Protein AF-A0A9P8NJJ8-F1 (afdb_monomer)

Radius of gyration: 39.21 Å; Cα contacts (8 Å, |Δi|>4): 1243; chains: 1; bounding box: 104×106×119 Å

InterPro domains:
  IPR002110 Ankyrin repeat [PF12796] (823-903)
  IPR002110 Ankyrin repeat [PS50088] (815-836)
  IPR002110 Ankyrin repeat [PS50088] (849-873)
  IPR002110 Ankyrin repeat [SM00248] (781-811)
  IPR002110 Ankyrin repeat [SM00248] (815-845)
  IPR002110 Ankyrin repeat [SM00248] (849-879)
  IPR002110 Ankyrin repeat [SM00248] (883-909)
  IPR035994 Nucleoside phosphorylase superfamily [G3DSA:3.40.50.1580] (1-244)
  IPR035994 Nucleoside phosphorylase superfamily [SSF53167] (1-235)
  IPR036770 Ankyrin repeat-containing domain superfamily [G3DSA:1.25.40.20] (690-927)
  IPR036770 Ankyrin repeat-containing domain superfamily [SSF48403] (754-916)
  IPR053137 Nucleotide-binding leucine-rich repeat (NLR)-like [PTHR46082] (3-135)
  IPR056884 Nephrocystin 3-like, N-terminal [PF24883] (325-418)

Solvent-accessible surface area (backbone atoms only — not comparable to full-atom values): 54502 Å² total; per-residue (Å²): 132,59,70,57,57,55,37,44,60,71,62,42,77,44,78,46,83,83,76,85,85,60,89,95,60,88,71,60,73,50,41,28,32,40,64,83,36,85,46,79,46,72,66,74,62,98,58,83,40,29,71,41,38,30,51,49,52,54,53,47,50,74,72,45,78,82,68,86,78,50,76,47,70,37,58,24,17,28,38,58,48,99,90,45,85,56,52,74,49,20,34,43,38,43,33,63,58,88,95,40,19,5,32,34,31,45,42,74,52,79,92,43,86,84,56,82,44,84,76,50,44,30,38,62,47,59,68,69,58,50,53,21,51,53,51,44,59,65,49,45,80,68,53,70,69,88,60,94,90,60,88,52,47,78,45,73,37,55,26,36,38,38,60,72,88,32,75,34,57,66,58,46,51,48,51,42,66,75,72,48,70,39,51,35,34,45,52,39,70,75,27,34,47,79,80,51,54,35,44,45,30,27,4,14,26,25,46,40,29,66,62,75,44,78,82,35,39,66,56,4,23,37,49,16,37,50,51,55,48,55,50,40,59,60,50,69,81,78,77,79,74,86,78,84,85,85,72,94,82,83,84,88,82,88,78,92,82,86,84,90,80,85,85,88,82,85,81,88,83,85,83,92,89,84,90,86,89,88,88,87,88,81,85,87,80,87,88,83,77,72,87,73,76,76,46,74,67,52,48,45,51,55,50,54,64,42,53,59,91,64,73,56,43,50,64,66,71,46,63,79,68,60,101,66,78,57,59,68,54,83,74,32,64,75,50,53,50,70,69,36,75,89,43,40,85,78,50,71,83,62,81,88,84,88,78,65,91,88,70,48,61,68,36,47,52,54,50,49,54,60,47,49,62,66,71,47,68,95,53,94,82,71,67,81,57,78,26,94,86,54,58,76,47,43,64,33,72,65,34,47,52,30,44,40,50,41,50,44,57,77,72,46,66,71,83,83,54,71,80,70,65,85,44,75,67,33,54,52,43,50,52,57,47,57,64,44,30,64,84,40,63,71,49,45,57,54,50,46,52,55,49,41,57,41,42,80,65,70,41,61,89,50,46,58,58,52,59,65,71,50,59,65,47,63,71,56,36,52,51,48,66,66,62,76,59,64,92,56,46,66,54,29,49,45,43,51,42,49,72,72,68,48,98,58,77,39,35,63,62,26,47,47,50,48,38,37,28,68,76,43,61,90,74,67,68,72,62,50,63,85,76,62,25,73,68,52,50,52,51,47,53,33,55,39,42,71,60,49,42,43,70,47,97,53,102,72,50,27,44,40,63,74,42,68,66,57,59,45,47,45,65,50,89,48,39,45,33,77,75,40,58,94,46,59,84,44,55,66,11,56,40,23,44,52,53,22,49,17,18,54,51,49,64,68,49,90,52,62,94,82,48,67,75,88,54,86,76,62,59,33,79,37,70,66,34,47,52,51,41,54,50,49,47,64,35,37,52,34,41,67,54,23,62,74,37,29,67,55,23,45,25,45,6,36,65,52,73,38,87,49,60,65,53,74,72,70,53,65,55,70,62,49,50,50,55,46,43,54,72,40,61,48,60,94,70,48,73,62,92,76,53,44,70,67,34,54,32,15,46,69,37,32,31,46,47,46,68,61,38,94,64,46,87,40,30,82,74,43,74,43,60,74,40,36,21,20,48,48,26,5,48,25,62,66,14,62,53,21,46,49,38,48,47,48,54,52,40,69,77,45,64,91,87,49,64,44,53,59,40,48,51,52,58,64,68,56,66,79,71,66,61,80,45,47,78,83,54,62,66,53,94,50,54,41,75,60,31,54,39,26,51,57,49,44,54,59,62,44,52,45,50,46,73,66,70,80,49,67,76,52,52,59,24,75,64,32,42,27,19,55,30,34,7,23,45,64,50,23,58,68,48,41,53,55,46,73,71,35,97,76,50,68,69,48,52,52,22,74,62,35,45,26,21,52,29,35,5,29,39,60,65,24,60,72,42,43,52,55,50,53,71,66,74,72,41,66,76,71,52,49,22,76,90,64,44,26,19,61,52,36,22,64,77,59,40,91,81,67,88,80,90,70,88,87,75,86,82,82,74,73,88,81,65,92,58,78,63,61,62,58,52,52,57,57,53,59,68,73,67,67,75,86,78,88,129

Sequence (935 aa):
MGFEMSAVRYMLDDEHPHLPTKQGNSNLYILGELSGHNVVIAWLPGTQGKGAAAIVANNMQRTFASIKWRLLVGIGGGVPSRTHDIRLGDIVVSMPEGPFGGVVQYDLGKDVEDGFTLKGFLLPPPPILRSAVEKFCKNSLALQITNSHQQTRMFSSNQITLMYLIRSAMKRSKTGREIGDILCFEMEAAGIMTEFPCIAIHGISDYADSHKSDIWQNYAAAAAAGCAKELLSYLNPEDRQVQPKLTLQQPLPGGFNLSRGLPGSANISTPRKGSPAQRSTILGQHLSSGIPSLSEEQKRMLLDSLKFDQIDARQMTIKKAHTKTCKWLLYKPEYLDWLDNTKLSEHHGFLWMKGKPGTGKSTIMKFALINARKTMKDKIIISFFFNARGGGLETSTVGMYRALLSEILERVPELHELKIGNSNLAMQIRGELEEKASGVFMWVVLVMGILNKAYDGGRVRALRQLLRSIPGDLHELFRDILTRDSHNRHELLLCIQWLLFAKQPLKSEELYFAILSGIEPGALTEWDTDVDTINVIRRFILSSSKGLAEITQSKAPAVQFIHESVRDFLLKENGLCRIWPDLGGNLQGQSHDQLKQCCLTYMNVDVSKHVDLSEPLAKASSTEAANLRESIAKMFPFLEYAVRNVLYHTNAAEGSGIAQGDFIQDFQFPYWVQLDNLFEKHEVRRHTQNVRLLYILAEGNLSNLIRVHPSVLSCLDMEGERYKFPFFASLATGSGKAVRTFMQAYAANMPPESRLRALCDKYCQNGSRNPSLRRDFRFSDRRTILSCIAELGDEVIFEFLLETGKFTPDSKDKDGRTPLSWAAAKGNETIVKLLLATNQVDPDSKDKDGRTPLSWAAGQGNETIVKLLLATGQVDPDSKDKDGWTPLSWAVVHGDKVVFKLSPPTCHVDPGSKDKDAAKRSEAIIKLLKPPTVL

pLDDT: mean 74.74, std 19.73, range [21.3, 98.5]

Structure (mmCIF, N/CA/C/O backbone):
data_AF-A0A9P8NJJ8-F1
#
_entry.id   AF-A0A9P8NJJ8-F1
#
loop_
_atom_site.group_PDB
_atom_site.id
_atom_site.type_symbol
_atom_site.label_atom_id
_atom_site.label_alt_id
_atom_site.label_comp_id
_atom_site.label_asym_id
_atom_site.label_entity_id
_atom_site.label_seq_id
_atom_site.pdbx_PDB_ins_code
_atom_site.Cartn_x
_atom_site.Cartn_y
_atom_site.Cartn_z
_atom_site.occupancy
_atom_site.B_iso_or_equiv
_atom_site.auth_seq_id
_atom_site.auth_comp_id
_atom_site.auth_asym_id
_atom_site.auth_atom_id
_atom_site.pdbx_PDB_model_num
ATOM 1 N N . MET A 1 1 ? -18.380 -3.096 -12.576 1.00 44.75 1 MET A N 1
ATOM 2 C CA . MET A 1 1 ? -18.477 -3.877 -13.831 1.00 44.75 1 MET A CA 1
ATOM 3 C C . MET A 1 1 ? -17.085 -3.959 -14.432 1.00 44.75 1 MET A C 1
ATOM 5 O O . MET A 1 1 ? -16.342 -3.001 -14.254 1.00 44.75 1 MET A O 1
ATOM 9 N N . GLY A 1 2 ? -16.725 -5.077 -15.071 1.00 59.62 2 GLY A N 1
ATOM 10 C CA . GLY A 1 2 ? -15.473 -5.182 -15.835 1.00 59.62 2 GLY A CA 1
ATOM 11 C C . GLY A 1 2 ? -15.497 -4.309 -17.093 1.00 59.62 2 GLY A C 1
ATOM 12 O O . GLY A 1 2 ? -16.575 -3.921 -17.554 1.00 59.62 2 GLY A O 1
ATOM 13 N N . PHE A 1 3 ? -14.322 -3.988 -17.639 1.00 65.00 3 PHE A N 1
ATOM 14 C CA . PHE A 1 3 ? -14.204 -3.104 -18.803 1.00 65.00 3 PHE A CA 1
ATOM 15 C C . PHE A 1 3 ? -14.828 -3.705 -20.068 1.00 65.00 3 PHE A C 1
ATOM 17 O O . PHE A 1 3 ? -15.460 -2.967 -20.823 1.00 65.00 3 PHE A O 1
ATOM 24 N N . GLU A 1 4 ? -14.757 -5.028 -20.266 1.00 67.19 4 GLU A N 1
ATOM 25 C CA . GLU A 1 4 ? -15.379 -5.681 -21.426 1.00 67.19 4 GLU A CA 1
ATOM 26 C C . GLU A 1 4 ? -16.904 -5.520 -21.387 1.00 67.19 4 GLU A C 1
ATOM 28 O O . GLU A 1 4 ? -17.532 -5.224 -22.401 1.00 67.19 4 GLU A O 1
ATOM 33 N N . MET A 1 5 ? -17.505 -5.622 -20.194 1.00 70.12 5 MET A N 1
ATOM 34 C CA . MET A 1 5 ? -18.942 -5.402 -20.013 1.00 70.12 5 MET A CA 1
ATOM 35 C C . MET A 1 5 ? -19.339 -3.947 -20.303 1.00 70.12 5 MET A C 1
ATOM 37 O O . MET A 1 5 ? -20.374 -3.714 -20.920 1.00 70.12 5 MET A O 1
ATOM 41 N N . SER A 1 6 ? -18.519 -2.964 -19.917 1.00 71.06 6 SER A N 1
ATOM 42 C CA . SER A 1 6 ? -18.759 -1.558 -20.275 1.00 71.06 6 SER A CA 1
ATOM 43 C C . SER A 1 6 ? -18.680 -1.330 -21.789 1.00 71.06 6 SER A C 1
ATOM 45 O O . SER A 1 6 ? -19.526 -0.627 -22.336 1.00 71.06 6 SER A O 1
ATOM 47 N N . ALA A 1 7 ? -17.706 -1.947 -22.468 1.00 69.25 7 ALA A N 1
ATOM 48 C CA . ALA A 1 7 ? -17.543 -1.842 -23.916 1.00 69.25 7 ALA A CA 1
ATOM 49 C C . ALA A 1 7 ? -18.728 -2.460 -24.678 1.00 69.25 7 ALA A C 1
ATOM 51 O O . ALA A 1 7 ? -19.294 -1.807 -25.549 1.00 69.25 7 ALA A O 1
ATOM 52 N N . VAL A 1 8 ? -19.156 -3.676 -24.317 1.00 71.25 8 VAL A N 1
ATOM 53 C CA . VAL A 1 8 ? -20.308 -4.338 -24.957 1.00 71.25 8 VAL A CA 1
ATOM 54 C C . VAL A 1 8 ? -21.620 -3.614 -24.633 1.00 71.25 8 VAL A C 1
ATOM 56 O O . VAL A 1 8 ? -22.444 -3.437 -25.526 1.00 71.25 8 VAL A O 1
ATOM 59 N N . ARG A 1 9 ? -21.814 -3.118 -23.401 1.00 79.69 9 ARG A N 1
ATOM 60 C CA . ARG A 1 9 ? -23.004 -2.326 -23.039 1.00 79.69 9 ARG A CA 1
ATOM 61 C C . ARG A 1 9 ? -23.112 -1.035 -23.856 1.00 79.69 9 ARG A C 1
ATOM 63 O O . ARG A 1 9 ? -24.214 -0.666 -24.234 1.00 79.69 9 ARG A O 1
ATOM 70 N N . TYR A 1 10 ? -21.991 -0.381 -24.167 1.00 79.00 10 TYR A N 1
ATOM 71 C CA . TYR A 1 10 ? -21.963 0.817 -25.018 1.00 79.00 10 TYR A CA 1
ATOM 72 C C . TYR A 1 10 ? -22.278 0.525 -26.500 1.00 79.00 10 TYR A C 1
ATOM 74 O O . TYR A 1 10 ? -22.536 1.449 -27.264 1.00 79.00 10 TYR A O 1
ATOM 82 N N . MET A 1 11 ? -22.264 -0.748 -26.916 1.00 78.12 11 MET A N 1
ATOM 83 C CA . MET A 1 11 ? -22.640 -1.176 -28.269 1.00 78.12 11 MET A CA 1
ATOM 84 C C . MET A 1 11 ? -24.129 -1.530 -28.403 1.00 78.12 11 MET A C 1
ATOM 86 O O . MET A 1 11 ? -24.581 -1.750 -29.528 1.00 78.12 11 MET A O 1
ATOM 90 N N . LEU A 1 12 ? -24.896 -1.584 -27.307 1.00 83.19 12 LEU A N 1
ATOM 91 C CA . LEU A 1 12 ? -26.354 -1.723 -27.372 1.00 83.19 12 LEU A CA 1
ATOM 92 C C . LEU A 1 12 ? -26.968 -0.516 -28.095 1.00 83.19 12 LEU A C 1
ATOM 94 O O . LEU A 1 12 ? -26.517 0.613 -27.912 1.00 83.19 12 LEU A O 1
ATOM 98 N N . ASP A 1 13 ? -27.988 -0.768 -28.909 1.00 86.31 13 ASP A N 1
ATOM 99 C CA . ASP A 1 13 ? -28.820 0.283 -29.499 1.00 86.31 13 ASP A CA 1
ATOM 100 C C . ASP A 1 13 ? -29.842 0.793 -28.470 1.00 86.31 13 ASP A C 1
ATOM 102 O O . ASP A 1 13 ? -29.987 2.000 -28.303 1.00 86.31 13 ASP A O 1
ATOM 106 N N . ASP A 1 14 ? -30.442 -0.125 -27.703 1.00 86.56 14 ASP A N 1
ATOM 107 C CA . ASP A 1 14 ? -31.311 0.158 -26.554 1.00 86.56 14 ASP A CA 1
ATOM 108 C C . ASP A 1 14 ? -31.053 -0.843 -25.407 1.00 86.56 14 ASP A C 1
ATOM 110 O O . ASP A 1 14 ? -30.726 -2.011 -25.638 1.00 86.56 14 ASP A O 1
ATOM 114 N N . GLU A 1 15 ? -31.212 -0.411 -24.148 1.00 87.69 15 GLU A N 1
ATOM 115 C CA . GLU A 1 15 ? -31.096 -1.274 -22.957 1.00 87.69 15 GLU A CA 1
ATOM 116 C C . GLU A 1 15 ? -32.485 -1.609 -22.389 1.00 87.69 15 GLU A C 1
ATOM 118 O O . GLU A 1 15 ? -33.299 -0.728 -22.111 1.00 87.69 15 GLU A O 1
ATOM 123 N N . HIS A 1 16 ? -32.765 -2.898 -22.197 1.00 88.12 16 HIS A N 1
ATOM 124 C CA . HIS A 1 16 ? -34.064 -3.390 -21.739 1.00 88.12 16 HIS A CA 1
ATOM 125 C C . HIS A 1 16 ? -34.138 -3.497 -20.202 1.00 88.12 16 HIS A C 1
ATOM 127 O O . HIS A 1 16 ? -33.125 -3.762 -19.548 1.00 88.12 16 HIS A O 1
ATOM 133 N N . PRO A 1 17 ? -35.340 -3.375 -19.598 1.00 83.12 17 PRO A N 1
ATOM 134 C CA . PRO A 1 17 ? -35.522 -3.521 -18.155 1.00 83.12 17 PRO A CA 1
ATOM 135 C C . PRO A 1 17 ? -35.015 -4.863 -17.606 1.00 83.12 17 PRO A C 1
ATOM 137 O O . PRO A 1 17 ? -35.193 -5.916 -18.220 1.00 83.12 17 PRO A O 1
ATOM 140 N N . HIS A 1 18 ? -34.428 -4.838 -16.406 1.00 75.62 18 HIS A N 1
ATOM 141 C CA . HIS A 1 18 ? -33.941 -6.045 -15.739 1.00 75.62 18 HIS A CA 1
ATOM 142 C C . HIS A 1 18 ? -35.074 -7.038 -15.425 1.00 75.62 18 HIS A C 1
ATOM 144 O O . HIS A 1 18 ? -36.124 -6.667 -14.901 1.00 75.62 18 HIS A O 1
ATOM 150 N N . LEU A 1 19 ? -34.822 -8.327 -15.673 1.00 69.62 19 LEU A N 1
ATOM 151 C CA . LEU A 1 19 ? -35.700 -9.413 -15.234 1.00 69.62 19 LEU A CA 1
ATOM 152 C C . LEU A 1 19 ? -35.437 -9.783 -13.762 1.00 69.62 19 LEU A C 1
ATOM 154 O O . LEU A 1 19 ? -34.284 -9.749 -13.326 1.00 69.62 19 LEU A O 1
ATOM 158 N N . PRO A 1 20 ? -36.467 -10.203 -13.001 1.00 63.03 20 PRO A N 1
ATOM 159 C CA . PRO A 1 20 ? -36.293 -10.671 -11.629 1.00 63.03 20 PRO A CA 1
ATOM 160 C C . PRO A 1 20 ? -35.432 -11.942 -11.571 1.00 63.03 20 PRO A C 1
ATOM 162 O O . PRO A 1 20 ? -35.625 -12.894 -12.334 1.00 63.03 20 PRO A O 1
ATOM 165 N N . THR A 1 21 ? -34.481 -11.967 -10.639 1.00 57.47 21 THR A N 1
ATOM 166 C CA . THR A 1 21 ? -33.492 -13.041 -10.495 1.00 57.47 21 THR A CA 1
ATOM 167 C C . THR A 1 21 ? -34.148 -14.350 -10.046 1.00 57.47 21 THR A C 1
ATOM 169 O O . THR A 1 21 ? -34.742 -14.424 -8.970 1.00 57.47 21 THR A O 1
ATOM 172 N N . LYS A 1 22 ? -34.017 -15.418 -10.843 1.00 61.25 22 LYS A N 1
ATOM 173 C CA . LYS A 1 22 ? -34.454 -16.770 -10.446 1.00 61.25 22 LYS A CA 1
ATOM 174 C C . LYS A 1 22 ? -33.545 -17.319 -9.335 1.00 61.25 22 LYS A C 1
ATOM 176 O O . LYS A 1 22 ? -32.324 -17.190 -9.427 1.00 61.25 22 LYS A O 1
ATOM 181 N N . GLN A 1 23 ? -34.126 -17.971 -8.322 1.00 53.56 23 GLN A N 1
ATOM 182 C CA . GLN A 1 23 ? -33.358 -18.660 -7.274 1.00 53.56 23 GLN A CA 1
ATOM 183 C C . GLN A 1 23 ? -32.357 -19.659 -7.884 1.00 53.56 23 GLN A C 1
ATOM 185 O O . GLN A 1 23 ? -32.687 -20.386 -8.820 1.00 53.56 23 GLN A O 1
ATOM 190 N N . GLY A 1 24 ? -31.132 -19.684 -7.349 1.00 63.56 24 GLY A N 1
ATOM 191 C CA . GLY A 1 24 ? -30.054 -20.574 -7.801 1.00 63.56 24 GLY A CA 1
ATOM 192 C C . GLY A 1 24 ? -29.227 -20.074 -8.995 1.00 63.56 24 GLY A C 1
ATOM 193 O O . GLY A 1 24 ? -28.327 -20.785 -9.431 1.00 63.56 24 GLY A O 1
ATOM 194 N N . ASN A 1 25 ? -29.488 -18.872 -9.520 1.00 71.94 25 ASN A N 1
ATOM 195 C CA . ASN A 1 25 ? -28.736 -18.283 -10.632 1.00 71.94 25 ASN A CA 1
ATOM 196 C C . ASN A 1 25 ? -27.812 -17.159 -10.140 1.00 71.94 25 ASN A C 1
ATOM 198 O O . ASN A 1 25 ? -28.291 -16.140 -9.646 1.00 71.94 25 ASN A O 1
ATOM 202 N N . SER A 1 26 ? -26.498 -17.339 -10.279 1.00 72.00 26 SER A N 1
ATOM 203 C CA . SER A 1 26 ? -25.476 -16.370 -9.851 1.00 72.00 26 SER A CA 1
ATOM 204 C C . SER A 1 26 ? -25.035 -15.394 -10.949 1.00 72.00 26 SER A C 1
ATOM 206 O O . SER A 1 26 ? -24.232 -14.500 -10.683 1.00 72.00 26 SER A O 1
ATOM 208 N N . ASN A 1 27 ? -25.532 -15.547 -12.179 1.00 80.88 27 ASN A N 1
ATOM 209 C CA . ASN A 1 27 ? -25.149 -14.687 -13.294 1.00 80.88 27 ASN A CA 1
ATOM 210 C C . ASN A 1 27 ? -25.814 -13.305 -13.201 1.00 80.88 27 ASN A C 1
ATOM 212 O O . ASN A 1 27 ? -27.022 -13.196 -12.983 1.00 80.88 27 ASN A O 1
ATOM 216 N N . LEU A 1 28 ? -25.043 -12.260 -13.504 1.00 79.81 28 LEU A N 1
ATOM 217 C CA . LEU A 1 28 ? -25.568 -10.932 -13.814 1.00 79.81 28 LEU A CA 1
ATOM 218 C C . LEU A 1 28 ? -25.838 -10.833 -15.323 1.00 79.81 28 LEU A C 1
ATOM 220 O O . LEU A 1 28 ? -24.920 -11.051 -16.116 1.00 79.81 28 LEU A O 1
ATOM 224 N N . TYR A 1 29 ? -27.068 -10.481 -15.705 1.00 86.06 29 TYR A N 1
ATOM 225 C CA . TYR A 1 29 ? -27.466 -10.291 -17.104 1.00 86.06 29 TYR A CA 1
ATOM 226 C C . TYR A 1 29 ? -27.758 -8.821 -17.413 1.00 86.06 29 TYR A C 1
ATOM 228 O O . TYR A 1 29 ? -28.457 -8.152 -16.649 1.00 86.06 29 TYR A O 1
ATOM 236 N N . ILE A 1 30 ? -27.286 -8.357 -18.568 1.00 86.00 30 ILE A N 1
ATOM 237 C CA . ILE A 1 30 ? -27.775 -7.147 -19.235 1.00 86.00 30 ILE A CA 1
ATOM 238 C C . ILE A 1 30 ? -28.621 -7.591 -20.429 1.00 86.00 30 ILE A C 1
ATOM 240 O O . ILE A 1 30 ? -28.276 -8.550 -21.124 1.00 86.00 30 ILE A O 1
ATOM 244 N N . LEU A 1 31 ? -29.751 -6.921 -20.627 1.00 88.44 31 LEU A N 1
ATOM 245 C CA . LEU A 1 31 ? -30.710 -7.184 -21.694 1.00 88.44 31 LEU A CA 1
ATOM 246 C C . LEU A 1 31 ? -30.782 -5.941 -22.579 1.00 88.44 31 LEU A C 1
ATOM 248 O O . LEU A 1 31 ? -30.686 -4.829 -22.066 1.00 88.44 31 LEU A O 1
ATOM 252 N N . GLY A 1 32 ? -30.965 -6.112 -23.882 1.00 89.81 32 GLY A N 1
ATOM 253 C CA . GLY A 1 32 ? -31.063 -4.978 -24.797 1.00 89.81 32 GLY A CA 1
ATOM 254 C C . GLY A 1 32 ? -31.304 -5.392 -26.238 1.00 89.81 32 GLY A C 1
ATOM 255 O O . GLY A 1 32 ? -31.538 -6.570 -26.531 1.00 89.81 32 GLY A O 1
ATOM 256 N N . GLU A 1 33 ? -31.203 -4.417 -27.127 1.00 87.81 33 GLU A N 1
ATOM 257 C CA . GLU A 1 33 ? -31.222 -4.587 -28.574 1.00 87.81 33 GLU A CA 1
ATOM 258 C C . GLU A 1 33 ? -29.858 -4.229 -29.169 1.00 87.81 33 GLU A C 1
ATOM 260 O O . GLU A 1 33 ? -29.168 -3.331 -28.683 1.00 87.81 33 GLU A O 1
ATOM 265 N N . LEU A 1 34 ? -29.441 -4.968 -30.198 1.00 84.31 34 LEU A N 1
ATOM 266 C CA . LEU A 1 34 ? -28.193 -4.727 -30.910 1.00 84.31 34 LEU A CA 1
ATOM 267 C C . LEU A 1 34 ? -28.315 -5.208 -32.369 1.00 84.31 34 LEU A C 1
ATOM 269 O O . LEU A 1 34 ? -28.543 -6.390 -32.635 1.00 84.31 34 LEU A O 1
ATOM 273 N N . SER A 1 35 ? -28.196 -4.271 -33.311 1.00 81.25 35 SER A N 1
ATOM 274 C CA . SER A 1 35 ? -28.397 -4.434 -34.760 1.00 81.25 35 SER A CA 1
ATOM 275 C C . SER A 1 35 ? -29.739 -5.086 -35.135 1.00 81.25 35 SER A C 1
ATOM 277 O O . SER A 1 35 ? -29.790 -5.963 -35.995 1.00 81.25 35 SER A O 1
ATOM 279 N N . GLY A 1 36 ? -30.836 -4.682 -34.481 1.00 81.00 36 GLY A N 1
ATOM 280 C CA . GLY A 1 36 ? -32.182 -5.228 -34.723 1.00 81.00 36 GLY A CA 1
ATOM 281 C C . GLY A 1 36 ? -32.472 -6.565 -34.025 1.00 81.00 36 GLY A C 1
ATOM 282 O O . GLY A 1 36 ? -33.538 -7.155 -34.225 1.00 81.00 36 GLY A O 1
ATOM 283 N N . HIS A 1 37 ? -31.534 -7.075 -33.218 1.00 84.94 37 HIS A N 1
ATOM 284 C CA . HIS A 1 37 ? -31.658 -8.354 -32.516 1.00 84.94 37 HIS A CA 1
ATOM 285 C C . HIS A 1 37 ? -31.743 -8.160 -31.004 1.00 84.94 37 HIS A C 1
ATOM 287 O O . HIS A 1 37 ? -30.955 -7.434 -30.405 1.00 84.94 37 HIS A O 1
ATOM 293 N N . ASN A 1 38 ? -32.665 -8.879 -30.361 1.00 89.06 38 ASN A N 1
ATOM 294 C CA . ASN A 1 38 ? -32.748 -8.929 -28.901 1.00 89.06 38 ASN A CA 1
ATOM 295 C C . ASN A 1 38 ? -31.568 -9.743 -28.345 1.00 89.06 38 ASN A C 1
ATOM 297 O O . ASN A 1 38 ? -31.434 -10.929 -28.663 1.00 89.06 38 ASN A O 1
ATOM 301 N N . VAL A 1 39 ? -30.746 -9.133 -27.490 1.00 89.25 39 VAL A N 1
ATOM 302 C CA . VAL A 1 39 ? -29.529 -9.735 -26.930 1.00 89.25 39 VAL A CA 1
ATOM 303 C C . VAL A 1 39 ? -29.594 -9.913 -25.412 1.00 89.25 39 VAL A C 1
ATOM 305 O O . VAL A 1 39 ? -30.215 -9.142 -24.679 1.00 89.25 39 VAL A O 1
ATOM 308 N N . VAL A 1 40 ? -28.910 -10.959 -24.944 1.00 89.31 40 VAL A N 1
ATOM 309 C CA . VAL A 1 40 ? -28.669 -11.258 -23.528 1.00 89.31 40 VAL A CA 1
ATOM 310 C C . VAL A 1 40 ? -27.160 -11.328 -23.332 1.00 89.31 40 VAL A C 1
ATOM 312 O O . VAL A 1 40 ? -26.504 -12.195 -23.908 1.00 89.31 40 VAL A O 1
ATOM 315 N N . ILE A 1 41 ? -26.610 -10.440 -22.511 1.00 88.44 41 ILE A N 1
ATOM 316 C CA . ILE A 1 41 ? -25.174 -10.366 -22.224 1.00 88.44 41 ILE A CA 1
ATOM 317 C C . ILE A 1 41 ? -24.960 -10.812 -20.776 1.00 88.44 41 ILE A C 1
ATOM 319 O O . ILE A 1 41 ? -25.637 -10.322 -19.874 1.00 88.44 41 ILE A O 1
ATOM 323 N N . ALA A 1 42 ? -24.011 -11.717 -20.533 1.00 86.38 42 ALA A N 1
ATOM 324 C CA . ALA A 1 42 ? -23.570 -12.084 -19.187 1.00 86.38 42 ALA A CA 1
ATOM 325 C C . ALA A 1 42 ? -22.062 -11.857 -19.043 1.00 86.38 42 ALA A C 1
ATOM 327 O O . ALA A 1 42 ? -21.309 -12.048 -19.996 1.00 86.38 42 ALA A O 1
ATOM 328 N N . TRP A 1 43 ? -21.627 -11.458 -17.849 1.00 80.00 43 TRP A N 1
ATOM 329 C CA . TRP A 1 43 ? -20.209 -11.271 -17.530 1.00 80.00 43 TRP A CA 1
ATOM 330 C C . TRP A 1 43 ? -19.626 -12.514 -16.852 1.00 80.00 43 TRP A C 1
ATOM 332 O O . TRP A 1 43 ? -20.315 -13.172 -16.069 1.00 80.00 43 TRP A O 1
ATOM 342 N N . LEU A 1 44 ? -18.344 -12.794 -17.096 1.00 72.00 44 LEU A N 1
ATOM 343 C CA . LEU A 1 44 ? -17.591 -13.781 -16.324 1.00 72.00 44 LEU A CA 1
ATOM 344 C C . LEU A 1 44 ? -17.135 -13.137 -15.001 1.00 72.00 44 LEU A C 1
ATOM 346 O O . LEU A 1 44 ? -16.420 -12.137 -15.049 1.00 72.00 44 LEU A O 1
ATOM 350 N N . PRO A 1 45 ? -17.534 -13.654 -13.822 1.00 58.56 45 PRO A N 1
ATOM 351 C CA . PRO A 1 45 ? -17.089 -13.101 -12.543 1.00 58.56 45 PRO A CA 1
ATOM 352 C C . PRO A 1 45 ? -15.568 -13.235 -12.374 1.00 58.56 45 PRO A C 1
ATOM 354 O O . PRO A 1 45 ? -14.950 -14.101 -12.984 1.00 58.56 45 PRO A O 1
ATOM 357 N N . GLY A 1 46 ? -14.981 -12.389 -11.516 1.00 53.31 46 GLY A N 1
ATOM 358 C CA . GLY A 1 46 ? -13.544 -12.049 -11.451 1.00 53.31 46 GLY A CA 1
ATOM 359 C C . GLY A 1 46 ? -12.503 -13.151 -11.176 1.00 53.31 46 GLY A C 1
ATOM 360 O O . GLY A 1 46 ? -11.365 -12.827 -10.850 1.00 53.31 46 GLY A O 1
ATOM 361 N N . THR A 1 47 ? -12.850 -14.427 -11.314 1.00 51.28 47 THR A N 1
ATOM 362 C CA . THR A 1 47 ? -11.909 -15.536 -11.508 1.00 51.28 47 THR A CA 1
ATOM 363 C C . THR A 1 47 ? -11.986 -15.985 -12.970 1.00 51.28 47 THR A C 1
ATOM 365 O O . THR A 1 47 ? -12.804 -16.840 -13.312 1.00 51.28 47 THR A O 1
ATOM 368 N N . GLN A 1 48 ? -11.154 -15.390 -13.831 1.00 60.16 48 GLN A N 1
ATOM 369 C CA . GLN A 1 48 ? -11.011 -15.784 -15.242 1.00 60.16 48 GLN A CA 1
ATOM 370 C C . GLN A 1 48 ? -10.618 -17.269 -15.385 1.00 60.16 48 GLN A C 1
ATOM 372 O O . GLN A 1 48 ? -10.023 -17.861 -14.479 1.00 60.16 48 GLN A O 1
ATOM 377 N N . GLY A 1 49 ? -10.940 -17.870 -16.533 1.00 63.03 49 GLY A N 1
ATOM 378 C CA . GLY A 1 49 ? -10.632 -19.259 -16.866 1.00 63.03 49 GLY A CA 1
ATOM 379 C C . GLY A 1 49 ? -11.834 -20.199 -17.040 1.00 63.03 49 GLY A C 1
ATOM 380 O O . GLY A 1 49 ? -12.986 -19.906 -16.705 1.00 63.03 49 GLY A O 1
ATOM 381 N N . LYS A 1 50 ? -11.517 -21.392 -17.560 1.00 69.50 50 LYS A N 1
ATOM 382 C CA . LYS A 1 50 ? -12.447 -22.420 -18.073 1.00 69.50 50 LYS A CA 1
ATOM 383 C C . LYS A 1 50 ? -13.681 -22.682 -17.194 1.00 69.50 50 LYS A C 1
ATOM 385 O O . LYS A 1 50 ? -14.798 -22.715 -17.700 1.00 69.50 50 LYS A O 1
ATOM 390 N N . GLY A 1 51 ? -13.500 -22.855 -15.883 1.00 72.56 51 GLY A N 1
ATOM 391 C CA . GLY A 1 51 ? -14.602 -23.190 -14.970 1.00 72.56 51 GLY A CA 1
ATOM 392 C C . GLY A 1 51 ? -15.665 -22.090 -14.855 1.00 72.56 51 GLY A C 1
ATOM 393 O O . GLY A 1 51 ? -16.857 -22.389 -14.833 1.00 72.56 51 GLY A O 1
ATOM 394 N N . ALA A 1 52 ? -15.259 -20.816 -14.844 1.00 75.81 52 ALA A N 1
ATOM 395 C CA . ALA A 1 52 ? -16.194 -19.694 -14.762 1.00 75.81 52 ALA A CA 1
ATOM 396 C C . ALA A 1 52 ? -17.004 -19.538 -16.059 1.00 75.81 52 ALA A C 1
ATOM 398 O O . ALA A 1 52 ? -18.221 -19.354 -16.004 1.00 75.81 52 ALA A O 1
ATOM 399 N N . ALA A 1 53 ? -16.351 -19.693 -17.218 1.00 77.88 53 ALA A N 1
ATOM 400 C CA . ALA A 1 53 ? -17.012 -19.678 -18.523 1.00 77.88 53 ALA A CA 1
ATOM 401 C C . ALA A 1 53 ? -18.080 -20.781 -18.647 1.00 77.88 53 ALA A C 1
ATOM 403 O O . ALA A 1 53 ? -19.216 -20.497 -19.035 1.00 77.88 53 ALA A O 1
ATOM 404 N N . ALA A 1 54 ? -17.751 -22.010 -18.229 1.00 79.75 54 ALA A N 1
ATOM 405 C CA . ALA A 1 54 ? -18.675 -23.146 -18.209 1.00 79.75 54 ALA A CA 1
ATOM 406 C C . ALA A 1 54 ? -19.942 -22.862 -17.380 1.00 79.75 54 ALA A C 1
ATOM 408 O O . ALA A 1 54 ? -21.061 -23.095 -17.844 1.00 79.75 54 ALA A O 1
ATOM 409 N N . ILE A 1 55 ? -19.771 -22.325 -16.164 1.00 81.50 55 ILE A N 1
ATOM 410 C CA . ILE A 1 55 ? -20.870 -22.003 -15.240 1.00 81.50 55 ILE A CA 1
ATOM 411 C C . ILE A 1 55 ? -21.774 -20.914 -15.826 1.00 81.50 55 ILE A C 1
ATOM 413 O O . ILE A 1 55 ? -22.998 -21.068 -15.834 1.00 81.50 55 ILE A O 1
ATOM 417 N N . VAL A 1 56 ? -21.191 -19.829 -16.349 1.00 83.62 56 VAL A N 1
ATOM 418 C CA . VAL A 1 56 ? -21.963 -18.704 -16.895 1.00 83.62 56 VAL A CA 1
ATOM 419 C C . VAL A 1 56 ? -22.776 -19.132 -18.118 1.00 83.62 56 VAL A C 1
ATOM 421 O O . VAL A 1 56 ? -23.968 -18.821 -18.182 1.00 83.62 56 VAL A O 1
ATOM 424 N N . ALA A 1 57 ? -22.189 -19.898 -19.042 1.00 81.62 57 ALA A N 1
ATOM 425 C CA . ALA A 1 57 ? -22.888 -20.408 -20.222 1.00 81.62 57 ALA A CA 1
ATOM 426 C C . ALA A 1 57 ? -24.048 -21.353 -19.853 1.00 81.62 57 ALA A C 1
ATOM 428 O O . ALA A 1 57 ? -25.180 -21.156 -20.309 1.00 81.62 57 ALA A O 1
ATOM 429 N N . ASN A 1 58 ? -23.808 -22.321 -18.959 1.00 83.25 58 ASN A N 1
ATOM 430 C CA . ASN A 1 58 ? -24.836 -23.259 -18.497 1.00 83.25 58 ASN A CA 1
ATOM 431 C C . ASN A 1 58 ? -26.004 -22.543 -17.793 1.00 83.25 58 ASN A C 1
ATOM 433 O O . ASN A 1 58 ? -27.176 -22.821 -18.071 1.00 83.25 58 ASN A O 1
ATOM 437 N N . ASN A 1 59 ? -25.713 -21.568 -16.928 1.00 85.31 59 ASN A N 1
ATOM 438 C CA . ASN A 1 59 ? -26.736 -20.742 -16.284 1.00 85.31 59 ASN A CA 1
ATOM 439 C C . ASN A 1 59 ? -27.537 -19.914 -17.304 1.00 85.31 59 ASN A C 1
ATOM 441 O O . ASN A 1 59 ? -28.765 -19.835 -17.198 1.00 85.31 59 ASN A O 1
ATOM 445 N N . MET A 1 60 ? -26.883 -19.346 -18.325 1.00 84.81 60 MET A N 1
ATOM 446 C CA . MET A 1 60 ? -27.556 -18.583 -19.382 1.00 84.81 60 MET A CA 1
ATOM 447 C C . MET A 1 60 ? -28.541 -19.463 -20.166 1.00 84.81 60 MET A C 1
ATOM 449 O O . MET A 1 60 ? -29.704 -19.087 -20.314 1.00 84.81 60 MET A O 1
ATOM 453 N N . GLN A 1 61 ? -28.124 -20.659 -20.594 1.00 82.19 61 GLN A N 1
ATOM 454 C CA . GLN A 1 61 ? -28.980 -21.599 -21.331 1.00 82.19 61 GLN A CA 1
ATOM 455 C C . GLN A 1 61 ? -30.182 -22.083 -20.510 1.00 82.19 61 GLN A C 1
ATOM 457 O O . GLN A 1 61 ? -31.289 -22.157 -21.042 1.00 82.19 61 GLN A O 1
ATOM 462 N N . ARG A 1 62 ? -30.002 -22.351 -19.209 1.00 82.62 62 ARG A N 1
ATOM 463 C CA . ARG A 1 62 ? -31.109 -22.688 -18.290 1.00 82.62 62 ARG A CA 1
ATOM 464 C C . ARG A 1 62 ? -32.096 -21.534 -18.099 1.00 82.62 62 ARG A C 1
ATOM 466 O O . ARG A 1 62 ? -33.277 -21.762 -17.846 1.00 82.62 62 ARG A O 1
ATOM 473 N N . THR A 1 63 ? -31.619 -20.294 -18.186 1.00 84.31 63 THR A N 1
ATOM 474 C CA . THR A 1 63 ? -32.435 -19.098 -17.933 1.00 84.31 63 THR A CA 1
ATOM 475 C C . THR A 1 63 ? -33.225 -18.675 -19.165 1.00 84.31 63 THR A C 1
ATOM 477 O O . THR A 1 63 ? -34.408 -18.349 -19.041 1.00 84.31 63 THR A O 1
ATOM 480 N N . PHE A 1 64 ? -32.585 -18.726 -20.336 1.00 85.31 64 PHE A N 1
ATOM 481 C CA . PHE A 1 64 ? -33.080 -18.212 -21.610 1.00 85.31 64 PHE A CA 1
ATOM 482 C C . PHE A 1 64 ? -33.089 -19.314 -22.682 1.00 85.31 64 PHE A C 1
ATOM 484 O O . PHE A 1 64 ? -32.275 -19.327 -23.607 1.00 85.31 64 PHE A O 1
ATOM 491 N N . ALA A 1 65 ? -34.055 -20.231 -22.583 1.00 80.81 65 ALA A N 1
ATOM 492 C CA . ALA A 1 65 ? -34.221 -21.335 -23.536 1.00 80.81 65 ALA A CA 1
ATOM 493 C C . ALA A 1 65 ? -34.407 -20.876 -25.003 1.00 80.81 65 ALA A C 1
ATOM 495 O O . ALA A 1 65 ? -34.123 -21.633 -25.926 1.00 80.81 65 ALA A O 1
ATOM 496 N N . SER A 1 66 ? -34.841 -19.630 -25.223 1.00 81.50 66 SER A N 1
ATOM 497 C CA . SER A 1 66 ? -35.085 -19.041 -26.548 1.00 81.50 66 SER A CA 1
ATOM 498 C C . SER A 1 66 ? -33.829 -18.528 -27.281 1.00 81.50 66 SER A C 1
ATOM 500 O O . SER A 1 66 ? -33.959 -18.018 -28.394 1.00 81.50 66 SER A O 1
ATOM 502 N N . ILE A 1 67 ? -32.624 -18.618 -26.696 1.00 83.81 67 ILE A N 1
ATOM 503 C CA . ILE A 1 67 ? -31.384 -18.128 -27.334 1.00 83.81 67 ILE A CA 1
ATOM 504 C C . ILE A 1 67 ? -31.012 -18.991 -28.552 1.00 83.81 67 ILE A C 1
ATOM 506 O O . ILE A 1 67 ? -30.589 -20.146 -28.422 1.00 83.81 67 ILE A O 1
ATOM 510 N N . LYS A 1 68 ? -31.109 -18.384 -29.742 1.00 76.69 68 LYS A N 1
ATOM 511 C CA . LYS A 1 68 ? -30.801 -19.006 -31.043 1.00 76.69 68 LYS A CA 1
ATOM 512 C C . LYS A 1 68 ? -29.310 -19.001 -31.389 1.00 76.69 68 LYS A C 1
ATOM 514 O O . LYS A 1 68 ? -28.791 -19.997 -31.887 1.00 76.69 68 LYS A O 1
ATOM 519 N N . TRP A 1 69 ? -28.626 -17.891 -31.122 1.00 83.81 69 TRP A N 1
ATOM 520 C CA . TRP A 1 69 ? -27.239 -17.639 -31.523 1.00 83.81 69 TRP A CA 1
ATOM 521 C C . TRP A 1 69 ? -26.394 -17.245 -30.317 1.00 83.81 69 TRP A C 1
ATOM 523 O O . TRP A 1 69 ? -26.918 -16.720 -29.338 1.00 83.81 69 TRP A O 1
ATOM 533 N N . ARG A 1 70 ? -25.095 -17.543 -30.371 1.00 84.69 70 ARG A N 1
ATOM 534 C CA . ARG A 1 70 ? -24.151 -17.364 -29.262 1.00 84.69 70 ARG A CA 1
ATOM 535 C C . ARG A 1 70 ? -22.834 -16.834 -29.818 1.00 84.69 70 ARG A C 1
ATOM 537 O O . ARG A 1 70 ? -22.286 -17.425 -30.749 1.00 84.69 70 ARG A O 1
ATOM 544 N N . LEU A 1 71 ? -22.334 -15.758 -29.225 1.00 85.50 71 LEU A N 1
ATOM 545 C CA . LEU A 1 71 ? -21.014 -15.195 -29.491 1.00 85.50 71 LEU A CA 1
ATOM 546 C C . LEU A 1 71 ? -20.218 -15.222 -28.183 1.00 85.50 71 LEU A C 1
ATOM 548 O O . LEU A 1 71 ? -20.765 -14.895 -27.130 1.00 85.50 71 LEU A O 1
ATOM 552 N N . LEU A 1 72 ? -18.946 -15.597 -28.254 1.00 84.69 72 LEU A N 1
ATOM 553 C CA . LEU A 1 72 ? -17.971 -15.362 -27.198 1.00 84.69 72 LEU A CA 1
ATOM 554 C C . LEU A 1 72 ? -17.097 -14.192 -27.649 1.00 84.69 72 LEU A C 1
ATOM 556 O O . LEU A 1 72 ? -16.420 -14.285 -28.669 1.00 84.69 72 LEU A O 1
ATOM 560 N N . VAL A 1 73 ? -17.148 -13.088 -26.909 1.00 85.19 73 VAL A N 1
ATOM 561 C CA . VAL A 1 73 ? -16.444 -11.846 -27.245 1.00 85.19 73 VAL A CA 1
ATOM 562 C C . VAL A 1 73 ? -15.461 -11.540 -26.127 1.00 85.19 73 VAL A C 1
ATOM 564 O O . VAL A 1 73 ? -15.854 -11.513 -24.960 1.00 85.19 73 VAL A O 1
ATOM 567 N N . GLY A 1 74 ? -14.195 -11.319 -26.471 1.00 83.19 74 GLY A N 1
ATOM 568 C CA . GLY A 1 74 ? -13.142 -11.111 -25.482 1.00 83.19 74 GLY A CA 1
ATOM 569 C C . GLY A 1 74 ? -11.836 -10.596 -26.074 1.00 83.19 74 GLY A C 1
ATOM 570 O O . GLY A 1 74 ? -11.799 -10.002 -27.154 1.00 83.19 74 GLY A O 1
ATOM 571 N N . ILE A 1 75 ? -10.753 -10.838 -25.342 1.00 83.25 75 ILE A N 1
ATOM 572 C CA . ILE A 1 75 ? -9.384 -10.468 -25.708 1.00 83.25 75 ILE A CA 1
ATOM 573 C C . ILE A 1 75 ? -8.485 -11.707 -25.730 1.00 83.25 75 ILE A C 1
ATOM 575 O O . ILE A 1 75 ? -8.776 -12.690 -25.050 1.00 83.25 75 ILE A O 1
ATOM 579 N N . GLY A 1 76 ? -7.403 -11.675 -26.504 1.00 80.94 76 GLY A N 1
ATOM 580 C CA . GLY A 1 76 ? -6.457 -12.787 -26.568 1.00 80.94 76 GLY A CA 1
ATOM 581 C C . GLY A 1 76 ? -5.059 -12.382 -27.030 1.00 80.94 76 GLY A C 1
ATOM 582 O O . GLY A 1 76 ? -4.849 -11.291 -27.564 1.00 80.94 76 GLY A O 1
ATOM 583 N N . GLY A 1 77 ? -4.108 -13.292 -26.821 1.00 82.44 77 GLY A N 1
ATOM 584 C CA . GLY A 1 77 ? -2.700 -13.097 -27.152 1.00 82.44 77 GLY A CA 1
ATOM 585 C C . GLY A 1 77 ? -2.403 -13.467 -28.604 1.00 82.44 77 GLY A C 1
ATOM 586 O O . GLY A 1 77 ? -2.565 -14.623 -28.998 1.00 82.44 77 GLY A O 1
ATOM 587 N N . GLY A 1 78 ? -1.931 -12.511 -29.401 1.00 81.94 78 GLY A N 1
ATOM 588 C CA . GLY A 1 78 ? -1.641 -12.694 -30.825 1.00 81.94 78 GLY A CA 1
ATOM 589 C C . GLY A 1 78 ? -0.409 -13.562 -31.103 1.00 81.94 78 GLY A C 1
ATOM 590 O O . GLY A 1 78 ? 0.547 -13.599 -30.317 1.00 81.94 78 GLY A O 1
ATOM 591 N N . VAL A 1 79 ? -0.413 -14.233 -32.260 1.00 79.44 79 VAL A N 1
ATOM 592 C CA . VAL A 1 79 ? 0.664 -15.125 -32.726 1.00 79.44 79 VAL A CA 1
ATOM 593 C C . VAL A 1 79 ? 1.177 -14.684 -34.105 1.00 79.44 79 VAL A C 1
ATOM 595 O O . VAL A 1 79 ? 0.719 -15.184 -35.131 1.00 79.44 79 VAL A O 1
ATOM 598 N N . PRO A 1 80 ? 2.148 -13.753 -34.165 1.00 75.38 80 PRO A N 1
ATOM 599 C CA . PRO A 1 80 ? 2.739 -13.331 -35.430 1.00 75.38 80 PRO A CA 1
ATOM 600 C C . PRO A 1 80 ? 3.464 -14.491 -36.122 1.00 75.38 80 PRO A C 1
ATOM 602 O O . PRO A 1 80 ? 4.220 -15.239 -35.495 1.00 75.38 80 PRO A O 1
ATOM 605 N N . SER A 1 81 ? 3.275 -14.611 -37.433 1.00 70.25 81 SER A N 1
ATOM 606 C CA . SER A 1 81 ? 3.918 -15.615 -38.282 1.00 70.25 81 SER A CA 1
ATOM 607 C C . SER A 1 81 ? 4.343 -15.011 -39.626 1.00 70.25 81 SER A C 1
ATOM 609 O O . SER A 1 81 ? 4.032 -13.864 -39.935 1.00 70.25 81 SER A O 1
ATOM 611 N N . ARG A 1 82 ? 5.065 -15.781 -40.454 1.00 63.19 82 ARG A N 1
ATOM 612 C CA . ARG A 1 82 ? 5.466 -15.328 -41.802 1.00 63.19 82 ARG A CA 1
ATOM 613 C C . ARG A 1 82 ? 4.287 -15.194 -42.777 1.00 63.19 82 ARG A C 1
ATOM 615 O O . ARG A 1 82 ? 4.436 -14.515 -43.785 1.00 63.19 82 ARG A O 1
ATOM 622 N N . THR A 1 83 ? 3.160 -15.849 -42.495 1.00 62.97 83 THR A N 1
ATOM 623 C CA . THR A 1 83 ? 1.924 -15.790 -43.293 1.00 62.97 83 THR A CA 1
ATOM 624 C C . THR A 1 83 ? 0.906 -14.804 -42.716 1.00 62.97 83 THR A C 1
ATOM 626 O O . THR A 1 83 ? 0.177 -14.177 -43.478 1.00 62.97 83 THR A O 1
ATOM 629 N N . HIS A 1 84 ? 0.899 -14.608 -41.393 1.00 66.94 84 HIS A N 1
ATOM 630 C CA . HIS A 1 84 ? -0.043 -13.742 -40.683 1.00 66.94 84 HIS A CA 1
ATOM 631 C C . HIS A 1 84 ? 0.698 -12.756 -39.758 1.00 66.94 84 HIS A C 1
ATOM 633 O O . HIS A 1 84 ? 1.122 -13.104 -38.654 1.00 66.94 84 HIS A O 1
ATOM 639 N N . ASP A 1 85 ? 0.840 -11.508 -40.211 1.00 68.44 85 ASP A N 1
ATOM 640 C CA . ASP A 1 85 ? 1.400 -10.378 -39.451 1.00 68.44 85 ASP A CA 1
ATOM 641 C C . ASP A 1 85 ? 0.342 -9.801 -38.494 1.00 68.44 85 ASP A C 1
ATOM 643 O O . ASP A 1 85 ? -0.287 -8.786 -38.781 1.00 68.44 85 ASP A O 1
ATOM 647 N N . ILE A 1 86 ? 0.106 -10.486 -37.378 1.00 73.50 86 ILE A N 1
ATOM 648 C CA . ILE A 1 86 ? -0.880 -10.101 -36.356 1.00 73.50 86 ILE A CA 1
ATOM 649 C C . ILE A 1 86 ? -0.270 -9.074 -35.402 1.00 73.50 86 ILE A C 1
ATOM 651 O O . ILE A 1 86 ? 0.847 -9.263 -34.920 1.00 73.50 86 ILE A O 1
ATOM 655 N N . ARG A 1 87 ? -1.010 -8.007 -35.097 1.00 73.88 87 ARG A N 1
ATOM 656 C CA . ARG A 1 87 ? -0.584 -6.890 -34.244 1.00 73.88 87 ARG A CA 1
ATOM 657 C C . ARG A 1 87 ? -1.612 -6.598 -33.150 1.00 73.88 87 ARG A C 1
ATOM 659 O O . ARG A 1 87 ? -2.753 -7.048 -33.202 1.00 73.88 87 ARG A O 1
ATOM 666 N N . LEU A 1 88 ? -1.200 -5.808 -32.160 1.00 72.62 88 LEU A N 1
ATOM 667 C CA . LEU A 1 88 ? -2.099 -5.297 -31.121 1.00 72.62 88 LEU A CA 1
ATOM 668 C C . LEU A 1 88 ? -3.220 -4.460 -31.758 1.00 72.62 88 LEU A C 1
ATOM 670 O O . LEU A 1 88 ? -2.951 -3.628 -32.626 1.00 72.62 88 LEU A O 1
ATOM 674 N N . GLY A 1 89 ? -4.461 -4.695 -31.333 1.00 68.62 89 GLY A N 1
ATOM 675 C CA . GLY A 1 89 ? -5.655 -4.068 -31.905 1.00 68.62 89 GLY A CA 1
ATOM 676 C C . GLY A 1 89 ? -6.191 -4.708 -33.194 1.00 68.62 89 GLY A C 1
ATOM 677 O O . GLY A 1 89 ? -7.240 -4.269 -33.664 1.00 68.62 89 GLY A O 1
ATOM 678 N N . ASP A 1 90 ? -5.542 -5.737 -33.756 1.00 76.06 90 ASP A N 1
ATOM 679 C CA . ASP A 1 90 ? -6.166 -6.594 -34.778 1.00 76.06 90 ASP A CA 1
ATOM 680 C C . ASP A 1 90 ? -7.266 -7.476 -34.145 1.00 76.06 90 ASP A C 1
ATOM 682 O O . ASP A 1 90 ? -7.323 -7.650 -32.922 1.00 76.06 90 ASP A O 1
ATOM 686 N N . ILE A 1 91 ? -8.156 -8.038 -34.971 1.00 79.38 91 ILE A N 1
ATOM 687 C CA . ILE A 1 91 ? -9.268 -8.894 -34.522 1.00 79.38 91 ILE A CA 1
ATOM 688 C C . ILE A 1 91 ? -9.149 -10.278 -35.156 1.00 79.38 91 ILE A C 1
ATOM 690 O O . ILE A 1 91 ? -8.973 -10.408 -36.367 1.00 79.38 91 ILE A O 1
ATOM 694 N N . VAL A 1 92 ? -9.304 -11.318 -34.341 1.00 80.81 92 VAL A N 1
ATOM 695 C CA . VAL A 1 92 ? -9.344 -12.717 -34.773 1.00 80.81 92 VAL A CA 1
ATOM 696 C C . VAL A 1 92 ? -10.752 -13.272 -34.573 1.00 80.81 92 VAL A C 1
ATOM 698 O O . VAL A 1 92 ? -11.282 -13.260 -33.460 1.00 80.81 92 VAL A O 1
ATOM 701 N N . VAL A 1 93 ? -11.349 -13.776 -35.655 1.00 80.44 93 VAL A N 1
ATOM 702 C CA . VAL A 1 93 ? -12.668 -14.426 -35.658 1.00 80.44 93 VAL A CA 1
ATOM 703 C C . VAL A 1 93 ? -12.493 -15.914 -35.961 1.00 80.44 93 VAL A C 1
ATOM 705 O O . VAL A 1 93 ? -11.834 -16.280 -36.936 1.00 80.44 93 VAL A O 1
ATOM 708 N N . SER A 1 94 ? -13.081 -16.785 -35.138 1.00 76.81 94 SER A N 1
ATOM 709 C CA . SER A 1 94 ? -13.039 -18.237 -35.352 1.00 76.81 94 SER A CA 1
ATOM 710 C C . SER A 1 94 ? -13.798 -18.631 -36.621 1.00 76.81 94 SER A C 1
ATOM 712 O O . SER A 1 94 ? -15.007 -18.382 -36.699 1.00 76.81 94 SER A O 1
ATOM 714 N N . MET A 1 95 ? -13.137 -19.306 -37.566 1.00 72.12 95 MET A N 1
ATOM 715 C CA . MET A 1 95 ? -13.792 -19.870 -38.751 1.00 72.12 95 MET A CA 1
ATOM 716 C C . MET A 1 95 ? -13.810 -21.405 -38.713 1.00 72.12 95 MET A C 1
ATOM 718 O O . MET A 1 95 ? -12.775 -22.016 -38.465 1.00 72.12 95 MET A O 1
ATOM 722 N N . PRO A 1 96 ? -14.971 -22.049 -38.929 1.00 64.38 96 PRO A N 1
ATOM 723 C CA . PRO A 1 96 ? -15.082 -23.503 -38.939 1.00 64.38 96 PRO A CA 1
ATOM 724 C C . PRO A 1 96 ? -14.859 -24.082 -40.345 1.00 64.38 96 PRO A C 1
ATOM 726 O O . PRO A 1 96 ? -15.789 -24.115 -41.157 1.00 64.38 96 PRO A O 1
ATOM 729 N N . GLU A 1 97 ? -13.660 -24.599 -40.617 1.00 56.94 97 GLU A N 1
ATOM 730 C CA . GLU A 1 97 ? -13.369 -25.395 -41.818 1.00 56.94 97 GLU A CA 1
ATOM 731 C C . GLU A 1 97 ? -13.030 -26.856 -41.469 1.00 56.94 97 GLU A C 1
ATOM 733 O O . GLU A 1 97 ? -12.428 -27.173 -40.438 1.00 56.94 97 GLU A O 1
ATOM 738 N N . GLY A 1 98 ? -13.416 -27.778 -42.356 1.00 59.81 98 GLY A N 1
ATOM 739 C CA . GLY A 1 98 ? -13.200 -29.211 -42.155 1.00 59.81 98 GLY A CA 1
ATOM 740 C C . GLY A 1 98 ? -13.971 -29.761 -40.939 1.00 59.81 98 GLY A C 1
ATOM 741 O O . GLY A 1 98 ? -15.148 -29.438 -40.773 1.00 59.81 98 GLY A O 1
ATOM 742 N N . PRO A 1 99 ? -13.358 -30.624 -40.103 1.00 53.62 99 PRO A N 1
ATOM 743 C CA . PRO A 1 99 ? -14.023 -31.222 -38.943 1.00 53.62 99 PRO A CA 1
ATOM 744 C C . PRO A 1 99 ? -14.058 -30.313 -37.699 1.00 53.62 99 PRO A C 1
ATOM 746 O O . PRO A 1 99 ? -14.676 -30.692 -36.706 1.00 53.62 99 PRO A O 1
ATOM 749 N N . PHE A 1 100 ? -13.400 -29.148 -37.713 1.00 64.06 100 PHE A N 1
ATOM 750 C CA . PHE A 1 100 ? -13.208 -28.308 -36.526 1.00 64.06 100 PHE A CA 1
ATOM 751 C C . PHE A 1 100 ? -14.192 -27.129 -36.486 1.00 64.06 100 PHE A C 1
ATOM 753 O O . PHE A 1 100 ? -14.374 -26.419 -37.470 1.00 64.06 100 PHE A O 1
ATOM 760 N N . GLY A 1 101 ? -14.792 -26.850 -35.323 1.00 59.94 101 GLY A N 1
ATOM 761 C CA . GLY A 1 101 ? -15.706 -25.711 -35.135 1.00 59.94 101 GLY A CA 1
ATOM 762 C C . GLY A 1 101 ? -15.032 -24.340 -34.968 1.00 59.94 101 GLY A C 1
ATOM 763 O O . GLY A 1 101 ? -15.628 -23.457 -34.361 1.00 59.94 101 GLY A O 1
ATOM 764 N N . GLY A 1 102 ? -13.803 -24.159 -35.462 1.00 66.38 102 GLY A N 1
ATOM 765 C CA . GLY A 1 102 ? -13.063 -22.884 -35.481 1.00 66.38 102 GLY A CA 1
ATOM 766 C C . GLY A 1 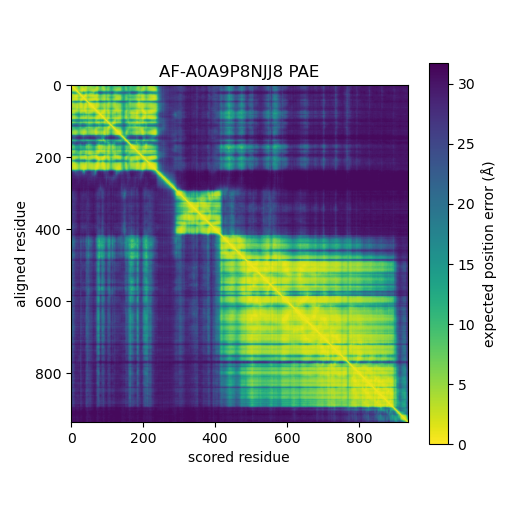102 ? -12.278 -22.504 -34.217 1.00 66.38 102 GLY A C 1
ATOM 767 O O . GLY A 1 102 ? -11.532 -21.527 -34.236 1.00 66.38 102 GLY A O 1
ATOM 768 N N . VAL A 1 103 ? -12.395 -23.276 -33.133 1.00 73.81 103 VAL A N 1
ATOM 769 C CA . VAL A 1 103 ? -11.525 -23.179 -31.946 1.00 73.81 103 VAL A CA 1
ATOM 770 C C . VAL A 1 103 ? -11.103 -24.587 -31.538 1.00 73.81 103 VAL A C 1
ATOM 772 O O . VAL A 1 103 ? -11.942 -25.493 -31.474 1.00 73.81 103 VAL A O 1
ATOM 775 N N . VAL A 1 104 ? -9.811 -24.771 -31.265 1.00 72.44 104 VAL A N 1
ATOM 776 C CA . VAL A 1 104 ? -9.166 -26.075 -31.070 1.00 72.44 104 VAL A CA 1
ATOM 777 C C . VAL A 1 104 ? -8.393 -26.090 -29.749 1.00 72.44 104 VAL A C 1
ATOM 779 O O . VAL A 1 104 ? -7.654 -25.163 -29.417 1.00 72.44 104 VAL A O 1
ATOM 782 N N . GLN A 1 105 ? -8.560 -27.156 -28.967 1.00 72.94 105 GLN A N 1
ATOM 783 C CA . GLN A 1 105 ? -7.852 -27.349 -27.706 1.00 72.94 105 GLN A CA 1
ATOM 784 C C . GLN A 1 105 ? -6.741 -28.374 -27.855 1.00 72.94 105 GLN A C 1
ATOM 786 O O . GLN A 1 105 ? -7.001 -29.553 -28.092 1.00 72.94 105 GLN A O 1
ATOM 791 N N . TYR A 1 106 ? -5.517 -27.922 -27.612 1.00 71.12 106 TYR A N 1
ATOM 792 C CA . TYR A 1 106 ? -4.354 -28.776 -27.446 1.00 71.12 106 TYR A CA 1
ATOM 793 C C . TYR A 1 106 ? -3.972 -28.859 -25.963 1.00 71.12 106 TYR A C 1
ATOM 795 O O . TYR A 1 106 ? -4.244 -27.950 -25.179 1.00 71.12 106 TYR A O 1
ATOM 803 N N . ASP A 1 107 ? -3.344 -29.963 -25.584 1.00 62.09 107 ASP A N 1
ATOM 804 C CA . ASP A 1 107 ? -2.570 -30.096 -24.354 1.00 62.09 107 ASP A CA 1
ATOM 805 C C . ASP A 1 107 ? -1.085 -29.888 -24.655 1.00 62.09 107 ASP A C 1
ATOM 807 O O . ASP A 1 107 ? -0.598 -30.270 -25.723 1.00 62.09 107 ASP A O 1
ATOM 811 N N . LEU A 1 108 ? -0.400 -29.258 -23.705 1.00 59.56 108 LEU A N 1
ATOM 812 C CA . LEU A 1 108 ? 0.993 -28.846 -23.773 1.00 59.56 108 LEU A CA 1
ATOM 813 C C . LEU A 1 108 ? 1.674 -29.192 -22.443 1.00 59.56 108 LEU A C 1
ATOM 815 O O . LEU A 1 108 ? 1.754 -28.355 -21.542 1.00 59.56 108 LEU A O 1
ATOM 819 N N . GLY A 1 109 ? 2.190 -30.415 -22.328 1.00 52.44 109 GLY A N 1
ATOM 820 C CA . GLY A 1 109 ? 3.029 -30.798 -21.192 1.00 52.44 109 GLY A CA 1
ATOM 821 C C . GLY A 1 109 ? 2.291 -31.179 -19.907 1.00 52.44 109 GLY A C 1
ATOM 822 O O . GLY A 1 109 ? 2.960 -31.317 -18.885 1.00 52.44 109 GLY A O 1
ATOM 823 N N . LYS A 1 110 ? 0.952 -31.311 -19.898 1.00 47.25 110 LYS A N 1
ATOM 824 C CA . LYS A 1 110 ? 0.225 -31.703 -18.677 1.00 47.25 110 LYS A CA 1
ATOM 825 C C . LYS A 1 110 ? 0.067 -33.217 -18.536 1.00 47.25 110 LYS A C 1
ATOM 827 O O . LYS A 1 110 ? 0.362 -33.736 -17.464 1.00 47.25 110 LYS A O 1
ATOM 832 N N . ASP A 1 111 ? -0.352 -33.901 -19.602 1.00 44.56 111 ASP A N 1
ATOM 833 C CA . ASP A 1 111 ? -0.510 -35.365 -19.599 1.00 44.56 111 ASP A CA 1
ATOM 834 C C . ASP A 1 111 ? 0.572 -36.097 -20.433 1.00 44.56 111 ASP A C 1
ATOM 836 O O . ASP A 1 111 ? 0.643 -37.324 -20.398 1.00 44.56 111 ASP A O 1
ATOM 840 N N . VAL A 1 112 ? 1.413 -35.371 -21.188 1.00 46.97 112 VAL A N 1
ATOM 841 C CA . VAL A 1 112 ? 2.509 -35.914 -22.025 1.00 46.97 112 VAL A CA 1
ATOM 842 C C . VAL A 1 112 ? 3.693 -34.941 -22.008 1.00 46.97 112 VAL A C 1
ATOM 844 O O . VAL A 1 112 ? 3.499 -33.774 -22.337 1.00 46.97 112 VAL A O 1
ATOM 847 N N . GLU A 1 113 ? 4.901 -35.394 -21.647 1.00 42.12 113 GLU A N 1
ATOM 848 C CA . GLU A 1 113 ? 6.062 -34.508 -21.407 1.00 42.12 113 GLU A CA 1
ATOM 849 C C . GLU A 1 113 ? 6.565 -33.761 -22.659 1.00 42.12 113 GLU A C 1
ATOM 851 O O . GLU A 1 113 ? 6.938 -32.595 -22.550 1.00 42.12 113 GLU A O 1
ATOM 856 N N . ASP A 1 114 ? 6.502 -34.379 -23.845 1.00 47.81 114 ASP A N 1
ATOM 857 C CA . ASP A 1 114 ? 6.894 -33.770 -25.126 1.00 47.81 114 ASP A CA 1
ATOM 858 C C . ASP A 1 114 ? 5.882 -34.108 -26.241 1.00 47.81 114 ASP A C 1
ATOM 860 O O . ASP A 1 114 ? 5.971 -35.141 -26.907 1.00 47.81 114 ASP A O 1
ATOM 864 N N . GLY A 1 115 ? 4.903 -33.227 -26.473 1.00 52.81 115 GLY A N 1
ATOM 865 C CA . GLY A 1 115 ? 4.001 -33.328 -27.626 1.00 52.81 115 GLY A CA 1
ATOM 866 C C . GLY A 1 115 ? 2.745 -32.457 -27.544 1.00 52.81 115 GLY A C 1
ATOM 867 O O . GLY A 1 115 ? 2.292 -32.093 -26.462 1.00 52.81 115 GLY A O 1
ATOM 868 N N . PHE A 1 116 ? 2.157 -32.154 -28.706 1.00 63.38 116 PHE A N 1
ATOM 869 C CA . PHE A 1 116 ? 0.843 -31.512 -28.812 1.00 63.38 116 PHE A CA 1
ATOM 870 C C . PHE A 1 116 ? -0.236 -32.582 -28.961 1.00 63.38 116 PHE A C 1
ATOM 872 O O . PHE A 1 116 ? -0.275 -33.284 -29.971 1.00 63.38 116 PHE A O 1
ATOM 879 N N . THR A 1 117 ? -1.136 -32.697 -27.984 1.00 65.31 117 THR A N 1
ATOM 880 C CA . THR A 1 117 ? -2.263 -33.644 -28.066 1.00 65.31 117 THR A CA 1
ATOM 881 C C . THR A 1 117 ? -3.574 -32.887 -28.212 1.00 65.31 117 THR A C 1
ATOM 883 O O . THR A 1 117 ? -3.927 -32.101 -27.336 1.00 65.31 117 THR A O 1
ATOM 886 N N . LEU A 1 118 ? -4.319 -33.132 -29.293 1.00 70.19 118 LEU A N 1
ATOM 887 C CA . LEU A 1 118 ? -5.676 -32.610 -29.468 1.00 70.19 118 LEU A CA 1
ATOM 888 C C . LEU A 1 118 ? -6.593 -33.165 -28.361 1.00 70.19 118 LEU A C 1
ATOM 890 O O . LEU A 1 118 ? -6.821 -34.371 -28.293 1.00 70.19 118 LEU A O 1
ATOM 894 N N . LYS A 1 119 ? -7.130 -32.290 -27.505 1.00 69.62 119 LYS A N 1
ATOM 895 C CA . LYS A 1 119 ? -8.101 -32.636 -26.448 1.00 69.62 119 LYS A CA 1
ATOM 896 C C . LYS A 1 119 ? -9.552 -32.417 -26.882 1.00 69.62 119 LYS A C 1
ATOM 898 O O . LYS A 1 119 ? -10.440 -33.078 -26.357 1.00 69.62 119 LYS A O 1
ATOM 903 N N . GLY A 1 120 ? -9.805 -31.512 -27.830 1.00 69.81 120 GLY A N 1
ATOM 904 C CA . GLY A 1 120 ? -11.149 -31.244 -28.346 1.00 69.81 120 GLY A CA 1
ATOM 905 C C . GLY A 1 120 ? -11.223 -30.017 -29.254 1.00 69.81 120 GLY A C 1
ATOM 906 O O . GLY A 1 120 ? -10.221 -29.357 -29.514 1.00 69.81 120 GLY A O 1
ATOM 907 N N . PHE A 1 121 ? -12.426 -29.696 -29.724 1.00 69.56 121 PHE A N 1
ATOM 908 C CA . PHE A 1 121 ? -12.736 -28.512 -30.536 1.00 69.56 121 PHE A CA 1
ATOM 909 C C . PHE A 1 121 ? -14.157 -28.011 -30.214 1.00 69.56 121 PHE A C 1
ATOM 911 O O . PHE A 1 121 ? -14.963 -28.756 -29.651 1.00 69.56 121 PHE A O 1
ATOM 918 N N . LEU A 1 122 ? -14.468 -26.742 -30.509 1.00 68.06 122 LEU A N 1
ATOM 919 C CA . LEU A 1 122 ? -15.844 -26.233 -30.377 1.00 68.06 122 LEU A CA 1
ATOM 920 C C . LEU A 1 122 ? -16.791 -26.954 -31.346 1.00 68.06 122 LEU A C 1
ATOM 922 O O . LEU A 1 122 ? -16.388 -27.364 -32.433 1.00 68.06 122 LEU A O 1
ATOM 926 N N . LEU A 1 123 ? -18.071 -27.066 -30.978 1.00 66.50 123 LEU A N 1
ATOM 927 C CA . LEU A 1 123 ? -19.098 -27.515 -31.921 1.00 66.50 123 LEU A CA 1
ATOM 928 C C . LEU A 1 123 ? -19.291 -26.460 -33.024 1.00 66.50 123 LEU A C 1
ATOM 930 O O . LEU A 1 123 ? -19.350 -25.268 -32.707 1.00 66.50 123 LEU A O 1
ATOM 934 N N . PRO A 1 124 ? -19.431 -26.862 -34.301 1.00 68.38 124 PRO A N 1
ATOM 935 C CA . PRO A 1 124 ? -19.570 -25.916 -35.400 1.00 68.38 124 PRO A CA 1
ATOM 936 C C . PRO A 1 124 ? -20.843 -25.065 -35.238 1.00 68.38 124 PRO A C 1
ATOM 938 O O . PRO A 1 124 ? -21.921 -25.614 -34.984 1.00 68.38 124 PRO A O 1
ATOM 941 N N . PRO A 1 125 ? -20.763 -23.733 -35.413 1.00 74.00 125 PRO A N 1
ATOM 942 C CA . PRO A 1 125 ? -21.921 -22.863 -35.261 1.00 74.00 125 PRO A CA 1
ATOM 943 C C . PRO A 1 125 ? -22.999 -23.124 -36.339 1.00 74.00 125 PRO A C 1
ATOM 945 O O . PRO A 1 125 ? -22.699 -23.640 -37.428 1.00 74.00 125 PRO A O 1
ATOM 948 N N . PRO A 1 126 ? -24.268 -22.750 -36.064 1.00 75.44 126 PRO A N 1
ATOM 949 C CA . PRO A 1 126 ? -25.380 -22.854 -37.007 1.00 75.44 126 PRO A CA 1
ATOM 950 C C . PRO A 1 126 ? -25.041 -22.361 -38.429 1.00 75.44 126 PRO A C 1
ATOM 952 O O . PRO A 1 126 ? -24.350 -21.350 -38.561 1.00 75.44 126 PRO A O 1
ATOM 955 N N . PRO A 1 127 ? -25.553 -23.003 -39.502 1.00 77.75 127 PRO A N 1
ATOM 956 C CA . PRO A 1 127 ? -25.226 -22.635 -40.887 1.00 77.75 127 PRO A CA 1
ATOM 957 C C . PRO A 1 127 ? -25.461 -21.156 -41.222 1.00 77.75 127 PRO A C 1
ATOM 959 O O . PRO A 1 127 ? -24.679 -20.565 -41.959 1.00 77.75 127 PRO A O 1
ATOM 962 N N . ILE A 1 128 ? -26.496 -20.546 -40.636 1.00 79.38 128 ILE A N 1
ATOM 963 C CA . ILE A 1 128 ? -26.806 -19.121 -40.804 1.00 79.38 128 ILE A CA 1
ATOM 964 C C . ILE A 1 128 ? -25.700 -18.210 -40.247 1.00 79.38 128 ILE A C 1
ATOM 966 O O . ILE A 1 128 ? -25.297 -17.265 -40.917 1.00 79.38 128 ILE A O 1
ATOM 970 N N . LEU A 1 129 ? -25.135 -18.548 -39.081 1.00 77.25 129 LEU A N 1
ATOM 971 C CA . LEU A 1 129 ? -23.998 -17.830 -38.507 1.00 77.25 129 LEU A CA 1
ATOM 972 C C . LEU A 1 129 ? -22.733 -18.035 -39.346 1.00 77.25 129 LEU A C 1
ATOM 974 O O . LEU A 1 129 ? -22.002 -17.081 -39.573 1.00 77.25 129 LEU A O 1
ATOM 978 N N . ARG A 1 130 ? -22.497 -19.247 -39.868 1.00 75.56 130 ARG A N 1
ATOM 979 C CA . ARG A 1 130 ? -21.367 -19.506 -40.779 1.00 75.56 130 ARG A CA 1
ATOM 980 C C . ARG A 1 130 ? -21.472 -18.687 -42.065 1.00 75.56 130 ARG A C 1
ATOM 982 O O . ARG A 1 130 ? -20.509 -18.031 -42.437 1.00 75.56 130 ARG A O 1
ATOM 989 N N . SER A 1 131 ? -22.653 -18.634 -42.682 1.00 79.88 131 SER A N 1
ATOM 990 C CA . SER A 1 131 ? -22.893 -17.792 -43.860 1.00 79.88 131 SER A CA 1
ATOM 991 C C . SER A 1 131 ? -22.743 -16.297 -43.551 1.00 79.88 131 SER A C 1
ATOM 993 O O . SER A 1 131 ? -22.204 -15.563 -44.378 1.00 79.88 131 SER A O 1
ATOM 995 N N . ALA A 1 132 ? -23.163 -15.842 -42.366 1.00 80.00 132 ALA A N 1
ATOM 996 C CA . ALA A 1 132 ? -22.947 -14.466 -41.924 1.00 80.00 132 ALA A CA 1
ATOM 997 C C . ALA A 1 132 ? -21.455 -14.147 -41.750 1.00 80.00 132 ALA A C 1
ATOM 999 O O . ALA A 1 132 ? -21.006 -13.154 -42.312 1.00 80.00 132 ALA A O 1
ATOM 1000 N N . VAL A 1 133 ? -20.669 -15.005 -41.081 1.00 75.88 133 VAL A N 1
ATOM 1001 C CA . VAL A 1 133 ? -19.212 -14.799 -40.959 1.00 75.88 133 VAL A CA 1
ATOM 1002 C C . VAL A 1 133 ? -18.524 -14.889 -42.320 1.00 75.88 133 VAL A C 1
ATOM 1004 O O . VAL A 1 133 ? -17.673 -14.062 -42.605 1.00 75.88 133 VAL A O 1
ATOM 1007 N N . GLU A 1 134 ? -18.912 -15.798 -43.218 1.00 74.25 134 GLU A N 1
ATOM 1008 C CA . GLU A 1 134 ? -18.355 -15.831 -44.578 1.00 74.25 134 GLU A CA 1
ATOM 1009 C C . GLU A 1 134 ? -18.625 -14.542 -45.365 1.00 74.25 134 GLU A C 1
ATOM 1011 O O . GLU A 1 134 ? -17.724 -14.036 -46.035 1.00 74.25 134 GLU A O 1
ATOM 1016 N N . LYS A 1 135 ? -19.857 -14.016 -45.312 1.00 76.62 135 LYS A N 1
ATOM 1017 C CA . LYS A 1 135 ? -20.221 -12.742 -45.952 1.00 76.62 135 LYS A CA 1
ATOM 1018 C C . LYS A 1 135 ? -19.461 -11.584 -45.319 1.00 76.62 135 LYS A C 1
ATOM 1020 O O . LYS A 1 135 ? -18.913 -10.765 -46.046 1.00 76.62 135 LYS A O 1
ATOM 1025 N N . PHE A 1 136 ? -19.390 -11.559 -43.992 1.00 73.50 136 PHE A N 1
ATOM 1026 C CA . PHE A 1 136 ? -18.646 -10.577 -43.219 1.00 73.50 136 PHE A CA 1
ATOM 1027 C C . PHE A 1 136 ? -17.155 -10.616 -43.574 1.00 73.50 136 PHE A C 1
ATOM 1029 O O . PHE A 1 136 ? -16.636 -9.617 -44.035 1.00 73.50 136 PHE A O 1
ATOM 1036 N N . CYS A 1 137 ? -16.474 -11.763 -43.518 1.00 64.56 137 CYS A N 1
ATOM 1037 C CA . CYS A 1 137 ? -15.076 -11.922 -43.938 1.00 64.56 137 CYS A CA 1
ATOM 1038 C C . CYS A 1 137 ? -14.828 -11.503 -45.399 1.00 64.56 137 CYS A C 1
ATOM 1040 O O . CYS A 1 137 ? -13.842 -10.819 -45.671 1.00 64.56 137 CYS A O 1
ATOM 1042 N N . LYS A 1 138 ? -15.723 -11.855 -46.335 1.00 66.56 138 LYS A N 1
ATOM 1043 C CA . LYS A 1 138 ? -15.612 -11.459 -47.754 1.00 66.56 138 LYS A CA 1
ATOM 1044 C C . LYS A 1 138 ? -15.818 -9.951 -47.951 1.00 66.56 138 LYS A C 1
ATOM 1046 O O . LYS A 1 138 ? -15.060 -9.336 -48.695 1.00 66.56 138 LYS A O 1
ATOM 1051 N N . ASN A 1 139 ? -16.774 -9.342 -47.250 1.00 58.66 139 ASN A N 1
ATOM 1052 C CA . ASN A 1 139 ? -16.995 -7.893 -47.263 1.00 58.66 139 ASN A CA 1
ATOM 1053 C C . ASN A 1 139 ? -15.973 -7.123 -46.412 1.00 58.66 139 ASN A C 1
ATOM 1055 O O . ASN A 1 139 ? -15.766 -5.939 -46.649 1.00 58.66 139 ASN A O 1
ATOM 1059 N N . SER A 1 140 ? -15.281 -7.763 -45.470 1.00 47.78 140 SER A N 1
ATOM 1060 C CA . SER A 1 140 ? -14.264 -7.137 -44.613 1.00 47.78 140 SER A CA 1
ATOM 1061 C C . SER A 1 140 ? -12.884 -7.021 -45.256 1.00 47.78 140 SER A C 1
ATOM 1063 O O . SER A 1 140 ? -12.036 -6.292 -44.754 1.00 47.78 140 SER A O 1
ATOM 1065 N N . LEU A 1 141 ? -12.699 -7.595 -46.449 1.00 40.72 141 LEU A N 1
ATOM 1066 C CA . LEU A 1 141 ? -11.705 -7.101 -47.410 1.00 40.72 141 LEU A CA 1
ATOM 1067 C C . LEU A 1 141 ? -12.026 -5.671 -47.909 1.00 40.72 141 LEU A C 1
ATOM 1069 O O . LEU A 1 141 ? -11.129 -5.000 -48.416 1.00 40.72 141 LEU A O 1
ATOM 1073 N N . ALA A 1 142 ? -13.265 -5.191 -47.733 1.00 34.16 142 ALA A N 1
ATOM 1074 C CA . ALA A 1 142 ? -13.694 -3.812 -47.988 1.00 34.16 142 ALA A CA 1
ATOM 1075 C C . ALA A 1 142 ? -14.031 -3.006 -46.708 1.00 34.16 142 ALA A C 1
ATOM 1077 O O . ALA A 1 142 ? -13.865 -1.787 -46.724 1.00 34.16 142 ALA A O 1
ATOM 1078 N N . LEU A 1 143 ? -14.419 -3.634 -45.585 1.00 36.72 143 LEU A N 1
ATOM 1079 C CA . LEU A 1 143 ? -14.523 -2.973 -44.267 1.00 36.72 143 LEU A CA 1
ATOM 1080 C C . LEU A 1 143 ? -13.140 -2.737 -43.637 1.00 36.72 143 LEU A C 1
ATOM 1082 O O . LEU A 1 143 ? -12.793 -3.267 -42.581 1.00 36.72 143 LEU A O 1
ATOM 1086 N N . GLN A 1 144 ? -12.380 -1.832 -44.251 1.00 39.34 144 GLN A N 1
ATOM 1087 C CA . GLN A 1 144 ? -11.421 -1.017 -43.513 1.00 39.34 144 GLN A CA 1
ATOM 1088 C C . GLN A 1 144 ? -12.220 -0.134 -42.544 1.00 39.34 144 GLN A C 1
ATOM 1090 O O . GLN A 1 144 ? -12.682 0.941 -42.928 1.00 39.34 144 GLN A O 1
ATOM 1095 N N . ILE A 1 145 ? -12.437 -0.601 -41.307 1.00 34.19 145 ILE A N 1
ATOM 1096 C CA . ILE A 1 145 ? -13.214 0.145 -40.307 1.00 34.19 145 ILE A CA 1
ATOM 1097 C C . ILE A 1 145 ? -12.589 1.532 -40.125 1.00 34.19 145 ILE A C 1
ATOM 1099 O O . ILE A 1 145 ? -11.414 1.690 -39.788 1.00 34.19 145 ILE A O 1
ATOM 1103 N N . THR A 1 146 ? -13.389 2.557 -40.403 1.00 32.41 146 THR A N 1
ATOM 1104 C CA . THR A 1 146 ? -12.921 3.930 -40.545 1.00 32.41 146 THR A CA 1
ATOM 1105 C C . THR A 1 146 ? -12.652 4.583 -39.195 1.00 32.41 146 THR A C 1
ATOM 1107 O O . THR A 1 146 ? -13.560 5.142 -38.583 1.00 32.41 146 THR A O 1
ATOM 1110 N N . ASN A 1 147 ? -11.384 4.613 -38.782 1.00 26.69 147 ASN A N 1
ATOM 1111 C CA . ASN A 1 147 ? -10.762 5.829 -38.249 1.00 26.69 147 ASN A CA 1
ATOM 1112 C C . ASN A 1 147 ? -9.231 5.768 -38.382 1.00 26.69 147 ASN A C 1
ATOM 1114 O O . ASN A 1 147 ? -8.605 4.722 -38.240 1.00 26.69 147 ASN A O 1
ATOM 1118 N N . SER A 1 148 ? -8.616 6.901 -38.722 1.00 35.97 148 SER A N 1
ATOM 1119 C CA . SER A 1 148 ? -7.204 6.954 -39.117 1.00 35.97 148 SER A CA 1
ATOM 1120 C C . SER A 1 148 ? -6.234 6.670 -37.962 1.00 35.97 148 SER A C 1
ATOM 1122 O O . SER A 1 148 ? -6.331 7.314 -36.920 1.00 35.97 148 SER A O 1
ATOM 1124 N N . HIS A 1 149 ? -5.224 5.837 -38.245 1.00 36.00 149 HIS A N 1
ATOM 1125 C CA . HIS A 1 149 ? -4.037 5.520 -37.425 1.00 36.00 149 HIS A CA 1
ATOM 1126 C C . HIS A 1 149 ? -4.097 4.332 -36.451 1.00 36.00 149 HIS A C 1
ATOM 1128 O O . HIS A 1 149 ? -3.265 4.236 -35.556 1.00 36.00 149 HIS A O 1
ATOM 1134 N N . GLN A 1 150 ? -4.926 3.335 -36.753 1.00 36.38 150 GLN A N 1
ATOM 1135 C CA . GLN A 1 150 ? -4.496 1.931 -36.739 1.00 36.38 150 GLN A CA 1
ATOM 1136 C C . GLN A 1 150 ? -5.431 1.145 -37.660 1.00 36.38 150 GLN A C 1
ATOM 1138 O O . GLN A 1 150 ? -6.643 1.176 -37.480 1.00 36.38 150 GLN A O 1
ATOM 1143 N N . GLN A 1 151 ? -4.890 0.468 -38.676 1.00 40.03 151 GLN A N 1
ATOM 1144 C CA . GLN A 1 151 ? -5.692 -0.479 -39.451 1.00 40.03 151 GLN A CA 1
ATOM 1145 C C . GLN A 1 151 ? -5.846 -1.747 -38.615 1.00 40.03 151 GLN A C 1
ATOM 1147 O O . GLN A 1 151 ? -5.003 -2.637 -38.701 1.00 40.03 151 GLN A O 1
ATOM 1152 N N . THR A 1 152 ? -6.907 -1.806 -37.810 1.00 42.50 152 THR A N 1
ATOM 1153 C CA . THR A 1 152 ? -7.408 -3.056 -37.234 1.00 42.50 152 THR A CA 1
ATOM 1154 C C . THR A 1 152 ? -7.749 -3.988 -38.388 1.00 42.50 152 THR A C 1
ATOM 1156 O O . THR A 1 152 ? -8.735 -3.787 -39.099 1.00 42.50 152 THR A O 1
ATOM 1159 N N . ARG A 1 153 ? -6.894 -4.982 -38.619 1.00 53.97 153 ARG A N 1
ATOM 1160 C CA . ARG A 1 153 ? -7.104 -6.010 -39.635 1.00 53.97 153 ARG A CA 1
ATOM 1161 C C . ARG A 1 153 ? -7.839 -7.168 -38.995 1.00 53.97 153 ARG A C 1
ATOM 1163 O O . ARG A 1 153 ? -7.575 -7.547 -37.853 1.00 53.97 153 ARG A O 1
ATOM 1170 N N . MET A 1 154 ? -8.773 -7.722 -39.752 1.00 51.56 154 MET A N 1
ATOM 1171 C CA . MET A 1 154 ? -9.501 -8.903 -39.338 1.00 51.56 154 MET A CA 1
ATOM 1172 C C . MET A 1 154 ? -8.858 -10.135 -39.960 1.00 51.56 154 MET A C 1
ATOM 1174 O O . MET A 1 154 ? -8.707 -10.211 -41.179 1.00 51.56 154 MET A O 1
ATOM 1178 N N . PHE A 1 155 ? -8.506 -11.101 -39.121 1.00 54.59 155 PHE A N 1
ATOM 1179 C CA . PHE A 1 155 ? -7.999 -12.395 -39.548 1.00 54.59 155 PHE A CA 1
ATOM 1180 C C . PHE A 1 155 ? -8.995 -13.498 -39.181 1.00 54.59 155 PHE A C 1
ATOM 1182 O O . PHE A 1 155 ? -9.589 -13.500 -38.101 1.00 54.59 155 PHE A O 1
ATOM 1189 N N . SER A 1 156 ? -9.148 -14.458 -40.085 1.00 50.44 156 SER A N 1
ATOM 1190 C CA . SER A 1 156 ? -9.970 -15.651 -39.903 1.00 50.44 156 SER A CA 1
ATOM 1191 C C . SER A 1 156 ? -9.112 -16.893 -40.116 1.00 50.44 156 SER A C 1
ATOM 1193 O O . SER A 1 156 ? -8.438 -16.988 -41.138 1.00 50.44 156 SER A O 1
ATOM 1195 N N . SER A 1 157 ? -9.135 -17.830 -39.169 1.00 50.81 157 SER A N 1
ATOM 1196 C CA . SER A 1 157 ? -8.421 -19.111 -39.263 1.00 50.81 157 SER A CA 1
ATOM 1197 C C . SER A 1 157 ? -9.147 -20.207 -38.483 1.00 50.81 157 SER A C 1
ATOM 1199 O O . SER A 1 157 ? -9.982 -19.939 -37.615 1.00 50.81 157 SER A O 1
ATOM 1201 N N . ASN A 1 158 ? -8.760 -21.440 -38.790 1.00 49.56 158 ASN A N 1
ATOM 1202 C CA . ASN A 1 158 ? -9.245 -22.693 -38.226 1.00 49.56 158 ASN A CA 1
ATOM 1203 C C . ASN A 1 158 ? -8.710 -22.994 -36.819 1.00 49.56 158 ASN A C 1
ATOM 1205 O O . ASN A 1 158 ? -9.215 -23.903 -36.162 1.00 49.56 158 ASN A O 1
ATOM 1209 N N . GLN A 1 159 ? -7.670 -22.281 -36.365 1.00 52.06 159 GLN A N 1
ATOM 1210 C CA . GLN A 1 159 ? -6.935 -22.614 -35.140 1.00 52.06 159 GLN A CA 1
ATOM 1211 C C . GLN A 1 159 ? -6.745 -21.414 -34.197 1.00 52.06 159 GLN A C 1
ATOM 1213 O O . GLN A 1 159 ? -5.630 -20.946 -33.962 1.00 52.06 159 GLN A O 1
ATOM 1218 N N . ILE A 1 160 ? -7.826 -20.958 -33.554 1.00 50.81 160 ILE A N 1
ATOM 1219 C CA . ILE A 1 160 ? -7.672 -20.361 -32.216 1.00 50.81 160 ILE A CA 1
ATOM 1220 C C . ILE A 1 160 ? -7.272 -21.506 -31.279 1.00 50.81 160 ILE A C 1
ATOM 1222 O O . ILE A 1 160 ? -8.011 -22.486 -31.163 1.00 50.81 160 ILE A O 1
ATOM 1226 N N . THR A 1 161 ? -6.084 -21.414 -30.677 1.00 51.38 161 THR A N 1
ATOM 1227 C CA . THR A 1 161 ? -5.470 -22.515 -29.919 1.00 51.38 161 THR A CA 1
ATOM 1228 C C . THR A 1 161 ? -5.457 -22.218 -28.427 1.00 51.38 161 THR A C 1
ATOM 1230 O O . THR A 1 161 ? -5.031 -21.156 -27.982 1.00 51.38 161 THR A O 1
ATOM 1233 N N . LEU A 1 162 ? -5.914 -23.182 -27.633 1.00 52.16 162 LEU A N 1
ATOM 1234 C CA . LEU A 1 162 ? -6.179 -22.976 -26.212 1.00 52.16 162 LEU A CA 1
ATOM 1235 C C . LEU A 1 162 ? -4.995 -23.319 -25.291 1.00 52.16 162 LEU A C 1
ATOM 1237 O O . LEU A 1 162 ? -4.605 -24.475 -25.167 1.00 52.16 162 LEU A O 1
ATOM 1241 N N . MET A 1 163 ? -4.574 -22.303 -24.531 1.00 49.56 163 MET A N 1
ATOM 1242 C CA . MET A 1 163 ? -3.920 -22.345 -23.210 1.00 49.56 163 MET A CA 1
ATOM 1243 C C . MET A 1 163 ? -2.545 -23.030 -23.024 1.00 49.56 163 MET A C 1
ATOM 1245 O O . MET A 1 163 ? -2.450 -24.211 -22.712 1.00 49.56 163 MET A O 1
ATOM 1249 N N . TYR A 1 164 ? -1.503 -22.202 -22.914 1.00 48.81 164 TYR A N 1
ATOM 1250 C CA . TYR A 1 164 ? -0.811 -21.891 -21.642 1.00 48.81 164 TYR A CA 1
ATOM 1251 C C . TYR A 1 164 ? -0.126 -20.521 -21.813 1.00 48.81 164 TYR A C 1
ATOM 1253 O O . TYR A 1 164 ? 0.086 -20.098 -22.947 1.00 48.81 164 TYR A O 1
ATOM 1261 N N . LEU A 1 165 ? 0.235 -19.814 -20.730 1.00 50.38 165 LEU A N 1
ATOM 1262 C CA . LEU A 1 165 ? 1.068 -18.607 -20.862 1.00 50.38 165 LEU A CA 1
ATOM 1263 C C . LEU A 1 165 ? 2.438 -19.023 -21.407 1.00 50.38 165 LEU A C 1
ATOM 1265 O O . LEU A 1 165 ? 3.270 -19.560 -20.667 1.00 50.38 165 LEU A O 1
ATOM 1269 N N . ILE A 1 166 ? 2.681 -18.779 -22.692 1.00 59.53 166 ILE A N 1
ATOM 1270 C CA . ILE A 1 166 ? 4.014 -18.938 -23.255 1.00 59.53 166 ILE A CA 1
ATOM 1271 C C . ILE A 1 166 ? 4.872 -17.823 -22.639 1.00 59.53 166 ILE A C 1
ATOM 1273 O O . ILE A 1 166 ? 4.411 -16.706 -22.458 1.00 59.53 166 ILE A O 1
ATOM 1277 N N . ARG A 1 167 ? 6.108 -18.118 -22.225 1.00 55.47 167 ARG A N 1
ATOM 1278 C CA . ARG A 1 167 ? 6.969 -17.132 -21.530 1.00 55.47 167 ARG A CA 1
ATOM 1279 C C . ARG A 1 167 ? 8.077 -16.544 -22.400 1.00 55.47 167 ARG A C 1
ATOM 1281 O O . ARG A 1 167 ? 8.869 -15.748 -21.923 1.00 55.47 167 ARG A O 1
ATOM 1288 N N . SER A 1 168 ? 8.138 -16.949 -23.667 1.00 62.56 168 SER A N 1
ATOM 1289 C CA . SER A 1 168 ? 9.201 -16.576 -24.597 1.00 62.56 168 SER A CA 1
ATOM 1290 C C . SER A 1 168 ? 8.670 -16.485 -26.025 1.00 62.56 168 SER A C 1
ATOM 1292 O O . SER A 1 168 ? 8.012 -17.415 -26.507 1.00 62.56 168 SER A O 1
ATOM 1294 N N . ALA A 1 169 ? 9.024 -15.409 -26.729 1.00 67.38 169 ALA A N 1
ATOM 1295 C CA . ALA A 1 169 ? 8.719 -15.223 -28.147 1.00 67.38 169 ALA A CA 1
ATOM 1296 C C . ALA A 1 169 ? 9.320 -16.338 -29.031 1.00 67.38 169 ALA A C 1
ATOM 1298 O O . ALA A 1 169 ? 8.740 -16.699 -30.061 1.00 67.38 169 ALA A O 1
ATOM 1299 N N . MET A 1 170 ? 10.439 -16.949 -28.612 1.00 66.88 170 MET A N 1
ATOM 1300 C CA . MET A 1 170 ? 11.027 -18.126 -29.267 1.00 66.88 170 MET A CA 1
ATOM 1301 C C . MET A 1 170 ? 10.107 -19.345 -29.161 1.00 66.88 170 MET A C 1
ATOM 1303 O O . MET A 1 170 ? 9.823 -19.986 -30.174 1.00 66.88 170 MET A O 1
ATOM 1307 N N . LYS A 1 171 ? 9.587 -19.638 -27.959 1.00 68.38 171 LYS A N 1
ATOM 1308 C CA . LYS A 1 171 ? 8.648 -20.752 -27.743 1.00 68.38 171 LYS A CA 1
ATOM 1309 C C . LYS A 1 171 ? 7.321 -20.501 -28.472 1.00 68.38 171 LYS A C 1
ATOM 1311 O O . LYS A 1 171 ? 6.843 -21.404 -29.146 1.00 68.38 171 LYS A O 1
ATOM 1316 N N . ARG A 1 172 ? 6.809 -19.261 -28.460 1.00 76.62 172 ARG A N 1
ATOM 1317 C CA . ARG A 1 172 ? 5.613 -18.822 -29.215 1.00 76.62 172 ARG A CA 1
ATOM 1318 C C . ARG A 1 172 ? 5.773 -19.111 -30.709 1.00 76.62 172 ARG A C 1
ATOM 1320 O O . ARG A 1 172 ? 4.935 -19.769 -31.318 1.00 76.62 172 ARG A O 1
ATOM 1327 N N . SER A 1 173 ? 6.898 -18.679 -31.277 1.00 69.06 173 SER A N 1
ATOM 1328 C CA . SER A 1 173 ? 7.212 -18.854 -32.699 1.00 69.06 173 SER A CA 1
ATOM 1329 C C . SER A 1 173 ? 7.528 -20.307 -33.074 1.00 69.06 173 SER A C 1
ATOM 1331 O O . SER A 1 173 ? 7.302 -20.698 -34.216 1.00 69.06 173 SER A O 1
ATOM 1333 N N . LYS A 1 174 ? 8.047 -21.119 -32.142 1.00 71.31 174 LYS A N 1
ATOM 1334 C CA . LYS A 1 174 ? 8.224 -22.568 -32.323 1.00 71.31 174 LYS A CA 1
ATOM 1335 C C . LYS A 1 174 ? 6.859 -23.266 -32.376 1.00 71.31 174 LYS A C 1
ATOM 1337 O O . LYS A 1 174 ? 6.552 -23.881 -33.390 1.00 71.31 174 LYS A O 1
ATOM 1342 N N . THR A 1 175 ? 6.010 -23.062 -31.368 1.00 69.69 175 THR A N 1
ATOM 1343 C CA . THR A 1 175 ? 4.653 -23.628 -31.292 1.00 69.69 175 THR A CA 1
ATOM 1344 C C . THR A 1 175 ? 3.788 -23.252 -32.500 1.00 69.69 175 THR A C 1
ATOM 1346 O O . THR A 1 175 ? 3.158 -24.127 -33.089 1.00 69.69 175 THR A O 1
ATOM 1349 N N . GLY A 1 176 ? 3.815 -21.988 -32.942 1.00 69.31 176 GLY A N 1
ATOM 1350 C CA . GLY A 1 176 ? 3.087 -21.560 -34.145 1.00 69.31 176 GLY A CA 1
ATOM 1351 C C . GLY A 1 176 ? 3.550 -22.249 -35.439 1.00 69.31 176 GLY A C 1
ATOM 1352 O O . GLY A 1 176 ? 2.738 -22.465 -36.334 1.00 69.31 176 GLY A O 1
ATOM 1353 N N . ARG A 1 177 ? 4.831 -22.643 -35.537 1.00 69.94 177 ARG A N 1
ATOM 1354 C CA . ARG A 1 177 ? 5.363 -23.420 -36.674 1.00 69.94 177 ARG A CA 1
ATOM 1355 C C . ARG A 1 177 ? 5.045 -24.912 -36.595 1.00 69.94 177 ARG A C 1
ATOM 1357 O O . ARG A 1 177 ? 4.931 -25.540 -37.638 1.00 69.94 177 ARG A O 1
ATOM 1364 N N . GLU A 1 178 ? 4.956 -25.471 -35.391 1.00 69.44 178 GLU A N 1
ATOM 1365 C CA . GLU A 1 178 ? 4.727 -26.907 -35.182 1.00 69.44 178 GLU A CA 1
ATOM 1366 C C . GLU A 1 178 ? 3.250 -27.297 -35.320 1.00 69.44 178 GLU A C 1
ATOM 1368 O O . GLU A 1 178 ? 2.963 -28.380 -35.820 1.00 69.44 178 GLU A O 1
ATOM 1373 N N . ILE A 1 179 ? 2.322 -26.415 -34.928 1.00 67.50 179 ILE A N 1
ATOM 1374 C CA . ILE A 1 179 ? 0.872 -26.650 -35.055 1.00 67.50 179 ILE A CA 1
ATOM 1375 C C . ILE A 1 179 ? 0.312 -26.128 -36.397 1.00 67.50 179 ILE A C 1
ATOM 1377 O O . ILE A 1 179 ? -0.578 -26.751 -36.977 1.00 67.50 179 ILE A O 1
ATOM 1381 N N . GLY A 1 180 ? 0.842 -25.008 -36.907 1.00 63.53 180 GLY A N 1
ATOM 1382 C CA . GLY A 1 180 ? 0.370 -24.352 -38.134 1.00 63.53 180 GLY A CA 1
ATOM 1383 C C . GLY A 1 180 ? -0.892 -23.494 -37.945 1.00 63.53 180 GLY A C 1
ATOM 1384 O O . GLY A 1 180 ? -1.767 -23.816 -37.149 1.00 63.53 180 GLY A O 1
ATOM 1385 N N . ASP A 1 181 ? -0.968 -22.370 -38.668 1.00 64.88 181 ASP A N 1
ATOM 1386 C CA . ASP A 1 181 ? -2.111 -21.433 -38.751 1.00 64.88 181 ASP A CA 1
ATOM 1387 C C . ASP A 1 181 ? -2.761 -20.948 -37.436 1.00 64.88 181 ASP A C 1
ATOM 1389 O O . ASP A 1 181 ? -3.873 -20.409 -37.443 1.00 64.88 181 ASP A O 1
ATOM 1393 N N . ILE A 1 182 ? -2.047 -21.032 -36.308 1.00 73.81 182 ILE A N 1
ATOM 1394 C CA . ILE A 1 182 ? -2.471 -20.376 -35.066 1.00 73.81 182 ILE A CA 1
ATOM 1395 C C . ILE A 1 182 ? -2.383 -18.861 -35.222 1.00 73.81 182 ILE A C 1
ATOM 1397 O O . ILE A 1 182 ? -1.315 -18.325 -35.515 1.00 73.81 182 ILE A O 1
ATOM 1401 N N . LEU A 1 183 ? -3.492 -18.177 -34.931 1.00 75.56 183 LEU A N 1
ATOM 1402 C CA . LEU A 1 183 ? -3.557 -16.713 -34.903 1.00 75.56 183 LEU A CA 1
ATOM 1403 C C . LEU A 1 183 ? -3.569 -16.125 -33.483 1.00 75.56 183 LEU A C 1
ATOM 1405 O O . LEU A 1 183 ? -3.045 -15.035 -33.254 1.00 75.56 183 LEU A O 1
ATOM 1409 N N . CYS A 1 184 ? -4.191 -16.817 -32.526 1.00 79.94 184 CYS A N 1
ATOM 1410 C CA . CYS A 1 184 ? -4.453 -16.280 -31.191 1.00 79.94 184 CYS A CA 1
ATOM 1411 C C . CYS A 1 184 ? -4.522 -17.390 -30.130 1.00 79.94 184 CYS A C 1
ATOM 1413 O O . CYS A 1 184 ? -4.976 -18.502 -30.422 1.00 79.94 184 CYS A O 1
ATOM 1415 N N . PHE A 1 185 ? -4.104 -17.055 -28.906 1.00 77.94 185 PHE A N 1
ATOM 1416 C CA . PHE A 1 185 ? -4.316 -17.837 -27.690 1.00 77.94 185 PHE A CA 1
ATOM 1417 C C . PHE A 1 185 ? -5.302 -17.137 -26.745 1.00 77.94 185 PHE A C 1
ATOM 1419 O O . PHE A 1 185 ? -5.146 -15.961 -26.420 1.00 77.94 185 PHE A O 1
ATOM 1426 N N . GLU A 1 186 ? -6.265 -17.900 -26.235 1.00 75.44 186 GLU A N 1
ATOM 1427 C CA . GLU A 1 186 ? -7.253 -17.492 -25.225 1.00 75.44 186 GLU A CA 1
ATOM 1428 C C . GLU A 1 186 ? -7.506 -18.644 -24.228 1.00 75.44 186 GLU A C 1
ATOM 1430 O O . GLU A 1 186 ? -6.942 -19.739 -24.382 1.00 75.44 186 GLU A O 1
ATOM 1435 N N . MET A 1 187 ? -8.249 -18.390 -23.143 1.00 70.06 187 MET A N 1
ATOM 1436 C CA . MET A 1 187 ? -8.410 -19.335 -22.025 1.00 70.06 187 MET A CA 1
ATOM 1437 C C . MET A 1 187 ? -9.864 -19.706 -21.695 1.00 70.06 187 MET A C 1
ATOM 1439 O O . MET A 1 187 ? -10.089 -20.691 -20.980 1.00 70.06 187 MET A O 1
ATOM 1443 N N . GLU A 1 188 ? -10.843 -18.960 -22.196 1.00 74.38 188 GLU A N 1
ATOM 1444 C CA . GLU A 1 188 ? -12.234 -18.965 -21.746 1.00 74.38 188 GLU A CA 1
ATOM 1445 C C . GLU A 1 188 ? -13.118 -19.876 -22.606 1.00 74.38 188 GLU A C 1
ATOM 1447 O O . GLU A 1 188 ? -13.913 -20.636 -22.043 1.00 74.38 188 GLU A O 1
ATOM 1452 N N . ALA A 1 189 ? -12.960 -19.893 -23.939 1.00 70.50 189 ALA A N 1
ATOM 1453 C CA . ALA A 1 189 ? -13.787 -20.744 -24.810 1.00 70.50 189 ALA A CA 1
ATOM 1454 C C . ALA A 1 189 ? -13.556 -22.234 -24.533 1.00 70.50 189 ALA A C 1
ATOM 1456 O O . ALA A 1 189 ? -14.455 -23.061 -24.686 1.00 70.50 189 ALA A O 1
ATOM 1457 N N . ALA A 1 190 ? -12.365 -22.568 -24.028 1.00 67.19 190 ALA A N 1
ATOM 1458 C CA . ALA A 1 190 ? -12.024 -23.890 -23.525 1.00 67.19 190 ALA A CA 1
ATOM 1459 C C . ALA A 1 190 ? -12.972 -24.425 -22.436 1.00 67.19 190 ALA A C 1
ATOM 1461 O O . ALA A 1 190 ? -13.020 -25.636 -22.231 1.00 67.19 190 ALA A O 1
ATOM 1462 N N . GLY A 1 191 ? -13.671 -23.550 -21.707 1.00 67.44 191 GLY A N 1
ATOM 1463 C CA . GLY A 1 191 ? -14.631 -23.932 -20.672 1.00 67.44 191 GLY A CA 1
ATOM 1464 C C . GLY A 1 191 ? -15.997 -24.362 -21.201 1.00 67.44 191 GLY A C 1
ATOM 1465 O O . GLY A 1 191 ? -16.691 -25.122 -20.538 1.00 67.44 191 GLY A O 1
ATOM 1466 N N . ILE A 1 192 ? -16.379 -23.897 -22.391 1.00 70.38 192 ILE A N 1
ATOM 1467 C CA . ILE A 1 192 ? -17.717 -24.094 -22.979 1.00 70.38 192 ILE A CA 1
ATOM 1468 C C . ILE A 1 192 ? -17.717 -25.114 -24.130 1.00 70.38 192 ILE A C 1
ATOM 1470 O O . ILE A 1 192 ? -18.699 -25.257 -24.862 1.00 70.38 192 ILE A O 1
ATOM 1474 N N . MET A 1 193 ? -16.603 -25.832 -24.296 1.00 64.00 193 MET A N 1
ATOM 1475 C CA . MET A 1 193 ? -16.433 -26.843 -25.337 1.00 64.00 193 MET A CA 1
ATOM 1476 C C . MET A 1 193 ? -17.430 -27.991 -25.181 1.00 64.00 193 MET A C 1
ATOM 1478 O O . MET A 1 193 ? -17.803 -28.368 -24.075 1.00 64.00 193 MET A O 1
ATOM 1482 N N . THR A 1 194 ? -17.840 -28.569 -26.310 1.00 59.75 194 THR A N 1
ATOM 1483 C CA . THR A 1 194 ? -18.821 -29.668 -26.440 1.00 59.75 194 THR A CA 1
ATOM 1484 C C . THR A 1 194 ? -20.276 -29.372 -26.039 1.00 59.75 194 THR A C 1
ATOM 1486 O O . THR A 1 194 ? -21.162 -30.036 -26.567 1.00 59.75 194 THR A O 1
ATOM 1489 N N . GLU A 1 195 ? -20.562 -28.352 -25.220 1.00 63.94 195 GLU A N 1
ATOM 1490 C CA . GLU A 1 195 ? -21.937 -28.022 -24.785 1.00 63.94 195 GLU A CA 1
ATOM 1491 C C . GLU A 1 195 ? -22.529 -26.769 -25.463 1.00 63.94 195 GLU A C 1
ATOM 1493 O O . GLU A 1 195 ? -23.751 -26.634 -25.558 1.00 63.94 195 GLU A O 1
ATOM 1498 N N . PHE A 1 196 ? -21.692 -25.852 -25.967 1.00 69.81 196 PHE A N 1
ATOM 1499 C CA . PHE A 1 196 ? -22.120 -24.534 -26.456 1.00 69.81 196 PHE A CA 1
ATOM 1500 C C . PHE A 1 196 ? -21.584 -24.235 -27.876 1.00 69.81 196 PHE A C 1
ATOM 1502 O O . PHE A 1 196 ? -20.409 -23.904 -28.032 1.00 69.81 196 PHE A O 1
ATOM 1509 N N . PRO A 1 197 ? -22.410 -24.312 -28.941 1.00 73.31 197 PRO A N 1
ATOM 1510 C CA . PRO A 1 197 ? -22.000 -23.875 -30.277 1.00 73.31 197 PRO A CA 1
ATOM 1511 C C . PRO A 1 197 ? -22.025 -22.341 -30.364 1.00 73.31 197 PRO A C 1
ATOM 1513 O O . PRO A 1 197 ? -23.093 -21.726 -30.283 1.00 73.31 197 PRO A O 1
ATOM 1516 N N . CYS A 1 198 ? -20.859 -21.719 -30.540 1.00 78.75 198 CYS A N 1
ATOM 1517 C CA . CYS A 1 198 ? -20.686 -20.265 -30.620 1.00 78.75 198 CYS A CA 1
ATOM 1518 C C . CYS A 1 198 ? -19.574 -19.864 -31.601 1.00 78.75 198 CYS A C 1
ATOM 1520 O O . CYS A 1 198 ? -18.721 -20.678 -31.942 1.00 78.75 198 CYS A O 1
ATOM 1522 N N . ILE A 1 199 ? -19.563 -18.594 -32.015 1.00 82.44 199 ILE A N 1
ATOM 1523 C CA . ILE A 1 199 ? -18.410 -17.966 -32.684 1.00 82.44 199 ILE A CA 1
ATOM 1524 C C . ILE A 1 199 ? -17.582 -17.232 -31.632 1.00 82.44 199 ILE A C 1
ATOM 1526 O O . ILE A 1 199 ? -18.149 -16.522 -30.802 1.00 82.44 199 ILE A O 1
ATOM 1530 N N . ALA A 1 200 ? -16.262 -17.381 -31.683 1.00 82.50 200 ALA A N 1
ATOM 1531 C CA . ALA A 1 200 ? -15.318 -16.641 -30.860 1.00 82.50 200 ALA A CA 1
ATOM 1532 C C . ALA A 1 200 ? -14.760 -15.427 -31.625 1.00 82.50 200 ALA A C 1
ATOM 1534 O O . ALA A 1 200 ? -14.306 -15.557 -32.764 1.00 82.50 200 ALA A O 1
ATOM 1535 N N . ILE A 1 201 ? -14.787 -14.254 -30.989 1.00 85.12 201 ILE A N 1
ATOM 1536 C CA . ILE A 1 201 ? -14.301 -12.973 -31.518 1.00 85.12 201 ILE A CA 1
ATOM 1537 C C . ILE A 1 201 ? -13.349 -12.376 -30.482 1.00 85.12 201 ILE A C 1
ATOM 1539 O O . ILE A 1 201 ? -13.773 -11.986 -29.392 1.00 85.12 201 ILE A O 1
ATOM 1543 N N . HIS A 1 202 ? -12.065 -12.301 -30.824 1.00 85.88 202 HIS A N 1
ATOM 1544 C CA . HIS A 1 202 ? -11.015 -11.841 -29.920 1.00 85.88 202 HIS A CA 1
ATOM 1545 C C . HIS A 1 202 ? -10.277 -10.636 -30.496 1.00 85.88 202 HIS A C 1
ATOM 1547 O O . HIS A 1 202 ? -9.725 -10.704 -31.594 1.00 85.88 202 HIS A O 1
ATOM 1553 N N . GLY A 1 203 ? -10.233 -9.543 -29.737 1.00 86.06 203 GLY A N 1
ATOM 1554 C CA . GLY A 1 203 ? -9.309 -8.442 -29.997 1.00 86.06 203 GLY A CA 1
ATOM 1555 C C . GLY A 1 203 ? -7.928 -8.780 -29.441 1.00 86.06 203 GLY A C 1
ATOM 1556 O O . GLY A 1 203 ? -7.817 -9.314 -28.337 1.00 86.06 203 GLY A O 1
ATOM 1557 N N . ILE A 1 204 ? -6.868 -8.466 -30.181 1.00 84.38 204 ILE A N 1
ATOM 1558 C CA . ILE A 1 204 ? -5.501 -8.758 -29.743 1.00 84.38 204 ILE A CA 1
ATOM 1559 C C . ILE A 1 204 ? -5.024 -7.692 -28.747 1.00 84.38 204 ILE A C 1
ATOM 1561 O O . ILE A 1 204 ? -4.752 -6.550 -29.126 1.00 84.38 204 ILE A O 1
ATOM 1565 N N . SER A 1 205 ? -4.936 -8.066 -27.467 1.00 80.25 205 SER A N 1
ATOM 1566 C CA . SER A 1 205 ? -4.493 -7.204 -26.356 1.00 80.25 205 SER A CA 1
ATOM 1567 C C . SER A 1 205 ? -2.986 -7.230 -26.125 1.00 80.25 205 SER A C 1
ATOM 1569 O O . SER A 1 205 ? -2.388 -6.250 -25.695 1.00 80.25 205 SER A O 1
ATOM 1571 N N . ASP A 1 206 ? -2.372 -8.370 -26.386 1.00 76.88 206 ASP A N 1
ATOM 1572 C CA . ASP A 1 206 ? -0.989 -8.702 -26.078 1.00 76.88 206 ASP A CA 1
ATOM 1573 C C . ASP A 1 206 ? -0.474 -9.697 -27.127 1.00 76.88 206 ASP A C 1
ATOM 1575 O O . ASP A 1 206 ? -1.227 -10.191 -27.968 1.00 76.88 206 ASP A O 1
ATOM 1579 N N . TYR A 1 207 ? 0.823 -9.995 -27.110 1.00 77.12 207 TYR A N 1
ATOM 1580 C CA . TYR A 1 207 ? 1.320 -11.195 -27.778 1.00 77.12 207 TYR A CA 1
ATOM 1581 C C . TYR A 1 207 ? 1.246 -12.367 -26.806 1.00 77.12 207 TYR A C 1
ATOM 1583 O O . TYR A 1 207 ? 1.347 -12.182 -25.599 1.00 77.12 207 TYR A O 1
ATOM 1591 N N . ALA A 1 208 ? 1.111 -13.588 -27.321 1.00 73.38 208 ALA A N 1
ATOM 1592 C CA . ALA A 1 208 ? 0.920 -14.779 -26.488 1.00 73.38 208 ALA A CA 1
ATOM 1593 C C . ALA A 1 208 ? 2.121 -15.186 -25.599 1.00 73.38 208 ALA A C 1
ATOM 1595 O O . ALA A 1 208 ? 2.083 -16.253 -24.987 1.00 73.38 208 ALA A O 1
ATOM 1596 N N . ASP A 1 209 ? 3.192 -14.388 -25.560 1.00 68.75 209 ASP A N 1
ATOM 1597 C CA . ASP A 1 209 ? 4.339 -14.579 -24.671 1.00 68.75 209 ASP A CA 1
ATOM 1598 C C . ASP A 1 209 ? 4.161 -13.838 -23.320 1.00 68.75 209 ASP A C 1
ATOM 1600 O O . ASP A 1 209 ? 3.056 -13.457 -22.940 1.00 68.75 209 ASP A O 1
ATOM 1604 N N . SER A 1 210 ? 5.231 -13.663 -22.533 1.00 57.56 210 SER A N 1
ATOM 1605 C CA . SER A 1 210 ? 5.139 -13.059 -21.192 1.00 57.56 210 SER A CA 1
ATOM 1606 C C . SER A 1 210 ? 4.857 -11.549 -21.185 1.00 57.56 210 SER A C 1
ATOM 1608 O O . SER A 1 210 ? 4.798 -10.955 -20.109 1.00 57.56 210 SER A O 1
ATOM 1610 N N . HIS A 1 211 ? 4.710 -10.897 -22.341 1.00 57.00 211 HIS A N 1
ATOM 1611 C CA . HIS A 1 211 ? 4.531 -9.446 -22.442 1.00 57.00 211 HIS A CA 1
ATOM 1612 C C . HIS A 1 211 ? 3.055 -9.034 -22.406 1.00 57.00 211 HIS A C 1
ATOM 1614 O O . HIS A 1 211 ? 2.557 -8.358 -23.306 1.00 57.00 211 HIS A O 1
ATOM 1620 N N . LYS A 1 212 ? 2.371 -9.403 -21.316 1.00 57.19 212 LYS A N 1
ATOM 1621 C CA . LYS A 1 212 ? 1.034 -8.884 -21.013 1.00 57.19 212 LYS A CA 1
ATOM 1622 C C . LYS A 1 212 ? 1.087 -7.370 -20.813 1.00 57.19 212 LYS A C 1
ATOM 1624 O O . LYS A 1 212 ? 1.930 -6.872 -20.068 1.00 57.19 212 LYS A O 1
ATOM 1629 N N . SER A 1 213 ? 0.181 -6.647 -21.468 1.00 57.75 213 SER A N 1
ATOM 1630 C CA . SER A 1 213 ? 0.027 -5.200 -21.316 1.00 57.75 213 SER A CA 1
ATOM 1631 C C . SER A 1 213 ? -1.448 -4.837 -21.189 1.00 57.75 213 SER A C 1
ATOM 1633 O O . SER A 1 213 ? -2.216 -4.948 -22.145 1.00 57.75 213 SER A O 1
ATOM 1635 N N . ASP A 1 214 ? -1.846 -4.357 -20.013 1.00 63.88 214 ASP A N 1
ATOM 1636 C CA . ASP A 1 214 ? -3.243 -3.996 -19.742 1.00 63.88 214 ASP A CA 1
ATOM 1637 C C . ASP A 1 214 ? -3.694 -2.742 -20.523 1.00 63.88 214 ASP A C 1
ATOM 1639 O O . ASP A 1 214 ? -4.886 -2.501 -20.705 1.00 63.88 214 ASP A O 1
ATOM 1643 N N . ILE A 1 215 ? -2.739 -1.970 -21.062 1.00 63.84 215 ILE A N 1
ATOM 1644 C CA . ILE A 1 215 ? -2.966 -0.732 -21.828 1.00 63.84 215 ILE A CA 1
ATOM 1645 C C . ILE A 1 215 ? -3.863 -0.982 -23.052 1.00 63.84 215 ILE A C 1
ATOM 1647 O O . ILE A 1 215 ? -4.739 -0.172 -23.362 1.00 63.84 215 ILE A O 1
ATOM 1651 N N . TRP A 1 216 ? -3.667 -2.112 -23.736 1.00 68.06 216 TRP A N 1
ATOM 1652 C CA . TRP A 1 216 ? -4.387 -2.458 -24.964 1.00 68.06 216 TRP A CA 1
ATOM 1653 C C . TRP A 1 216 ? -5.697 -3.211 -24.728 1.00 68.06 216 TRP A C 1
ATOM 1655 O O . TRP A 1 216 ? -6.514 -3.273 -25.643 1.00 68.06 216 TRP A O 1
ATOM 1665 N N . GLN A 1 217 ? -5.955 -3.726 -23.519 1.00 78.62 217 GLN A N 1
ATOM 1666 C CA . GLN A 1 217 ? -7.156 -4.522 -23.226 1.00 78.62 217 GLN A CA 1
ATOM 1667 C C . GLN A 1 217 ? -8.450 -3.751 -23.500 1.00 78.62 217 GLN A C 1
ATOM 1669 O O . GLN A 1 217 ? -9.372 -4.297 -24.099 1.00 78.62 217 GLN A O 1
ATOM 1674 N N . ASN A 1 218 ? -8.499 -2.464 -23.142 1.00 72.50 218 ASN A N 1
ATOM 1675 C CA . ASN A 1 218 ? -9.665 -1.611 -23.391 1.00 72.50 218 ASN A CA 1
ATOM 1676 C C . ASN A 1 218 ? -9.954 -1.443 -24.892 1.00 72.50 218 ASN A C 1
ATOM 1678 O O . ASN A 1 218 ? -11.104 -1.546 -25.317 1.00 72.50 218 ASN A O 1
ATOM 1682 N N . TYR A 1 219 ? -8.912 -1.219 -25.699 1.00 74.69 219 TYR A N 1
ATOM 1683 C CA . TYR A 1 219 ? -9.033 -1.072 -27.151 1.00 74.69 219 TYR A CA 1
ATOM 1684 C C . TYR A 1 219 ? -9.393 -2.401 -27.820 1.00 74.69 219 TYR A C 1
ATOM 1686 O O . TYR A 1 219 ? -10.304 -2.445 -28.642 1.00 74.69 219 TYR A O 1
ATOM 1694 N N . ALA A 1 220 ? -8.736 -3.492 -27.422 1.00 80.06 220 ALA A N 1
ATOM 1695 C CA . ALA A 1 220 ? -8.995 -4.838 -27.917 1.00 80.06 220 ALA A CA 1
ATOM 1696 C C . ALA A 1 220 ? -10.429 -5.305 -27.603 1.00 80.06 220 ALA A C 1
ATOM 1698 O O . ALA A 1 220 ? -11.123 -5.789 -28.496 1.00 80.06 220 ALA A O 1
ATOM 1699 N N . ALA A 1 221 ? -10.912 -5.094 -26.375 1.00 80.50 221 ALA A N 1
ATOM 1700 C CA . ALA A 1 221 ? -12.279 -5.431 -25.980 1.00 80.50 221 ALA A CA 1
ATOM 1701 C C . ALA A 1 221 ? -13.325 -4.591 -26.735 1.00 80.50 221 ALA A C 1
ATOM 1703 O O . ALA A 1 221 ? -14.331 -5.131 -27.195 1.00 80.50 221 ALA A O 1
ATOM 1704 N N . ALA A 1 222 ? -13.082 -3.287 -26.921 1.00 76.38 222 ALA A N 1
ATOM 1705 C CA . ALA A 1 222 ? -13.961 -2.420 -27.707 1.00 76.38 222 ALA A CA 1
ATOM 1706 C C . ALA A 1 222 ? -13.989 -2.806 -29.197 1.00 76.38 222 ALA A C 1
ATOM 1708 O O . ALA A 1 222 ? -15.061 -2.836 -29.802 1.00 76.38 222 ALA A O 1
ATOM 1709 N N . ALA A 1 223 ? -12.837 -3.157 -29.776 1.00 78.62 223 ALA A N 1
ATOM 1710 C CA . ALA A 1 223 ? -12.724 -3.631 -31.153 1.00 78.62 223 ALA A CA 1
ATOM 1711 C C . ALA A 1 223 ? -13.473 -4.962 -31.357 1.00 78.62 223 ALA A C 1
ATOM 1713 O O . ALA A 1 223 ? -14.268 -5.088 -32.289 1.00 78.62 223 ALA A O 1
ATOM 1714 N N . ALA A 1 224 ? -13.302 -5.922 -30.442 1.00 83.25 224 ALA A N 1
ATOM 1715 C CA . ALA A 1 224 ? -14.028 -7.192 -30.452 1.00 83.25 224 ALA A CA 1
ATOM 1716 C C . ALA A 1 224 ? -15.550 -6.995 -30.324 1.00 83.25 224 ALA A C 1
ATOM 1718 O O . ALA A 1 224 ? -16.314 -7.606 -31.072 1.00 83.25 224 ALA A O 1
ATOM 1719 N N . ALA A 1 225 ? -15.997 -6.105 -29.430 1.00 82.44 225 ALA A N 1
ATOM 1720 C CA . ALA A 1 225 ? -17.410 -5.764 -29.257 1.00 82.44 225 ALA A CA 1
ATOM 1721 C C . ALA A 1 225 ? -18.015 -5.090 -30.502 1.00 82.44 225 ALA A C 1
ATOM 1723 O O . ALA A 1 225 ? -19.118 -5.446 -30.917 1.00 82.44 225 ALA A O 1
ATOM 1724 N N . GLY A 1 226 ? -17.285 -4.167 -31.139 1.00 81.06 226 GLY A N 1
ATOM 1725 C CA . GLY A 1 226 ? -17.702 -3.539 -32.396 1.00 81.06 226 GLY A CA 1
ATOM 1726 C C . GLY A 1 226 ? -17.806 -4.541 -33.551 1.00 81.06 226 GLY A C 1
ATOM 1727 O O . GLY A 1 226 ? -18.790 -4.535 -34.286 1.00 81.06 226 GLY A O 1
ATOM 1728 N N . CYS A 1 227 ? -16.847 -5.464 -33.666 1.00 80.31 227 CYS A N 1
ATOM 1729 C CA . CYS A 1 227 ? -16.888 -6.559 -34.640 1.00 80.31 227 CYS A CA 1
ATOM 1730 C C . CYS A 1 227 ? -18.068 -7.515 -34.397 1.00 80.31 227 CYS A C 1
ATOM 1732 O O . CYS A 1 227 ? -18.748 -7.904 -35.344 1.00 80.31 227 CYS A O 1
ATOM 1734 N N . ALA A 1 228 ? -18.380 -7.833 -33.136 1.00 84.44 228 ALA A N 1
ATOM 1735 C CA . ALA A 1 228 ? -19.565 -8.613 -32.791 1.00 84.44 228 ALA A CA 1
ATOM 1736 C C . ALA A 1 228 ? -20.873 -7.912 -33.206 1.00 84.44 228 ALA A C 1
ATOM 1738 O O . ALA A 1 228 ? -21.791 -8.579 -33.683 1.00 84.44 228 ALA A O 1
ATOM 1739 N N . LYS A 1 229 ? -20.949 -6.578 -33.080 1.00 83.50 229 LYS A N 1
ATOM 1740 C CA . LYS A 1 229 ? -22.093 -5.782 -33.556 1.00 83.50 229 LYS A CA 1
ATOM 1741 C C . LYS A 1 229 ? -22.220 -5.771 -35.073 1.00 83.50 229 LYS A C 1
ATOM 1743 O O . LYS A 1 229 ? -23.311 -6.017 -35.587 1.00 83.50 229 LYS A O 1
ATOM 1748 N N . GLU A 1 230 ? -21.117 -5.539 -35.777 1.00 82.44 230 GLU A N 1
ATOM 1749 C CA . GLU A 1 230 ? -21.113 -5.551 -37.239 1.00 82.44 230 GLU A CA 1
ATOM 1750 C C . GLU A 1 230 ? -21.482 -6.937 -37.782 1.00 82.44 230 GLU A C 1
ATOM 1752 O O . GLU A 1 230 ? -22.344 -7.032 -38.644 1.00 82.44 230 GLU A O 1
ATOM 1757 N N . LEU A 1 231 ? -20.958 -8.030 -37.217 1.00 82.25 231 LEU A N 1
ATOM 1758 C CA . LEU A 1 231 ? -21.329 -9.392 -37.623 1.00 82.25 231 LEU A CA 1
ATOM 1759 C C . LEU A 1 231 ? -22.843 -9.664 -37.514 1.00 82.25 231 LEU A C 1
ATOM 1761 O O . LEU A 1 231 ? -23.401 -10.387 -38.342 1.00 82.25 231 LEU A O 1
ATOM 1765 N N . LEU A 1 232 ? -23.519 -9.099 -36.510 1.00 83.12 232 LEU A N 1
ATOM 1766 C CA . LEU A 1 232 ? -24.963 -9.274 -36.324 1.00 83.12 232 LEU A CA 1
ATOM 1767 C C . LEU A 1 232 ? -25.799 -8.488 -37.353 1.00 83.12 232 LEU A C 1
ATOM 1769 O O . LEU A 1 232 ? -26.933 -8.888 -37.614 1.00 83.12 232 LEU A O 1
ATOM 1773 N N . SER A 1 233 ? -25.244 -7.460 -38.012 1.00 81.94 233 SER A N 1
ATOM 1774 C CA . SER A 1 233 ? -25.913 -6.758 -39.125 1.00 81.94 233 SER A CA 1
ATOM 1775 C C . SER A 1 233 ? -26.079 -7.642 -40.375 1.00 81.94 233 SER A C 1
ATOM 1777 O O . SER A 1 233 ? -26.998 -7.440 -41.167 1.00 81.94 233 SER A O 1
ATOM 1779 N N . TYR A 1 234 ? -25.250 -8.686 -40.517 1.00 80.25 234 TYR A N 1
ATOM 1780 C CA . TYR A 1 234 ? -25.319 -9.674 -41.604 1.00 80.25 234 TYR A CA 1
ATOM 1781 C C . TYR A 1 234 ? -26.391 -10.762 -41.386 1.00 80.25 234 TYR A C 1
ATOM 1783 O O . TYR A 1 234 ? -26.532 -11.661 -42.224 1.00 80.25 234 TYR A O 1
ATOM 1791 N N . LEU A 1 235 ? -27.142 -10.702 -40.279 1.00 79.44 235 LEU A N 1
ATOM 1792 C CA . LEU A 1 235 ? -28.259 -11.595 -39.964 1.00 79.44 235 LEU A CA 1
ATOM 1793 C C . LEU A 1 235 ? -29.589 -10.856 -40.134 1.00 79.44 235 LEU A C 1
ATOM 1795 O O . LEU A 1 235 ? -29.851 -9.880 -39.433 1.00 79.44 235 LEU A O 1
ATOM 1799 N N . ASN A 1 236 ? -30.464 -11.359 -41.007 1.00 71.75 236 ASN A N 1
ATOM 1800 C CA . ASN A 1 236 ? -31.785 -10.767 -41.212 1.00 71.75 236 ASN A CA 1
ATOM 1801 C C . ASN A 1 236 ? -32.669 -10.942 -39.956 1.00 71.75 236 ASN A C 1
ATOM 1803 O O . ASN A 1 236 ? -32.887 -12.077 -39.520 1.00 71.75 236 ASN A O 1
ATOM 1807 N N . PRO A 1 237 ? -33.277 -9.867 -39.416 1.00 57.34 237 PRO A N 1
ATOM 1808 C CA . PRO A 1 237 ? -34.269 -9.973 -38.337 1.00 57.34 237 PRO A CA 1
ATOM 1809 C C . PRO A 1 237 ? -35.530 -10.768 -38.733 1.00 57.34 237 PRO A C 1
ATOM 1811 O O . PRO A 1 237 ? -36.244 -11.294 -37.872 1.00 57.34 237 PRO A O 1
ATOM 1814 N N . GLU A 1 238 ? -35.801 -10.875 -40.040 1.00 51.72 238 GLU A N 1
ATOM 1815 C CA . GLU A 1 238 ? -36.982 -11.533 -40.610 1.00 51.72 238 GLU A CA 1
ATOM 1816 C C . GLU A 1 238 ? -36.815 -13.030 -40.930 1.00 51.72 238 GLU A C 1
ATOM 1818 O O . GLU A 1 238 ? -37.768 -13.641 -41.412 1.00 51.72 238 GLU A O 1
ATOM 1823 N N . ASP A 1 239 ? -35.693 -13.676 -40.573 1.00 51.78 239 ASP A N 1
ATOM 1824 C CA . ASP A 1 239 ? -35.522 -15.145 -40.660 1.00 51.78 239 ASP A CA 1
ATOM 1825 C C . ASP A 1 239 ? -36.346 -15.889 -39.568 1.00 51.78 239 ASP A C 1
ATOM 1827 O O . ASP A 1 239 ? -35.875 -16.721 -38.783 1.00 51.78 239 ASP A O 1
ATOM 1831 N N . ARG A 1 240 ? -37.640 -15.553 -39.492 1.00 41.72 240 ARG A N 1
ATOM 1832 C CA . ARG A 1 240 ? -38.672 -16.063 -38.583 1.00 41.72 240 ARG A CA 1
ATOM 1833 C C . ARG A 1 240 ? -39.472 -17.213 -39.206 1.00 41.72 240 ARG A C 1
ATOM 1835 O O . ARG A 1 240 ? -40.701 -17.219 -39.109 1.00 41.72 240 ARG A O 1
ATOM 1842 N N . GLN A 1 241 ? -38.822 -18.219 -39.796 1.00 35.91 241 GLN A N 1
ATOM 1843 C CA . GLN A 1 241 ? -39.507 -19.492 -40.059 1.00 35.91 241 GLN A CA 1
ATOM 1844 C C . GLN A 1 241 ? -38.583 -20.703 -40.253 1.00 35.91 241 GLN A C 1
ATOM 1846 O O . GLN A 1 241 ? -37.427 -20.581 -40.634 1.00 35.91 241 GLN A O 1
ATOM 1851 N N . VAL A 1 242 ? -39.165 -21.880 -39.994 1.00 30.56 242 VAL A N 1
ATOM 1852 C CA . VAL A 1 242 ? -38.604 -23.239 -40.129 1.00 30.56 242 VAL A CA 1
ATOM 1853 C C . VAL A 1 242 ? -37.582 -23.678 -39.060 1.00 30.56 242 VAL A C 1
ATOM 1855 O O . VAL A 1 242 ? -36.378 -23.755 -39.279 1.00 30.56 242 VAL A O 1
ATOM 1858 N N . GLN A 1 243 ? -38.114 -24.165 -37.935 1.00 26.55 243 GLN A N 1
ATOM 1859 C CA . GLN A 1 243 ? -37.695 -25.475 -37.419 1.00 26.55 243 GLN A CA 1
ATOM 1860 C C . GLN A 1 243 ? -38.854 -26.466 -37.620 1.00 26.55 243 GLN A C 1
ATOM 1862 O O . GLN A 1 243 ? -39.995 -26.113 -37.303 1.00 26.55 243 GLN A O 1
ATOM 1867 N N . PRO A 1 244 ? -38.612 -27.700 -38.099 1.00 31.03 244 PRO A N 1
ATOM 1868 C CA . PRO A 1 244 ? -39.591 -28.776 -38.000 1.00 31.03 244 PRO A CA 1
ATOM 1869 C C . PRO A 1 244 ? -39.823 -29.143 -36.528 1.00 31.03 244 PRO A C 1
ATOM 1871 O O . PRO A 1 244 ? -38.874 -29.227 -35.748 1.00 31.03 244 PRO A O 1
ATOM 1874 N N . LYS A 1 245 ? -41.078 -29.401 -36.143 1.00 27.77 245 LYS A N 1
ATOM 1875 C CA . LYS A 1 245 ? -41.416 -29.895 -34.800 1.00 27.77 245 LYS A CA 1
ATOM 1876 C C . LYS A 1 245 ? -40.812 -31.286 -34.575 1.00 27.77 245 LYS A C 1
ATOM 1878 O O . LYS A 1 245 ? -41.318 -32.267 -35.118 1.00 27.77 245 LYS A O 1
ATOM 1883 N N . LEU A 1 246 ? -39.806 -31.389 -33.709 1.00 27.03 246 LEU A N 1
ATOM 1884 C CA . LEU A 1 246 ? -39.434 -32.665 -33.098 1.00 27.03 246 LEU A CA 1
ATOM 1885 C C . LEU A 1 246 ? -40.475 -33.009 -32.029 1.00 27.03 246 LEU A C 1
ATOM 1887 O O . LEU A 1 246 ? -40.550 -32.374 -30.979 1.00 27.03 246 LEU A O 1
ATOM 1891 N N . THR A 1 247 ? -41.325 -33.983 -32.348 1.00 25.33 247 THR A N 1
ATOM 1892 C CA . THR A 1 247 ? -42.402 -34.451 -31.469 1.00 25.33 247 THR A CA 1
ATOM 1893 C C . THR A 1 247 ? -41.881 -35.619 -30.631 1.00 25.33 247 THR A C 1
ATOM 1895 O O . THR A 1 247 ? -41.280 -36.543 -31.172 1.00 25.33 247 THR A O 1
ATOM 1898 N N . LEU A 1 248 ? -42.089 -35.579 -29.314 1.00 32.59 248 LEU A N 1
ATOM 1899 C CA . LEU A 1 248 ? -41.702 -36.652 -28.393 1.00 32.59 248 LEU A CA 1
ATOM 1900 C C . LEU A 1 248 ? -42.699 -37.819 -28.450 1.00 32.59 248 LEU A C 1
ATOM 1902 O O . LEU A 1 248 ? -43.865 -37.601 -28.138 1.00 32.59 248 LEU A O 1
ATOM 1906 N N . GLN A 1 249 ? -42.207 -39.016 -28.803 1.00 27.08 249 GLN A N 1
ATOM 1907 C CA . GLN A 1 249 ? -42.686 -40.404 -28.561 1.00 27.08 249 GLN A CA 1
ATOM 1908 C C . GLN A 1 249 ? -41.925 -41.303 -29.577 1.00 27.08 249 GLN A C 1
ATOM 1910 O O . GLN A 1 249 ? -41.779 -40.890 -30.720 1.00 27.08 249 GLN A O 1
ATOM 1915 N N . GLN A 1 250 ? -41.375 -42.495 -29.298 1.00 25.50 250 GLN A N 1
ATOM 1916 C CA . GLN A 1 250 ? -41.438 -43.423 -28.149 1.00 25.50 250 GLN A CA 1
ATOM 1917 C C . GLN A 1 250 ? -40.085 -44.230 -28.024 1.00 25.50 250 GLN A C 1
ATOM 1919 O O . GLN A 1 250 ? -39.107 -43.772 -28.615 1.00 25.50 250 GLN A O 1
ATOM 1924 N N . PRO A 1 251 ? -39.914 -45.301 -27.201 1.00 29.00 251 PRO A N 1
ATOM 1925 C CA . PRO A 1 251 ? -38.660 -45.533 -26.450 1.00 29.00 251 PRO A CA 1
ATOM 1926 C C . PRO A 1 251 ? -37.565 -46.430 -27.082 1.00 29.00 251 PRO A C 1
ATOM 1928 O O . PRO A 1 251 ? -37.769 -47.133 -28.066 1.00 29.00 251 PRO A O 1
ATOM 1931 N N . LEU A 1 252 ? -36.403 -46.418 -26.407 1.00 35.28 252 LEU A N 1
ATOM 1932 C CA . LEU A 1 252 ? -35.214 -47.280 -26.563 1.00 35.28 252 LEU A CA 1
ATOM 1933 C C . LEU A 1 252 ? -35.507 -48.795 -26.550 1.00 35.28 252 LEU A C 1
ATOM 1935 O O . LEU A 1 252 ? -36.448 -49.234 -25.885 1.00 35.28 252 LEU A O 1
ATOM 1939 N N . PRO A 1 253 ? -34.574 -49.602 -27.094 1.00 25.89 253 PRO A N 1
ATOM 1940 C CA . PRO A 1 253 ? -34.051 -50.711 -26.282 1.00 25.89 253 PRO A CA 1
ATOM 1941 C C . PRO A 1 253 ? -32.525 -50.949 -26.387 1.00 25.89 253 PRO A C 1
ATOM 1943 O O . PRO A 1 253 ? -31.994 -51.160 -27.472 1.00 25.89 253 PRO A O 1
ATOM 1946 N N . GLY A 1 254 ? -31.858 -51.047 -25.224 1.00 25.05 254 GLY A N 1
ATOM 1947 C CA . GLY A 1 254 ? -30.485 -51.570 -25.051 1.00 25.05 254 GLY A CA 1
ATOM 1948 C C . GLY A 1 254 ? -29.344 -50.635 -25.497 1.00 25.05 254 GLY A C 1
ATOM 1949 O O . GLY A 1 254 ? -29.491 -49.851 -26.421 1.00 25.05 254 GLY A O 1
ATOM 1950 N N . GLY A 1 255 ? -28.155 -50.647 -24.889 1.00 22.58 255 GLY A N 1
ATOM 1951 C CA . GLY A 1 255 ? -27.647 -51.420 -23.750 1.00 22.58 255 GLY A CA 1
ATOM 1952 C C . GLY A 1 255 ? -26.115 -51.273 -23.681 1.00 22.58 255 GLY A C 1
ATOM 1953 O O . GLY A 1 255 ? -25.462 -51.221 -24.718 1.00 22.58 255 GLY A O 1
ATOM 1954 N N . PHE A 1 256 ? -25.531 -51.162 -22.484 1.00 23.12 256 PHE A N 1
ATOM 1955 C CA . PHE A 1 256 ? -24.074 -51.021 -22.297 1.00 23.12 256 PHE A CA 1
ATOM 1956 C C . PHE A 1 256 ? -23.290 -52.226 -22.859 1.00 23.12 256 PHE A C 1
ATOM 1958 O O . PHE A 1 256 ? -23.687 -53.358 -22.582 1.00 23.12 256 PHE A O 1
ATOM 1965 N N . ASN A 1 257 ? -22.108 -52.013 -23.468 1.00 21.47 257 ASN A N 1
ATOM 1966 C CA . ASN A 1 257 ? -20.826 -52.326 -22.796 1.00 21.47 257 ASN A CA 1
ATOM 1967 C C . ASN A 1 257 ? -19.536 -52.044 -23.597 1.00 21.47 257 ASN A C 1
ATOM 1969 O O . ASN A 1 257 ? -19.548 -51.757 -24.789 1.00 21.47 257 ASN A O 1
ATOM 1973 N N . LEU A 1 258 ? -18.412 -52.116 -22.871 1.00 26.95 258 LEU A N 1
ATOM 1974 C CA . LEU A 1 258 ? -17.040 -51.914 -23.338 1.00 26.95 258 LEU A CA 1
ATOM 1975 C C . LEU A 1 258 ? -16.471 -53.082 -24.180 1.00 26.95 258 LEU A C 1
ATOM 1977 O O . LEU A 1 258 ? -16.798 -54.246 -23.960 1.00 26.95 258 LEU A O 1
ATOM 1981 N N . SER A 1 259 ? -15.401 -52.740 -24.912 1.00 21.30 259 SER A N 1
ATOM 1982 C CA . SER A 1 259 ? -14.146 -53.508 -25.093 1.00 21.30 259 SER A CA 1
ATOM 1983 C C . SER A 1 259 ? -13.922 -54.381 -26.346 1.00 21.30 259 SER A C 1
ATOM 1985 O O . SER A 1 259 ? -14.777 -55.145 -26.768 1.00 21.30 259 SER A O 1
ATOM 1987 N N . ARG A 1 260 ? -12.657 -54.304 -26.813 1.00 23.30 260 ARG A N 1
ATOM 1988 C CA . ARG A 1 260 ? -11.880 -55.219 -27.688 1.00 23.30 260 ARG A CA 1
ATOM 1989 C C . ARG A 1 260 ? -12.346 -55.472 -29.134 1.00 23.30 260 ARG A C 1
ATOM 1991 O O . ARG A 1 260 ? -13.441 -55.953 -29.371 1.00 23.30 260 ARG A O 1
ATOM 1998 N N . GLY A 1 261 ? -11.393 -55.354 -30.074 1.00 21.55 261 GLY A N 1
ATOM 1999 C CA . GLY A 1 261 ? -11.415 -56.142 -31.319 1.00 21.55 261 GLY A CA 1
ATOM 2000 C C . GLY A 1 261 ? -10.863 -55.483 -32.592 1.00 21.55 261 GLY A C 1
ATOM 2001 O O . GLY A 1 261 ? -11.633 -55.111 -33.465 1.00 21.55 261 GLY A O 1
ATOM 2002 N N . LEU A 1 262 ? -9.535 -55.443 -32.757 1.00 23.94 262 LEU A N 1
ATOM 2003 C CA . LEU A 1 262 ? -8.921 -55.731 -34.073 1.00 23.94 262 LEU A CA 1
ATOM 2004 C C . LEU A 1 262 ? -9.096 -57.251 -34.346 1.00 23.94 262 LEU A C 1
ATOM 2006 O O . LEU A 1 262 ? -9.221 -57.972 -33.349 1.00 23.94 262 LEU A O 1
ATOM 2010 N N . PRO A 1 263 ? -9.055 -57.786 -35.594 1.00 31.75 263 PRO A N 1
ATOM 2011 C CA . PRO A 1 263 ? -8.228 -57.305 -36.715 1.00 31.75 263 PRO A CA 1
ATOM 2012 C C . PRO A 1 263 ? -8.838 -57.471 -38.137 1.00 31.75 263 PRO A C 1
ATOM 2014 O O . PRO A 1 263 ? -9.986 -57.866 -38.302 1.00 31.75 263 PRO A O 1
ATOM 2017 N N . GLY A 1 264 ? -7.998 -57.269 -39.164 1.00 22.88 264 GLY A N 1
ATOM 2018 C CA . GLY A 1 264 ? -8.195 -57.781 -40.530 1.00 22.88 264 GLY A CA 1
ATOM 2019 C C . GLY A 1 264 ? -8.586 -56.701 -41.548 1.00 22.88 264 GLY A C 1
ATOM 2020 O O . GLY A 1 264 ? -9.652 -56.126 -41.410 1.00 22.88 264 GLY A O 1
ATOM 2021 N N . SER A 1 265 ? -7.874 -56.338 -42.617 1.00 22.14 265 SER A N 1
ATOM 2022 C CA . SER A 1 265 ? -6.608 -56.697 -43.288 1.00 22.14 265 SER A CA 1
ATOM 2023 C C . SER A 1 265 ? -6.869 -56.610 -44.807 1.00 22.14 265 SER A C 1
ATOM 2025 O O . SER A 1 265 ? -7.985 -56.810 -45.269 1.00 22.14 265 SER A O 1
ATOM 2027 N N . ALA A 1 266 ? -5.805 -56.378 -45.578 1.00 22.27 266 ALA A N 1
ATOM 2028 C CA . ALA A 1 266 ? -5.700 -56.684 -47.010 1.00 22.27 266 ALA A CA 1
ATOM 2029 C C . ALA A 1 266 ? -6.404 -55.776 -48.062 1.00 22.27 266 ALA A C 1
ATOM 2031 O O . ALA A 1 266 ? -7.444 -56.093 -48.621 1.00 22.27 266 ALA A O 1
ATOM 2032 N N . ASN A 1 267 ? -5.628 -54.774 -48.491 1.00 22.19 267 ASN A N 1
ATOM 2033 C CA . ASN A 1 267 ? -4.956 -54.768 -49.806 1.00 22.19 267 ASN A CA 1
ATOM 2034 C C . ASN A 1 267 ? -5.644 -54.290 -51.112 1.00 22.19 267 ASN A C 1
ATOM 2036 O O . ASN A 1 267 ? -6.475 -54.962 -51.703 1.00 22.19 267 ASN A O 1
ATOM 2040 N N . ILE A 1 268 ? -5.005 -53.247 -51.671 1.00 23.06 268 ILE A N 1
ATOM 2041 C CA . ILE A 1 268 ? -4.410 -53.182 -53.029 1.00 23.06 268 ILE A CA 1
ATOM 2042 C C . ILE A 1 268 ? -5.352 -53.318 -54.245 1.00 23.06 268 ILE A C 1
ATOM 2044 O O . ILE A 1 268 ? -5.710 -54.415 -54.657 1.00 23.06 268 ILE A O 1
ATOM 2048 N N . SER A 1 269 ? -5.509 -52.213 -54.988 1.00 21.81 269 SER A N 1
ATOM 2049 C CA . SER A 1 269 ? -5.113 -52.168 -56.416 1.00 21.81 269 SER A CA 1
ATOM 2050 C C . SER A 1 269 ? -5.070 -50.742 -57.002 1.00 21.81 269 SER A C 1
ATOM 2052 O O . SER A 1 269 ? -6.075 -50.067 -57.185 1.00 21.81 269 SER A O 1
ATOM 2054 N N . THR A 1 270 ? -3.861 -50.303 -57.357 1.00 24.08 270 THR A N 1
ATOM 2055 C CA . THR A 1 270 ? -3.583 -49.428 -58.522 1.00 24.08 270 THR A CA 1
ATOM 2056 C C . THR A 1 270 ? -3.572 -50.330 -59.799 1.00 24.08 270 THR A C 1
ATOM 2058 O O . THR A 1 270 ? -3.748 -51.536 -59.596 1.00 24.08 270 THR A O 1
ATOM 2061 N N . PRO A 1 271 ? -3.331 -49.904 -61.082 1.00 30.31 271 PRO A N 1
ATOM 2062 C CA . PRO A 1 271 ? -2.590 -48.698 -61.533 1.00 30.31 271 PRO A CA 1
ATOM 2063 C C . PRO A 1 271 ? -2.882 -48.115 -62.968 1.00 30.31 271 PRO A C 1
ATOM 2065 O O . PRO A 1 271 ? -3.753 -48.596 -63.680 1.00 30.31 271 PRO A O 1
ATOM 2068 N N . ARG A 1 272 ? -2.005 -47.185 -63.441 1.00 23.41 272 ARG A N 1
ATOM 2069 C CA . ARG A 1 272 ? -1.734 -46.753 -64.863 1.00 23.41 272 ARG A CA 1
ATOM 2070 C C . ARG A 1 272 ? -2.852 -45.919 -65.554 1.00 23.41 272 ARG A C 1
ATOM 2072 O O . ARG A 1 272 ? -4.001 -46.060 -65.185 1.00 23.41 272 ARG A O 1
ATOM 2079 N N . LYS A 1 273 ? -2.663 -45.051 -66.575 1.00 23.62 273 LYS A N 1
ATOM 2080 C CA . LYS A 1 273 ? -1.558 -44.344 -67.313 1.00 23.62 273 LYS A CA 1
ATOM 2081 C C . LYS A 1 273 ? -2.235 -43.216 -68.166 1.00 23.62 273 LYS A C 1
ATOM 2083 O O . LYS A 1 273 ? -3.403 -43.379 -68.481 1.00 23.62 273 LYS A O 1
ATOM 2088 N N . GLY A 1 274 ? -1.626 -42.120 -68.657 1.00 22.48 274 GLY A N 1
ATOM 2089 C CA . GLY A 1 274 ? -0.328 -41.467 -68.391 1.00 22.48 274 GLY A CA 1
ATOM 2090 C C . GLY A 1 274 ? 0.405 -40.914 -69.648 1.00 22.48 274 GLY A C 1
ATOM 2091 O O . GLY A 1 274 ? 0.635 -41.697 -70.564 1.00 22.48 274 GLY A O 1
ATOM 2092 N N . SER A 1 275 ? 0.905 -39.653 -69.606 1.00 21.72 275 SER A N 1
ATOM 2093 C CA . SER A 1 275 ? 1.985 -39.022 -70.448 1.00 21.72 275 SER A CA 1
ATOM 2094 C C . SER A 1 275 ? 1.685 -38.574 -71.916 1.00 21.72 275 SER A C 1
ATOM 2096 O O . SER A 1 275 ? 0.762 -39.128 -72.503 1.00 21.72 275 SER A O 1
ATOM 2098 N N . PRO A 1 276 ? 2.523 -37.727 -72.592 1.00 36.38 276 PRO A N 1
ATOM 2099 C CA . PRO A 1 276 ? 3.195 -36.465 -72.166 1.00 36.38 276 PRO A CA 1
ATOM 2100 C C . PRO A 1 276 ? 3.363 -35.367 -73.287 1.00 36.38 276 PRO A C 1
ATOM 2102 O O . PRO A 1 276 ? 2.867 -35.524 -74.396 1.00 36.38 276 PRO A O 1
ATOM 2105 N N . ALA A 1 277 ? 4.212 -34.347 -73.011 1.00 23.72 277 ALA A N 1
ATOM 2106 C CA . ALA A 1 277 ? 4.850 -33.334 -73.902 1.00 23.72 277 ALA A CA 1
ATOM 2107 C C . ALA A 1 277 ? 4.115 -31.971 -74.048 1.00 23.72 277 ALA A C 1
ATOM 2109 O O . ALA A 1 277 ? 2.896 -31.929 -73.982 1.00 23.72 277 ALA A O 1
ATOM 2110 N N . GLN A 1 278 ? 4.781 -30.809 -74.199 1.00 26.02 278 GLN A N 1
ATOM 2111 C CA . GLN A 1 278 ? 6.179 -30.507 -74.593 1.00 26.02 278 GLN A CA 1
ATOM 2112 C C . GLN A 1 278 ? 6.950 -29.570 -73.619 1.00 26.02 278 GLN A C 1
ATOM 2114 O O . GLN A 1 278 ? 6.409 -29.079 -72.634 1.00 26.02 278 GLN A O 1
ATOM 2119 N N . ARG A 1 279 ? 8.253 -29.366 -73.890 1.00 23.08 279 ARG A N 1
ATOM 2120 C CA . ARG A 1 279 ? 9.233 -28.595 -73.092 1.00 23.08 279 ARG A CA 1
ATOM 2121 C C . ARG A 1 279 ? 9.452 -27.171 -73.626 1.00 23.08 279 ARG A C 1
ATOM 2123 O O . ARG A 1 279 ? 9.541 -27.000 -74.836 1.00 23.08 279 ARG A O 1
ATOM 2130 N N . SER A 1 280 ? 9.830 -26.250 -72.738 1.00 22.97 280 SER A N 1
ATOM 2131 C CA . SER A 1 280 ? 10.876 -25.251 -73.024 1.00 22.97 280 SER A CA 1
ATOM 2132 C C . SER A 1 280 ? 11.638 -24.891 -71.743 1.00 22.97 280 SER A C 1
ATOM 2134 O O . SER A 1 280 ? 11.031 -24.473 -70.761 1.00 22.97 280 SER A O 1
ATOM 2136 N N . THR A 1 281 ? 12.961 -25.051 -71.754 1.00 23.36 281 THR A N 1
ATOM 2137 C CA . THR A 1 281 ? 13.863 -24.730 -70.634 1.00 23.36 281 THR A CA 1
ATOM 2138 C C . THR A 1 281 ? 14.639 -23.455 -70.957 1.00 23.36 281 THR A C 1
ATOM 2140 O O . THR A 1 281 ? 15.119 -23.354 -72.080 1.00 23.36 281 THR A O 1
ATOM 2143 N N . ILE A 1 282 ? 14.858 -22.557 -69.987 1.00 24.20 282 ILE A N 1
ATOM 2144 C CA . ILE A 1 282 ? 16.076 -21.725 -69.870 1.00 24.20 282 ILE A CA 1
ATOM 2145 C C . ILE A 1 282 ? 16.236 -21.221 -68.420 1.00 24.20 282 ILE A C 1
ATOM 2147 O O . ILE A 1 282 ? 15.292 -21.235 -67.636 1.00 24.20 282 ILE A O 1
ATOM 2151 N N . LEU A 1 283 ? 17.485 -20.903 -68.074 1.00 24.02 283 LEU A N 1
ATOM 2152 C CA . LEU A 1 283 ? 18.067 -20.773 -66.738 1.00 24.02 283 LEU A CA 1
ATOM 2153 C C . LEU A 1 283 ? 17.398 -19.766 -65.787 1.00 24.02 283 LEU A C 1
ATOM 2155 O O . LEU A 1 283 ? 16.951 -18.692 -66.181 1.00 24.02 283 LEU A O 1
ATOM 2159 N N . GLY A 1 284 ? 17.456 -20.111 -64.498 1.00 25.17 284 GLY A N 1
ATOM 2160 C CA . GLY A 1 284 ? 17.006 -19.276 -63.393 1.00 25.17 284 GLY A CA 1
ATOM 2161 C C . GLY A 1 284 ? 17.908 -18.102 -62.996 1.00 25.17 284 GLY A C 1
ATOM 2162 O O . GLY A 1 284 ? 19.049 -17.955 -63.432 1.00 25.17 284 GLY A O 1
ATOM 2163 N N . GLN A 1 285 ? 17.369 -17.324 -62.059 1.00 24.47 285 GLN A N 1
ATOM 2164 C CA . GLN A 1 285 ? 18.075 -16.415 -61.158 1.00 24.47 285 GLN A CA 1
ATOM 2165 C C . GLN A 1 285 ? 17.380 -16.425 -59.784 1.00 24.47 285 GLN A C 1
ATOM 2167 O O . GLN A 1 285 ? 16.253 -16.900 -59.645 1.00 24.47 285 GLN A O 1
ATOM 2172 N N . HIS A 1 286 ? 18.095 -15.963 -58.758 1.00 26.25 286 HIS A N 1
ATOM 2173 C CA . HIS A 1 286 ? 17.713 -16.076 -57.348 1.00 26.25 286 HIS A CA 1
ATOM 2174 C C . HIS A 1 286 ? 16.391 -15.373 -56.994 1.00 26.25 286 HIS A C 1
ATOM 2176 O O . HIS A 1 286 ? 16.237 -14.179 -57.232 1.00 26.25 286 HIS A O 1
ATOM 2182 N N . LEU A 1 287 ? 15.516 -16.078 -56.267 1.00 24.83 287 LEU A N 1
ATOM 2183 C CA . LEU A 1 287 ? 14.446 -15.480 -55.462 1.00 24.83 287 LEU A CA 1
ATOM 2184 C C . LEU A 1 287 ? 14.834 -15.508 -53.979 1.00 24.83 287 LEU A C 1
ATOM 2186 O O . LEU A 1 287 ? 14.422 -16.371 -53.207 1.00 24.83 287 LEU A O 1
ATOM 2190 N N . SER A 1 288 ? 15.657 -14.537 -53.589 1.00 29.28 288 SER A N 1
ATOM 2191 C CA . SER A 1 288 ? 15.870 -14.157 -52.193 1.00 29.28 288 SER A CA 1
ATOM 2192 C C . SER A 1 288 ? 15.103 -12.866 -51.911 1.00 29.28 288 SER A C 1
ATOM 2194 O O . SER A 1 288 ? 15.615 -11.775 -52.158 1.00 29.28 288 SER A O 1
ATOM 2196 N N . SER A 1 289 ? 13.883 -12.981 -51.393 1.00 27.53 289 SER A N 1
ATOM 2197 C CA . SER A 1 289 ? 13.086 -11.837 -50.938 1.00 27.53 289 SER A CA 1
ATOM 2198 C C . SER A 1 289 ? 12.658 -12.047 -49.489 1.00 27.53 289 SER A C 1
ATOM 2200 O O . SER A 1 289 ? 11.623 -12.652 -49.208 1.00 27.53 289 SER A O 1
ATOM 2202 N N . GLY A 1 290 ? 13.476 -11.539 -48.564 1.00 28.34 290 GLY A N 1
ATOM 2203 C CA . GLY A 1 290 ? 12.976 -11.182 -47.239 1.00 28.34 290 GLY A CA 1
ATOM 2204 C C . GLY A 1 290 ? 11.944 -10.056 -47.356 1.00 28.34 290 GLY A C 1
ATOM 2205 O O . GLY A 1 290 ? 11.875 -9.374 -48.382 1.00 28.34 290 GLY A O 1
ATOM 2206 N N . ILE A 1 291 ? 11.147 -9.859 -46.307 1.00 29.70 291 ILE A N 1
ATOM 2207 C CA . ILE A 1 291 ? 10.253 -8.700 -46.216 1.00 29.70 291 ILE A CA 1
ATOM 2208 C C . ILE A 1 291 ? 11.139 -7.442 -46.291 1.00 29.70 291 ILE A C 1
ATOM 2210 O O . ILE A 1 291 ? 12.088 -7.352 -45.509 1.00 29.70 291 ILE A O 1
ATOM 2214 N N . PRO A 1 292 ? 10.909 -6.502 -47.228 1.00 33.41 292 PRO A N 1
ATOM 2215 C CA . PRO A 1 292 ? 11.772 -5.337 -47.344 1.00 33.41 292 PRO A CA 1
ATOM 2216 C C . PRO A 1 292 ? 11.637 -4.447 -46.110 1.00 33.41 292 PRO A C 1
ATOM 2218 O O . PRO A 1 292 ? 10.522 -4.108 -45.707 1.00 33.41 292 PRO A O 1
ATOM 2221 N N . SER A 1 293 ? 12.768 -3.982 -45.576 1.00 41.34 293 SER A N 1
ATOM 2222 C CA . SER A 1 293 ? 12.789 -2.740 -44.804 1.00 41.34 293 SER A CA 1
ATOM 2223 C C . SER A 1 293 ? 12.100 -1.654 -45.631 1.00 41.34 293 SER A C 1
ATOM 2225 O O . SER A 1 293 ? 12.444 -1.515 -46.809 1.00 41.34 293 SER A O 1
ATOM 2227 N N . LEU A 1 294 ? 11.169 -0.899 -45.033 1.00 40.81 294 LEU A N 1
ATOM 2228 C CA . LEU A 1 294 ? 10.429 0.169 -45.718 1.00 40.81 294 LEU A CA 1
ATOM 2229 C C . LEU A 1 294 ? 11.394 1.023 -46.549 1.00 40.81 294 LEU A C 1
ATOM 2231 O O . LEU A 1 294 ? 12.283 1.675 -45.990 1.00 40.81 294 LEU A O 1
ATOM 2235 N N . SER A 1 295 ? 11.234 0.994 -47.875 1.00 49.97 295 SER A N 1
ATOM 2236 C CA . SER A 1 295 ? 12.059 1.802 -48.771 1.00 49.97 295 SER A CA 1
ATOM 2237 C C . SER A 1 295 ? 11.876 3.285 -48.448 1.00 49.97 295 SER A C 1
ATOM 2239 O O . SER A 1 295 ? 10.872 3.675 -47.850 1.00 49.97 295 SER A O 1
ATOM 2241 N N . GLU A 1 296 ? 12.806 4.145 -48.863 1.00 46.75 296 GLU A N 1
ATOM 2242 C CA . GLU A 1 296 ? 12.604 5.594 -48.706 1.00 46.75 296 GLU A CA 1
ATOM 2243 C C . GLU A 1 296 ? 11.324 6.071 -49.422 1.00 46.75 296 GLU A C 1
ATOM 2245 O O . GLU A 1 296 ? 10.665 6.985 -48.936 1.00 46.75 296 GLU A O 1
ATOM 2250 N N . GLU A 1 297 ? 10.896 5.380 -50.488 1.00 46.16 297 GLU A N 1
ATOM 2251 C CA . GLU A 1 297 ? 9.567 5.521 -51.101 1.00 46.16 297 GLU A CA 1
ATOM 2252 C C . GLU A 1 297 ? 8.437 5.209 -50.100 1.00 46.16 297 GLU A C 1
ATOM 2254 O O . GLU A 1 297 ? 7.533 6.015 -49.913 1.00 46.16 297 GLU A O 1
ATOM 2259 N N . GLN A 1 298 ? 8.489 4.063 -49.412 1.00 49.44 298 GLN A N 1
ATOM 2260 C CA . GLN A 1 298 ? 7.440 3.612 -48.488 1.00 49.44 298 GLN A CA 1
ATOM 2261 C C . GLN A 1 298 ? 7.421 4.399 -47.169 1.00 49.44 298 GLN A C 1
ATOM 2263 O O . GLN A 1 298 ? 6.346 4.679 -46.639 1.00 49.44 298 GLN A O 1
ATOM 2268 N N . LYS A 1 299 ? 8.584 4.810 -46.645 1.00 53.28 299 LYS A N 1
ATOM 2269 C CA . LYS A 1 299 ? 8.664 5.763 -45.525 1.00 53.28 299 LYS A CA 1
ATOM 2270 C C . LYS A 1 299 ? 8.053 7.104 -45.919 1.00 53.28 299 LYS A C 1
ATOM 2272 O O . LYS A 1 299 ? 7.272 7.663 -45.154 1.00 53.28 299 LYS A O 1
ATOM 2277 N N . ARG A 1 300 ? 8.367 7.595 -47.124 1.00 55.47 300 ARG A N 1
ATOM 2278 C CA . ARG A 1 300 ? 7.792 8.826 -47.674 1.00 55.47 300 ARG A CA 1
ATOM 2279 C C . ARG A 1 300 ? 6.284 8.688 -47.875 1.00 55.47 300 ARG A C 1
ATOM 2281 O O . ARG A 1 300 ? 5.573 9.561 -47.412 1.00 55.47 300 ARG A O 1
ATOM 2288 N N . MET A 1 301 ? 5.777 7.559 -48.378 1.00 56.84 301 MET A N 1
ATOM 2289 C CA . MET A 1 301 ? 4.335 7.263 -48.432 1.00 56.84 301 MET A CA 1
ATOM 2290 C C . MET A 1 301 ? 3.663 7.271 -47.049 1.00 56.84 301 MET A C 1
ATOM 2292 O O . MET A 1 301 ? 2.548 7.766 -46.919 1.00 56.84 301 MET A O 1
ATOM 2296 N N . LEU A 1 302 ? 4.310 6.740 -46.004 1.00 56.56 302 LEU A N 1
ATOM 2297 C CA . LEU A 1 302 ? 3.765 6.760 -44.639 1.00 56.56 302 LEU A CA 1
ATOM 2298 C C . LEU A 1 302 ? 3.764 8.175 -44.040 1.00 56.56 302 LEU A C 1
ATOM 2300 O O . LEU A 1 302 ? 2.765 8.576 -43.443 1.00 56.56 302 LEU A O 1
ATOM 2304 N N . LEU A 1 303 ? 4.827 8.955 -44.245 1.00 59.19 303 LEU A N 1
ATOM 2305 C CA . LEU A 1 303 ? 4.876 10.376 -43.880 1.00 59.19 303 LEU A CA 1
ATOM 2306 C C . LEU A 1 303 ? 3.840 11.197 -44.666 1.00 59.19 303 LEU A C 1
ATOM 2308 O O . LEU A 1 303 ? 3.115 12.004 -44.089 1.00 59.19 303 LEU A O 1
ATOM 2312 N N . ASP A 1 304 ? 3.692 10.940 -45.962 1.00 63.50 304 ASP A N 1
ATOM 2313 C CA . ASP A 1 304 ? 2.701 11.588 -46.820 1.00 63.50 304 ASP A CA 1
ATOM 2314 C C . ASP A 1 304 ? 1.267 11.140 -46.481 1.00 63.50 304 ASP A C 1
ATOM 2316 O O . ASP A 1 304 ? 0.330 11.903 -46.690 1.00 63.50 304 ASP A O 1
ATOM 2320 N N . SER A 1 305 ? 1.075 9.978 -45.840 1.00 66.00 305 SER A N 1
ATOM 2321 C CA . SER A 1 305 ? -0.220 9.581 -45.263 1.00 66.00 305 SER A CA 1
ATOM 2322 C C . SER A 1 305 ? -0.606 10.386 -44.014 1.00 66.00 305 SER A C 1
ATOM 2324 O O . SER A 1 305 ? -1.792 10.499 -43.695 1.00 66.00 305 SER A O 1
ATOM 2326 N N . LEU A 1 306 ? 0.361 10.985 -43.303 1.00 61.94 306 LEU A N 1
ATOM 2327 C CA . LEU A 1 306 ? 0.068 11.955 -42.240 1.00 61.94 306 LEU A CA 1
ATOM 2328 C C . LEU A 1 306 ? -0.393 13.288 -42.838 1.00 61.94 306 LEU A C 1
ATOM 2330 O O . LEU A 1 306 ? -1.266 13.939 -42.258 1.00 61.94 306 LEU A O 1
ATOM 2334 N N . LYS A 1 307 ? 0.122 13.652 -44.018 1.00 66.25 307 LYS A N 1
ATOM 2335 C CA . LYS A 1 307 ? -0.320 14.824 -44.780 1.00 66.25 307 LYS A CA 1
ATOM 2336 C C . LYS A 1 307 ? -1.754 14.640 -45.286 1.00 66.25 307 LYS A C 1
ATOM 2338 O O . LYS A 1 307 ? -2.316 13.545 -45.304 1.00 66.25 307 LYS A O 1
ATOM 2343 N N . PHE A 1 308 ? -2.377 15.758 -45.630 1.00 67.69 308 PHE A N 1
ATOM 2344 C CA . PHE A 1 308 ? -3.725 15.820 -46.183 1.00 67.69 308 PHE A CA 1
ATOM 2345 C C . PHE A 1 308 ? -3.855 17.049 -47.084 1.00 67.69 308 PHE A C 1
ATOM 2347 O O . PHE A 1 308 ? -3.060 17.990 -46.985 1.00 67.69 308 PHE A O 1
ATOM 2354 N N . ASP A 1 309 ? -4.855 17.046 -47.965 1.00 58.22 309 ASP A N 1
ATOM 2355 C CA . ASP A 1 309 ? -5.100 18.168 -48.867 1.00 58.22 309 ASP A CA 1
ATOM 2356 C C . ASP A 1 309 ? -5.236 19.479 -48.090 1.00 58.22 309 ASP A C 1
ATOM 2358 O O . ASP A 1 309 ? -5.928 19.557 -47.077 1.00 58.22 309 ASP A O 1
ATOM 2362 N N . GLN A 1 310 ? -4.571 20.524 -48.583 1.00 62.84 310 GLN A N 1
ATOM 2363 C CA . GLN A 1 310 ? -4.585 21.862 -47.986 1.00 62.84 310 GLN A CA 1
ATOM 2364 C C . GLN A 1 310 ? -3.961 21.974 -46.567 1.00 62.84 310 GLN A C 1
ATOM 2366 O O . GLN A 1 310 ? -4.107 23.021 -45.938 1.00 62.84 310 GLN A O 1
ATOM 2371 N N . ILE A 1 311 ? -3.175 20.993 -46.090 1.00 65.50 311 ILE A N 1
ATOM 2372 C CA . ILE A 1 311 ? -2.484 21.017 -44.773 1.00 65.50 311 ILE A CA 1
ATOM 2373 C C . ILE A 1 311 ? -1.733 22.332 -44.460 1.00 65.50 311 ILE A C 1
ATOM 2375 O O . ILE A 1 311 ? -1.837 22.869 -43.358 1.00 65.50 311 ILE A O 1
ATOM 2379 N N . ASP A 1 312 ? -1.047 22.903 -45.454 1.00 63.66 312 ASP A N 1
ATOM 2380 C CA . ASP A 1 312 ? -0.339 24.190 -45.370 1.00 63.66 312 ASP A CA 1
ATOM 2381 C C . ASP A 1 312 ? -1.148 25.383 -45.915 1.00 63.66 312 ASP A C 1
ATOM 2383 O O . ASP A 1 312 ? -0.701 26.533 -45.858 1.00 63.66 312 ASP A O 1
ATOM 2387 N N . ALA A 1 313 ? -2.334 25.163 -46.483 1.00 64.06 313 ALA A N 1
ATOM 2388 C CA . ALA A 1 313 ? -3.041 26.163 -47.284 1.00 64.06 313 ALA A CA 1
ATOM 2389 C C . ALA A 1 313 ? -3.409 27.407 -46.489 1.00 64.06 313 ALA A C 1
ATOM 2391 O O . ALA A 1 313 ? -3.293 28.531 -46.989 1.00 64.06 313 ALA A O 1
ATOM 2392 N N . ARG A 1 314 ? -3.795 27.247 -45.220 1.00 67.56 314 ARG A N 1
ATOM 2393 C CA . ARG A 1 314 ? -4.041 28.397 -44.352 1.00 67.56 314 ARG A CA 1
ATOM 2394 C C . ARG A 1 314 ? -2.765 29.196 -44.123 1.00 67.56 314 ARG A C 1
ATOM 2396 O O . ARG A 1 314 ? -2.802 30.419 -44.237 1.00 67.56 314 ARG A O 1
ATOM 2403 N N . GLN A 1 315 ? -1.637 28.532 -43.877 1.00 69.81 315 GLN A N 1
ATOM 2404 C CA . GLN A 1 315 ? -0.340 29.192 -43.751 1.00 69.81 315 GLN A CA 1
ATOM 2405 C C . GLN A 1 315 ? 0.049 29.901 -45.055 1.00 69.81 315 GLN A C 1
ATOM 2407 O O . GLN A 1 315 ? 0.477 31.056 -45.008 1.00 69.81 315 GLN A O 1
ATOM 2412 N N . MET A 1 316 ? -0.133 29.272 -46.218 1.00 68.06 316 MET A N 1
ATOM 2413 C CA . MET A 1 316 ? 0.205 29.841 -47.527 1.00 68.06 316 MET A CA 1
ATOM 2414 C C . MET A 1 316 ? -0.678 31.042 -47.906 1.00 68.06 316 MET A C 1
ATOM 2416 O O . MET A 1 316 ? -0.143 32.095 -48.258 1.00 68.06 316 MET A O 1
ATOM 2420 N N . THR A 1 317 ? -2.002 30.940 -47.745 1.00 67.06 317 THR A N 1
ATOM 2421 C CA . THR A 1 317 ? -2.982 31.985 -48.121 1.00 67.06 317 THR A CA 1
ATOM 2422 C C . THR A 1 317 ? -2.930 33.250 -47.256 1.00 67.06 317 THR A C 1
ATOM 2424 O O . THR A 1 317 ? -3.392 34.313 -47.679 1.00 67.06 317 THR A O 1
ATOM 2427 N N . ILE A 1 318 ? -2.346 33.196 -46.053 1.00 72.00 318 ILE A N 1
ATOM 2428 C CA . ILE A 1 318 ? -2.096 34.398 -45.242 1.00 72.00 318 ILE A CA 1
ATOM 2429 C C . ILE A 1 318 ? -1.023 35.258 -45.929 1.00 72.00 318 ILE A C 1
ATOM 2431 O O . ILE A 1 318 ? 0.167 34.920 -45.929 1.00 72.00 318 ILE A O 1
ATOM 2435 N N . LYS A 1 319 ? -1.434 36.410 -46.476 1.00 67.81 319 LYS A N 1
ATOM 2436 C CA . LYS A 1 319 ? -0.527 37.423 -47.044 1.00 67.81 319 LYS A CA 1
ATOM 2437 C C . LYS A 1 319 ? 0.565 37.802 -46.030 1.00 67.81 319 LYS A C 1
ATOM 2439 O O . LYS A 1 319 ? 0.290 37.933 -44.837 1.00 67.81 319 LYS A O 1
ATOM 2444 N N . LYS A 1 320 ? 1.808 37.988 -46.500 1.00 65.56 320 LYS A N 1
ATOM 2445 C CA . LYS A 1 320 ? 2.913 38.480 -45.653 1.00 65.56 320 LYS A CA 1
ATOM 2446 C C . LYS A 1 320 ? 2.517 39.827 -45.033 1.00 65.56 320 LYS A C 1
ATOM 2448 O O . LYS A 1 320 ? 1.932 40.668 -45.712 1.00 65.56 320 LYS A O 1
ATOM 2453 N N . ALA A 1 321 ? 2.838 40.025 -43.754 1.00 69.81 321 ALA A N 1
ATOM 2454 C CA . ALA A 1 321 ? 2.622 41.304 -43.084 1.00 69.81 321 ALA A CA 1
ATOM 2455 C C . ALA A 1 321 ? 3.382 42.424 -43.816 1.00 69.81 321 ALA A C 1
ATOM 2457 O O . ALA A 1 321 ? 4.537 42.233 -44.203 1.00 69.81 321 ALA A O 1
ATOM 2458 N N . HIS A 1 322 ? 2.764 43.599 -43.963 1.00 72.00 322 HIS A N 1
ATOM 2459 C CA . HIS A 1 322 ? 3.476 44.781 -44.447 1.00 72.00 322 HIS A CA 1
ATOM 2460 C C . HIS A 1 322 ? 4.608 45.138 -43.464 1.00 72.00 322 HIS A C 1
ATOM 2462 O O . HIS A 1 322 ? 4.496 44.888 -42.261 1.00 72.00 322 HIS A O 1
ATOM 2468 N N . THR A 1 323 ? 5.698 45.733 -43.955 1.00 58.22 323 THR A N 1
ATOM 2469 C CA . THR A 1 323 ? 7.023 45.825 -43.291 1.00 58.22 323 THR A CA 1
ATOM 2470 C C . THR A 1 323 ? 7.073 46.525 -41.921 1.00 58.22 323 THR A C 1
ATOM 2472 O O . THR A 1 323 ? 8.126 46.533 -41.277 1.00 58.22 323 THR A O 1
ATOM 2475 N N . LYS A 1 324 ? 5.953 47.088 -41.449 1.00 68.88 324 LYS A N 1
ATOM 2476 C CA . LYS A 1 324 ? 5.800 47.741 -40.137 1.00 68.88 324 LYS A CA 1
ATOM 2477 C C . LYS A 1 324 ? 4.672 47.153 -39.259 1.00 68.88 324 LYS A C 1
ATOM 2479 O O . LYS A 1 324 ? 4.703 47.350 -38.052 1.00 68.88 324 LYS A O 1
ATOM 2484 N N . THR A 1 325 ? 3.714 46.398 -39.809 1.00 72.69 325 THR A N 1
ATOM 2485 C CA . THR A 1 325 ? 2.401 46.130 -39.169 1.00 72.69 325 THR A CA 1
ATOM 2486 C C . THR A 1 325 ? 2.440 45.233 -37.927 1.00 72.69 325 THR A C 1
ATOM 2488 O O . THR A 1 325 ? 1.614 45.398 -37.035 1.00 72.69 325 THR A O 1
ATOM 2491 N N . CYS A 1 326 ? 3.383 44.292 -37.846 1.00 81.06 326 CYS A N 1
ATOM 2492 C CA . CYS A 1 326 ? 3.473 43.338 -36.729 1.00 81.06 326 CYS A CA 1
ATOM 2493 C C . CYS A 1 326 ? 4.747 43.497 -35.882 1.00 81.06 326 CYS A C 1
ATOM 2495 O O . CYS A 1 326 ? 4.915 42.778 -34.903 1.00 81.06 326 CYS A O 1
ATOM 2497 N N . LYS A 1 327 ? 5.640 44.440 -36.229 1.00 81.88 327 LYS A N 1
ATOM 2498 C CA . LYS A 1 327 ? 6.942 44.613 -35.554 1.00 81.88 327 LYS A CA 1
ATOM 2499 C C . LYS A 1 327 ? 6.820 44.899 -34.056 1.00 81.88 327 LYS A C 1
ATOM 2501 O O . LYS A 1 327 ? 7.687 44.469 -33.310 1.00 81.88 327 LYS A O 1
ATOM 2506 N N . TRP A 1 328 ? 5.744 45.561 -33.630 1.00 86.62 328 TRP A N 1
ATOM 2507 C CA . TRP A 1 328 ? 5.462 45.856 -32.221 1.00 86.62 328 TRP A CA 1
ATOM 2508 C C . TRP A 1 328 ? 5.451 44.607 -31.325 1.00 86.62 328 TRP A C 1
ATOM 2510 O O . TRP A 1 328 ? 5.818 44.712 -30.161 1.00 86.62 328 TRP A O 1
ATOM 2520 N N . LEU A 1 329 ? 5.097 43.428 -31.860 1.00 85.75 329 LEU A N 1
ATOM 2521 C CA . LEU A 1 329 ? 5.092 42.175 -31.098 1.00 85.75 329 LEU A CA 1
ATOM 2522 C C . LEU A 1 329 ? 6.501 41.782 -30.629 1.00 85.75 329 LEU A C 1
ATOM 2524 O O . LEU A 1 329 ? 6.647 41.226 -29.553 1.00 85.75 329 LEU A O 1
ATOM 2528 N N . LEU A 1 330 ? 7.545 42.113 -31.396 1.00 85.69 330 LEU A N 1
ATOM 2529 C CA . LEU A 1 330 ? 8.930 41.755 -31.060 1.00 85.69 330 LEU A CA 1
ATOM 2530 C C . LEU A 1 330 ? 9.509 42.576 -29.896 1.00 85.69 330 LEU A C 1
ATOM 2532 O O . LEU A 1 330 ? 10.581 42.250 -29.406 1.00 85.69 330 LEU A O 1
ATOM 2536 N N . TYR A 1 331 ? 8.811 43.634 -29.477 1.00 86.31 331 TYR A N 1
ATOM 2537 C CA . TYR A 1 331 ? 9.196 44.520 -28.374 1.00 86.31 331 TYR A CA 1
ATOM 2538 C C . TYR A 1 331 ? 8.229 44.414 -27.185 1.00 86.31 331 TYR A C 1
ATOM 2540 O O . TYR A 1 331 ? 8.261 45.245 -26.280 1.00 86.31 331 TYR A O 1
ATOM 2548 N N . LYS A 1 332 ? 7.323 43.431 -27.208 1.00 88.06 332 LYS A N 1
ATOM 2549 C CA . LYS A 1 332 ? 6.361 43.186 -26.137 1.00 88.06 332 LYS A CA 1
ATOM 2550 C C . LYS A 1 332 ? 6.986 42.268 -25.079 1.00 88.06 332 LYS A C 1
ATOM 2552 O O . LYS A 1 332 ? 7.397 41.172 -25.466 1.00 88.06 332 LYS A O 1
ATOM 2557 N N . PRO A 1 333 ? 7.049 42.666 -23.790 1.00 84.00 333 PRO A N 1
ATOM 2558 C CA . PRO A 1 333 ? 7.558 41.808 -22.718 1.00 84.00 333 PRO A CA 1
ATOM 2559 C C . PRO A 1 333 ? 6.922 40.418 -22.739 1.00 84.00 333 PRO A C 1
ATOM 2561 O O . PRO A 1 333 ? 7.628 39.426 -22.751 1.00 84.00 333 PRO A O 1
ATOM 2564 N N . GLU A 1 334 ? 5.607 40.347 -22.948 1.00 84.50 334 GLU A N 1
ATOM 2565 C CA . GLU A 1 334 ? 4.823 39.109 -22.989 1.00 84.50 334 GLU A CA 1
ATOM 2566 C C . GLU A 1 334 ? 5.273 38.136 -24.105 1.00 84.50 334 GLU A C 1
ATOM 2568 O O . GLU A 1 334 ? 5.088 36.927 -23.994 1.00 84.50 334 GLU A O 1
ATOM 2573 N N . TYR A 1 335 ? 5.858 38.650 -25.194 1.00 85.88 335 TYR A N 1
ATOM 2574 C CA . TYR A 1 335 ? 6.426 37.844 -26.283 1.00 85.88 335 TYR A CA 1
ATOM 2575 C C . TYR A 1 335 ? 7.896 37.484 -26.034 1.00 85.88 335 TYR A C 1
ATOM 2577 O O . TYR A 1 335 ? 8.330 36.403 -26.425 1.00 85.88 335 TYR A O 1
ATOM 2585 N N . LEU A 1 336 ? 8.660 38.375 -25.396 1.00 86.81 336 LEU A N 1
ATOM 2586 C CA . LEU A 1 336 ? 10.058 38.136 -25.033 1.00 86.81 336 LEU A CA 1
ATOM 2587 C C . LEU A 1 336 ? 10.170 37.112 -23.894 1.00 86.81 336 LEU A C 1
ATOM 2589 O O . LEU A 1 336 ? 10.963 36.184 -24.002 1.00 86.81 336 LEU A O 1
ATOM 2593 N N . ASP A 1 337 ? 9.313 37.219 -22.880 1.00 85.94 337 ASP A N 1
ATOM 2594 C CA . ASP A 1 337 ? 9.214 36.279 -21.761 1.00 85.94 337 ASP A CA 1
ATOM 2595 C C . ASP A 1 337 ? 8.768 34.887 -22.226 1.00 85.94 337 ASP A C 1
ATOM 2597 O O . ASP A 1 337 ? 9.295 33.889 -21.756 1.00 85.94 337 ASP A O 1
ATOM 2601 N N . TRP A 1 338 ? 7.858 34.799 -23.205 1.00 85.38 338 TRP A N 1
ATOM 2602 C CA . TRP A 1 338 ? 7.454 33.517 -23.803 1.00 85.38 338 TRP A CA 1
ATOM 2603 C C . TRP A 1 338 ? 8.554 32.860 -24.662 1.00 85.38 338 TRP A C 1
ATOM 2605 O O . TRP A 1 338 ? 8.543 31.644 -24.855 1.00 85.38 338 TRP A O 1
ATOM 2615 N N . LEU A 1 339 ? 9.500 33.643 -25.196 1.00 80.56 339 LEU A N 1
ATOM 2616 C CA . LEU A 1 339 ? 10.692 33.109 -25.870 1.00 80.56 339 LEU A CA 1
ATOM 2617 C C . LEU A 1 339 ? 11.769 32.639 -24.874 1.00 80.56 339 LEU A C 1
ATOM 2619 O O . LEU A 1 339 ? 12.664 31.888 -25.268 1.00 80.56 339 LEU A O 1
ATOM 2623 N N . ASP A 1 340 ? 11.702 33.070 -23.613 1.00 81.38 340 ASP A N 1
ATOM 2624 C CA . ASP A 1 340 ? 12.642 32.685 -22.566 1.00 81.38 340 ASP A CA 1
ATOM 2625 C C . ASP A 1 340 ? 12.216 31.369 -21.904 1.00 81.38 340 ASP A C 1
ATOM 2627 O O . ASP A 1 340 ? 11.376 31.312 -21.008 1.00 81.38 340 ASP A O 1
ATOM 2631 N N . ASN A 1 341 ? 12.857 30.279 -22.323 1.00 69.88 341 ASN A N 1
ATOM 2632 C CA . ASN A 1 341 ? 12.566 28.941 -21.817 1.00 69.88 341 ASN A CA 1
ATOM 2633 C C . ASN A 1 341 ? 12.867 28.759 -20.310 1.00 69.88 341 ASN A C 1
ATOM 2635 O O . ASN A 1 341 ? 12.477 27.737 -19.746 1.00 69.88 341 ASN A O 1
ATOM 2639 N N . THR A 1 342 ? 13.539 29.708 -19.642 1.00 79.12 342 THR A N 1
ATOM 2640 C CA . THR A 1 342 ? 13.680 29.688 -18.173 1.00 79.12 342 THR A CA 1
ATOM 2641 C C . THR A 1 342 ? 12.372 30.035 -17.455 1.00 79.12 342 THR A C 1
ATOM 2643 O O . THR A 1 342 ? 12.145 29.552 -16.348 1.00 79.12 342 THR A O 1
ATOM 2646 N N . LYS A 1 343 ? 11.460 30.761 -18.118 1.00 76.56 343 LYS A N 1
ATOM 2647 C CA . LYS A 1 343 ? 10.147 31.181 -17.597 1.00 76.56 343 LYS A CA 1
ATOM 2648 C C . LYS A 1 343 ? 9.006 30.217 -17.930 1.00 76.56 343 LYS A C 1
ATOM 2650 O O . LYS A 1 343 ? 7.835 30.531 -17.712 1.00 76.56 343 LYS A O 1
ATOM 2655 N N . LEU A 1 344 ? 9.315 29.013 -18.424 1.00 71.88 344 LEU A N 1
ATOM 2656 C CA . LEU A 1 344 ? 8.318 28.018 -18.846 1.00 71.88 344 LEU A CA 1
ATOM 2657 C C . LEU A 1 344 ? 7.313 27.651 -17.733 1.00 71.88 344 LEU A C 1
ATOM 2659 O O . LEU A 1 344 ? 6.158 27.330 -18.020 1.00 71.88 344 LEU A O 1
ATOM 2663 N N . SER A 1 345 ? 7.737 27.724 -16.470 1.00 63.34 345 SER A N 1
ATOM 2664 C CA . SER A 1 345 ? 6.903 27.554 -15.275 1.00 63.34 345 SER A CA 1
ATOM 2665 C C . SER A 1 345 ? 5.863 28.663 -15.074 1.00 63.34 345 SER A C 1
ATOM 2667 O O . SER A 1 345 ? 4.835 28.394 -14.463 1.00 63.34 345 SER A O 1
ATOM 2669 N N . GLU A 1 346 ? 6.098 29.871 -15.590 1.00 74.81 346 GLU A N 1
ATOM 2670 C CA . GLU A 1 346 ? 5.231 31.048 -15.433 1.00 74.81 346 GLU A CA 1
ATOM 2671 C C . GLU A 1 346 ? 4.183 31.137 -16.551 1.00 74.81 346 GLU A C 1
ATOM 2673 O O . GLU A 1 346 ? 3.001 31.352 -16.292 1.00 74.81 346 GLU A O 1
ATOM 2678 N N . HIS A 1 347 ? 4.603 30.946 -17.808 1.00 76.31 347 HIS A N 1
ATOM 2679 C CA . HIS A 1 347 ? 3.719 31.063 -18.977 1.00 76.31 347 HIS A CA 1
ATOM 2680 C C . HIS A 1 347 ? 3.166 29.716 -19.480 1.00 76.31 347 HIS A C 1
ATOM 2682 O O . HIS A 1 347 ? 2.383 29.684 -20.433 1.00 76.31 347 HIS A O 1
ATOM 2688 N N . HIS A 1 348 ? 3.584 28.590 -18.889 1.00 68.38 348 HIS A N 1
ATOM 2689 C CA . HIS A 1 348 ? 3.139 27.223 -19.215 1.00 68.38 348 HIS A CA 1
ATOM 2690 C C . HIS A 1 348 ? 3.188 26.869 -20.718 1.00 68.38 348 HIS A C 1
ATOM 2692 O O . HIS A 1 348 ? 2.384 26.084 -21.215 1.00 68.38 348 HIS A O 1
ATOM 2698 N N . GLY A 1 349 ? 4.109 27.482 -21.470 1.00 70.19 349 GLY A N 1
ATOM 2699 C CA . GLY A 1 349 ? 4.232 27.332 -22.927 1.00 70.19 349 GLY A CA 1
ATOM 2700 C C . GLY A 1 349 ? 3.217 28.119 -23.778 1.00 70.19 349 GLY A C 1
ATOM 2701 O O . GLY A 1 349 ? 3.355 28.146 -25.002 1.00 70.19 349 GLY A O 1
ATOM 2702 N N . PHE A 1 350 ? 2.240 28.814 -23.187 1.00 72.06 350 PHE A N 1
ATOM 2703 C CA . PHE A 1 350 ? 1.173 29.505 -23.923 1.00 72.06 350 PHE A CA 1
ATOM 2704 C C . PHE A 1 350 ? 1.451 30.998 -24.154 1.00 72.06 350 PHE A C 1
ATOM 2706 O O . PHE A 1 350 ? 1.546 31.778 -23.212 1.00 72.06 350 PHE A O 1
ATOM 2713 N N . LEU A 1 351 ? 1.450 31.424 -25.423 1.00 77.12 351 LEU A N 1
ATOM 2714 C CA . LEU A 1 351 ? 1.368 32.838 -25.808 1.00 77.12 351 LEU A CA 1
ATOM 2715 C C . LEU A 1 351 ? -0.075 33.192 -26.193 1.00 77.12 351 LEU A C 1
ATOM 2717 O O . LEU A 1 351 ? -0.518 32.935 -27.317 1.00 77.12 351 LEU A O 1
ATOM 2721 N N . TRP A 1 352 ? -0.827 33.790 -25.270 1.00 77.00 352 TRP A N 1
ATOM 2722 C CA . TRP A 1 352 ? -2.234 34.122 -25.507 1.00 77.00 352 TRP A CA 1
ATOM 2723 C C . TRP A 1 352 ? -2.417 35.480 -26.205 1.00 77.00 352 TRP A C 1
ATOM 2725 O O . TRP A 1 352 ? -2.061 36.526 -25.669 1.00 77.00 352 TRP A O 1
ATOM 2735 N N . MET A 1 353 ? -3.042 35.489 -27.390 1.00 72.12 353 MET A N 1
ATOM 2736 C CA . MET A 1 353 ? -3.294 36.708 -28.177 1.00 72.12 353 MET A CA 1
ATOM 2737 C C . MET A 1 353 ? -4.787 36.903 -28.486 1.00 72.12 353 MET A C 1
ATOM 2739 O O . MET A 1 353 ? -5.351 36.265 -29.378 1.00 72.12 353 MET A O 1
ATOM 2743 N N . LYS A 1 354 ? -5.436 37.847 -27.791 1.00 71.31 354 LYS A N 1
ATOM 2744 C CA . LYS A 1 354 ? -6.853 38.206 -28.000 1.00 71.31 354 LYS A CA 1
ATOM 2745 C C . LYS A 1 354 ? -7.009 39.297 -29.071 1.00 71.31 354 LYS A C 1
ATOM 2747 O O . LYS A 1 354 ? -6.225 40.235 -29.139 1.00 71.31 354 LYS A O 1
ATOM 2752 N N . GLY A 1 355 ? -8.066 39.226 -29.885 1.00 68.94 355 GLY A N 1
ATOM 2753 C CA . GLY A 1 355 ? -8.418 40.289 -30.840 1.00 68.94 355 GLY A CA 1
ATOM 2754 C C . GLY A 1 355 ? -9.776 40.067 -31.512 1.00 68.94 355 GLY A C 1
ATOM 2755 O O . GLY A 1 355 ? -10.260 38.935 -31.551 1.00 68.94 355 GLY A O 1
ATOM 2756 N N . LYS A 1 356 ? -10.383 41.112 -32.089 1.00 65.44 356 LYS A N 1
ATOM 2757 C CA . LYS A 1 356 ? -11.716 41.047 -32.736 1.00 65.44 356 LYS A CA 1
ATOM 2758 C C . LYS A 1 356 ? -11.675 40.285 -34.083 1.00 65.44 356 LYS A C 1
ATOM 2760 O O . LYS A 1 356 ? -10.599 40.169 -34.676 1.00 65.44 356 LYS A O 1
ATOM 2765 N N . PRO A 1 357 ? -12.777 39.699 -34.587 1.00 57.75 357 PRO A N 1
ATOM 2766 C CA . PRO A 1 357 ? -12.806 39.093 -35.925 1.00 57.75 357 PRO A CA 1
ATOM 2767 C C . PRO A 1 357 ? -12.257 40.046 -37.004 1.00 57.75 357 PRO A C 1
ATOM 2769 O O . PRO A 1 357 ? -12.405 41.258 -36.899 1.00 57.75 357 PRO A O 1
ATOM 2772 N N . GLY A 1 358 ? -11.546 39.513 -38.002 1.00 61.56 358 GLY A N 1
ATOM 2773 C CA . GLY A 1 358 ? -10.947 40.312 -39.084 1.00 61.56 358 GLY A CA 1
ATOM 2774 C C . GLY A 1 358 ? -9.650 41.081 -38.762 1.00 61.56 358 GLY A C 1
ATOM 2775 O O . GLY A 1 358 ? -8.944 41.446 -39.695 1.00 61.56 358 GLY A O 1
ATOM 2776 N N . THR A 1 359 ? -9.246 41.264 -37.494 1.00 72.31 359 THR A N 1
ATOM 2777 C CA . THR A 1 359 ? -8.091 42.120 -37.104 1.00 72.31 359 THR A CA 1
ATOM 2778 C C . THR A 1 359 ? -6.691 41.541 -37.395 1.00 72.31 359 THR A C 1
ATOM 2780 O O . THR A 1 359 ? -5.759 41.739 -36.620 1.00 72.31 359 THR A O 1
ATOM 2783 N N . GLY A 1 360 ? -6.517 40.755 -38.459 1.00 71.75 360 GLY A N 1
ATOM 2784 C CA . GLY A 1 360 ? -5.199 40.258 -38.875 1.00 71.75 360 GLY A CA 1
ATOM 2785 C C . GLY A 1 360 ? -4.544 39.211 -37.961 1.00 71.75 360 GLY A C 1
ATOM 2786 O O . GLY A 1 360 ? -3.356 38.954 -38.123 1.00 71.75 360 GLY A O 1
ATOM 2787 N N . LYS A 1 361 ? -5.277 38.564 -37.038 1.00 76.44 361 LYS A N 1
ATOM 2788 C CA . LYS A 1 361 ? -4.731 37.531 -36.121 1.00 76.44 361 LYS A CA 1
ATOM 2789 C C . LYS A 1 361 ? -3.868 36.475 -36.817 1.00 76.44 361 LYS A C 1
ATOM 2791 O O . LYS A 1 361 ? -2.749 36.232 -36.389 1.00 76.44 361 LYS A O 1
ATOM 2796 N N . SER A 1 362 ? -4.346 35.890 -37.917 1.00 74.00 362 SER A N 1
ATOM 2797 C CA . SER A 1 362 ? -3.578 34.884 -38.667 1.00 74.00 362 SER A CA 1
ATOM 2798 C C . SER A 1 362 ? -2.282 35.463 -39.266 1.00 74.00 362 SER A C 1
ATOM 2800 O O . SER A 1 362 ? -1.262 34.782 -39.304 1.00 74.00 362 SER A O 1
ATOM 2802 N N . THR A 1 363 ? -2.287 36.739 -39.665 1.00 80.44 363 THR A N 1
ATOM 2803 C CA . THR A 1 363 ? -1.094 37.479 -40.113 1.00 80.44 363 THR A CA 1
ATOM 2804 C C . THR A 1 363 ? -0.101 37.700 -38.970 1.00 80.44 363 THR A C 1
ATOM 2806 O O . THR A 1 363 ? 1.100 37.542 -39.177 1.00 80.44 363 THR A O 1
ATOM 2809 N N . ILE A 1 364 ? -0.592 37.998 -37.760 1.00 82.25 364 ILE A N 1
ATOM 2810 C CA . ILE A 1 364 ? 0.227 38.110 -36.543 1.00 82.25 364 ILE A CA 1
ATOM 2811 C C . ILE A 1 364 ? 0.830 36.747 -36.179 1.00 82.25 364 ILE A C 1
ATOM 2813 O O . ILE A 1 364 ? 2.034 36.676 -35.979 1.00 82.25 364 ILE A O 1
ATOM 2817 N N . MET A 1 365 ? 0.053 35.658 -36.191 1.00 80.69 365 MET A N 1
ATOM 2818 C CA . MET A 1 365 ? 0.562 34.297 -35.946 1.00 80.69 365 MET A CA 1
ATOM 2819 C C . MET A 1 365 ? 1.648 33.894 -36.954 1.00 80.69 365 MET A C 1
ATOM 2821 O O . MET A 1 365 ? 2.706 33.413 -36.559 1.00 80.69 365 MET A O 1
ATOM 2825 N N . LYS A 1 366 ? 1.436 34.152 -38.254 1.00 81.62 366 LYS A N 1
ATOM 2826 C CA . LYS A 1 366 ? 2.449 33.894 -39.292 1.00 81.62 366 LYS A CA 1
ATOM 2827 C C . LYS A 1 366 ? 3.705 34.748 -39.086 1.00 81.62 366 LYS A C 1
ATOM 2829 O O . LYS A 1 366 ? 4.811 34.262 -39.298 1.00 81.62 366 LYS A O 1
ATOM 2834 N N . PHE A 1 367 ? 3.561 35.999 -38.646 1.00 84.88 367 PHE A N 1
ATOM 2835 C CA . PHE A 1 367 ? 4.697 36.857 -38.305 1.00 84.88 367 PHE A CA 1
ATOM 2836 C C . PHE A 1 367 ? 5.439 36.380 -37.045 1.00 84.88 367 PHE A C 1
ATOM 2838 O O . PHE A 1 367 ? 6.668 36.363 -37.049 1.00 84.88 367 PHE A O 1
ATOM 2845 N N . ALA A 1 368 ? 4.724 35.957 -36.001 1.00 83.62 368 ALA A N 1
ATOM 2846 C CA . ALA A 1 368 ? 5.301 35.394 -34.783 1.00 83.62 368 ALA A CA 1
ATOM 2847 C C . ALA A 1 368 ? 6.109 34.129 -35.103 1.00 83.62 368 ALA A C 1
ATOM 2849 O O . ALA A 1 368 ? 7.299 34.091 -34.819 1.00 83.62 368 ALA A O 1
ATOM 2850 N N . LEU A 1 369 ? 5.522 33.163 -35.821 1.00 83.62 369 LEU A N 1
ATOM 2851 C CA . LEU A 1 369 ? 6.203 31.933 -36.244 1.00 83.62 369 LEU A CA 1
ATOM 2852 C C . LEU A 1 369 ? 7.470 32.205 -37.074 1.00 83.62 369 LEU A C 1
ATOM 2854 O O . LEU A 1 369 ? 8.507 31.584 -36.846 1.00 83.62 369 LEU A O 1
ATOM 2858 N N . ILE A 1 370 ? 7.413 33.155 -38.017 1.00 82.81 370 ILE A N 1
ATOM 2859 C CA . ILE A 1 370 ? 8.572 33.532 -38.844 1.00 82.81 370 ILE A CA 1
ATOM 2860 C C . ILE A 1 370 ? 9.703 34.135 -38.001 1.00 82.81 370 ILE A C 1
ATOM 2862 O O . ILE A 1 370 ? 10.867 33.907 -38.322 1.00 82.81 370 ILE A O 1
ATOM 2866 N N . ASN A 1 371 ? 9.401 34.915 -36.959 1.00 83.69 371 ASN A N 1
ATOM 2867 C CA . ASN A 1 371 ? 10.440 35.493 -36.103 1.00 83.69 371 ASN A CA 1
ATOM 2868 C C . ASN A 1 371 ? 10.920 34.506 -35.034 1.00 83.69 371 ASN A C 1
ATOM 2870 O O . ASN A 1 371 ? 12.123 34.410 -34.830 1.00 83.69 371 ASN A O 1
ATOM 2874 N N . ALA A 1 372 ? 10.037 33.694 -34.452 1.00 79.69 372 ALA A N 1
ATOM 2875 C CA . ALA A 1 372 ? 10.403 32.587 -33.573 1.00 79.69 372 ALA A CA 1
ATOM 2876 C C . ALA A 1 372 ? 11.435 31.660 -34.248 1.00 79.69 372 ALA A C 1
ATOM 2878 O O . ALA A 1 372 ? 12.498 31.424 -33.680 1.00 79.69 372 ALA A O 1
ATOM 2879 N N . ARG A 1 373 ? 11.204 31.263 -35.514 1.00 80.25 373 ARG A N 1
ATOM 2880 C CA . ARG A 1 373 ? 12.159 30.486 -36.342 1.00 80.25 373 ARG A CA 1
ATOM 2881 C C . ARG A 1 373 ? 13.466 31.216 -36.686 1.00 80.25 373 ARG A C 1
ATOM 2883 O O . ARG A 1 373 ? 14.420 30.570 -37.102 1.00 80.25 373 ARG A O 1
ATOM 2890 N N . LYS A 1 374 ? 13.535 32.543 -36.541 1.00 81.69 374 LYS A N 1
ATOM 2891 C CA . LYS A 1 374 ? 14.777 33.323 -36.719 1.00 81.69 374 LYS A CA 1
ATOM 2892 C C . LYS A 1 374 ? 15.558 33.504 -35.421 1.00 81.69 374 LYS A C 1
ATOM 2894 O O . LYS A 1 374 ? 16.782 33.597 -35.486 1.00 81.69 374 LYS A O 1
ATOM 2899 N N . THR A 1 375 ? 14.856 33.597 -34.293 1.00 79.25 375 THR A N 1
ATOM 2900 C CA . THR A 1 375 ? 15.435 33.842 -32.968 1.00 79.25 375 THR A CA 1
ATOM 2901 C C . THR A 1 375 ? 15.887 32.540 -32.310 1.00 79.25 375 THR A C 1
ATOM 2903 O O . THR A 1 375 ? 17.030 32.447 -31.882 1.00 79.25 375 THR A O 1
ATOM 2906 N N . MET A 1 376 ? 15.039 31.508 -32.286 1.00 74.56 376 MET A N 1
ATOM 2907 C CA . MET A 1 376 ? 15.335 30.214 -31.659 1.00 74.56 376 MET A CA 1
ATOM 2908 C C . MET A 1 376 ? 15.890 29.223 -32.693 1.00 74.56 376 MET A C 1
ATOM 2910 O O . MET A 1 376 ? 15.244 28.234 -33.031 1.00 74.56 376 MET A O 1
ATOM 2914 N N . LYS A 1 377 ? 17.075 29.518 -33.244 1.00 69.75 377 LYS A N 1
ATOM 2915 C CA . LYS A 1 377 ? 17.690 28.708 -34.317 1.00 69.75 377 LYS A CA 1
ATOM 2916 C C . LYS A 1 377 ? 18.035 27.281 -33.886 1.00 69.75 377 LYS A C 1
ATOM 2918 O O . LYS A 1 377 ? 17.976 26.374 -34.707 1.00 69.75 377 LYS A O 1
ATOM 2923 N N . ASP A 1 378 ? 18.322 27.089 -32.602 1.00 67.38 378 ASP A N 1
ATOM 2924 C CA . ASP A 1 378 ? 18.770 25.815 -32.024 1.00 67.38 378 ASP A CA 1
ATOM 2925 C C . ASP A 1 378 ? 17.599 24.976 -31.470 1.00 67.38 378 ASP A C 1
ATOM 2927 O O . ASP A 1 378 ? 17.783 24.124 -30.596 1.00 67.38 378 ASP A O 1
ATOM 2931 N N . LYS A 1 379 ? 16.362 25.265 -31.909 1.00 69.62 379 LYS A N 1
ATOM 2932 C CA . LYS A 1 379 ? 15.120 24.632 -31.440 1.00 69.62 379 LYS A CA 1
ATOM 2933 C C . LYS A 1 379 ? 14.220 24.251 -32.615 1.00 69.62 379 LYS A C 1
ATOM 2935 O O . LYS A 1 379 ? 14.033 25.021 -33.555 1.00 69.62 379 LYS A O 1
ATOM 2940 N N . ILE A 1 380 ? 13.594 23.078 -32.532 1.00 73.06 380 ILE A N 1
ATOM 2941 C CA . ILE A 1 380 ? 12.596 22.641 -33.514 1.00 73.06 380 ILE A CA 1
ATOM 2942 C C . ILE A 1 380 ? 11.257 23.325 -33.216 1.00 73.06 380 ILE A C 1
ATOM 2944 O O . ILE A 1 380 ? 10.634 23.067 -32.191 1.00 73.06 380 ILE A O 1
ATOM 2948 N N . ILE A 1 381 ? 10.800 24.188 -34.130 1.00 74.94 381 ILE A N 1
ATOM 2949 C CA . ILE A 1 381 ? 9.522 24.911 -34.009 1.00 74.94 381 ILE A CA 1
ATOM 2950 C C . ILE A 1 381 ? 8.524 24.384 -35.035 1.00 74.94 381 ILE A C 1
ATOM 2952 O O . ILE A 1 381 ? 8.563 24.765 -36.214 1.00 74.94 381 ILE A O 1
ATOM 2956 N N . ILE A 1 382 ? 7.615 23.536 -34.569 1.00 78.00 382 ILE A N 1
ATOM 2957 C CA . ILE A 1 382 ? 6.483 23.009 -35.339 1.00 78.00 382 ILE A CA 1
ATOM 2958 C C . ILE A 1 382 ? 5.269 23.949 -35.288 1.00 78.00 382 ILE A C 1
ATOM 2960 O O . ILE A 1 382 ? 5.193 24.829 -34.428 1.00 78.00 382 ILE A O 1
ATOM 2964 N N . SER A 1 383 ? 4.334 23.802 -36.226 1.00 79.25 383 SER A N 1
ATOM 2965 C CA . SER A 1 383 ? 3.206 24.722 -36.393 1.00 79.25 383 SER A CA 1
ATOM 2966 C C . SER A 1 383 ? 1.917 24.036 -36.846 1.00 79.25 383 SER A C 1
ATOM 2968 O O . SER A 1 383 ? 1.940 22.995 -37.484 1.00 79.25 383 SER A O 1
ATOM 2970 N N . PHE A 1 384 ? 0.771 24.654 -36.551 1.00 80.56 384 PHE A N 1
ATOM 2971 C CA . PHE A 1 384 ? -0.503 24.321 -37.188 1.00 80.56 384 PHE A CA 1
ATOM 2972 C C . PHE A 1 384 ? -1.384 25.572 -37.306 1.00 80.56 384 PHE A C 1
ATOM 2974 O O . PHE A 1 384 ? -1.410 26.410 -36.401 1.00 80.56 384 PHE A O 1
ATOM 2981 N N . PHE A 1 385 ? -2.105 25.718 -38.422 1.00 75.81 385 PHE A N 1
ATOM 2982 C CA . PHE A 1 385 ? -2.966 26.872 -38.699 1.00 75.81 385 PHE A CA 1
ATOM 2983 C C . PHE A 1 385 ? -4.399 26.428 -39.002 1.00 75.81 385 PHE A C 1
ATOM 2985 O O . PHE A 1 385 ? -4.733 26.160 -40.152 1.00 75.81 385 PHE A O 1
ATOM 2992 N N . PHE A 1 386 ? -5.267 26.454 -37.987 1.00 71.62 386 PHE A N 1
ATOM 2993 C CA . PHE A 1 386 ? -6.699 26.183 -38.148 1.00 71.62 386 PHE A CA 1
ATOM 2994 C C . PHE A 1 386 ? -7.334 27.011 -39.278 1.00 71.62 386 PHE A C 1
ATOM 2996 O O . PHE A 1 386 ? -7.282 28.252 -39.276 1.00 71.62 386 PHE A O 1
ATOM 3003 N N . ASN A 1 387 ? -7.993 26.327 -40.214 1.00 73.06 387 ASN A N 1
ATOM 3004 C CA . ASN A 1 387 ? -8.754 26.946 -41.292 1.00 73.06 387 ASN A CA 1
ATOM 3005 C C . ASN A 1 387 ? -10.253 26.763 -41.053 1.00 73.06 387 ASN A C 1
ATOM 3007 O O . ASN A 1 387 ? -10.849 25.810 -41.530 1.00 73.06 387 ASN A O 1
ATOM 3011 N N . ALA A 1 388 ? -10.898 27.713 -40.375 1.00 63.84 388 ALA A N 1
ATOM 3012 C CA . ALA A 1 388 ? -12.341 27.659 -40.088 1.00 63.84 388 ALA A CA 1
ATOM 3013 C C . ALA A 1 388 ? -13.270 27.659 -41.332 1.00 63.84 388 ALA A C 1
ATOM 3015 O O . ALA A 1 388 ? -14.487 27.666 -41.179 1.00 63.84 388 ALA A O 1
ATOM 3016 N N . ARG A 1 389 ? -12.716 27.715 -42.552 1.00 63.34 389 ARG A N 1
ATOM 3017 C CA . ARG A 1 389 ? -13.427 27.566 -43.837 1.00 63.34 389 ARG A CA 1
ATOM 3018 C C . ARG A 1 389 ? -12.851 26.436 -44.709 1.00 63.34 389 ARG A C 1
ATOM 3020 O O . ARG A 1 389 ? -13.159 26.378 -45.894 1.00 63.34 389 ARG A O 1
ATOM 3027 N N . GLY A 1 390 ? -11.957 25.630 -44.146 1.00 64.25 390 GLY A N 1
ATOM 3028 C CA . GLY A 1 390 ? -11.320 24.494 -44.800 1.00 64.25 390 GLY A CA 1
ATOM 3029 C C . GLY A 1 390 ? -12.111 23.198 -44.634 1.00 64.25 390 GLY A C 1
ATOM 3030 O O . GLY A 1 390 ? -13.217 23.194 -44.090 1.00 64.25 390 GLY A O 1
ATOM 3031 N N . GLY A 1 391 ? -11.524 22.093 -45.085 1.00 69.56 391 GLY A N 1
ATOM 3032 C CA . GLY A 1 391 ? -12.086 20.752 -44.924 1.00 69.56 391 GLY A CA 1
ATOM 3033 C C . GLY A 1 391 ? -12.110 20.261 -43.468 1.00 69.56 391 GLY A C 1
ATOM 3034 O O . GLY A 1 391 ? -11.571 20.890 -42.552 1.00 69.56 391 GLY A O 1
ATOM 3035 N N . GLY A 1 392 ? -12.701 19.083 -43.246 1.00 71.31 392 GLY A N 1
ATOM 3036 C CA . GLY A 1 392 ? -12.866 18.505 -41.902 1.00 71.31 392 GLY A CA 1
ATOM 3037 C C . GLY A 1 392 ? -11.553 18.271 -41.136 1.00 71.31 392 GLY A C 1
ATOM 3038 O O . GLY A 1 392 ? -11.524 18.372 -39.910 1.00 71.31 392 GLY A O 1
ATOM 3039 N N . LEU A 1 393 ? -10.434 18.022 -41.826 1.00 75.44 393 LEU A N 1
ATOM 3040 C CA . LEU A 1 393 ? -9.121 17.905 -41.173 1.00 75.44 393 LEU A CA 1
ATOM 3041 C C . LEU A 1 393 ? -8.507 19.271 -40.816 1.00 75.44 393 LEU A C 1
ATOM 3043 O O . LEU A 1 393 ? -7.912 19.400 -39.754 1.00 75.44 393 LEU A O 1
ATOM 3047 N N . GLU A 1 394 ? -8.724 20.331 -41.601 1.00 70.56 394 GLU A N 1
ATOM 3048 C CA . GLU A 1 394 ? -8.178 21.670 -41.297 1.00 70.56 394 GLU A CA 1
ATOM 3049 C C . GLU A 1 394 ? -8.855 22.367 -40.095 1.00 70.56 394 GLU A C 1
ATOM 3051 O O . GLU A 1 394 ? -8.390 23.410 -39.619 1.00 70.56 394 GLU A O 1
ATOM 3056 N N . THR A 1 395 ? -9.972 21.810 -39.620 1.00 69.75 395 THR A N 1
ATOM 3057 C CA . THR A 1 395 ? -10.783 22.318 -38.501 1.00 69.75 395 THR A CA 1
ATOM 3058 C C . THR A 1 395 ? -10.774 21.417 -37.266 1.00 69.75 395 THR A C 1
ATOM 3060 O O . THR A 1 395 ? -11.197 21.865 -36.201 1.00 69.75 395 THR A O 1
ATOM 3063 N N . SER A 1 396 ? -10.282 20.178 -37.369 1.00 68.81 396 SER A N 1
ATOM 3064 C CA . SER A 1 396 ? -10.361 19.180 -36.296 1.00 68.81 396 SER A CA 1
ATOM 3065 C C . SER A 1 396 ? -9.045 18.972 -35.547 1.00 68.81 396 SER A C 1
ATOM 3067 O O . SER A 1 396 ? -7.944 19.154 -36.069 1.00 68.81 396 SER A O 1
ATOM 3069 N N . THR A 1 397 ? -9.166 18.497 -34.308 1.00 66.69 397 THR A N 1
ATOM 3070 C CA . THR A 1 397 ? -8.035 18.084 -33.467 1.00 66.69 397 THR A CA 1
ATOM 3071 C C . THR A 1 397 ? -7.209 16.965 -34.117 1.00 66.69 397 THR A C 1
ATOM 3073 O O . THR A 1 397 ? -5.995 16.920 -33.945 1.00 66.69 397 THR A O 1
ATOM 3076 N N . VAL A 1 398 ? -7.842 16.091 -34.911 1.00 72.38 398 VAL A N 1
ATOM 3077 C CA . VAL A 1 398 ? -7.168 14.997 -35.635 1.00 72.38 398 VAL A CA 1
ATOM 3078 C C . VAL A 1 398 ? -6.213 15.541 -36.701 1.00 72.38 398 VAL A C 1
ATOM 3080 O O . VAL A 1 398 ? -5.061 15.114 -36.758 1.00 72.38 398 VAL A O 1
ATOM 3083 N N . GLY A 1 399 ? -6.645 16.517 -37.508 1.00 72.19 399 GLY A N 1
ATOM 3084 C CA . GLY A 1 399 ? -5.764 17.153 -38.493 1.00 72.19 399 GLY A CA 1
ATOM 3085 C C . GLY A 1 399 ? -4.643 17.972 -37.848 1.00 72.19 399 GLY A C 1
ATOM 3086 O O . GLY A 1 399 ? -3.513 17.928 -38.331 1.00 72.19 399 GLY A O 1
ATOM 3087 N N . MET A 1 400 ? -4.910 18.622 -36.707 1.00 77.00 400 MET A N 1
ATOM 3088 C CA . MET A 1 400 ? -3.867 19.269 -35.899 1.00 77.00 400 MET A CA 1
ATOM 3089 C C . MET A 1 400 ? -2.788 18.266 -35.463 1.00 77.00 400 MET A C 1
ATOM 3091 O O . MET A 1 400 ? -1.606 18.512 -35.695 1.00 77.00 400 MET A O 1
ATOM 3095 N N . TYR A 1 401 ? -3.167 17.129 -34.866 1.00 70.25 401 TYR A N 1
ATOM 3096 C CA . TYR A 1 401 ? -2.193 16.120 -34.432 1.00 70.25 401 TYR A CA 1
ATOM 3097 C C . TYR A 1 401 ? -1.417 15.513 -35.602 1.00 70.25 401 TYR A C 1
ATOM 3099 O O . TYR A 1 401 ? -0.200 15.381 -35.504 1.00 70.25 401 TYR A O 1
ATOM 3107 N N . ARG A 1 402 ? -2.080 15.206 -36.725 1.00 73.75 402 ARG A N 1
ATOM 3108 C CA . ARG A 1 402 ? -1.421 14.687 -37.936 1.00 73.75 402 ARG A CA 1
ATOM 3109 C C . ARG A 1 402 ? -0.383 15.659 -38.500 1.00 73.75 402 ARG A C 1
ATOM 3111 O O . ARG A 1 402 ? 0.733 15.243 -38.799 1.00 73.75 402 ARG A O 1
ATOM 3118 N N . ALA A 1 403 ? -0.715 16.948 -38.581 1.00 73.81 403 ALA A N 1
ATOM 3119 C CA . ALA A 1 403 ? 0.204 17.974 -39.069 1.00 73.81 403 ALA A CA 1
ATOM 3120 C C . ALA A 1 403 ? 1.401 18.189 -38.131 1.00 73.81 403 ALA A C 1
ATOM 3122 O O . ALA A 1 403 ? 2.544 18.203 -38.586 1.00 73.81 403 ALA A O 1
ATOM 3123 N N . LEU A 1 404 ? 1.159 18.287 -36.819 1.00 74.44 404 LEU A N 1
ATOM 3124 C CA . LEU A 1 404 ? 2.231 18.430 -35.831 1.00 74.44 404 LEU A CA 1
ATOM 3125 C C . LEU A 1 404 ? 3.147 17.198 -35.808 1.00 74.44 404 LEU A C 1
ATOM 3127 O O . LEU A 1 404 ? 4.363 17.356 -35.766 1.00 74.44 404 LEU A O 1
ATOM 3131 N N . LEU A 1 405 ? 2.589 15.985 -35.895 1.00 72.06 405 LEU A N 1
ATOM 3132 C CA . LEU A 1 405 ? 3.365 14.745 -35.949 1.00 72.06 405 LEU A CA 1
ATOM 3133 C C . LEU A 1 405 ? 4.203 14.652 -37.234 1.00 72.06 405 LEU A C 1
ATOM 3135 O O . LEU A 1 405 ? 5.374 14.289 -37.157 1.00 72.06 405 LEU A O 1
ATOM 3139 N N . SER A 1 406 ? 3.650 15.051 -38.386 1.00 75.06 406 SER A N 1
ATOM 3140 C CA . SER A 1 406 ? 4.407 15.164 -39.640 1.00 75.06 406 SER A CA 1
ATOM 3141 C C . SER A 1 406 ? 5.572 16.154 -39.503 1.00 75.06 406 SER A C 1
ATOM 3143 O O . SER A 1 406 ? 6.705 15.798 -39.812 1.00 75.06 406 SER A O 1
ATOM 3145 N N . GLU A 1 407 ? 5.338 17.365 -38.974 1.00 70.81 407 GLU A N 1
ATOM 3146 C CA . GLU A 1 407 ? 6.405 18.362 -38.778 1.00 70.81 407 GLU A CA 1
ATOM 3147 C C . GLU A 1 407 ? 7.473 17.919 -37.750 1.00 70.81 407 GLU A C 1
ATOM 3149 O O . GLU A 1 407 ? 8.623 18.347 -37.866 1.00 70.81 407 GLU A O 1
ATOM 3154 N N . ILE A 1 408 ? 7.129 17.087 -36.755 1.00 70.50 408 ILE A N 1
ATOM 3155 C CA . ILE A 1 408 ? 8.097 16.492 -35.811 1.00 70.50 408 ILE A CA 1
ATOM 3156 C C . ILE A 1 408 ? 8.945 15.436 -36.520 1.00 70.50 408 ILE A C 1
ATOM 3158 O O . ILE A 1 408 ? 10.170 15.518 -36.481 1.00 70.50 408 ILE A O 1
ATOM 3162 N N . LEU A 1 409 ? 8.313 14.456 -37.171 1.00 64.88 409 LEU A N 1
ATOM 3163 C CA . LEU A 1 409 ? 9.012 13.325 -37.787 1.00 64.88 409 LEU A CA 1
ATOM 3164 C C . LEU A 1 409 ? 9.892 13.759 -38.971 1.00 64.88 409 LEU A C 1
ATOM 3166 O O . LEU A 1 409 ? 10.960 13.189 -39.171 1.00 64.88 409 LEU A O 1
ATOM 3170 N N . GLU A 1 410 ? 9.508 14.811 -39.699 1.00 67.25 410 GLU A N 1
ATOM 3171 C CA . GLU A 1 410 ? 10.342 15.409 -40.753 1.00 67.25 410 GLU A CA 1
ATOM 3172 C C . GLU A 1 410 ? 11.541 16.215 -40.217 1.00 67.25 410 GLU A C 1
ATOM 3174 O O . GLU A 1 410 ? 12.511 16.410 -40.949 1.00 67.25 410 GLU A O 1
ATOM 3179 N N . ARG A 1 411 ? 11.499 16.713 -38.971 1.00 64.50 411 ARG A N 1
ATOM 3180 C CA . ARG A 1 411 ? 12.547 17.599 -38.411 1.00 64.50 411 ARG A CA 1
ATOM 3181 C C . ARG A 1 411 ? 13.377 16.995 -37.287 1.00 64.50 411 ARG A C 1
ATOM 3183 O O . ARG A 1 411 ? 14.399 17.578 -36.937 1.00 64.50 411 ARG A O 1
ATOM 3190 N N . VAL A 1 412 ? 12.958 15.864 -36.727 1.00 59.69 412 VAL A N 1
ATOM 3191 C CA . VAL A 1 412 ? 13.666 15.159 -35.649 1.00 59.69 412 VAL A CA 1
ATOM 3192 C C . VAL A 1 412 ? 13.741 13.652 -35.950 1.00 59.69 412 VAL A C 1
ATOM 3194 O O . VAL A 1 412 ? 13.192 12.840 -35.200 1.00 59.69 412 VAL A O 1
ATOM 3197 N N . PRO A 1 413 ? 14.423 13.242 -37.041 1.00 50.59 413 PRO A N 1
ATOM 3198 C CA . PRO A 1 413 ? 14.544 11.827 -37.417 1.00 50.59 413 PRO A CA 1
ATOM 3199 C C . PRO A 1 413 ? 15.251 10.975 -36.344 1.00 50.59 413 PRO A C 1
ATOM 3201 O O . PRO A 1 413 ? 15.066 9.766 -36.274 1.00 50.59 413 PRO A O 1
ATOM 3204 N N . GLU A 1 414 ? 16.021 11.611 -35.460 1.00 46.09 414 GLU A N 1
ATOM 3205 C CA . GLU A 1 414 ? 16.803 10.977 -34.393 1.00 46.09 414 GLU A CA 1
ATOM 3206 C C . GLU A 1 414 ? 15.960 10.332 -33.276 1.00 46.09 414 GLU A C 1
ATOM 3208 O O . GLU A 1 414 ? 16.479 9.496 -32.538 1.00 46.09 414 GLU A O 1
ATOM 3213 N N . LEU A 1 415 ? 14.672 10.681 -33.137 1.00 45.41 415 LEU A N 1
ATOM 3214 C CA . LEU A 1 415 ? 13.837 10.251 -32.000 1.00 45.41 415 LEU A CA 1
ATOM 3215 C C . LEU A 1 415 ? 13.601 8.731 -31.909 1.00 45.41 415 LEU A C 1
ATOM 3217 O O . LEU A 1 415 ? 13.205 8.257 -30.849 1.00 45.41 415 LEU A O 1
ATOM 3221 N N . HIS A 1 416 ? 13.816 7.979 -32.994 1.00 49.31 416 HIS A N 1
ATOM 3222 C CA . HIS A 1 416 ? 13.518 6.540 -33.063 1.00 49.31 416 HIS A CA 1
ATOM 3223 C C . HIS A 1 416 ? 14.597 5.714 -33.787 1.00 49.31 416 HIS A C 1
ATOM 3225 O O . HIS A 1 416 ? 14.360 4.548 -34.102 1.00 49.31 416 HIS A O 1
ATOM 3231 N N . GLU A 1 417 ? 15.776 6.277 -34.075 1.00 57.69 417 GLU A N 1
ATOM 3232 C CA . GLU A 1 417 ? 16.775 5.606 -34.915 1.00 57.69 417 GLU A CA 1
ATOM 3233 C C . GLU A 1 417 ? 18.042 5.138 -34.183 1.00 57.69 417 GLU A C 1
ATOM 3235 O O . GLU A 1 417 ? 18.606 5.786 -33.300 1.00 57.69 417 GLU A O 1
ATOM 3240 N N . LEU A 1 418 ? 18.531 3.978 -34.623 1.00 59.22 418 LEU A N 1
ATOM 3241 C CA . LEU A 1 418 ? 19.859 3.470 -34.310 1.00 59.22 418 LEU A CA 1
ATOM 3242 C C . LEU A 1 418 ? 20.891 4.392 -34.989 1.00 59.22 418 LEU A C 1
ATOM 3244 O O . LEU A 1 418 ? 20.939 4.446 -36.217 1.00 59.22 418 LEU A O 1
ATOM 3248 N N . LYS A 1 419 ? 21.723 5.104 -34.214 1.00 64.50 419 LYS A N 1
ATOM 3249 C CA . LYS A 1 419 ? 22.557 6.252 -34.657 1.00 64.50 419 LYS A CA 1
ATOM 3250 C C . LYS A 1 419 ? 23.644 5.940 -35.704 1.00 64.50 419 LYS A C 1
ATOM 3252 O O . LYS A 1 419 ? 24.421 6.809 -36.089 1.00 64.50 419 LYS A O 1
ATOM 3257 N N . ILE A 1 420 ? 23.719 4.700 -36.171 1.00 66.50 420 ILE A N 1
ATOM 3258 C CA . ILE A 1 420 ? 24.824 4.111 -36.939 1.00 66.50 420 ILE A CA 1
ATOM 3259 C C . ILE A 1 420 ? 24.834 4.487 -38.437 1.00 66.50 420 ILE A C 1
ATOM 3261 O O . ILE A 1 420 ? 25.594 3.914 -39.225 1.00 66.50 420 ILE A O 1
ATOM 3265 N N . GLY A 1 421 ? 23.969 5.420 -38.845 1.00 66.38 421 GLY A N 1
ATOM 3266 C CA . GLY A 1 421 ? 23.800 5.868 -40.227 1.00 66.38 421 GLY A CA 1
ATOM 3267 C C . GLY A 1 421 ? 23.213 4.806 -41.168 1.00 66.38 421 GLY A C 1
ATOM 3268 O O . GLY A 1 421 ? 22.513 3.883 -40.739 1.00 66.38 421 GLY A O 1
ATOM 3269 N N . ASN A 1 422 ? 23.526 4.957 -42.462 1.00 68.12 422 ASN A N 1
ATOM 3270 C CA . ASN A 1 422 ? 22.952 4.195 -43.587 1.00 68.12 422 ASN A CA 1
ATOM 3271 C C . ASN A 1 422 ? 23.998 3.374 -44.375 1.00 68.12 422 ASN A C 1
ATOM 3273 O O . ASN A 1 422 ? 23.842 3.123 -45.566 1.00 68.12 422 ASN A O 1
ATOM 3277 N N . SER A 1 423 ? 25.102 2.970 -43.738 1.00 72.38 423 SER A N 1
ATOM 3278 C CA . SER A 1 423 ? 26.104 2.104 -44.383 1.00 72.38 423 SER A CA 1
ATOM 3279 C C . SER A 1 423 ? 25.570 0.685 -44.657 1.00 72.38 423 SER A C 1
ATOM 3281 O O . SER A 1 423 ? 24.639 0.227 -43.997 1.00 72.38 423 SER A O 1
ATOM 3283 N N . ASN A 1 424 ? 26.210 -0.075 -45.556 1.00 71.50 424 ASN A N 1
ATOM 3284 C CA . ASN A 1 424 ? 25.878 -1.498 -45.761 1.00 71.50 424 ASN A CA 1
ATOM 3285 C C . ASN A 1 424 ? 25.971 -2.320 -44.462 1.00 71.50 424 ASN A C 1
ATOM 3287 O O . ASN A 1 424 ? 25.147 -3.202 -44.226 1.00 71.50 424 ASN A O 1
ATOM 3291 N N . LEU A 1 425 ? 26.937 -2.003 -43.591 1.00 71.75 425 LEU A N 1
ATOM 3292 C CA . LEU A 1 425 ? 27.039 -2.609 -42.263 1.00 71.75 425 LEU A CA 1
ATOM 3293 C C . LEU A 1 425 ? 25.854 -2.208 -41.370 1.00 71.75 425 LEU A C 1
ATOM 3295 O O . LEU A 1 425 ? 25.333 -3.050 -40.646 1.00 71.75 425 LEU A O 1
ATOM 3299 N N . ALA A 1 426 ? 25.395 -0.957 -41.448 1.00 71.19 426 ALA A N 1
ATOM 3300 C CA . ALA A 1 426 ? 24.237 -0.488 -40.696 1.00 71.19 426 ALA A CA 1
ATOM 3301 C C . ALA A 1 426 ? 22.930 -1.158 -41.132 1.00 71.19 426 ALA A C 1
ATOM 3303 O O . ALA A 1 426 ? 22.164 -1.585 -40.273 1.00 71.19 426 ALA A O 1
ATOM 3304 N N . MET A 1 427 ? 22.696 -1.324 -42.437 1.00 71.25 427 MET A N 1
ATOM 3305 C CA . MET A 1 427 ? 21.532 -2.065 -42.942 1.00 71.25 427 MET A CA 1
ATOM 3306 C C . MET A 1 427 ? 21.557 -3.533 -42.490 1.00 71.25 427 MET A C 1
ATOM 3308 O O . MET A 1 427 ? 20.540 -4.055 -42.045 1.00 71.25 427 MET A O 1
ATOM 3312 N N . GLN A 1 428 ? 22.731 -4.178 -42.499 1.00 76.31 428 GLN A N 1
ATOM 3313 C CA . GLN A 1 428 ? 22.894 -5.543 -41.979 1.00 76.31 428 GLN A CA 1
ATOM 3314 C C . GLN A 1 428 ? 22.655 -5.638 -40.462 1.00 76.31 428 GLN A C 1
ATOM 3316 O O . GLN A 1 428 ? 22.052 -6.604 -40.006 1.00 76.31 428 GLN A O 1
ATOM 3321 N N . ILE A 1 429 ? 23.092 -4.642 -39.681 1.00 78.56 429 ILE A N 1
ATOM 3322 C CA . ILE A 1 429 ? 22.825 -4.575 -38.234 1.00 78.56 429 ILE A CA 1
ATOM 3323 C C . ILE A 1 429 ? 21.330 -4.357 -37.960 1.00 78.56 429 ILE A C 1
ATOM 3325 O O . ILE A 1 429 ? 20.800 -4.996 -37.060 1.00 78.56 429 ILE A O 1
ATOM 3329 N N . ARG A 1 430 ? 20.638 -3.505 -38.732 1.00 75.75 430 ARG A N 1
ATOM 3330 C CA . ARG A 1 430 ? 19.184 -3.296 -38.596 1.00 75.75 430 ARG A CA 1
ATOM 3331 C C . ARG A 1 430 ? 18.405 -4.583 -38.905 1.00 75.75 430 ARG A C 1
ATOM 3333 O O . ARG A 1 430 ? 17.582 -4.976 -38.090 1.00 75.75 430 ARG A O 1
ATOM 3340 N N . GLY A 1 431 ? 18.750 -5.301 -39.978 1.00 76.12 431 GLY A N 1
ATOM 3341 C CA . GLY A 1 431 ? 18.138 -6.601 -40.295 1.00 76.12 431 GLY A CA 1
ATOM 3342 C C . GLY A 1 431 ? 18.383 -7.681 -39.228 1.00 76.12 431 GLY A C 1
ATOM 3343 O O . GLY A 1 431 ? 17.442 -8.348 -38.807 1.00 76.12 431 GLY A O 1
ATOM 3344 N N . GLU A 1 432 ? 19.618 -7.820 -38.721 1.00 78.94 432 GLU A N 1
ATOM 3345 C CA . GLU A 1 432 ? 19.914 -8.746 -37.607 1.00 78.94 432 GLU A CA 1
ATOM 3346 C C . GLU A 1 432 ? 19.200 -8.341 -36.299 1.00 78.94 432 GLU A C 1
ATOM 3348 O O . GLU A 1 432 ? 18.900 -9.199 -35.470 1.00 78.94 432 GLU A O 1
ATOM 3353 N N . LEU A 1 433 ? 18.914 -7.049 -36.100 1.00 75.88 433 LEU A N 1
ATOM 3354 C CA . LEU A 1 433 ? 18.190 -6.535 -34.936 1.00 75.88 433 LEU A CA 1
ATOM 3355 C C . LEU A 1 433 ? 16.691 -6.834 -35.040 1.00 75.88 433 LEU A C 1
ATOM 3357 O O . LEU A 1 433 ? 16.108 -7.310 -34.069 1.00 75.88 433 LEU A O 1
ATOM 3361 N N . GLU A 1 434 ? 16.084 -6.607 -36.206 1.00 68.75 434 GLU A N 1
ATOM 3362 C CA . GLU A 1 434 ? 14.681 -6.938 -36.490 1.00 68.75 434 GLU A CA 1
ATOM 3363 C C . GLU A 1 434 ? 14.415 -8.446 -36.352 1.00 68.75 434 GLU A C 1
ATOM 3365 O O . GLU A 1 434 ? 13.444 -8.845 -35.707 1.00 68.75 434 GLU A O 1
ATOM 3370 N N . GLU A 1 435 ? 15.307 -9.291 -36.884 1.00 73.94 435 GLU A N 1
ATOM 3371 C CA . GLU A 1 435 ? 15.199 -10.750 -36.773 1.00 73.94 435 GLU A CA 1
ATOM 3372 C C . GLU A 1 435 ? 15.284 -11.221 -35.312 1.00 73.94 435 GLU A C 1
ATOM 3374 O O . GLU A 1 435 ? 14.434 -11.994 -34.859 1.00 73.94 435 GLU A O 1
ATOM 3379 N N . LYS A 1 436 ? 16.274 -10.737 -34.549 1.00 75.06 436 LYS A N 1
ATOM 3380 C CA . LYS A 1 436 ? 16.472 -11.153 -33.151 1.00 75.06 436 LYS A CA 1
ATOM 3381 C C . LYS A 1 436 ? 15.430 -10.587 -32.190 1.00 75.06 436 LYS A C 1
ATOM 3383 O O . LYS A 1 436 ? 15.147 -11.234 -31.187 1.00 75.06 436 LYS A O 1
ATOM 3388 N N . ALA A 1 437 ? 14.824 -9.442 -32.504 1.00 68.88 437 ALA A N 1
ATOM 3389 C CA . ALA A 1 437 ? 13.766 -8.852 -31.692 1.00 68.88 437 ALA A CA 1
ATOM 3390 C C . ALA A 1 437 ? 12.498 -9.717 -31.616 1.00 68.88 437 ALA A C 1
ATOM 3392 O O . ALA A 1 437 ? 11.780 -9.646 -30.622 1.00 68.88 437 ALA A O 1
ATOM 3393 N N . SER A 1 438 ? 12.183 -10.516 -32.647 1.00 64.50 438 SER A N 1
ATOM 3394 C CA . SER A 1 438 ? 11.033 -11.447 -32.655 1.00 64.50 438 SER A CA 1
ATOM 3395 C C . SER A 1 438 ? 9.669 -10.797 -32.298 1.00 64.50 438 SER A C 1
ATOM 3397 O O . SER A 1 438 ? 8.751 -11.436 -31.773 1.00 64.50 438 SER A O 1
ATOM 3399 N N . GLY A 1 439 ? 9.528 -9.493 -32.570 1.00 56.69 439 GLY A N 1
ATOM 3400 C CA . GLY A 1 439 ? 8.355 -8.676 -32.223 1.00 56.69 439 GLY A CA 1
ATOM 3401 C C . GLY A 1 439 ? 8.325 -8.114 -30.790 1.00 56.69 439 GLY A C 1
ATOM 3402 O O . GLY A 1 439 ? 7.367 -7.434 -30.429 1.00 56.69 439 GLY A O 1
ATOM 3403 N N . VAL A 1 440 ? 9.352 -8.350 -29.966 1.00 61.97 440 VAL A N 1
ATOM 3404 C CA . VAL A 1 440 ? 9.436 -7.855 -28.582 1.00 61.97 440 VAL A CA 1
ATOM 3405 C C . VAL A 1 440 ? 9.985 -6.423 -28.559 1.00 61.97 440 VAL A C 1
ATOM 3407 O O . VAL A 1 440 ? 11.193 -6.194 -28.557 1.00 61.97 440 VAL A O 1
ATOM 3410 N N . PHE A 1 441 ? 9.094 -5.430 -28.500 1.00 62.50 441 PHE A N 1
ATOM 3411 C CA . PHE A 1 441 ? 9.473 -4.008 -28.508 1.00 62.50 441 PHE A CA 1
ATOM 3412 C C . PHE A 1 441 ? 10.443 -3.620 -27.374 1.00 62.50 441 PHE A C 1
ATOM 3414 O O . PHE A 1 441 ? 11.406 -2.892 -27.603 1.00 62.50 441 PHE A O 1
ATOM 3421 N N . MET A 1 442 ? 10.252 -4.155 -26.163 1.00 63.66 442 MET A N 1
ATOM 3422 C CA . MET A 1 442 ? 11.133 -3.876 -25.018 1.00 63.66 442 MET A CA 1
ATOM 3423 C C . MET A 1 442 ? 12.578 -4.349 -25.247 1.00 63.66 442 MET A C 1
ATOM 3425 O O . MET A 1 442 ? 13.527 -3.686 -24.831 1.00 63.66 442 MET A O 1
ATOM 3429 N N . TRP A 1 443 ? 12.753 -5.458 -25.973 1.00 79.38 443 TRP A N 1
ATOM 3430 C CA . TRP A 1 443 ? 14.068 -5.949 -26.380 1.00 79.38 443 TRP A CA 1
ATOM 3431 C C . TRP A 1 443 ? 14.748 -4.946 -27.318 1.00 79.38 443 TRP A C 1
ATOM 3433 O O . TRP A 1 443 ? 15.898 -4.576 -27.095 1.00 79.38 443 TRP A O 1
ATOM 3443 N N . VAL A 1 444 ? 14.012 -4.426 -28.309 1.00 70.19 444 VAL A N 1
ATOM 3444 C CA . VAL A 1 444 ? 14.509 -3.400 -29.243 1.00 70.19 444 VAL A CA 1
ATOM 3445 C C . VAL A 1 444 ? 14.981 -2.153 -28.499 1.00 70.19 444 VAL A C 1
ATOM 3447 O O . VAL A 1 444 ? 16.104 -1.715 -28.733 1.00 70.19 444 VAL A O 1
ATOM 3450 N N . VAL A 1 445 ? 14.183 -1.614 -27.572 1.00 67.12 445 VAL A N 1
ATOM 3451 C CA . VAL A 1 445 ? 14.536 -0.406 -26.799 1.00 67.12 445 VAL A CA 1
ATOM 3452 C C . VAL A 1 445 ? 15.852 -0.595 -26.031 1.00 67.12 445 VAL A C 1
ATOM 3454 O O . VAL A 1 445 ? 16.767 0.226 -26.147 1.00 67.12 445 VAL A O 1
ATOM 3457 N N . LEU A 1 446 ? 15.988 -1.708 -25.305 1.00 72.19 446 LEU A N 1
ATOM 3458 C CA . LEU A 1 446 ? 17.192 -2.032 -24.533 1.00 72.19 446 LEU A CA 1
ATOM 3459 C C . LEU A 1 446 ? 18.422 -2.236 -25.427 1.00 72.19 446 LEU A C 1
ATOM 3461 O O . LEU A 1 446 ? 19.493 -1.680 -25.167 1.00 72.19 446 LEU A O 1
ATOM 3465 N N . VAL A 1 447 ? 18.276 -3.005 -26.507 1.00 80.88 447 VAL A N 1
ATOM 3466 C CA . VAL A 1 447 ? 19.375 -3.318 -27.430 1.00 80.88 447 VAL A CA 1
ATOM 3467 C C . VAL A 1 447 ? 19.801 -2.091 -28.229 1.00 80.88 447 VAL A C 1
ATOM 3469 O O . VAL A 1 447 ? 21.001 -1.870 -28.390 1.00 80.88 447 VAL A O 1
ATOM 3472 N N . MET A 1 448 ? 18.870 -1.232 -28.648 1.00 77.06 448 MET A N 1
ATOM 3473 C CA . MET A 1 448 ? 19.195 0.066 -29.246 1.00 77.06 448 MET A CA 1
ATOM 3474 C C . MET A 1 448 ? 19.984 0.949 -28.278 1.00 77.06 448 MET A C 1
ATOM 3476 O O . MET A 1 448 ? 20.967 1.557 -28.697 1.00 77.06 448 MET A O 1
ATOM 3480 N N . GLY A 1 449 ? 19.637 0.973 -26.986 1.00 69.50 449 GLY A N 1
ATOM 3481 C CA . GLY A 1 449 ? 20.425 1.660 -25.957 1.00 69.50 449 GLY A CA 1
ATOM 3482 C C . GLY A 1 449 ? 21.861 1.128 -25.852 1.00 69.50 449 GLY A C 1
ATOM 3483 O O . GLY A 1 449 ? 22.820 1.904 -25.868 1.00 69.50 449 GLY A O 1
ATOM 3484 N N . ILE A 1 450 ? 22.030 -0.199 -25.817 1.00 75.50 450 ILE A N 1
ATOM 3485 C CA . ILE A 1 450 ? 23.345 -0.863 -25.767 1.00 75.50 450 ILE A CA 1
ATOM 3486 C C . ILE A 1 450 ? 24.178 -0.555 -27.023 1.00 75.50 450 ILE A C 1
ATOM 3488 O O . ILE A 1 450 ? 25.354 -0.198 -26.909 1.00 75.50 450 ILE A O 1
ATOM 3492 N N . LEU A 1 451 ? 23.583 -0.667 -28.213 1.00 78.88 451 LEU A N 1
ATOM 3493 C CA . LEU A 1 451 ? 24.265 -0.432 -29.486 1.00 78.88 451 LEU A CA 1
ATOM 3494 C C . LEU A 1 451 ? 24.595 1.048 -29.705 1.00 78.88 451 LEU A C 1
ATOM 3496 O O . LEU A 1 451 ? 25.710 1.348 -30.124 1.00 78.88 451 LEU A O 1
ATOM 3500 N N . ASN A 1 452 ? 23.690 1.973 -29.366 1.00 73.62 452 ASN A N 1
ATOM 3501 C CA . ASN A 1 452 ? 23.961 3.411 -29.428 1.00 73.62 452 ASN A CA 1
ATOM 3502 C C . ASN A 1 452 ? 25.103 3.791 -28.469 1.00 73.62 452 ASN A C 1
ATOM 3504 O O . ASN A 1 452 ? 26.035 4.467 -28.894 1.00 73.62 452 ASN A O 1
ATOM 3508 N N . LYS A 1 453 ? 25.132 3.272 -27.230 1.00 71.44 453 LYS A N 1
ATOM 3509 C CA . LYS A 1 453 ? 26.255 3.497 -26.293 1.00 71.44 453 LYS A CA 1
ATOM 3510 C C . LYS A 1 453 ? 27.585 2.924 -26.812 1.00 71.44 453 LYS A C 1
ATOM 3512 O O . LYS A 1 453 ? 28.644 3.502 -26.574 1.00 71.44 453 LYS A O 1
ATOM 3517 N N . ALA A 1 454 ? 27.558 1.798 -27.526 1.00 72.81 454 ALA A N 1
ATOM 3518 C CA . ALA A 1 454 ? 28.752 1.227 -28.152 1.00 72.81 454 ALA A CA 1
ATOM 3519 C C . ALA A 1 454 ? 29.210 2.005 -29.404 1.00 72.81 454 ALA A C 1
ATOM 3521 O O . ALA A 1 454 ? 30.415 2.091 -29.656 1.00 72.81 454 ALA A O 1
ATOM 3522 N N . TYR A 1 455 ? 28.270 2.587 -30.155 1.00 75.44 455 TYR A N 1
ATOM 3523 C CA . TYR A 1 455 ? 28.523 3.438 -31.319 1.00 75.44 455 TYR A CA 1
ATOM 3524 C C . TYR A 1 455 ? 29.090 4.802 -30.922 1.00 75.44 455 TYR A C 1
ATOM 3526 O O . TYR A 1 455 ? 30.124 5.195 -31.455 1.00 75.44 455 TYR A O 1
ATOM 3534 N N . ASP A 1 456 ? 28.481 5.464 -29.933 1.00 69.38 456 ASP A N 1
ATOM 3535 C CA . ASP A 1 456 ? 28.954 6.733 -29.364 1.00 69.38 456 ASP A CA 1
ATOM 3536 C C . ASP A 1 456 ? 30.385 6.577 -28.787 1.00 69.38 456 ASP A C 1
ATOM 3538 O O . ASP A 1 456 ? 31.185 7.506 -28.822 1.00 69.38 456 ASP A O 1
ATOM 3542 N N . GLY A 1 457 ? 30.756 5.365 -28.346 1.00 65.69 457 GLY A N 1
ATOM 3543 C CA . GLY A 1 457 ? 32.126 4.978 -27.977 1.00 65.69 457 GLY A CA 1
ATOM 3544 C C . GLY A 1 457 ? 33.050 4.571 -29.141 1.00 65.69 457 GLY A C 1
ATOM 3545 O O . GLY A 1 457 ? 34.037 3.875 -28.908 1.00 65.69 457 GLY A O 1
ATOM 3546 N N . GLY A 1 458 ? 32.720 4.907 -30.393 1.00 67.19 458 GLY A N 1
ATOM 3547 C CA . GLY A 1 458 ? 33.559 4.712 -31.586 1.00 67.19 458 GLY A CA 1
ATOM 3548 C C . GLY A 1 458 ? 33.696 3.273 -32.110 1.00 67.19 458 GLY A C 1
ATOM 3549 O O . GLY A 1 458 ? 34.365 3.041 -33.119 1.00 67.19 458 GLY A O 1
ATOM 3550 N N . ARG A 1 459 ? 33.061 2.272 -31.484 1.00 63.88 459 ARG A N 1
ATOM 3551 C CA . ARG A 1 459 ? 33.293 0.838 -31.770 1.00 63.88 459 ARG A CA 1
ATOM 3552 C C . ARG A 1 459 ? 32.441 0.281 -32.920 1.00 63.88 459 ARG A C 1
ATOM 3554 O O . ARG A 1 459 ? 31.969 -0.852 -32.862 1.00 63.88 459 ARG A O 1
ATOM 3561 N N . VAL A 1 460 ? 32.293 1.047 -34.005 1.00 65.12 460 VAL A N 1
ATOM 3562 C CA . VAL A 1 460 ? 31.379 0.760 -35.136 1.00 65.12 460 VAL A CA 1
ATOM 3563 C C . VAL A 1 460 ? 31.556 -0.651 -35.720 1.00 65.12 460 VAL A C 1
ATOM 3565 O O . VAL A 1 460 ? 30.575 -1.349 -35.968 1.00 65.12 460 VAL A O 1
ATOM 3568 N N . ARG A 1 461 ? 32.803 -1.118 -35.887 1.00 65.44 461 ARG A N 1
ATOM 3569 C CA . ARG A 1 461 ? 33.106 -2.458 -36.435 1.00 65.44 461 ARG A CA 1
ATOM 3570 C C . ARG A 1 461 ? 32.702 -3.613 -35.507 1.00 65.44 461 ARG A C 1
ATOM 3572 O O . ARG A 1 461 ? 32.442 -4.706 -35.996 1.00 65.44 461 ARG A O 1
ATOM 3579 N N . ALA A 1 462 ? 32.619 -3.376 -34.196 1.00 72.00 462 ALA A N 1
ATOM 3580 C CA . ALA A 1 462 ? 32.251 -4.389 -33.207 1.00 72.00 462 ALA A CA 1
ATOM 3581 C C . ALA A 1 462 ? 30.731 -4.484 -32.969 1.00 72.00 462 ALA A C 1
ATOM 3583 O O . ALA A 1 462 ? 30.273 -5.456 -32.375 1.00 72.00 462 ALA A O 1
ATOM 3584 N N . LEU A 1 463 ? 29.932 -3.521 -33.448 1.00 78.75 463 LEU A N 1
ATOM 3585 C CA . LEU A 1 463 ? 28.484 -3.461 -33.193 1.00 78.75 463 LEU A CA 1
ATOM 3586 C C . LEU A 1 463 ? 27.728 -4.714 -33.636 1.00 78.75 463 LEU A C 1
ATOM 3588 O O . LEU A 1 463 ? 26.849 -5.183 -32.920 1.00 78.75 463 LEU A O 1
ATOM 3592 N N . ARG A 1 464 ? 28.089 -5.289 -34.787 1.00 80.38 464 ARG A N 1
ATOM 3593 C CA . ARG A 1 464 ? 27.469 -6.526 -35.278 1.00 80.38 464 ARG A CA 1
ATOM 3594 C C . ARG A 1 464 ? 27.831 -7.732 -34.409 1.00 80.38 464 ARG A C 1
ATOM 3596 O O . ARG A 1 464 ? 26.984 -8.576 -34.149 1.00 80.38 464 ARG A O 1
ATOM 3603 N N . GLN A 1 465 ? 29.069 -7.803 -33.920 1.00 80.88 465 GLN A N 1
ATOM 3604 C CA . GLN A 1 465 ? 29.489 -8.858 -32.994 1.00 80.88 465 GLN A CA 1
ATOM 3605 C C . GLN A 1 465 ? 28.788 -8.710 -31.635 1.00 80.88 465 GLN A C 1
ATOM 3607 O O . GLN A 1 465 ? 28.319 -9.704 -31.090 1.00 80.88 465 GLN A O 1
ATO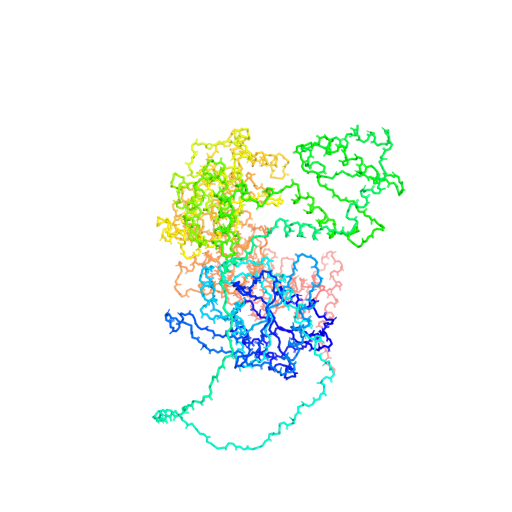M 3612 N N . LEU A 1 466 ? 28.627 -7.473 -31.151 1.00 81.94 466 LEU A N 1
ATOM 3613 C CA . LEU A 1 466 ? 27.874 -7.142 -29.940 1.00 81.94 466 LEU A CA 1
ATOM 3614 C C . LEU A 1 466 ? 26.387 -7.523 -30.063 1.00 81.94 466 LEU A C 1
ATOM 3616 O O . LEU A 1 466 ? 25.854 -8.198 -29.186 1.00 81.94 466 LEU A O 1
ATOM 3620 N N . LEU A 1 467 ? 25.732 -7.172 -31.175 1.00 83.75 467 LEU A N 1
ATOM 3621 C CA . LEU A 1 467 ? 24.357 -7.590 -31.471 1.00 83.75 467 LEU A CA 1
ATOM 3622 C C . LEU A 1 467 ? 24.222 -9.118 -31.538 1.00 83.75 467 LEU A C 1
ATOM 3624 O O . LEU A 1 467 ? 23.233 -9.680 -31.070 1.00 83.75 467 LEU A O 1
ATOM 3628 N N . ARG A 1 468 ? 25.224 -9.818 -32.079 1.00 83.81 468 ARG A N 1
ATOM 3629 C CA . ARG A 1 468 ? 25.239 -11.286 -32.120 1.00 83.81 468 ARG A CA 1
ATOM 3630 C C . ARG A 1 468 ? 25.384 -11.914 -30.736 1.00 83.81 468 ARG A C 1
ATOM 3632 O O . ARG A 1 468 ? 24.667 -12.877 -30.486 1.00 83.81 468 ARG A O 1
ATOM 3639 N N . SER A 1 469 ? 26.210 -11.353 -29.848 1.00 83.38 469 SER A N 1
ATOM 3640 C CA . SER A 1 469 ? 26.366 -11.839 -28.465 1.00 83.38 469 SER A CA 1
ATOM 3641 C C . SER A 1 469 ? 25.162 -11.578 -27.556 1.00 83.38 469 SER A C 1
ATOM 3643 O O . SER A 1 469 ? 24.995 -12.291 -26.579 1.00 83.38 469 SER A O 1
ATOM 3645 N N . ILE A 1 470 ? 24.327 -10.581 -27.858 1.00 83.75 470 ILE A N 1
ATOM 3646 C CA . ILE A 1 470 ? 23.120 -10.277 -27.072 1.00 83.75 470 ILE A CA 1
ATOM 3647 C C . ILE A 1 470 ? 22.084 -11.417 -27.215 1.00 83.75 470 ILE A C 1
ATOM 3649 O O . ILE A 1 470 ? 21.791 -11.793 -28.352 1.00 83.75 470 ILE A O 1
ATOM 3653 N N . PRO A 1 471 ? 21.481 -11.956 -26.140 1.00 83.94 471 PRO A N 1
ATOM 3654 C CA . PRO A 1 471 ? 20.447 -12.991 -26.242 1.00 83.94 471 PRO A CA 1
ATOM 3655 C C . PRO A 1 471 ? 19.208 -12.517 -27.007 1.00 83.94 471 PRO A C 1
ATOM 3657 O O . PRO A 1 471 ? 18.865 -11.342 -26.950 1.00 83.94 471 PRO A O 1
ATOM 3660 N N . GLY A 1 472 ? 18.520 -13.416 -27.719 1.00 73.25 472 GLY A N 1
ATOM 3661 C CA . GLY A 1 472 ? 17.246 -13.100 -28.394 1.00 73.25 472 GLY A CA 1
ATOM 3662 C C . GLY A 1 472 ? 16.020 -13.163 -27.472 1.00 73.25 472 GLY A C 1
ATOM 3663 O O . GLY A 1 472 ? 14.963 -12.642 -27.814 1.00 73.25 472 GLY A O 1
ATOM 3664 N N . ASP A 1 473 ? 16.147 -13.797 -26.305 1.00 78.12 473 ASP A N 1
ATOM 3665 C CA . ASP A 1 473 ? 15.101 -13.839 -25.285 1.00 78.12 473 ASP A CA 1
ATOM 3666 C C . ASP A 1 473 ? 15.237 -12.660 -24.304 1.00 78.12 473 ASP A C 1
ATOM 3668 O O . ASP A 1 473 ? 16.349 -12.278 -23.930 1.00 78.12 473 ASP A O 1
ATOM 3672 N N . LEU A 1 474 ? 14.115 -12.067 -23.875 1.00 76.44 474 LEU A N 1
ATOM 3673 C CA . LEU A 1 474 ? 14.151 -10.901 -22.986 1.00 76.44 474 LEU A CA 1
ATOM 3674 C C . LEU A 1 474 ? 14.602 -11.253 -21.558 1.00 76.44 474 LEU A C 1
ATOM 3676 O O . LEU A 1 474 ? 15.278 -10.443 -20.928 1.00 76.44 474 LEU A O 1
ATOM 3680 N N . HIS A 1 475 ? 14.284 -12.446 -21.046 1.00 78.06 475 HIS A N 1
ATOM 3681 C CA . HIS A 1 475 ? 14.706 -12.872 -19.704 1.00 78.06 475 HIS A CA 1
ATOM 3682 C C . HIS A 1 475 ? 16.204 -13.193 -19.669 1.00 78.06 475 HIS A C 1
ATOM 3684 O O . HIS A 1 475 ? 16.882 -12.905 -18.681 1.00 78.06 475 HIS A O 1
ATOM 3690 N N . GLU A 1 476 ? 16.748 -13.733 -20.762 1.00 80.94 476 GLU A N 1
ATOM 3691 C CA . GLU A 1 476 ? 18.198 -13.872 -20.942 1.00 80.94 476 GLU A CA 1
ATOM 3692 C C . GLU A 1 476 ? 18.877 -12.500 -21.078 1.00 80.94 476 GLU A C 1
ATOM 3694 O O . GLU A 1 476 ? 19.878 -12.255 -20.411 1.00 80.94 476 GLU A O 1
ATOM 3699 N N . LEU A 1 477 ? 18.298 -11.557 -21.833 1.00 83.44 477 LEU A N 1
ATOM 3700 C CA . LEU A 1 477 ? 18.809 -10.183 -21.912 1.00 83.44 477 LEU A CA 1
ATOM 3701 C C . LEU A 1 477 ? 18.805 -9.475 -20.543 1.00 83.44 477 LEU A C 1
ATOM 3703 O O . LEU A 1 477 ? 19.784 -8.814 -20.199 1.00 83.44 477 LEU A O 1
ATOM 3707 N N . PHE A 1 478 ? 17.750 -9.614 -19.733 1.00 84.69 478 PHE A N 1
ATOM 3708 C CA . PHE A 1 478 ? 17.729 -9.049 -18.378 1.00 84.69 478 PHE A CA 1
ATOM 3709 C C . PHE A 1 478 ? 18.798 -9.672 -17.476 1.00 84.69 478 PHE A C 1
ATOM 3711 O O . PHE A 1 478 ? 19.488 -8.938 -16.765 1.00 84.69 478 PHE A O 1
ATOM 3718 N N . ARG A 1 479 ? 18.980 -11.000 -17.534 1.00 84.56 479 ARG A N 1
ATOM 3719 C CA . ARG A 1 479 ? 20.072 -11.690 -16.834 1.00 84.56 479 ARG A CA 1
ATOM 3720 C C . ARG A 1 479 ? 21.419 -11.089 -17.221 1.00 84.56 479 ARG A C 1
ATOM 3722 O O . ARG A 1 479 ? 22.155 -10.672 -16.332 1.00 84.56 479 ARG A O 1
ATOM 3729 N N . ASP A 1 480 ? 21.697 -10.996 -18.518 1.00 85.25 480 ASP A N 1
ATOM 3730 C CA . ASP A 1 480 ? 22.951 -10.463 -19.045 1.00 85.25 480 ASP A CA 1
ATOM 3731 C C . ASP A 1 480 ? 23.179 -9.012 -18.621 1.00 85.25 480 ASP A C 1
ATOM 3733 O O . ASP A 1 480 ? 24.260 -8.687 -18.143 1.00 85.25 480 ASP A O 1
ATOM 3737 N N . ILE A 1 481 ? 22.179 -8.128 -18.719 1.00 83.81 481 ILE A N 1
ATOM 3738 C CA . ILE A 1 481 ? 22.298 -6.730 -18.260 1.00 83.81 481 ILE A CA 1
ATOM 3739 C C . ILE A 1 481 ? 22.727 -6.682 -16.786 1.00 83.81 481 ILE A C 1
ATOM 3741 O O . ILE A 1 481 ? 23.669 -5.964 -16.429 1.00 83.81 481 ILE A O 1
ATOM 3745 N N . LEU A 1 482 ? 22.076 -7.469 -15.928 1.00 85.12 482 LEU A N 1
ATOM 3746 C CA . LEU A 1 482 ? 22.345 -7.478 -14.493 1.00 85.12 482 LEU A CA 1
ATOM 3747 C C . LEU A 1 482 ? 23.724 -8.068 -14.157 1.00 85.12 482 LEU A C 1
ATOM 3749 O O . LEU A 1 482 ? 24.397 -7.521 -13.281 1.00 85.12 482 LEU A O 1
ATOM 3753 N N . THR A 1 483 ? 24.196 -9.089 -14.880 1.00 83.56 483 THR A N 1
ATOM 3754 C CA . THR A 1 483 ? 25.481 -9.770 -14.619 1.00 83.56 483 THR A CA 1
ATOM 3755 C C . THR A 1 483 ? 26.698 -9.174 -15.338 1.00 83.56 483 THR A C 1
ATOM 3757 O O . THR A 1 483 ? 27.809 -9.373 -14.856 1.00 83.56 483 THR A O 1
ATOM 3760 N N . ARG A 1 484 ? 26.538 -8.419 -16.441 1.00 75.44 484 ARG A N 1
ATOM 3761 C CA . ARG A 1 484 ? 27.649 -7.992 -17.335 1.00 75.44 484 ARG A CA 1
ATOM 3762 C C . ARG A 1 484 ? 28.778 -7.192 -16.678 1.00 75.44 484 ARG A C 1
ATOM 3764 O O . ARG A 1 484 ? 29.853 -7.070 -17.254 1.00 75.44 484 ARG A O 1
ATOM 3771 N N . ASP A 1 485 ? 28.500 -6.572 -15.540 1.00 67.81 485 ASP A N 1
ATOM 3772 C CA . ASP A 1 485 ? 29.449 -5.742 -14.804 1.00 67.81 485 ASP A CA 1
ATOM 3773 C C . ASP A 1 485 ? 29.188 -5.911 -13.309 1.00 67.81 485 ASP A C 1
ATOM 3775 O O . ASP A 1 485 ? 28.051 -5.726 -12.856 1.00 67.81 485 ASP A O 1
ATOM 3779 N N . SER A 1 486 ? 30.227 -6.308 -12.578 1.00 65.38 486 SER A N 1
ATOM 3780 C CA . SER A 1 486 ? 30.191 -6.622 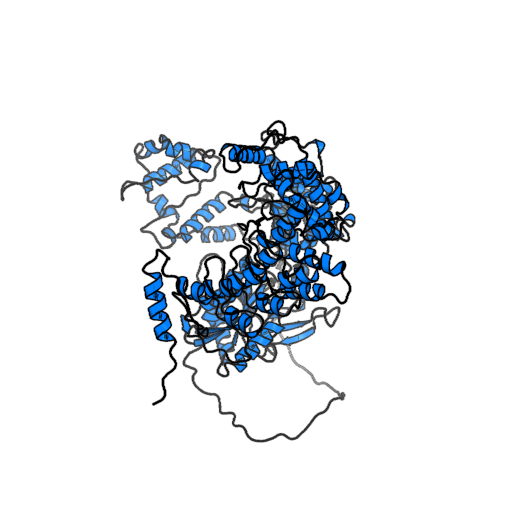-11.154 1.00 65.38 486 SER A CA 1
ATOM 3781 C C . SER A 1 486 ? 30.803 -5.540 -10.265 1.00 65.38 486 SER A C 1
ATOM 3783 O O . SER A 1 486 ? 30.665 -5.662 -9.050 1.00 65.38 486 SER A O 1
ATOM 3785 N N . HIS A 1 487 ? 31.455 -4.503 -10.815 1.00 62.41 487 HIS A N 1
ATOM 3786 C CA . HIS A 1 487 ? 32.150 -3.494 -9.995 1.00 62.41 487 HIS A CA 1
ATOM 3787 C C . HIS A 1 487 ? 31.190 -2.753 -9.050 1.00 62.41 487 HIS A C 1
ATOM 3789 O O . HIS A 1 487 ? 31.511 -2.564 -7.882 1.00 62.41 487 HIS A O 1
ATOM 3795 N N . ASN A 1 488 ? 29.968 -2.457 -9.508 1.00 73.94 488 ASN A N 1
ATOM 3796 C CA . ASN A 1 488 ? 28.952 -1.744 -8.724 1.00 73.94 488 ASN A CA 1
ATOM 3797 C C . ASN A 1 488 ? 27.766 -2.664 -8.347 1.00 73.94 488 ASN A C 1
ATOM 3799 O O . ASN A 1 488 ? 26.603 -2.258 -8.380 1.00 73.94 488 ASN A O 1
ATOM 3803 N N . ARG A 1 489 ? 28.034 -3.941 -8.010 1.00 84.69 489 ARG A N 1
ATOM 3804 C CA . ARG A 1 489 ? 26.991 -4.939 -7.668 1.00 84.69 489 ARG A CA 1
ATOM 3805 C C . ARG A 1 489 ? 26.069 -4.472 -6.533 1.00 84.69 489 ARG A C 1
ATOM 3807 O O . ARG A 1 489 ? 24.860 -4.667 -6.630 1.00 84.69 489 ARG A O 1
ATOM 3814 N N . HIS A 1 490 ? 26.627 -3.874 -5.479 1.00 87.56 490 HIS A N 1
ATOM 3815 C CA . HIS A 1 490 ? 25.866 -3.431 -4.303 1.00 87.56 490 HIS A CA 1
ATOM 3816 C C . HIS A 1 490 ? 24.956 -2.231 -4.608 1.00 87.56 490 HIS A C 1
ATOM 3818 O O . HIS A 1 490 ? 23.789 -2.246 -4.228 1.00 87.56 490 HIS A O 1
ATOM 3824 N N . GLU A 1 491 ? 25.450 -1.247 -5.363 1.00 92.31 491 GLU A N 1
ATOM 3825 C CA . GLU A 1 491 ? 24.681 -0.085 -5.833 1.00 92.31 491 GLU A CA 1
ATOM 3826 C C . GLU A 1 491 ? 23.479 -0.512 -6.697 1.00 92.31 491 GLU A C 1
ATOM 3828 O O . GLU A 1 491 ? 22.348 -0.088 -6.453 1.00 92.31 491 GLU A O 1
ATOM 3833 N N . LEU A 1 492 ? 23.701 -1.416 -7.661 1.00 91.88 492 LEU A N 1
ATOM 3834 C CA . LEU A 1 492 ? 22.639 -1.985 -8.498 1.00 91.88 492 LEU A CA 1
ATOM 3835 C C . LEU A 1 492 ? 21.599 -2.747 -7.668 1.00 91.88 492 LEU A C 1
ATOM 3837 O O . LEU A 1 492 ? 20.397 -2.596 -7.898 1.00 91.88 492 LEU A O 1
ATOM 3841 N N . LEU A 1 493 ? 22.047 -3.569 -6.714 1.00 91.31 493 LEU A N 1
ATOM 3842 C CA . LEU A 1 493 ? 21.153 -4.315 -5.833 1.00 91.31 493 LEU A CA 1
ATOM 3843 C C . LEU A 1 493 ? 20.291 -3.362 -4.995 1.00 91.31 493 LEU A C 1
ATOM 3845 O O . LEU A 1 493 ? 19.072 -3.507 -5.009 1.00 91.31 493 LEU A O 1
ATOM 3849 N N . LEU A 1 494 ? 20.885 -2.355 -4.348 1.00 94.25 494 LEU A N 1
ATOM 3850 C CA . LEU A 1 494 ? 20.153 -1.349 -3.568 1.00 94.25 494 LEU A CA 1
ATOM 3851 C C . LEU A 1 494 ? 19.155 -0.564 -4.426 1.00 94.25 494 LEU A C 1
ATOM 3853 O O . LEU A 1 494 ? 18.007 -0.386 -4.021 1.00 94.25 494 LEU A O 1
ATOM 3857 N N . CYS A 1 495 ? 19.547 -0.158 -5.637 1.00 95.62 495 CYS A N 1
ATOM 3858 C CA . CYS A 1 495 ? 18.653 0.500 -6.590 1.00 95.62 495 CYS A CA 1
ATOM 3859 C C . CYS A 1 495 ? 17.424 -0.373 -6.908 1.00 95.62 495 CYS A C 1
ATOM 3861 O O . CYS A 1 495 ? 16.285 0.090 -6.825 1.00 95.62 495 CYS A O 1
ATOM 3863 N N . ILE A 1 496 ? 17.634 -1.663 -7.189 1.00 93.12 496 ILE A N 1
ATOM 3864 C CA . ILE A 1 496 ? 16.554 -2.627 -7.442 1.00 93.12 496 ILE A CA 1
ATOM 3865 C C . ILE A 1 496 ? 15.695 -2.860 -6.192 1.00 93.12 496 ILE A C 1
ATOM 3867 O O . ILE A 1 496 ? 14.470 -2.914 -6.300 1.00 93.12 496 ILE A O 1
ATOM 3871 N N . GLN A 1 497 ? 16.301 -2.978 -5.009 1.00 94.62 497 GLN A N 1
ATOM 3872 C CA . GLN A 1 497 ? 15.581 -3.173 -3.748 1.00 94.62 497 GLN A CA 1
ATOM 3873 C C . GLN A 1 497 ? 14.656 -1.994 -3.445 1.00 94.62 497 GLN A C 1
ATOM 3875 O O . GLN A 1 497 ? 13.487 -2.216 -3.123 1.00 94.62 497 GLN A O 1
ATOM 3880 N N . TRP A 1 498 ? 15.129 -0.758 -3.626 1.00 97.69 498 TRP A N 1
ATOM 3881 C CA . TRP A 1 498 ? 14.301 0.439 -3.494 1.00 97.69 498 TRP A CA 1
ATOM 3882 C C . TRP A 1 498 ? 13.133 0.445 -4.490 1.00 97.69 498 TRP A C 1
ATOM 3884 O O . TRP A 1 498 ? 11.989 0.622 -4.078 1.00 97.69 498 TRP A O 1
ATOM 3894 N N . LEU A 1 499 ? 13.374 0.157 -5.773 1.00 93.94 499 LEU A N 1
ATOM 3895 C CA . LEU A 1 499 ? 12.316 0.109 -6.798 1.00 93.94 499 LEU A CA 1
ATOM 3896 C C . LEU A 1 499 ? 11.286 -1.022 -6.580 1.00 93.94 499 LEU A C 1
ATOM 3898 O O . LEU A 1 499 ? 10.132 -0.914 -7.005 1.00 93.94 499 LEU A O 1
ATOM 3902 N N . LEU A 1 500 ? 11.673 -2.119 -5.921 1.00 91.69 500 LEU A N 1
ATOM 3903 C CA . LEU A 1 500 ? 10.779 -3.244 -5.628 1.00 91.69 500 LEU A CA 1
ATOM 3904 C C . LEU A 1 500 ? 9.978 -3.074 -4.331 1.00 91.69 500 LEU A C 1
ATOM 3906 O O . LEU A 1 500 ? 8.782 -3.390 -4.333 1.00 91.69 500 LEU A O 1
ATOM 3910 N N . PHE A 1 501 ? 10.629 -2.618 -3.254 1.00 95.25 501 PHE A N 1
ATOM 3911 C CA . PHE A 1 501 ? 10.161 -2.760 -1.867 1.00 95.25 501 PHE A CA 1
ATOM 3912 C C . PHE A 1 501 ? 9.981 -1.439 -1.096 1.00 95.25 501 PHE A C 1
ATOM 3914 O O . PHE A 1 501 ? 9.570 -1.476 0.071 1.00 95.25 501 PHE A O 1
ATOM 3921 N N . ALA A 1 502 ? 10.232 -0.275 -1.710 1.00 96.88 502 ALA A N 1
ATOM 3922 C CA . ALA A 1 502 ? 9.814 1.003 -1.132 1.00 96.88 502 ALA A CA 1
ATOM 3923 C C . ALA A 1 502 ? 8.300 1.016 -0.845 1.00 96.88 502 ALA A C 1
ATOM 3925 O O . ALA A 1 502 ? 7.498 0.408 -1.556 1.00 96.88 502 ALA A O 1
ATOM 3926 N N . LYS A 1 503 ? 7.887 1.735 0.204 1.00 94.88 503 LYS A N 1
ATOM 3927 C CA . LYS A 1 503 ? 6.476 1.896 0.583 1.00 94.88 503 LYS A CA 1
ATOM 3928 C C . LYS A 1 503 ? 5.655 2.591 -0.505 1.00 94.88 503 LYS A C 1
ATOM 3930 O O . LYS A 1 503 ? 4.468 2.309 -0.661 1.00 94.88 503 LYS A O 1
ATOM 3935 N N . GLN A 1 504 ? 6.301 3.516 -1.202 1.00 92.62 504 GLN A N 1
ATOM 3936 C CA . GLN A 1 504 ? 5.792 4.323 -2.300 1.00 92.62 504 GLN A CA 1
ATOM 3937 C C . GLN A 1 504 ? 6.953 4.579 -3.278 1.00 92.62 504 GLN A C 1
ATOM 3939 O O . GLN A 1 504 ? 8.104 4.545 -2.836 1.00 92.62 504 GLN A O 1
ATOM 3944 N N . PRO A 1 505 ? 6.691 4.847 -4.569 1.00 91.88 505 PRO A N 1
ATOM 3945 C CA . PRO A 1 505 ? 7.730 5.257 -5.511 1.00 91.88 505 PRO A CA 1
ATOM 3946 C C . PRO A 1 505 ? 8.487 6.492 -5.006 1.00 91.88 505 PRO A C 1
ATOM 3948 O O . PRO A 1 505 ? 7.861 7.462 -4.575 1.00 91.88 505 PRO A O 1
ATOM 3951 N N . LEU A 1 506 ? 9.818 6.442 -5.058 1.00 96.19 506 LEU A N 1
ATOM 3952 C CA . LEU A 1 506 ? 10.698 7.534 -4.634 1.00 96.19 506 LEU A CA 1
ATOM 3953 C C . LEU A 1 506 ? 10.898 8.549 -5.765 1.00 96.19 506 LEU A C 1
ATOM 3955 O O . LEU A 1 506 ? 10.934 8.178 -6.942 1.00 96.19 506 LEU A O 1
ATOM 3959 N N . LYS A 1 507 ? 11.098 9.823 -5.420 1.00 95.12 507 LYS A N 1
ATOM 3960 C CA . LYS A 1 507 ? 11.645 10.831 -6.345 1.00 95.12 507 LYS A CA 1
ATOM 3961 C C . LYS A 1 507 ? 13.098 10.504 -6.719 1.00 95.12 507 LYS A C 1
ATOM 3963 O O . LYS A 1 507 ? 13.738 9.654 -6.103 1.00 95.12 507 LYS A O 1
ATOM 3968 N N . SER A 1 508 ? 13.643 11.203 -7.713 1.00 94.38 508 SER A N 1
ATOM 3969 C CA . SER A 1 508 ? 15.042 11.043 -8.141 1.00 94.38 508 SER A CA 1
ATOM 3970 C C . SER A 1 508 ? 16.046 11.279 -7.007 1.00 94.38 508 SER A C 1
ATOM 3972 O O . SER A 1 508 ? 16.898 10.445 -6.728 1.00 94.38 508 SER A O 1
ATOM 3974 N N . GLU A 1 509 ? 15.909 12.412 -6.338 1.00 94.81 509 GLU A N 1
ATOM 3975 C CA . GLU A 1 509 ? 16.721 12.873 -5.220 1.00 94.81 509 GLU A CA 1
ATOM 3976 C C . GLU A 1 509 ? 16.529 11.997 -3.973 1.00 94.81 509 GLU A C 1
ATOM 3978 O O . GLU A 1 509 ? 17.502 11.639 -3.318 1.00 94.81 509 GLU A O 1
ATOM 3983 N N . GLU A 1 510 ? 15.300 11.547 -3.705 1.00 97.25 510 GLU A N 1
ATOM 3984 C CA . GLU A 1 510 ? 15.020 10.567 -2.650 1.00 97.25 510 GLU A CA 1
ATOM 3985 C C . GLU A 1 510 ? 15.756 9.247 -2.915 1.00 97.25 510 GLU A C 1
ATOM 3987 O O . GLU A 1 510 ? 16.460 8.764 -2.035 1.00 97.25 510 GLU A O 1
ATOM 3992 N N . LEU A 1 511 ? 15.651 8.682 -4.126 1.00 97.69 511 LEU A N 1
ATOM 3993 C CA . LEU A 1 511 ? 16.325 7.430 -4.488 1.00 97.69 511 LEU A CA 1
ATOM 3994 C C . LEU A 1 511 ? 17.856 7.559 -4.470 1.00 97.69 511 LEU A C 1
ATOM 3996 O O . LEU A 1 511 ? 18.533 6.616 -4.070 1.00 97.69 511 LEU A O 1
ATOM 4000 N N . TYR A 1 512 ? 18.400 8.705 -4.888 1.00 96.12 512 TYR A N 1
ATOM 4001 C CA . TYR A 1 512 ? 19.838 8.984 -4.855 1.00 96.12 512 TYR A CA 1
ATOM 4002 C C . TYR A 1 512 ? 20.396 8.852 -3.437 1.00 96.12 512 TYR A C 1
ATOM 4004 O O . TYR A 1 512 ? 21.230 7.985 -3.171 1.00 96.12 512 TYR A O 1
ATOM 4012 N N . PHE A 1 513 ? 19.855 9.638 -2.505 1.00 96.94 513 PHE A N 1
ATOM 4013 C CA . PHE A 1 513 ? 20.286 9.620 -1.110 1.00 96.94 513 PHE A CA 1
ATOM 4014 C C . PHE A 1 513 ? 19.961 8.298 -0.398 1.00 96.94 513 PHE A C 1
ATOM 4016 O O . PHE A 1 513 ? 20.729 7.864 0.459 1.00 96.94 513 PHE A O 1
ATOM 4023 N N . ALA A 1 514 ? 18.889 7.608 -0.799 1.00 97.69 514 ALA A N 1
ATOM 4024 C CA . ALA A 1 514 ? 18.540 6.280 -0.294 1.00 97.69 514 ALA A CA 1
ATOM 4025 C C . ALA A 1 514 ? 19.513 5.169 -0.735 1.00 97.69 514 ALA A C 1
ATOM 4027 O O . ALA A 1 514 ? 19.672 4.170 -0.030 1.00 97.69 514 ALA A O 1
ATOM 4028 N N . ILE A 1 515 ? 20.151 5.306 -1.905 1.00 96.75 515 ILE A N 1
ATOM 4029 C CA . ILE A 1 515 ? 21.227 4.406 -2.346 1.00 96.75 515 ILE A CA 1
ATOM 4030 C C . ILE A 1 515 ? 22.532 4.791 -1.642 1.00 96.75 515 ILE A C 1
ATOM 4032 O O . ILE A 1 515 ? 23.177 3.910 -1.072 1.00 96.75 515 ILE A O 1
ATOM 4036 N N . LEU A 1 516 ? 22.888 6.085 -1.612 1.00 94.88 516 LEU A N 1
ATOM 4037 C CA . LEU A 1 516 ? 24.093 6.581 -0.931 1.00 94.88 516 LEU A CA 1
ATOM 4038 C C . LEU A 1 516 ? 24.151 6.150 0.539 1.00 94.88 516 LEU A C 1
ATOM 4040 O O . LEU A 1 516 ? 25.199 5.692 0.987 1.00 94.88 516 LEU A O 1
ATOM 4044 N N . SER A 1 517 ? 23.032 6.179 1.273 1.00 96.50 517 SER A N 1
ATOM 4045 C CA . SER A 1 517 ? 23.009 5.746 2.678 1.00 96.50 517 SER A CA 1
ATOM 4046 C C . SER A 1 517 ? 23.245 4.247 2.897 1.00 96.50 517 SER A C 1
ATOM 4048 O O . SER A 1 517 ? 23.472 3.826 4.032 1.00 96.50 517 SER A O 1
ATOM 4050 N N . GLY A 1 518 ? 23.217 3.438 1.831 1.00 94.38 518 GLY A N 1
ATOM 4051 C CA . GLY A 1 518 ? 23.622 2.033 1.840 1.00 94.38 518 GLY A CA 1
ATOM 4052 C C . GLY A 1 518 ? 25.033 1.754 1.305 1.00 94.38 518 GLY A C 1
ATOM 4053 O O . GLY A 1 518 ? 25.572 0.701 1.636 1.00 94.38 518 GLY A O 1
ATOM 4054 N N . ILE A 1 519 ? 25.628 2.647 0.498 1.00 93.31 519 ILE A N 1
ATOM 4055 C CA . ILE A 1 519 ? 26.956 2.429 -0.118 1.00 93.31 519 ILE A CA 1
ATOM 4056 C C . ILE A 1 519 ? 28.072 3.296 0.473 1.00 93.31 519 ILE A C 1
ATOM 4058 O O . ILE A 1 519 ? 29.170 2.793 0.691 1.00 93.31 519 ILE A O 1
ATOM 4062 N N . GLU A 1 520 ? 27.801 4.567 0.778 1.00 90.75 520 GLU A N 1
ATOM 4063 C CA . GLU A 1 520 ? 28.794 5.541 1.246 1.00 90.75 520 GLU A CA 1
ATOM 4064 C C . GLU A 1 520 ? 28.247 6.393 2.417 1.00 90.75 520 GLU A C 1
ATOM 4066 O O . GLU A 1 520 ? 28.109 7.610 2.292 1.00 90.75 520 GLU A O 1
ATOM 4071 N N . PRO A 1 521 ? 27.955 5.796 3.596 1.00 90.38 521 PRO A N 1
ATOM 4072 C CA . PRO A 1 521 ? 27.407 6.520 4.752 1.00 90.38 521 PRO A CA 1
ATOM 4073 C C . PRO A 1 521 ? 28.193 7.770 5.173 1.00 90.38 521 PRO A C 1
ATOM 4075 O O . PRO A 1 521 ? 27.602 8.751 5.609 1.00 90.38 521 PRO A O 1
ATOM 4078 N N . GLY A 1 522 ? 29.524 7.741 5.036 1.00 86.94 522 GLY A N 1
ATOM 4079 C CA . GLY A 1 522 ? 30.404 8.858 5.396 1.00 86.94 522 GLY A CA 1
ATOM 4080 C C . GLY A 1 522 ? 30.390 10.036 4.415 1.00 86.94 522 GLY A C 1
ATOM 4081 O O . GLY A 1 522 ? 30.963 11.073 4.732 1.00 86.94 522 GLY A O 1
ATOM 4082 N N . ALA A 1 523 ? 29.755 9.888 3.247 1.00 84.44 523 ALA A N 1
ATOM 4083 C CA . ALA A 1 523 ? 29.571 10.956 2.263 1.00 84.44 523 ALA A CA 1
ATOM 4084 C C . ALA A 1 523 ? 28.223 11.689 2.420 1.00 84.44 523 ALA A C 1
ATOM 4086 O O . ALA A 1 523 ? 27.945 12.628 1.680 1.00 84.44 523 ALA A O 1
ATOM 4087 N N . LEU A 1 524 ? 27.368 11.272 3.364 1.00 90.81 524 LEU A N 1
ATOM 4088 C CA . LEU A 1 524 ? 26.063 11.894 3.575 1.00 90.81 524 LEU A CA 1
ATOM 4089 C C . LEU A 1 524 ? 26.188 13.266 4.251 1.00 90.81 524 LEU A C 1
ATOM 4091 O O . LEU A 1 524 ? 26.564 13.371 5.419 1.00 90.81 524 LEU A O 1
ATOM 4095 N N . THR A 1 525 ? 25.785 14.308 3.532 1.00 87.06 525 THR A N 1
ATOM 4096 C CA . THR A 1 525 ? 25.663 15.685 4.028 1.00 87.06 525 THR A CA 1
ATOM 4097 C C . THR A 1 525 ? 24.290 16.266 3.680 1.00 87.06 525 THR A C 1
ATOM 4099 O O . THR A 1 525 ? 23.418 15.574 3.151 1.00 87.06 525 THR A O 1
ATOM 4102 N N . GLU A 1 526 ? 24.089 17.555 3.962 1.00 90.81 526 GLU A N 1
ATOM 4103 C CA . GLU A 1 526 ? 23.046 18.337 3.291 1.00 90.81 526 GLU A CA 1
ATOM 4104 C C . GLU A 1 526 ? 23.245 18.315 1.763 1.00 90.81 526 GLU A C 1
ATOM 4106 O O . GLU A 1 526 ? 24.376 18.204 1.279 1.00 90.81 526 GLU A O 1
ATOM 4111 N N . TRP A 1 527 ? 22.147 18.384 1.006 1.00 92.75 527 TRP A N 1
ATOM 4112 C CA . TRP A 1 527 ? 22.176 18.331 -0.455 1.00 92.75 527 TRP A CA 1
ATOM 4113 C C . TRP A 1 527 ? 22.710 19.637 -1.053 1.00 92.75 527 TRP A C 1
ATOM 4115 O O . TRP A 1 527 ? 21.996 20.638 -1.151 1.00 92.75 527 TRP A O 1
ATOM 4125 N N . ASP A 1 528 ? 23.957 19.594 -1.520 1.00 89.38 528 ASP A N 1
ATOM 4126 C CA . ASP A 1 528 ? 24.544 20.629 -2.366 1.00 89.38 528 ASP A CA 1
ATOM 4127 C C . ASP A 1 528 ? 23.998 20.501 -3.800 1.00 89.38 528 ASP A C 1
ATOM 4129 O O . ASP A 1 528 ? 24.333 19.574 -4.542 1.00 89.38 528 ASP A O 1
ATOM 4133 N N . THR A 1 529 ? 23.138 21.437 -4.207 1.00 87.88 529 THR A N 1
ATOM 4134 C CA . THR A 1 529 ? 22.520 21.426 -5.542 1.00 87.88 529 THR A CA 1
ATOM 4135 C C . THR A 1 529 ? 23.463 21.820 -6.680 1.00 87.88 529 THR A C 1
ATOM 4137 O O . THR A 1 529 ? 23.112 21.584 -7.841 1.00 87.88 529 THR A O 1
ATOM 4140 N N . ASP A 1 530 ? 24.621 22.413 -6.377 1.00 84.25 530 ASP A N 1
ATOM 4141 C CA . ASP A 1 530 ? 25.628 22.822 -7.362 1.00 84.25 530 ASP A CA 1
ATOM 4142 C C . ASP A 1 530 ? 26.575 21.657 -7.694 1.00 84.25 530 ASP A C 1
ATOM 4144 O O . ASP A 1 530 ? 26.976 21.495 -8.852 1.00 84.25 530 ASP A O 1
ATOM 4148 N N . VAL A 1 531 ? 26.864 20.792 -6.713 1.00 83.19 531 VAL A N 1
ATOM 4149 C CA . VAL A 1 531 ? 27.583 19.519 -6.906 1.00 83.19 531 VAL A CA 1
ATOM 4150 C C . VAL A 1 531 ? 26.632 18.430 -7.420 1.00 83.19 531 VAL A C 1
ATOM 4152 O O . VAL A 1 531 ? 26.763 17.957 -8.556 1.00 83.19 531 VAL A O 1
ATOM 4155 N N . ASP A 1 532 ? 25.615 18.075 -6.634 1.00 85.94 532 ASP A N 1
ATOM 4156 C CA . ASP A 1 532 ? 24.649 17.011 -6.928 1.00 85.94 532 ASP A CA 1
ATOM 4157 C C . ASP A 1 532 ? 23.465 17.540 -7.747 1.00 85.94 532 ASP A C 1
ATOM 4159 O O . ASP A 1 532 ? 22.290 17.421 -7.383 1.00 85.94 532 ASP A O 1
ATOM 4163 N N . THR A 1 533 ? 23.767 18.143 -8.899 1.00 88.44 533 THR A N 1
ATOM 4164 C CA . THR A 1 533 ? 22.730 18.665 -9.799 1.00 88.44 533 THR A CA 1
ATOM 4165 C C . THR A 1 533 ? 21.743 17.562 -10.217 1.00 88.44 533 THR A C 1
ATOM 4167 O O . THR A 1 533 ? 22.107 16.396 -10.394 1.00 88.44 533 THR A O 1
ATOM 4170 N N . ILE A 1 534 ? 20.495 17.932 -10.528 1.00 84.56 534 ILE A N 1
ATOM 4171 C CA . ILE A 1 534 ? 19.459 16.997 -11.024 1.00 84.56 534 ILE A CA 1
ATOM 4172 C C . ILE A 1 534 ? 19.948 16.160 -12.229 1.00 84.56 534 ILE A C 1
ATOM 4174 O O . ILE A 1 534 ? 19.535 15.015 -12.412 1.00 84.56 534 ILE A O 1
ATOM 4178 N N . ASN A 1 535 ? 20.849 16.699 -13.058 1.00 78.56 535 ASN A N 1
ATOM 4179 C CA . ASN A 1 535 ? 21.431 15.968 -14.186 1.00 78.56 535 ASN A CA 1
ATOM 4180 C C . ASN A 1 535 ? 22.495 14.939 -13.763 1.00 78.56 535 ASN A C 1
ATOM 4182 O O . ASN A 1 535 ? 22.614 13.911 -14.429 1.00 78.56 535 ASN A O 1
ATOM 4186 N N . VAL A 1 536 ? 23.243 15.187 -12.684 1.00 83.75 536 VAL A N 1
ATOM 4187 C CA . VAL A 1 536 ? 24.149 14.205 -12.063 1.00 83.75 536 VAL A CA 1
ATOM 4188 C C . VAL A 1 536 ? 23.325 13.074 -11.452 1.00 83.75 536 VAL A C 1
ATOM 4190 O O . VAL A 1 536 ? 23.506 11.926 -11.852 1.00 83.75 536 VAL A O 1
ATOM 4193 N N . ILE A 1 537 ? 22.318 13.399 -10.635 1.00 88.69 537 ILE A N 1
ATOM 4194 C CA . ILE A 1 537 ? 21.383 12.429 -10.035 1.00 88.69 537 ILE A CA 1
ATOM 4195 C C . ILE A 1 537 ? 20.718 11.541 -11.103 1.00 88.69 537 ILE A C 1
ATOM 4197 O O . ILE A 1 537 ? 20.688 10.317 -10.983 1.00 88.69 537 ILE A O 1
ATOM 4201 N N . ARG A 1 538 ? 20.237 12.126 -12.209 1.00 83.62 538 ARG A N 1
ATOM 4202 C CA . ARG A 1 538 ? 19.661 11.366 -13.337 1.00 83.62 538 ARG A CA 1
ATOM 4203 C C . ARG A 1 538 ? 20.651 10.395 -13.979 1.00 83.62 538 ARG A C 1
ATOM 4205 O O . ARG A 1 538 ? 20.262 9.284 -14.334 1.00 83.62 538 ARG A O 1
ATOM 4212 N N . ARG A 1 539 ? 21.914 10.801 -14.148 1.00 81.88 539 ARG A N 1
ATOM 4213 C CA . ARG A 1 539 ? 22.974 9.932 -14.690 1.00 81.88 539 ARG A CA 1
ATOM 4214 C C . ARG A 1 539 ? 23.337 8.821 -13.711 1.00 81.88 539 ARG A C 1
ATOM 4216 O O . ARG A 1 539 ? 23.533 7.699 -14.169 1.00 81.88 539 ARG A O 1
ATOM 4223 N N . PHE A 1 540 ? 23.379 9.122 -12.412 1.00 88.75 540 PHE A N 1
ATOM 4224 C CA . PHE A 1 540 ? 23.577 8.138 -11.351 1.00 88.75 540 PHE A CA 1
ATOM 4225 C C . PHE A 1 540 ? 22.489 7.065 -11.424 1.00 88.75 540 PHE A C 1
ATOM 4227 O O . PHE A 1 540 ? 22.805 5.937 -11.767 1.00 88.75 540 PHE A O 1
ATOM 4234 N N . ILE A 1 541 ? 21.206 7.423 -11.290 1.00 88.81 541 ILE A N 1
ATOM 4235 C CA . ILE A 1 541 ? 20.079 6.466 -11.325 1.00 88.81 541 ILE A CA 1
ATOM 4236 C C . ILE A 1 541 ? 20.084 5.609 -12.603 1.00 88.81 541 ILE A C 1
ATOM 4238 O O . ILE A 1 541 ? 19.853 4.399 -12.546 1.00 88.81 541 ILE A O 1
ATOM 4242 N N . LEU A 1 542 ? 20.371 6.208 -13.765 1.00 83.56 542 LEU A N 1
ATOM 4243 C CA . LEU A 1 542 ? 20.478 5.478 -15.032 1.00 83.56 542 LEU A CA 1
ATOM 4244 C C . LEU A 1 542 ? 21.658 4.484 -15.035 1.00 83.56 542 LEU A C 1
ATOM 4246 O O . LEU A 1 542 ? 21.552 3.408 -15.622 1.00 83.56 542 LEU A O 1
ATOM 4250 N N . SER A 1 543 ? 22.769 4.829 -14.381 1.00 84.38 543 SER A N 1
ATOM 4251 C CA . SER A 1 543 ? 23.930 3.956 -14.191 1.00 84.38 543 SER A CA 1
ATOM 4252 C C . SER A 1 543 ? 23.636 2.838 -13.185 1.00 84.38 543 SER A C 1
ATOM 4254 O O . SER A 1 543 ? 23.766 1.666 -13.542 1.00 84.38 543 SER A O 1
ATOM 4256 N N . SER A 1 544 ? 23.146 3.183 -11.990 1.00 90.00 544 SER A N 1
ATOM 4257 C CA . SER A 1 544 ? 22.815 2.260 -10.897 1.00 90.00 544 SER A CA 1
ATOM 4258 C C . SER A 1 544 ? 21.796 1.214 -11.321 1.00 90.00 544 SER A C 1
ATOM 4260 O O . SER A 1 544 ? 21.981 0.032 -11.068 1.00 90.00 544 SER A O 1
ATOM 4262 N N . SER A 1 545 ? 20.749 1.620 -12.043 1.00 89.12 545 SER A N 1
ATOM 4263 C CA . SER A 1 545 ? 19.734 0.708 -12.591 1.00 89.12 545 SER A CA 1
ATOM 4264 C C . SER A 1 545 ? 20.169 -0.021 -13.868 1.00 89.12 545 SER A C 1
ATOM 4266 O O . SER A 1 545 ? 19.394 -0.804 -14.418 1.00 89.12 545 SER A O 1
ATOM 4268 N N . LYS A 1 546 ? 21.366 0.262 -14.401 1.00 85.31 546 LYS A N 1
ATOM 4269 C CA . LYS A 1 546 ? 21.850 -0.181 -15.723 1.00 85.31 546 LYS A CA 1
ATOM 4270 C C . LYS A 1 546 ? 20.877 0.116 -16.881 1.00 85.31 546 LYS A C 1
ATOM 4272 O O . LYS A 1 546 ? 20.859 -0.602 -17.880 1.00 85.31 546 LYS A O 1
ATOM 4277 N N . GLY A 1 547 ? 20.091 1.188 -16.769 1.00 79.31 547 GLY A N 1
ATOM 4278 C CA . GLY A 1 547 ? 19.074 1.584 -17.748 1.00 79.31 547 GLY A CA 1
ATOM 4279 C C . GLY A 1 547 ? 17.733 0.857 -17.619 1.00 79.31 547 GLY A C 1
ATOM 4280 O O . GLY A 1 547 ? 16.895 0.996 -18.503 1.00 79.31 547 GLY A O 1
ATOM 4281 N N . LEU A 1 548 ? 17.516 0.089 -16.545 1.00 84.06 548 LEU A N 1
ATOM 4282 C CA . LEU A 1 548 ? 16.245 -0.591 -16.268 1.00 84.06 548 LEU A CA 1
ATOM 4283 C C . LEU A 1 548 ? 15.226 0.298 -15.537 1.00 84.06 548 LEU A C 1
ATOM 4285 O O . LEU A 1 548 ? 14.078 -0.118 -15.372 1.00 84.06 548 LEU A O 1
ATOM 4289 N N . ALA A 1 549 ? 15.619 1.505 -15.115 1.00 85.19 549 ALA A N 1
ATOM 4290 C CA . ALA A 1 549 ? 14.746 2.479 -14.470 1.00 85.19 549 ALA A CA 1
ATOM 4291 C C . ALA A 1 549 ? 14.630 3.792 -15.261 1.00 85.19 549 ALA A C 1
ATOM 4293 O O . ALA A 1 549 ? 15.568 4.223 -15.934 1.00 85.19 549 ALA A O 1
ATOM 4294 N N . GLU A 1 550 ? 13.480 4.445 -15.129 1.00 81.56 550 GLU A N 1
ATOM 4295 C CA . GLU A 1 550 ? 13.148 5.741 -15.722 1.00 81.56 550 GLU A CA 1
ATOM 4296 C C . GLU A 1 550 ? 12.476 6.670 -14.702 1.00 81.56 550 GLU A C 1
ATOM 4298 O O . GLU A 1 550 ? 12.048 6.240 -13.632 1.00 81.56 550 GLU A O 1
ATOM 4303 N N . ILE A 1 551 ? 12.355 7.952 -15.055 1.00 80.56 551 ILE A N 1
ATOM 4304 C CA . ILE A 1 551 ? 11.614 8.951 -14.278 1.00 80.56 551 ILE A CA 1
ATOM 4305 C C . ILE A 1 551 ? 10.303 9.256 -15.004 1.00 80.56 551 ILE A C 1
ATOM 4307 O O . ILE A 1 551 ? 10.312 9.681 -16.160 1.00 80.56 551 ILE A O 1
ATOM 4311 N N . THR A 1 552 ? 9.174 9.084 -14.315 1.00 74.06 552 THR A N 1
ATOM 4312 C CA . THR A 1 552 ? 7.835 9.282 -14.889 1.00 74.06 552 THR A CA 1
ATOM 4313 C C . THR A 1 552 ? 7.599 10.727 -15.334 1.00 74.06 552 THR A C 1
ATOM 4315 O O . THR A 1 552 ? 7.859 11.665 -14.576 1.00 74.06 552 THR A O 1
ATOM 4318 N N . GLN A 1 553 ? 6.972 10.915 -16.497 1.00 69.69 553 GLN A N 1
ATOM 4319 C CA . GLN A 1 553 ? 6.514 12.221 -16.994 1.00 69.69 553 GLN A CA 1
ATOM 4320 C C . GLN A 1 553 ? 5.156 12.621 -16.378 1.00 69.69 553 GLN A C 1
ATOM 4322 O O . GLN A 1 553 ? 4.175 12.855 -17.080 1.00 69.69 553 GLN A O 1
ATOM 4327 N N . SER A 1 554 ? 5.077 12.641 -15.045 1.00 69.44 554 SER A N 1
ATOM 4328 C CA . SER A 1 554 ? 3.848 12.916 -14.288 1.00 69.44 554 SER A CA 1
ATOM 4329 C C . SER A 1 554 ? 3.913 14.261 -13.542 1.00 69.44 554 SER A C 1
ATOM 4331 O O . SER A 1 554 ? 4.955 14.913 -13.499 1.00 69.44 554 SER A O 1
ATOM 4333 N N . LYS A 1 555 ? 2.801 14.678 -12.915 1.00 62.22 555 LYS A N 1
ATOM 4334 C CA . LYS A 1 555 ? 2.767 15.862 -12.028 1.00 62.22 555 LYS A CA 1
ATOM 4335 C C . LYS A 1 555 ? 3.636 15.713 -10.768 1.00 62.22 555 LYS A C 1
ATOM 4337 O O . LYS A 1 555 ? 3.957 16.719 -10.148 1.00 62.22 555 LYS A O 1
ATOM 4342 N N . ALA A 1 556 ? 3.984 14.485 -10.391 1.00 72.81 556 ALA A N 1
ATOM 4343 C CA . ALA A 1 556 ? 4.895 14.158 -9.301 1.00 72.81 556 ALA A CA 1
ATOM 4344 C C . ALA A 1 556 ? 5.897 13.109 -9.822 1.00 72.81 556 ALA A C 1
ATOM 4346 O O . ALA A 1 556 ? 5.614 11.911 -9.747 1.00 72.81 556 ALA A O 1
ATOM 4347 N N . PRO A 1 557 ? 7.013 13.537 -10.443 1.00 80.12 557 PRO A N 1
ATOM 4348 C CA . PRO A 1 557 ? 7.977 12.622 -11.041 1.00 80.12 557 PRO A CA 1
ATOM 4349 C C . PRO A 1 557 ? 8.585 11.677 -10.000 1.00 80.12 557 PRO A C 1
ATOM 4351 O O . PRO A 1 557 ? 9.232 12.121 -9.054 1.00 80.12 557 PRO A O 1
ATOM 4354 N N . ALA A 1 558 ? 8.397 10.376 -10.202 1.00 90.00 558 ALA A N 1
ATOM 4355 C CA . ALA A 1 558 ? 8.998 9.316 -9.405 1.00 90.00 558 ALA A CA 1
ATOM 4356 C C . ALA A 1 558 ? 9.794 8.360 -10.301 1.00 90.00 558 ALA A C 1
ATOM 4358 O O . ALA A 1 558 ? 9.578 8.303 -11.517 1.00 90.00 558 ALA A O 1
ATOM 4359 N N . VAL A 1 559 ? 10.723 7.623 -9.700 1.00 90.44 559 VAL A N 1
ATOM 4360 C CA . VAL A 1 559 ? 11.519 6.602 -10.381 1.00 90.44 559 VAL A CA 1
ATOM 4361 C C . VAL A 1 559 ? 10.751 5.279 -10.393 1.00 90.44 559 VAL A C 1
ATOM 4363 O O . VAL A 1 559 ? 10.236 4.839 -9.364 1.00 90.44 559 VAL A O 1
ATOM 4366 N N . GLN A 1 560 ? 10.689 4.634 -11.554 1.00 85.00 560 GLN A N 1
ATOM 4367 C CA . GLN A 1 560 ? 10.060 3.326 -11.751 1.00 85.00 560 GLN A CA 1
ATOM 4368 C C . GLN A 1 560 ? 10.894 2.454 -12.696 1.00 85.00 560 GLN A C 1
ATOM 4370 O O . GLN A 1 560 ? 11.816 2.946 -13.344 1.00 85.00 560 GLN A O 1
ATOM 4375 N N . PHE A 1 561 ? 10.565 1.166 -12.815 1.00 83.38 561 PHE A N 1
ATOM 4376 C CA . PHE A 1 561 ? 11.106 0.342 -13.899 1.00 83.38 561 PHE A CA 1
ATOM 4377 C C . PHE A 1 561 ? 10.556 0.794 -15.257 1.00 83.38 561 PHE A C 1
ATOM 4379 O O . PHE A 1 561 ? 9.378 1.125 -15.362 1.00 83.38 561 PHE A O 1
ATOM 4386 N N . ILE A 1 562 ? 11.373 0.705 -16.311 1.00 70.62 562 ILE A N 1
ATOM 4387 C CA . ILE A 1 562 ? 10.969 1.010 -17.701 1.00 70.62 562 ILE A CA 1
ATOM 4388 C C . ILE A 1 562 ? 9.806 0.142 -18.217 1.00 70.62 562 ILE A C 1
ATOM 4390 O O . ILE A 1 562 ? 9.171 0.473 -19.216 1.00 70.62 562 ILE A O 1
ATOM 4394 N N . HIS A 1 563 ? 9.557 -1.011 -17.586 1.00 68.88 563 HIS A N 1
ATOM 4395 C CA . HIS A 1 563 ? 8.453 -1.907 -17.918 1.00 68.88 563 HIS A CA 1
ATOM 4396 C C . HIS A 1 563 ? 8.163 -2.893 -16.784 1.00 68.88 563 HIS A C 1
ATOM 4398 O O . HIS A 1 563 ? 9.087 -3.364 -16.115 1.00 68.88 563 HIS A O 1
ATOM 4404 N N . GLU A 1 564 ? 6.905 -3.320 -16.656 1.00 70.75 564 GLU A N 1
ATOM 4405 C CA . GLU A 1 564 ? 6.496 -4.346 -15.685 1.00 70.75 564 GLU A CA 1
ATOM 4406 C C . GLU A 1 564 ? 7.225 -5.682 -15.906 1.00 70.75 564 GLU A C 1
ATOM 4408 O O . GLU A 1 564 ? 7.539 -6.384 -14.952 1.00 70.75 564 GLU A O 1
ATOM 4413 N N . SER A 1 565 ? 7.620 -6.001 -17.148 1.00 69.75 565 SER A N 1
ATOM 4414 C CA . SER A 1 565 ? 8.420 -7.206 -17.442 1.00 69.75 565 SER A CA 1
ATOM 4415 C C . SER A 1 565 ? 9.763 -7.259 -16.698 1.00 69.75 565 SER A C 1
ATOM 4417 O O . SER A 1 565 ? 10.270 -8.356 -16.475 1.00 69.75 565 SER A O 1
ATOM 4419 N N . VAL A 1 566 ? 10.330 -6.114 -16.291 1.00 77.75 566 VAL A N 1
ATOM 4420 C CA . VAL A 1 566 ? 11.527 -6.078 -15.433 1.00 77.75 566 VAL A CA 1
ATOM 4421 C C . VAL A 1 566 ? 11.167 -6.558 -14.025 1.00 77.75 566 VAL A C 1
ATOM 4423 O O . VAL A 1 566 ? 11.803 -7.471 -13.503 1.00 77.75 566 VAL A O 1
ATOM 4426 N N . ARG A 1 567 ? 10.109 -5.991 -13.427 1.00 80.94 567 ARG A N 1
ATOM 4427 C CA . ARG A 1 567 ? 9.592 -6.380 -12.104 1.00 80.94 567 ARG A CA 1
ATOM 4428 C C . ARG A 1 567 ? 9.215 -7.863 -12.071 1.00 80.94 567 ARG A C 1
ATOM 4430 O O . ARG A 1 567 ? 9.582 -8.572 -11.135 1.00 80.94 567 ARG A O 1
ATOM 4437 N N . ASP A 1 568 ? 8.563 -8.334 -13.128 1.00 75.25 568 ASP A N 1
ATOM 4438 C CA . ASP A 1 568 ? 8.190 -9.731 -13.318 1.00 75.25 568 ASP A CA 1
ATOM 4439 C C . ASP A 1 568 ? 9.396 -10.663 -13.389 1.00 75.25 568 ASP A C 1
ATOM 4441 O O . ASP A 1 568 ? 9.404 -11.667 -12.684 1.00 75.25 568 ASP A O 1
ATOM 4445 N N . PHE A 1 569 ? 10.428 -10.341 -14.171 1.00 81.38 569 PHE A N 1
ATOM 4446 C CA . PHE A 1 569 ? 11.651 -11.149 -14.220 1.00 81.38 569 PHE A CA 1
ATOM 4447 C C . PHE A 1 569 ? 12.367 -11.212 -12.862 1.00 81.38 569 PHE A C 1
ATOM 4449 O O . PHE A 1 569 ? 12.899 -12.254 -12.480 1.00 81.38 569 PHE A O 1
ATOM 4456 N N . LEU A 1 570 ? 12.382 -10.105 -12.116 1.00 83.19 570 LEU A N 1
ATOM 4457 C CA . LEU A 1 570 ? 13.047 -10.026 -10.815 1.00 83.19 570 LEU A CA 1
ATOM 4458 C C . LEU A 1 570 ? 12.313 -10.844 -9.734 1.00 83.19 570 LEU A C 1
ATOM 4460 O O . LEU A 1 570 ? 12.972 -11.506 -8.928 1.00 83.19 570 LEU A O 1
ATOM 4464 N N . LEU A 1 571 ? 10.972 -10.812 -9.722 1.00 79.31 571 LEU A N 1
ATOM 4465 C CA . LEU A 1 571 ? 10.132 -11.420 -8.678 1.00 79.31 571 LEU A CA 1
ATOM 4466 C C . LEU A 1 571 ? 9.589 -12.817 -9.023 1.00 79.31 571 LEU A C 1
ATOM 4468 O O . LEU A 1 571 ? 9.501 -13.673 -8.142 1.00 79.31 571 LEU A O 1
ATOM 4472 N N . LYS A 1 572 ? 9.190 -13.071 -10.274 1.00 67.81 572 LYS A N 1
ATOM 4473 C CA . LYS A 1 572 ? 8.627 -14.361 -10.702 1.00 67.81 572 LYS A CA 1
ATOM 4474 C C . LYS A 1 572 ? 9.777 -15.319 -11.051 1.00 67.81 572 LYS A C 1
ATOM 4476 O O . LYS A 1 572 ? 10.794 -14.929 -11.608 1.00 67.81 572 LYS A O 1
ATOM 4481 N N . GLU A 1 573 ? 9.626 -16.595 -10.693 1.00 58.38 573 GLU A N 1
ATOM 4482 C CA . GLU A 1 573 ? 10.636 -17.657 -10.898 1.00 58.38 573 GLU A CA 1
ATOM 4483 C C . GLU A 1 573 ? 12.005 -17.487 -10.200 1.00 58.38 573 GLU A C 1
ATOM 4485 O O . GLU A 1 573 ? 13.004 -18.051 -10.659 1.00 58.38 573 GLU A O 1
ATOM 4490 N N . ASN A 1 574 ? 12.084 -16.750 -9.088 1.00 63.44 574 ASN A N 1
ATOM 4491 C CA . ASN A 1 574 ? 13.337 -16.539 -8.349 1.00 63.44 574 ASN A CA 1
ATOM 4492 C C . ASN A 1 574 ? 14.457 -15.913 -9.216 1.00 63.44 574 ASN A C 1
ATOM 4494 O O . ASN A 1 574 ? 15.632 -16.222 -9.009 1.00 63.44 574 ASN A O 1
ATOM 4498 N N . GLY A 1 575 ? 14.125 -15.058 -10.194 1.00 69.75 575 GLY A N 1
ATOM 4499 C CA . GLY A 1 575 ? 15.102 -14.464 -11.117 1.00 69.75 575 GLY A CA 1
ATOM 4500 C C . GLY A 1 575 ? 16.250 -13.744 -10.405 1.00 69.75 575 GLY A C 1
ATOM 4501 O O . GLY A 1 575 ? 17.413 -14.016 -10.705 1.00 69.75 575 GLY A O 1
ATOM 4502 N N . LEU A 1 576 ? 15.941 -12.936 -9.383 1.00 75.69 576 LEU A N 1
ATOM 4503 C CA . LEU A 1 576 ? 16.949 -12.320 -8.512 1.00 75.69 576 LEU A CA 1
ATOM 4504 C C . LEU A 1 576 ? 17.814 -13.348 -7.770 1.00 75.69 576 LEU A C 1
ATOM 4506 O O . LEU A 1 576 ? 19.035 -13.251 -7.824 1.00 75.69 576 LEU A O 1
ATOM 4510 N N . CYS A 1 577 ? 17.221 -14.366 -7.142 1.00 70.88 577 CYS A N 1
ATOM 4511 C CA . CYS A 1 577 ? 17.979 -15.387 -6.405 1.00 70.88 577 CYS A CA 1
ATOM 4512 C C . CYS A 1 577 ? 18.855 -16.259 -7.327 1.00 70.88 577 CYS A C 1
ATOM 4514 O O . CYS A 1 577 ? 19.909 -16.730 -6.914 1.00 70.88 577 CYS A O 1
ATOM 4516 N N . ARG A 1 578 ? 18.449 -16.456 -8.592 1.00 74.75 578 ARG A N 1
ATOM 4517 C CA . ARG A 1 578 ? 19.251 -17.127 -9.635 1.00 74.75 578 ARG A CA 1
ATOM 4518 C C . ARG A 1 578 ? 20.460 -16.291 -10.084 1.00 74.75 578 ARG A C 1
ATOM 4520 O O . ARG A 1 578 ? 21.379 -16.853 -10.668 1.00 74.75 578 ARG A O 1
ATOM 4527 N N . ILE A 1 579 ? 20.435 -14.971 -9.886 1.00 77.69 579 ILE A N 1
ATOM 4528 C CA . ILE A 1 579 ? 21.534 -14.046 -10.220 1.00 77.69 579 ILE A CA 1
ATOM 4529 C C . ILE A 1 579 ? 22.424 -13.801 -8.994 1.00 77.69 579 ILE A C 1
ATOM 4531 O O . ILE A 1 579 ? 23.646 -13.750 -9.119 1.00 77.69 579 ILE A O 1
ATOM 4535 N N . TRP A 1 580 ? 21.820 -13.692 -7.811 1.00 79.56 580 TRP A N 1
ATOM 4536 C CA . TRP A 1 580 ? 22.482 -13.457 -6.531 1.00 79.56 580 TRP A CA 1
ATOM 4537 C C . TRP A 1 580 ? 22.020 -14.499 -5.497 1.00 79.56 580 TRP A C 1
ATOM 4539 O O . TRP A 1 580 ? 21.080 -14.236 -4.743 1.00 79.56 580 TRP A O 1
ATOM 4549 N N . PRO A 1 581 ? 22.681 -15.674 -5.442 1.00 75.88 581 PRO A N 1
ATOM 4550 C CA . PRO A 1 581 ? 22.336 -16.761 -4.520 1.00 75.88 581 PRO A CA 1
ATOM 4551 C C . PRO A 1 581 ? 22.430 -16.385 -3.038 1.00 75.88 581 PRO A C 1
ATOM 4553 O O . PRO A 1 581 ? 21.762 -17.000 -2.216 1.00 75.88 581 PRO A O 1
ATOM 4556 N N . ASP A 1 582 ? 23.193 -15.343 -2.701 1.00 71.69 582 ASP A N 1
ATOM 4557 C CA . ASP A 1 582 ? 23.293 -14.788 -1.342 1.00 71.69 582 ASP A CA 1
ATOM 4558 C C . ASP A 1 582 ? 21.929 -14.273 -0.822 1.00 71.69 582 ASP A C 1
ATOM 4560 O O . ASP A 1 582 ? 21.674 -14.253 0.382 1.00 71.69 582 ASP A O 1
ATOM 4564 N N . LEU A 1 583 ? 21.009 -13.931 -1.740 1.00 70.25 583 LEU A N 1
ATOM 4565 C CA . LEU A 1 583 ? 19.618 -13.561 -1.445 1.00 70.25 583 LEU A CA 1
ATOM 4566 C C . LEU A 1 583 ? 18.672 -14.781 -1.323 1.00 70.25 583 LEU A C 1
ATOM 4568 O O . LEU A 1 583 ? 17.448 -14.641 -1.229 1.00 70.25 583 LEU A O 1
ATOM 4572 N N . GLY A 1 584 ? 19.234 -15.993 -1.394 1.00 57.28 584 GLY A N 1
ATOM 4573 C CA . GLY A 1 584 ? 18.635 -17.238 -1.892 1.00 57.28 584 GLY A CA 1
ATOM 4574 C C . GLY A 1 584 ? 17.603 -17.953 -1.022 1.00 57.28 584 GLY A C 1
ATOM 4575 O O . GLY A 1 584 ? 17.541 -19.178 -1.037 1.00 57.28 584 GLY A O 1
ATOM 4576 N N . GLY A 1 585 ? 16.762 -17.214 -0.306 1.00 70.19 585 GLY A N 1
ATOM 4577 C CA . GLY A 1 585 ? 15.607 -17.784 0.396 1.00 70.19 585 GLY A CA 1
ATOM 4578 C C . GLY A 1 585 ? 14.601 -16.752 0.894 1.00 70.19 585 GLY A C 1
ATOM 4579 O O . GLY A 1 585 ? 13.422 -17.066 1.023 1.00 70.19 585 GLY A O 1
ATOM 4580 N N . ASN A 1 586 ? 15.042 -15.512 1.131 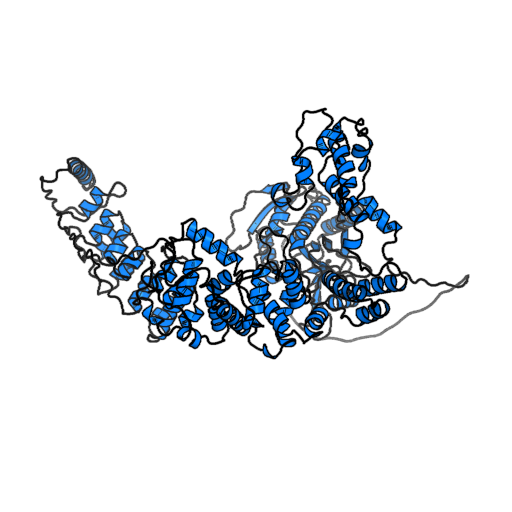1.00 86.19 586 ASN A N 1
ATOM 4581 C CA . ASN A 1 586 ? 14.210 -14.468 1.720 1.00 86.19 586 ASN A CA 1
ATOM 4582 C C . ASN A 1 586 ? 14.517 -13.080 1.141 1.00 86.19 586 ASN A C 1
ATOM 4584 O O . ASN A 1 586 ? 14.849 -12.144 1.871 1.00 86.19 586 ASN A O 1
ATOM 4588 N N . LEU A 1 587 ? 14.394 -12.949 -0.185 1.00 87.56 587 LEU A N 1
ATOM 4589 C CA . LEU A 1 587 ? 14.610 -11.684 -0.894 1.00 87.56 587 LEU A CA 1
ATOM 4590 C C . LEU A 1 587 ? 13.821 -10.532 -0.256 1.00 87.56 587 LEU A C 1
ATOM 4592 O O . LEU A 1 587 ? 14.379 -9.458 -0.052 1.00 87.56 587 LEU A O 1
ATOM 4596 N N . GLN A 1 588 ? 12.540 -10.743 0.062 1.00 90.06 588 GLN A N 1
ATOM 4597 C CA . GLN A 1 588 ? 11.691 -9.699 0.633 1.00 90.06 588 GLN A CA 1
ATOM 4598 C C . GLN A 1 588 ? 12.184 -9.268 2.022 1.00 90.06 588 GLN A C 1
ATOM 4600 O O . GLN A 1 588 ? 12.376 -8.075 2.252 1.00 90.06 588 GLN A O 1
ATOM 4605 N N . GLY A 1 589 ? 12.432 -10.219 2.927 1.00 93.56 589 GLY A N 1
ATOM 4606 C CA . GLY A 1 589 ? 12.878 -9.931 4.287 1.00 93.56 589 GLY A CA 1
ATOM 4607 C C . GLY A 1 589 ? 14.241 -9.256 4.338 1.00 93.56 589 GLY A C 1
ATOM 4608 O O . GLY A 1 589 ? 14.370 -8.211 4.968 1.00 93.56 589 GLY A O 1
ATOM 4609 N N . GLN A 1 590 ? 15.230 -9.796 3.622 1.00 92.94 590 GLN A N 1
ATOM 4610 C CA . GLN A 1 590 ? 16.573 -9.210 3.548 1.00 92.94 590 GLN A CA 1
ATOM 4611 C C . GLN A 1 590 ? 16.562 -7.828 2.889 1.00 92.94 590 GLN A C 1
ATOM 4613 O O . GLN A 1 590 ? 17.281 -6.935 3.324 1.00 92.94 590 GLN A O 1
ATOM 4618 N N . SER A 1 591 ? 15.723 -7.624 1.866 1.00 94.69 591 SER A N 1
ATOM 4619 C CA . SER A 1 591 ? 15.583 -6.305 1.247 1.00 94.69 591 SER A CA 1
ATOM 4620 C C . SER A 1 591 ? 14.973 -5.315 2.228 1.00 94.69 591 SER A C 1
ATOM 4622 O O . SER A 1 591 ? 15.557 -4.266 2.450 1.00 94.69 591 SER A O 1
ATOM 4624 N N . HIS A 1 592 ? 13.857 -5.640 2.885 1.00 97.75 592 HIS A N 1
ATOM 4625 C CA . HIS A 1 592 ? 13.288 -4.747 3.896 1.00 97.75 592 HIS A CA 1
ATOM 4626 C C . HIS A 1 592 ? 14.243 -4.485 5.074 1.00 97.75 592 HIS A C 1
ATOM 4628 O O . HIS A 1 592 ? 14.260 -3.361 5.568 1.00 97.75 592 HIS A O 1
ATOM 4634 N N . ASP A 1 593 ? 15.070 -5.451 5.481 1.00 96.81 593 ASP A N 1
ATOM 4635 C CA . ASP A 1 593 ? 16.100 -5.232 6.502 1.00 96.81 593 ASP A CA 1
ATOM 4636 C C . ASP A 1 593 ? 17.210 -4.279 6.021 1.00 96.81 593 ASP A C 1
ATOM 4638 O O . ASP A 1 593 ? 17.529 -3.311 6.709 1.00 96.81 593 ASP A O 1
ATOM 4642 N N . GLN A 1 594 ? 17.717 -4.456 4.797 1.00 96.25 594 GLN A N 1
ATOM 4643 C CA . GLN A 1 594 ? 18.689 -3.541 4.189 1.00 96.25 594 GLN A CA 1
ATOM 4644 C C . GLN A 1 594 ? 18.117 -2.123 4.019 1.00 96.25 594 GLN A C 1
ATOM 4646 O O . GLN A 1 594 ? 18.773 -1.144 4.369 1.00 96.25 594 GLN A O 1
ATOM 4651 N N . LEU A 1 595 ? 16.874 -1.998 3.539 1.00 98.31 595 LEU A N 1
ATOM 4652 C CA . LEU A 1 595 ? 16.202 -0.706 3.377 1.00 98.31 595 LEU A CA 1
ATOM 4653 C C . LEU A 1 595 ? 15.972 -0.012 4.734 1.00 98.31 595 LEU A C 1
ATOM 4655 O O . LEU A 1 595 ? 16.102 1.207 4.824 1.00 98.31 595 LEU A O 1
ATOM 4659 N N . LYS A 1 596 ? 15.702 -0.773 5.808 1.00 98.00 596 LYS A N 1
ATOM 4660 C CA . LYS A 1 596 ? 15.669 -0.261 7.190 1.00 98.00 596 LYS A CA 1
ATOM 4661 C C . LYS A 1 596 ? 17.026 0.321 7.598 1.00 98.00 596 LYS A C 1
ATOM 4663 O O . LYS A 1 596 ? 17.044 1.423 8.138 1.00 98.00 596 LYS A O 1
ATOM 4668 N N . GLN A 1 597 ? 18.140 -0.369 7.326 1.00 97.62 597 GLN A N 1
ATOM 4669 C CA . GLN A 1 597 ? 19.479 0.163 7.630 1.00 97.62 597 GLN A CA 1
ATOM 4670 C C . GLN A 1 597 ? 19.752 1.464 6.864 1.00 97.62 597 GLN A C 1
ATOM 4672 O O . GLN A 1 597 ? 20.172 2.448 7.463 1.00 97.62 597 GLN A O 1
ATOM 4677 N N . CYS A 1 598 ? 19.413 1.524 5.573 1.00 98.19 598 CYS A N 1
ATOM 4678 C CA . CYS A 1 598 ? 19.528 2.746 4.771 1.00 98.19 598 CYS A CA 1
ATOM 4679 C C . CYS A 1 598 ? 18.689 3.915 5.335 1.00 98.19 598 CYS A C 1
ATOM 4681 O O . CYS A 1 598 ? 19.143 5.062 5.296 1.00 98.19 598 CYS A O 1
ATOM 4683 N N . CYS A 1 599 ? 17.498 3.650 5.892 1.00 98.38 599 CYS A N 1
ATOM 4684 C CA . CYS A 1 599 ? 16.718 4.661 6.615 1.00 98.38 599 CYS A CA 1
ATOM 4685 C C . CYS A 1 599 ? 17.410 5.112 7.913 1.00 98.38 599 CYS A C 1
ATOM 4687 O O . CYS A 1 599 ? 17.505 6.311 8.152 1.00 98.38 599 CYS A O 1
ATOM 4689 N N . LEU A 1 600 ? 17.896 4.175 8.737 1.00 97.19 600 LEU A N 1
ATOM 4690 C CA . LEU A 1 600 ? 18.570 4.477 10.009 1.00 97.19 600 LEU A CA 1
ATOM 4691 C C . LEU A 1 600 ? 19.842 5.305 9.800 1.00 97.19 600 LEU A C 1
ATOM 4693 O O . LEU A 1 600 ? 20.037 6.305 10.484 1.00 97.19 600 LEU A O 1
ATOM 4697 N N . THR A 1 601 ? 20.669 4.941 8.818 1.00 96.81 601 THR A N 1
ATOM 4698 C CA . THR A 1 601 ? 21.868 5.706 8.457 1.00 96.81 601 THR A CA 1
ATOM 4699 C C . THR A 1 601 ? 21.514 7.141 8.062 1.00 96.81 601 THR A C 1
ATOM 4701 O O . THR A 1 601 ? 22.152 8.072 8.541 1.00 96.81 601 THR A O 1
ATOM 4704 N N . TYR A 1 602 ? 20.479 7.344 7.235 1.00 96.94 602 TYR A N 1
ATOM 4705 C CA . TYR A 1 602 ? 20.100 8.693 6.795 1.00 96.94 602 TYR A CA 1
ATOM 4706 C C . TYR A 1 602 ? 19.390 9.517 7.885 1.00 96.94 602 TYR A C 1
ATOM 4708 O O . TYR A 1 602 ? 19.515 10.736 7.910 1.00 96.94 602 TYR A O 1
ATOM 4716 N N . MET A 1 603 ? 18.684 8.871 8.820 1.00 95.19 603 MET A N 1
ATOM 4717 C CA . MET A 1 603 ? 18.125 9.535 10.006 1.00 95.19 603 MET A CA 1
ATOM 4718 C C . MET A 1 603 ? 19.199 10.120 10.932 1.00 95.19 603 MET A C 1
ATOM 4720 O O . MET A 1 603 ? 18.905 11.066 11.651 1.00 95.19 603 MET A O 1
ATOM 4724 N N . ASN A 1 604 ? 20.418 9.576 10.908 1.00 91.88 604 ASN A N 1
ATOM 4725 C CA . ASN A 1 604 ? 21.542 10.027 11.733 1.00 91.88 604 ASN A CA 1
ATOM 4726 C C . ASN A 1 604 ? 22.394 11.125 11.063 1.00 91.88 604 ASN A C 1
ATOM 4728 O O . ASN A 1 604 ? 23.451 11.479 11.587 1.00 91.88 604 ASN A O 1
ATOM 4732 N N . VAL A 1 605 ? 21.971 11.657 9.909 1.00 91.56 605 VAL A N 1
ATOM 4733 C CA . VAL A 1 605 ? 22.615 12.823 9.285 1.00 91.56 605 VAL A CA 1
ATOM 4734 C C . VAL A 1 605 ? 22.372 14.059 10.156 1.00 91.56 605 VAL A C 1
ATOM 4736 O O . VAL A 1 605 ? 21.259 14.296 10.623 1.00 91.56 605 VAL A O 1
ATOM 4739 N N . ASP A 1 606 ? 23.419 14.856 10.376 1.00 86.81 606 ASP A N 1
ATOM 4740 C CA . ASP A 1 606 ? 23.366 16.019 11.261 1.00 86.81 606 ASP A CA 1
ATOM 4741 C C . ASP A 1 606 ? 22.471 17.145 10.709 1.00 86.81 606 ASP A C 1
ATOM 4743 O O . ASP A 1 606 ? 22.877 17.940 9.859 1.00 86.81 606 ASP A O 1
ATOM 4747 N N . VAL A 1 607 ? 21.252 17.234 11.246 1.00 88.69 607 VAL A N 1
ATOM 4748 C CA . VAL A 1 607 ? 20.303 18.332 10.997 1.00 88.69 607 VAL A CA 1
ATOM 4749 C C . VAL A 1 607 ? 20.408 19.474 12.020 1.00 88.69 607 VAL A C 1
ATOM 4751 O O . VAL A 1 607 ? 19.702 20.474 11.875 1.00 88.69 607 VAL A O 1
ATOM 4754 N N . SER A 1 608 ? 21.275 19.373 13.039 1.00 84.69 608 SER A N 1
ATOM 4755 C CA . SER A 1 608 ? 21.301 20.307 14.183 1.00 84.69 608 SER A CA 1
ATOM 4756 C C . SER A 1 608 ? 21.646 21.748 13.797 1.00 84.69 608 SER A C 1
ATOM 4758 O O . SER A 1 608 ? 21.158 22.691 14.414 1.00 84.69 608 SER A O 1
ATOM 4760 N N . LYS A 1 609 ? 22.402 21.932 12.706 1.00 85.62 609 LYS A N 1
ATOM 4761 C CA . LYS A 1 609 ? 22.700 23.243 12.100 1.00 85.62 609 LYS A CA 1
ATOM 4762 C C . LYS A 1 609 ? 21.451 24.016 11.657 1.00 85.62 609 LYS A C 1
ATOM 4764 O O . LYS A 1 609 ? 21.513 25.235 11.526 1.00 85.62 609 LYS A O 1
ATOM 4769 N N . HIS A 1 610 ? 20.352 23.306 11.393 1.00 87.06 610 HIS A N 1
ATOM 4770 C CA . HIS A 1 610 ? 19.116 23.840 10.810 1.00 87.06 610 HIS A CA 1
ATOM 4771 C C . HIS A 1 610 ? 17.912 23.752 11.752 1.00 87.06 610 HIS A C 1
ATOM 4773 O O . HIS A 1 610 ? 16.960 24.516 11.595 1.00 87.06 610 HIS A O 1
ATOM 4779 N N . VAL A 1 611 ? 17.927 22.824 12.713 1.00 85.94 611 VAL A N 1
ATOM 4780 C CA . VAL A 1 611 ? 16.875 22.663 13.723 1.00 85.94 611 VAL A CA 1
ATOM 4781 C C . VAL A 1 611 ? 17.446 22.099 15.025 1.00 85.94 611 VAL A C 1
ATOM 4783 O O . VAL A 1 611 ? 17.972 20.987 15.053 1.00 85.94 611 VAL A O 1
ATOM 4786 N N . ASP A 1 612 ? 17.278 22.834 16.126 1.00 84.38 612 ASP A N 1
ATOM 4787 C CA . ASP A 1 612 ? 17.502 22.283 17.462 1.00 84.38 612 ASP A CA 1
ATOM 4788 C C . ASP A 1 612 ? 16.277 21.454 17.879 1.00 84.38 612 ASP A C 1
ATOM 4790 O O . ASP A 1 612 ? 15.218 21.980 18.219 1.00 84.38 612 ASP A O 1
ATOM 4794 N N . LEU A 1 613 ? 16.416 20.129 17.814 1.00 81.94 613 LEU A N 1
ATOM 4795 C CA . LEU A 1 613 ? 15.363 19.181 18.187 1.00 81.94 613 LEU A CA 1
ATOM 4796 C C . LEU A 1 613 ? 15.212 19.012 19.712 1.00 81.94 613 LEU A C 1
ATOM 4798 O O . LEU A 1 613 ? 14.298 18.307 20.152 1.00 81.94 613 LEU A O 1
ATOM 4802 N N . SER A 1 614 ? 16.078 19.633 20.521 1.00 77.38 614 SER A N 1
ATOM 4803 C CA . SER A 1 614 ? 15.926 19.680 21.979 1.00 77.38 614 SER A CA 1
ATOM 4804 C C . SER A 1 614 ? 14.883 20.710 22.432 1.00 77.38 614 SER A C 1
ATOM 4806 O O . SER A 1 614 ? 14.262 20.518 23.481 1.00 77.38 614 SER A O 1
ATOM 4808 N N . GLU A 1 615 ? 14.615 21.743 21.625 1.00 80.69 615 GLU A N 1
ATOM 4809 C CA . GLU A 1 615 ? 13.577 22.736 21.908 1.00 80.69 615 GLU A CA 1
ATOM 4810 C C . GLU A 1 615 ? 12.174 22.300 21.423 1.00 80.69 615 GLU A C 1
ATOM 4812 O O . GLU A 1 615 ? 12.030 21.534 20.463 1.00 80.69 615 GLU A O 1
ATOM 4817 N N . PRO A 1 616 ? 11.085 22.783 22.059 1.00 84.25 616 PRO A N 1
ATOM 4818 C CA . PRO A 1 616 ? 9.726 22.517 21.596 1.00 84.25 616 PRO A CA 1
ATOM 4819 C C . PRO A 1 616 ? 9.460 23.116 20.207 1.00 84.25 616 PRO A C 1
ATOM 4821 O O . PRO A 1 616 ? 9.426 24.333 20.034 1.00 84.25 616 PRO A O 1
ATOM 4824 N N . LEU A 1 617 ? 9.183 22.256 19.223 1.00 88.44 617 LEU A N 1
ATOM 4825 C CA . LEU A 1 617 ? 8.829 22.680 17.867 1.00 88.44 617 LEU A CA 1
ATOM 4826 C C . LEU A 1 617 ? 7.638 23.650 17.856 1.00 88.44 617 LEU A C 1
ATOM 4828 O O . LEU A 1 617 ? 6.593 23.384 18.460 1.00 88.44 617 LEU A O 1
ATOM 4832 N N . ALA A 1 618 ? 7.742 24.705 17.043 1.00 89.75 618 ALA A N 1
ATOM 4833 C CA . ALA A 1 618 ? 6.626 25.593 16.740 1.00 89.75 618 ALA A CA 1
ATOM 4834 C C . ALA A 1 618 ? 5.373 24.804 16.308 1.00 89.75 618 ALA A C 1
ATOM 4836 O O . ALA A 1 618 ? 5.458 23.739 15.675 1.00 89.75 618 ALA A O 1
ATOM 4837 N N . LYS A 1 619 ? 4.192 25.339 16.652 1.00 90.81 619 LYS A N 1
ATOM 4838 C CA . LYS A 1 619 ? 2.880 24.722 16.393 1.00 90.81 619 LYS A CA 1
ATOM 4839 C C . LYS A 1 619 ? 2.793 24.215 14.949 1.00 90.81 619 LYS A C 1
ATOM 4841 O O . LYS A 1 619 ? 2.999 24.983 14.020 1.00 90.81 619 LYS A O 1
ATOM 4846 N N . ALA A 1 620 ? 2.423 22.955 14.740 1.00 90.62 620 ALA A N 1
ATOM 4847 C CA . ALA A 1 620 ? 2.466 22.247 13.461 1.00 90.62 620 ALA A CA 1
ATOM 4848 C C . ALA A 1 620 ? 1.737 22.980 12.324 1.00 90.62 620 ALA A C 1
ATOM 4850 O O . ALA A 1 620 ? 2.122 22.848 11.162 1.00 90.62 620 ALA A O 1
ATOM 4851 N N . SER A 1 621 ? 0.696 23.749 12.663 1.00 90.62 621 SER A N 1
ATOM 4852 C CA . SER A 1 621 ? -0.107 24.554 11.740 1.00 90.62 621 SER A CA 1
ATOM 4853 C C . SER A 1 621 ? 0.412 25.983 11.511 1.00 90.62 621 SER A C 1
ATOM 4855 O O . SER A 1 621 ? -0.297 26.768 10.885 1.00 90.62 621 SER A O 1
ATOM 4857 N N . SER A 1 622 ? 1.558 26.376 12.076 1.00 94.50 622 SER A N 1
ATOM 4858 C CA . SER A 1 622 ? 2.162 27.692 11.846 1.00 94.50 622 SER A CA 1
ATOM 4859 C C . SER A 1 622 ? 2.903 27.727 10.507 1.00 94.50 622 SER A C 1
ATOM 4861 O O . SER A 1 622 ? 3.381 26.704 10.008 1.00 94.50 622 SER A O 1
ATOM 4863 N N . THR A 1 623 ? 3.020 28.924 9.929 1.00 93.94 623 THR A N 1
ATOM 4864 C CA . THR A 1 623 ? 3.822 29.156 8.719 1.00 93.94 623 THR A CA 1
ATOM 4865 C C . THR A 1 623 ? 5.297 28.836 8.963 1.00 93.94 623 THR A C 1
ATOM 4867 O O . THR A 1 623 ? 5.947 28.258 8.106 1.00 93.94 623 THR A O 1
ATOM 4870 N N . GLU A 1 624 ? 5.807 29.133 10.156 1.00 92.75 624 GLU A N 1
ATOM 4871 C CA . GLU A 1 624 ? 7.165 28.799 10.597 1.00 92.75 624 GLU A CA 1
ATOM 4872 C C . GLU A 1 624 ? 7.437 27.287 10.539 1.00 92.75 624 GLU A C 1
ATOM 4874 O O . GLU A 1 624 ? 8.369 26.858 9.863 1.00 92.75 624 GLU A O 1
ATOM 4879 N N . ALA A 1 625 ? 6.569 26.460 11.135 1.00 92.88 625 ALA A N 1
ATOM 4880 C CA . ALA A 1 625 ? 6.699 25.003 11.074 1.00 92.88 625 ALA A CA 1
ATOM 4881 C C . ALA A 1 625 ? 6.517 24.456 9.644 1.00 92.88 625 ALA A C 1
ATOM 4883 O O . ALA A 1 625 ? 7.097 23.430 9.289 1.00 92.88 625 ALA A O 1
ATOM 4884 N N . ALA A 1 626 ? 5.715 25.117 8.801 1.00 94.19 626 ALA A N 1
ATOM 4885 C CA . ALA A 1 626 ? 5.580 24.760 7.388 1.00 94.19 626 ALA A CA 1
ATOM 4886 C C . ALA A 1 626 ? 6.859 25.050 6.592 1.00 94.19 626 ALA A C 1
ATOM 4888 O O . ALA A 1 626 ? 7.356 24.145 5.924 1.00 94.19 626 ALA A O 1
ATOM 4889 N N . ASN A 1 627 ? 7.416 26.251 6.739 1.00 94.19 627 ASN A N 1
ATOM 4890 C CA . ASN A 1 627 ? 8.654 26.671 6.090 1.00 94.19 627 ASN A CA 1
ATOM 4891 C C . ASN A 1 627 ? 9.845 25.816 6.549 1.00 94.19 627 ASN A C 1
ATOM 4893 O O . ASN A 1 627 ? 10.659 25.418 5.722 1.00 94.19 627 ASN A O 1
ATOM 4897 N N . LEU A 1 628 ? 9.923 25.477 7.844 1.00 93.81 628 LEU A N 1
ATOM 4898 C CA . LEU A 1 628 ? 10.966 24.597 8.377 1.00 93.81 628 LEU A CA 1
ATOM 4899 C C . LEU A 1 628 ? 10.892 23.197 7.752 1.00 93.81 628 LEU A C 1
ATOM 4901 O O . LEU A 1 628 ? 11.903 22.697 7.266 1.00 93.81 628 LEU A O 1
ATOM 4905 N N . ARG A 1 629 ? 9.698 22.586 7.691 1.00 94.56 629 ARG A N 1
ATOM 4906 C CA . ARG A 1 629 ? 9.495 21.292 7.012 1.00 94.56 629 ARG A CA 1
ATOM 4907 C C . ARG A 1 629 ? 9.902 21.335 5.543 1.00 94.56 629 ARG A C 1
ATOM 4909 O O . ARG A 1 629 ? 10.541 20.401 5.077 1.00 94.56 629 ARG A O 1
ATOM 4916 N N . GLU A 1 630 ? 9.520 22.385 4.819 1.00 94.19 630 GLU A N 1
ATOM 4917 C CA . GLU A 1 630 ? 9.854 22.542 3.399 1.00 94.19 630 GLU A CA 1
ATOM 4918 C C . GLU A 1 630 ? 11.363 22.729 3.189 1.00 94.19 630 GLU A C 1
ATOM 4920 O O . GLU A 1 630 ? 11.941 22.090 2.312 1.00 94.19 630 GLU A O 1
ATOM 4925 N N . SER A 1 631 ? 12.016 23.524 4.042 1.00 94.19 631 SER A N 1
ATOM 4926 C CA . SER A 1 631 ? 13.468 23.714 4.032 1.00 94.19 631 SER A CA 1
ATOM 4927 C C . SER A 1 631 ? 14.212 22.400 4.299 1.00 94.19 631 SER A C 1
ATOM 4929 O O . SER A 1 631 ? 15.034 21.979 3.487 1.00 94.19 631 SER A O 1
ATOM 4931 N N . ILE A 1 632 ? 13.866 21.688 5.379 1.00 94.81 632 ILE A N 1
ATOM 4932 C CA . ILE A 1 632 ? 14.479 20.398 5.732 1.00 94.81 632 ILE A CA 1
ATOM 4933 C C . ILE A 1 632 ? 14.229 19.348 4.640 1.00 94.81 632 ILE A C 1
ATOM 4935 O O . ILE A 1 632 ? 15.165 18.665 4.240 1.00 94.81 632 ILE A O 1
ATOM 4939 N N . ALA A 1 633 ? 13.012 19.246 4.097 1.00 93.75 633 ALA A N 1
ATOM 4940 C CA . ALA A 1 633 ? 12.707 18.313 3.008 1.00 93.75 633 ALA A CA 1
ATOM 4941 C C . ALA A 1 633 ? 13.431 18.657 1.691 1.00 93.75 633 ALA A C 1
ATOM 4943 O O . ALA A 1 633 ? 13.623 17.777 0.854 1.00 93.75 633 ALA A O 1
ATOM 4944 N N . LYS A 1 634 ? 13.846 19.915 1.497 1.00 93.06 634 LYS A N 1
ATOM 4945 C CA . LYS A 1 634 ? 14.684 20.329 0.367 1.00 93.06 634 LYS A CA 1
ATOM 4946 C C . LYS A 1 634 ? 16.167 20.027 0.603 1.00 93.06 634 LYS A C 1
ATOM 4948 O O . LYS A 1 634 ? 16.831 19.606 -0.332 1.00 93.06 634 LYS A O 1
ATOM 4953 N N . MET A 1 635 ? 16.683 20.233 1.816 1.00 94.62 635 MET A N 1
ATOM 4954 C CA . MET A 1 635 ? 18.101 20.006 2.149 1.00 94.62 635 MET A CA 1
ATOM 4955 C C . MET A 1 635 ? 18.430 18.531 2.413 1.00 94.62 635 MET A C 1
ATOM 4957 O O . MET A 1 635 ? 19.553 18.106 2.167 1.00 94.62 635 MET A O 1
ATOM 4961 N N . PHE A 1 636 ? 17.452 17.738 2.860 1.00 96.38 636 PHE A N 1
ATOM 4962 C CA . PHE A 1 636 ? 17.601 16.315 3.176 1.00 96.38 636 PHE A CA 1
ATOM 4963 C C . PHE A 1 636 ? 16.480 15.492 2.509 1.00 96.38 636 PHE A C 1
ATOM 4965 O O . PHE A 1 636 ? 15.575 15.009 3.201 1.00 96.38 636 PHE A O 1
ATOM 4972 N N . PRO A 1 637 ? 16.491 15.324 1.168 1.00 95.44 637 PRO A N 1
ATOM 4973 C CA . PRO A 1 637 ? 15.339 14.825 0.407 1.00 95.44 637 PRO A CA 1
ATOM 4974 C C . PRO A 1 637 ? 14.776 13.487 0.880 1.00 95.44 637 PRO A C 1
ATOM 4976 O O . PRO A 1 637 ? 13.568 13.269 0.841 1.00 95.44 637 PRO A O 1
ATOM 4979 N N . PHE A 1 638 ? 15.643 12.588 1.348 1.00 97.38 638 PHE A N 1
ATOM 4980 C CA . PHE A 1 638 ? 15.248 11.248 1.772 1.00 97.38 638 PHE A CA 1
ATOM 4981 C C . PHE A 1 638 ? 14.782 11.171 3.244 1.00 97.38 638 PHE A C 1
ATOM 4983 O O . PHE A 1 638 ? 14.180 10.173 3.640 1.00 97.38 638 PHE A O 1
ATOM 4990 N N . LEU A 1 639 ? 14.974 12.220 4.058 1.00 97.56 639 LEU A N 1
ATOM 4991 C CA . LEU A 1 639 ? 14.751 12.166 5.512 1.00 97.56 639 LEU A CA 1
ATOM 4992 C C . LEU A 1 639 ? 13.276 11.938 5.873 1.00 97.56 639 LEU A C 1
ATOM 4994 O O . LEU A 1 639 ? 12.969 11.085 6.704 1.00 97.56 639 LEU A O 1
ATOM 4998 N N . GLU A 1 640 ? 12.354 12.636 5.202 1.00 97.50 640 GLU A N 1
ATOM 4999 C CA . GLU A 1 640 ? 10.909 12.476 5.426 1.00 97.50 640 GLU A CA 1
ATOM 5000 C C . GLU A 1 640 ? 10.437 11.048 5.087 1.00 97.50 640 GLU A C 1
ATOM 5002 O O . GLU A 1 640 ? 9.581 10.490 5.781 1.00 97.50 640 GLU A O 1
ATOM 5007 N N . TYR A 1 641 ? 11.012 10.424 4.050 1.00 98.19 641 TYR A N 1
ATOM 5008 C CA . TYR A 1 641 ? 10.742 9.020 3.747 1.00 98.19 641 TYR A CA 1
ATOM 5009 C C . TYR A 1 641 ? 11.348 8.106 4.818 1.00 98.19 641 TYR A C 1
ATOM 5011 O O . TYR A 1 641 ? 10.648 7.220 5.314 1.00 98.19 641 TYR A O 1
ATOM 5019 N N . ALA A 1 642 ? 12.622 8.307 5.169 1.00 98.31 642 ALA A N 1
ATOM 5020 C CA . ALA A 1 642 ? 13.359 7.457 6.098 1.00 98.31 642 ALA A CA 1
ATOM 5021 C C . ALA A 1 642 ? 12.655 7.369 7.459 1.00 98.31 642 ALA A C 1
ATOM 5023 O O . ALA A 1 642 ? 12.313 6.272 7.906 1.00 98.31 642 ALA A O 1
ATOM 5024 N N . VAL A 1 643 ? 12.332 8.526 8.045 1.00 97.69 643 VAL A N 1
ATOM 5025 C CA . VAL A 1 643 ? 11.629 8.654 9.329 1.00 97.69 643 VAL A CA 1
ATOM 5026 C C . VAL A 1 643 ? 10.271 7.955 9.285 1.00 97.69 643 VAL A C 1
ATOM 5028 O O . VAL A 1 643 ? 10.004 7.086 10.116 1.00 97.69 643 VAL A O 1
ATOM 5031 N N . ARG A 1 644 ? 9.424 8.247 8.288 1.00 97.44 644 ARG A N 1
ATOM 5032 C CA . ARG A 1 644 ? 8.068 7.670 8.238 1.00 97.44 644 ARG A CA 1
ATOM 5033 C C . ARG A 1 644 ? 8.023 6.184 7.882 1.00 97.44 644 ARG A C 1
ATOM 5035 O O . ARG A 1 644 ? 7.016 5.532 8.158 1.00 97.44 644 ARG A O 1
ATOM 5042 N N . ASN A 1 645 ? 9.066 5.638 7.252 1.00 98.19 645 ASN A N 1
ATOM 5043 C CA . ASN A 1 645 ? 9.044 4.271 6.723 1.00 98.19 645 ASN A CA 1
ATOM 5044 C C . ASN A 1 645 ? 10.012 3.299 7.402 1.00 98.19 645 ASN A C 1
ATOM 5046 O O . ASN A 1 645 ? 9.869 2.100 7.160 1.00 98.19 645 ASN A O 1
ATOM 5050 N N . VAL A 1 646 ? 10.930 3.734 8.276 1.00 98.31 646 VAL A N 1
ATOM 5051 C CA . VAL A 1 646 ? 11.837 2.817 8.998 1.00 98.31 646 VAL A CA 1
ATOM 5052 C C . VAL A 1 646 ? 11.058 1.695 9.694 1.00 98.31 646 VAL A C 1
ATOM 5054 O O . VAL A 1 646 ? 11.288 0.524 9.403 1.00 98.31 646 VAL A O 1
ATOM 5057 N N . LEU A 1 647 ? 10.019 2.028 10.471 1.00 98.25 647 LEU A N 1
ATOM 5058 C CA . LEU A 1 647 ? 9.166 1.046 11.155 1.00 98.25 647 LEU A CA 1
ATOM 5059 C C . LEU A 1 647 ? 8.339 0.173 10.189 1.00 98.25 647 LEU A C 1
ATOM 5061 O O . LEU A 1 647 ? 8.029 -0.974 10.514 1.00 98.25 647 LEU A O 1
ATOM 5065 N N . TYR A 1 648 ? 8.002 0.670 8.991 1.00 98.25 648 TYR A N 1
ATOM 5066 C CA . TYR A 1 648 ? 7.366 -0.142 7.945 1.00 98.25 648 TYR A CA 1
ATOM 5067 C C . TYR A 1 648 ? 8.334 -1.193 7.391 1.00 98.25 648 TYR A C 1
ATOM 5069 O O . TYR A 1 648 ? 7.953 -2.360 7.276 1.00 98.25 648 TYR A O 1
ATOM 5077 N N . HIS A 1 649 ? 9.575 -0.800 7.088 1.00 98.44 649 HIS A N 1
ATOM 5078 C CA . HIS A 1 649 ? 10.616 -1.711 6.620 1.00 98.44 649 HIS A CA 1
ATOM 5079 C C . HIS A 1 649 ? 10.957 -2.748 7.703 1.00 98.44 649 HIS A C 1
ATOM 5081 O O . HIS A 1 649 ? 10.864 -3.942 7.426 1.00 98.44 649 HIS A O 1
ATOM 5087 N N . THR A 1 650 ? 11.170 -2.339 8.959 1.00 98.38 650 THR A N 1
ATOM 5088 C CA . THR A 1 650 ? 11.331 -3.258 10.103 1.00 98.38 650 THR A CA 1
ATOM 5089 C C . THR A 1 650 ? 10.159 -4.250 10.208 1.00 98.38 650 THR A C 1
ATOM 5091 O O . THR A 1 650 ? 10.359 -5.462 10.263 1.00 98.38 650 THR A O 1
ATOM 5094 N N . ASN A 1 651 ? 8.907 -3.777 10.165 1.00 98.50 651 ASN A N 1
ATOM 5095 C CA . ASN A 1 651 ? 7.726 -4.644 10.259 1.00 98.50 651 ASN A CA 1
ATOM 5096 C C . ASN A 1 651 ? 7.586 -5.617 9.076 1.00 98.50 651 ASN A C 1
ATOM 5098 O O . ASN A 1 651 ? 7.054 -6.718 9.239 1.00 98.50 651 ASN A O 1
ATOM 5102 N N . ALA A 1 652 ? 8.021 -5.226 7.880 1.00 97.81 652 ALA A N 1
ATOM 5103 C CA . ALA A 1 652 ? 8.012 -6.092 6.709 1.00 97.81 652 ALA A CA 1
ATOM 5104 C C . ALA A 1 652 ? 9.140 -7.142 6.753 1.00 97.81 652 ALA A C 1
ATOM 5106 O O . ALA A 1 652 ? 8.901 -8.282 6.353 1.00 97.81 652 ALA A O 1
ATOM 5107 N N . ALA A 1 653 ? 10.312 -6.805 7.302 1.00 97.56 653 ALA A N 1
ATOM 5108 C CA . ALA A 1 653 ? 11.408 -7.745 7.547 1.00 97.56 653 ALA A CA 1
ATOM 5109 C C . ALA A 1 653 ? 11.003 -8.838 8.559 1.00 97.56 653 ALA A C 1
ATOM 5111 O O . ALA A 1 653 ? 11.051 -10.025 8.231 1.00 97.56 653 ALA A O 1
ATOM 5112 N N . GLU A 1 654 ? 10.463 -8.441 9.718 1.00 97.94 654 GLU A N 1
ATOM 5113 C CA . GLU A 1 654 ? 9.900 -9.343 10.744 1.00 97.94 654 GLU A CA 1
ATOM 5114 C C . GLU A 1 654 ? 8.747 -10.197 10.185 1.00 97.94 654 GLU A C 1
ATOM 5116 O O . GLU A 1 654 ? 8.661 -11.404 10.412 1.00 97.94 654 GLU A O 1
ATOM 5121 N N . GLY A 1 655 ? 7.877 -9.595 9.368 1.00 96.19 655 GLY A N 1
ATOM 5122 C CA . GLY A 1 655 ? 6.801 -10.306 8.668 1.00 96.19 655 GLY A CA 1
ATOM 5123 C C . GLY A 1 655 ? 7.274 -11.337 7.643 1.00 96.19 655 GLY A C 1
ATOM 5124 O O . GLY A 1 655 ? 6.513 -12.242 7.310 1.00 96.19 655 GLY A O 1
ATOM 5125 N N . SER A 1 656 ? 8.510 -11.202 7.163 1.00 95.06 656 SER A N 1
ATOM 5126 C CA . SER A 1 656 ? 9.138 -12.096 6.188 1.00 95.06 656 SER A CA 1
ATOM 5127 C C . SER A 1 656 ? 10.108 -13.089 6.840 1.00 95.06 656 SER A C 1
ATOM 5129 O O . SER A 1 656 ? 10.725 -13.873 6.130 1.00 95.06 656 SER A O 1
ATOM 5131 N N . GLY A 1 657 ? 10.274 -13.076 8.168 1.00 94.31 657 GLY A N 1
ATOM 5132 C CA . GLY A 1 657 ? 11.136 -14.018 8.893 1.00 94.31 657 GLY A CA 1
ATOM 5133 C C . GLY A 1 657 ? 12.587 -13.571 9.114 1.00 94.31 657 GLY A C 1
ATOM 5134 O O . GLY A 1 657 ? 13.432 -14.420 9.383 1.00 94.31 657 GLY A O 1
ATOM 5135 N N . ILE A 1 658 ? 12.895 -12.272 9.019 1.00 95.50 658 ILE A N 1
ATOM 5136 C CA . ILE A 1 658 ? 14.133 -11.701 9.579 1.00 95.50 658 ILE A CA 1
ATOM 5137 C C . ILE A 1 658 ? 13.786 -11.094 10.937 1.00 95.50 658 ILE A C 1
ATOM 5139 O O . ILE A 1 658 ? 13.069 -10.098 10.975 1.00 95.50 658 ILE A O 1
ATOM 5143 N N . ALA A 1 659 ? 14.271 -11.686 12.030 1.00 96.44 659 ALA A N 1
ATOM 5144 C CA . ALA A 1 659 ? 13.924 -11.266 13.388 1.00 96.44 659 ALA A CA 1
ATOM 5145 C C . ALA A 1 659 ? 14.311 -9.801 13.670 1.00 96.44 659 ALA A C 1
ATOM 5147 O O . ALA A 1 659 ? 15.405 -9.365 13.318 1.00 96.44 659 ALA A O 1
ATOM 5148 N N . GLN A 1 660 ? 13.417 -9.049 14.320 1.00 96.94 660 GLN A N 1
ATOM 5149 C CA . GLN A 1 660 ? 13.620 -7.633 14.678 1.00 96.94 660 GLN A CA 1
ATOM 5150 C C . GLN A 1 660 ? 13.459 -7.366 16.187 1.00 96.94 660 GLN A C 1
ATOM 5152 O O . GLN A 1 660 ? 13.208 -6.232 16.595 1.00 96.94 660 GLN A O 1
ATOM 5157 N N . GLY A 1 661 ? 13.592 -8.401 17.024 1.00 93.44 661 GLY A N 1
ATOM 5158 C CA . GLY A 1 661 ? 13.499 -8.277 18.484 1.00 93.44 661 GLY A CA 1
ATOM 5159 C C . GLY A 1 661 ? 14.548 -7.326 19.071 1.00 93.44 661 GLY A C 1
ATOM 5160 O O . GLY A 1 661 ? 14.206 -6.481 19.895 1.00 93.44 661 GLY A O 1
ATOM 5161 N N . ASP A 1 662 ? 15.788 -7.408 18.587 1.00 92.56 662 ASP A N 1
ATOM 5162 C CA . ASP A 1 662 ? 16.902 -6.563 19.043 1.00 92.56 662 ASP A CA 1
ATOM 5163 C C . ASP A 1 662 ? 16.692 -5.100 18.624 1.00 92.56 662 ASP A C 1
ATOM 5165 O O . ASP A 1 662 ? 16.828 -4.187 19.434 1.00 92.56 662 ASP A O 1
ATOM 5169 N N . PHE A 1 663 ? 16.198 -4.867 17.398 1.00 95.06 663 PHE A N 1
ATOM 5170 C CA . PHE A 1 663 ? 15.819 -3.527 16.935 1.00 95.06 663 PHE A CA 1
ATOM 5171 C C . PHE A 1 663 ? 14.803 -2.854 17.873 1.00 95.06 663 PHE A C 1
ATOM 5173 O O . PHE A 1 663 ? 14.911 -1.660 18.116 1.00 95.06 663 PHE A O 1
ATOM 5180 N N . ILE A 1 664 ? 13.827 -3.584 18.426 1.00 93.06 664 ILE A N 1
ATOM 5181 C CA . ILE A 1 664 ? 12.843 -3.003 19.361 1.00 93.06 664 ILE A CA 1
ATOM 5182 C C . ILE A 1 664 ? 13.503 -2.508 20.663 1.00 93.06 664 ILE A C 1
ATOM 5184 O O . ILE A 1 664 ? 12.963 -1.601 21.297 1.00 93.06 664 ILE A O 1
ATOM 5188 N N . GLN A 1 665 ? 14.647 -3.077 21.052 1.00 89.06 665 GLN A N 1
ATOM 5189 C CA . GLN A 1 665 ? 15.400 -2.692 22.249 1.00 89.06 665 GLN A CA 1
ATOM 5190 C C . GLN A 1 665 ? 16.368 -1.534 21.963 1.00 89.06 665 GLN A C 1
ATOM 5192 O O . GLN A 1 665 ? 16.405 -0.575 22.732 1.00 89.06 665 GLN A O 1
ATOM 5197 N N . ASP A 1 666 ? 17.084 -1.594 20.837 1.00 92.19 666 ASP A N 1
ATOM 5198 C CA . ASP A 1 666 ? 18.162 -0.654 20.495 1.00 92.19 666 ASP A CA 1
ATOM 5199 C C . ASP A 1 666 ? 17.699 0.587 19.706 1.00 92.19 666 ASP A C 1
ATOM 5201 O O . ASP A 1 666 ? 18.468 1.533 19.512 1.00 92.19 666 ASP A O 1
ATOM 5205 N N . PHE A 1 667 ? 16.456 0.613 19.209 1.00 94.81 667 PHE A N 1
ATOM 5206 C CA . PHE A 1 667 ? 15.953 1.737 18.417 1.00 94.81 667 PHE A CA 1
ATOM 5207 C C . PHE A 1 667 ? 15.954 3.039 19.228 1.00 94.81 667 PHE A C 1
ATOM 5209 O O . PHE A 1 667 ? 15.352 3.121 20.301 1.00 94.81 667 PHE A O 1
ATOM 5216 N N . GLN A 1 668 ? 16.568 4.090 18.669 1.00 93.88 668 GLN A N 1
ATOM 5217 C CA . GLN A 1 668 ? 16.638 5.443 19.242 1.00 93.88 668 GLN A CA 1
ATOM 5218 C C . GLN A 1 668 ? 15.281 6.166 19.172 1.00 93.88 668 GLN A C 1
ATOM 5220 O O . GLN A 1 668 ? 15.103 7.202 18.531 1.00 93.88 668 GLN A O 1
ATOM 5225 N N . PHE A 1 669 ? 14.291 5.586 19.841 1.00 94.56 669 PHE A N 1
ATOM 5226 C CA . PHE A 1 669 ? 12.889 5.952 19.747 1.00 94.56 669 PHE A CA 1
ATOM 5227 C C . PHE A 1 669 ? 12.587 7.414 20.138 1.00 94.56 669 PHE A C 1
ATOM 5229 O O . PHE A 1 669 ? 11.843 8.047 19.391 1.00 94.56 669 PHE A O 1
ATOM 5236 N N . PRO A 1 670 ? 13.170 8.011 21.204 1.00 93.06 670 PRO A N 1
ATOM 5237 C CA . PRO A 1 670 ? 12.934 9.425 21.523 1.00 93.06 670 PRO A CA 1
ATOM 5238 C C . PRO A 1 670 ? 13.382 10.378 20.404 1.00 93.06 670 PRO A C 1
ATOM 5240 O O . PRO A 1 670 ? 12.662 11.313 20.057 1.00 93.06 670 PRO A O 1
ATOM 5243 N N . TYR A 1 671 ? 14.531 10.097 19.778 1.00 93.00 671 TYR A N 1
ATOM 5244 C CA . TYR A 1 671 ? 15.036 10.885 18.651 1.00 93.00 671 TYR A CA 1
ATOM 5245 C C . TYR A 1 671 ? 14.156 10.716 17.403 1.00 93.00 671 TYR A C 1
ATOM 5247 O O . TYR A 1 671 ? 13.805 11.691 16.738 1.00 93.00 671 TYR A O 1
ATOM 5255 N N . TRP A 1 672 ? 13.687 9.492 17.133 1.00 95.62 672 TRP A N 1
ATOM 5256 C CA . TRP A 1 672 ? 12.704 9.254 16.073 1.00 95.62 672 TRP A CA 1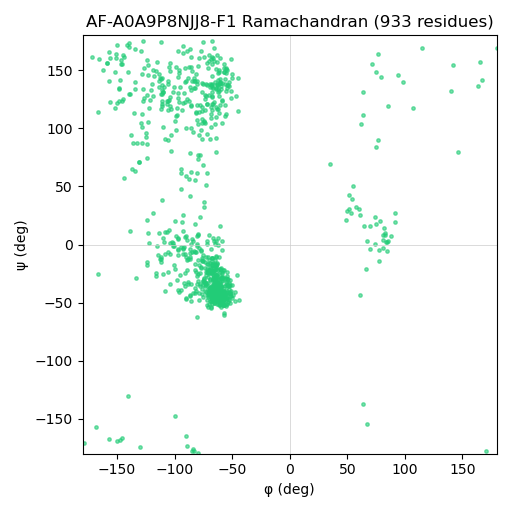
ATOM 5257 C C . TRP A 1 672 ? 11.390 10.026 16.301 1.00 95.62 672 TRP A C 1
ATOM 5259 O O . TRP A 1 672 ? 10.863 10.592 15.347 1.00 95.62 672 TRP A O 1
ATOM 5269 N N . VAL A 1 673 ? 10.888 10.126 17.541 1.00 94.88 673 VAL A N 1
ATOM 5270 C CA . VAL A 1 673 ? 9.679 10.918 17.863 1.00 94.88 673 VAL A CA 1
ATOM 5271 C C . VAL A 1 673 ? 9.888 12.411 17.578 1.00 94.88 673 VAL A C 1
ATOM 5273 O O . VAL A 1 673 ? 8.981 13.063 17.059 1.00 94.88 673 VAL A O 1
ATOM 5276 N N . GLN A 1 674 ? 11.073 12.967 17.860 1.00 93.56 674 GLN A N 1
ATOM 5277 C CA . GLN A 1 674 ? 11.410 14.351 17.490 1.00 93.56 674 GLN A CA 1
ATOM 5278 C C . GLN A 1 674 ? 11.353 14.557 15.966 1.00 93.56 674 GLN A C 1
ATOM 5280 O O . GLN A 1 674 ? 10.731 15.513 15.496 1.00 93.56 674 GLN A O 1
ATOM 5285 N N . LEU A 1 675 ? 11.938 13.634 15.195 1.00 94.50 675 LEU A N 1
ATOM 5286 C CA . LEU A 1 675 ? 11.933 13.682 13.731 1.00 94.50 675 LEU A CA 1
ATOM 5287 C C . LEU A 1 675 ? 10.538 13.454 13.117 1.00 94.50 675 LEU A C 1
ATOM 5289 O O . LEU A 1 675 ? 10.184 14.133 12.156 1.00 94.50 675 LEU A O 1
ATOM 5293 N N . ASP A 1 676 ? 9.708 12.554 13.649 1.00 95.38 676 ASP A N 1
ATOM 5294 C CA . ASP A 1 676 ? 8.348 12.338 13.123 1.00 95.38 676 ASP A CA 1
ATOM 5295 C C . ASP A 1 676 ? 7.448 13.560 13.401 1.00 95.38 676 ASP A C 1
ATOM 5297 O O . ASP A 1 676 ? 6.755 14.060 12.508 1.00 95.38 676 ASP A O 1
ATOM 5301 N N . ASN A 1 677 ? 7.567 14.150 14.598 1.00 94.75 677 ASN A N 1
ATOM 5302 C CA . ASN A 1 677 ? 6.894 15.398 14.972 1.00 94.75 677 ASN A CA 1
ATOM 5303 C C . ASN A 1 677 ? 7.304 16.607 14.115 1.00 94.75 677 ASN A C 1
ATOM 5305 O O . ASN A 1 677 ? 6.483 17.514 13.909 1.00 94.75 677 ASN A O 1
ATOM 5309 N N . LEU A 1 678 ? 8.548 16.636 13.620 1.00 94.62 678 LEU A N 1
ATOM 5310 C CA . LEU A 1 678 ? 9.013 17.643 12.666 1.00 94.62 678 LEU A CA 1
ATOM 5311 C C . LEU A 1 678 ? 8.170 17.585 11.389 1.00 94.62 678 LEU A C 1
ATOM 5313 O O . LEU A 1 678 ? 7.666 18.619 10.955 1.00 94.62 678 LEU A O 1
ATOM 5317 N N . PHE A 1 679 ? 7.946 16.391 10.831 1.00 95.19 679 PHE A N 1
ATOM 5318 C CA . PHE A 1 679 ? 7.225 16.202 9.568 1.00 95.19 679 PHE A CA 1
ATOM 5319 C C . PHE A 1 679 ? 5.692 16.090 9.692 1.00 95.19 679 PHE A C 1
ATOM 5321 O O . PHE A 1 679 ? 5.001 16.179 8.670 1.00 95.19 679 PHE A O 1
ATOM 5328 N N . GLU A 1 680 ? 5.117 15.913 10.883 1.00 94.31 680 GLU A N 1
ATOM 5329 C CA . GLU A 1 680 ? 3.658 15.953 11.077 1.00 94.31 680 GLU A CA 1
ATOM 5330 C C . GLU A 1 680 ? 3.111 17.393 10.945 1.00 94.31 680 GLU A C 1
ATOM 5332 O O . GLU A 1 680 ? 3.685 18.381 11.411 1.00 94.31 680 GLU A O 1
ATOM 5337 N N . LYS A 1 681 ? 1.980 17.518 10.247 1.00 94.00 681 LYS A N 1
ATOM 5338 C CA . LYS A 1 681 ? 1.311 18.769 9.852 1.00 94.00 681 LYS A CA 1
ATOM 5339 C C . LYS A 1 681 ? 0.127 19.111 10.764 1.00 94.00 681 LYS A C 1
ATOM 5341 O O . LYS A 1 681 ? -0.327 20.254 10.783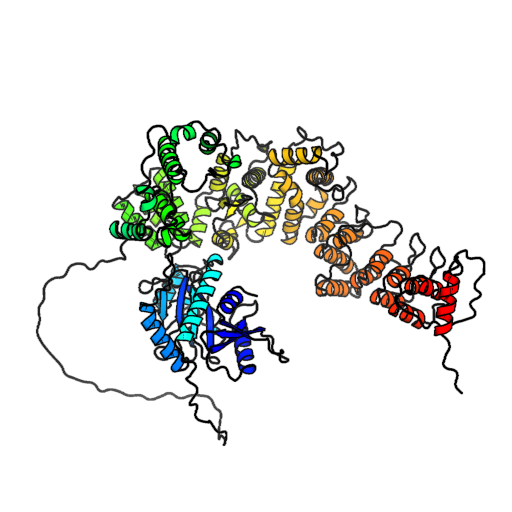 1.00 94.00 681 LYS A O 1
ATOM 5346 N N . HIS A 1 682 ? -0.379 18.141 11.523 1.00 90.38 682 HIS A N 1
ATOM 5347 C CA . HIS A 1 682 ? -1.511 18.290 12.430 1.00 90.38 682 HIS A CA 1
ATOM 5348 C C . HIS A 1 682 ? -1.074 18.161 13.893 1.00 90.38 682 HIS A C 1
ATOM 5350 O O . HIS A 1 682 ? -0.695 17.081 14.330 1.00 90.38 682 HIS A O 1
ATOM 5356 N N . GLU A 1 683 ? -1.235 19.228 14.682 1.00 90.56 683 GLU A N 1
ATOM 5357 C CA . GLU A 1 683 ? -0.835 19.251 16.103 1.00 90.56 683 GLU A CA 1
ATOM 5358 C C . GLU A 1 683 ? -1.394 18.065 16.903 1.00 90.56 683 GLU A C 1
ATOM 5360 O O . GLU A 1 683 ? -0.684 17.423 17.658 1.00 90.56 683 GLU A O 1
ATOM 5365 N N . VAL A 1 684 ? -2.661 17.711 16.666 1.00 87.38 684 VAL A N 1
ATOM 5366 C CA . VAL A 1 684 ? -3.361 16.606 17.350 1.00 87.38 684 VAL A CA 1
ATOM 5367 C C . VAL A 1 684 ? -2.839 15.202 17.008 1.00 87.38 684 VAL A C 1
ATOM 5369 O O . VAL A 1 684 ? -3.374 14.219 17.520 1.00 87.38 684 VAL A O 1
ATOM 5372 N N . ARG A 1 685 ? -1.872 15.090 16.092 1.00 88.88 685 ARG A N 1
ATOM 5373 C CA . ARG A 1 685 ? -1.211 13.835 15.711 1.00 88.88 685 ARG A CA 1
ATOM 5374 C C . ARG A 1 685 ? 0.252 13.772 16.130 1.00 88.88 685 ARG A C 1
ATOM 5376 O O . ARG A 1 685 ? 0.779 12.669 16.133 1.00 88.88 685 ARG A O 1
ATOM 5383 N N . ARG A 1 686 ? 0.864 14.903 16.504 1.00 92.12 686 ARG A N 1
ATOM 5384 C CA . ARG A 1 686 ? 2.177 14.898 17.149 1.00 92.12 686 ARG A CA 1
ATOM 5385 C C . ARG A 1 686 ? 2.088 14.123 18.461 1.00 92.12 686 ARG A C 1
ATOM 5387 O O . ARG A 1 686 ? 1.106 14.260 19.194 1.00 92.12 686 ARG A O 1
ATOM 5394 N N . HIS A 1 687 ? 3.098 13.315 18.746 1.00 92.81 687 HIS A N 1
ATOM 5395 C CA . HIS A 1 687 ? 3.197 12.541 19.982 1.00 92.81 687 HIS A CA 1
ATOM 5396 C C . HIS A 1 687 ? 4.067 13.292 20.995 1.00 92.81 687 HIS A C 1
ATOM 5398 O O . HIS A 1 687 ? 4.971 14.038 20.616 1.00 92.81 687 HIS A O 1
ATOM 5404 N N . THR A 1 688 ? 3.821 13.122 22.292 1.00 92.06 688 THR A N 1
ATOM 5405 C CA . THR A 1 688 ? 4.711 13.674 23.321 1.00 92.06 688 THR A CA 1
ATOM 5406 C C . THR A 1 688 ? 5.971 12.821 23.455 1.00 92.06 688 THR A C 1
ATOM 5408 O O . THR A 1 688 ? 6.012 11.671 23.024 1.00 92.06 688 THR A O 1
ATOM 5411 N N . GLN A 1 689 ? 6.989 13.343 24.142 1.00 87.50 689 GLN A N 1
ATOM 5412 C CA . GLN A 1 689 ? 8.199 12.576 24.473 1.00 87.50 689 GLN A CA 1
ATOM 5413 C C . GLN A 1 689 ? 7.938 11.371 25.404 1.00 87.50 689 GLN A C 1
ATOM 5415 O O . GLN A 1 689 ? 8.817 10.535 25.588 1.00 87.50 689 GLN A O 1
ATOM 5420 N N . ASN A 1 690 ? 6.733 11.257 25.983 1.00 89.25 690 ASN A N 1
ATOM 5421 C CA . ASN A 1 690 ? 6.333 10.146 26.850 1.00 89.25 690 ASN A CA 1
ATOM 5422 C C . ASN A 1 690 ? 5.622 9.004 26.102 1.00 89.25 690 ASN A C 1
ATOM 5424 O O . ASN A 1 690 ? 5.286 7.991 26.727 1.00 89.25 690 ASN A O 1
ATOM 5428 N N . VAL A 1 691 ? 5.379 9.140 24.790 1.00 94.00 691 VAL A N 1
ATOM 5429 C CA . VAL A 1 691 ? 4.789 8.070 23.975 1.00 94.00 691 VAL A CA 1
ATOM 5430 C C . VAL A 1 691 ? 5.618 6.786 24.086 1.00 94.00 691 VAL A C 1
ATOM 5432 O O . VAL A 1 691 ? 6.821 6.801 24.340 1.00 94.00 691 VAL A O 1
ATOM 5435 N N . ARG A 1 692 ? 4.972 5.633 23.908 1.00 93.50 692 ARG A N 1
ATOM 5436 C CA . ARG A 1 692 ? 5.624 4.317 23.940 1.00 93.50 692 ARG A CA 1
ATOM 5437 C C . ARG A 1 692 ? 5.605 3.692 22.553 1.00 93.50 692 ARG A C 1
ATOM 5439 O O . ARG A 1 692 ? 4.594 3.788 21.859 1.00 93.50 692 ARG A O 1
ATOM 5446 N N . LEU A 1 693 ? 6.674 2.990 22.174 1.00 95.50 693 LEU A N 1
ATOM 5447 C CA . LEU A 1 693 ? 6.790 2.352 20.857 1.00 95.50 693 LEU A CA 1
ATOM 5448 C C . LEU A 1 693 ? 5.571 1.471 20.530 1.00 95.50 693 LEU A C 1
ATOM 5450 O O . LEU A 1 693 ? 4.997 1.611 19.456 1.00 95.50 693 LEU A O 1
ATOM 5454 N N . LEU A 1 694 ? 5.085 0.659 21.478 1.00 96.12 694 LEU A N 1
ATOM 5455 C CA . LEU A 1 694 ? 3.884 -0.168 21.293 1.00 96.12 694 LEU A CA 1
ATOM 5456 C C . LEU A 1 694 ? 2.634 0.626 20.863 1.00 96.12 694 LEU A C 1
ATOM 5458 O O . LEU A 1 694 ? 1.821 0.109 20.098 1.00 96.12 694 LEU A O 1
ATOM 5462 N N . TYR A 1 695 ? 2.485 1.874 21.318 1.00 96.44 695 TYR A N 1
ATOM 5463 C CA . TYR A 1 695 ? 1.398 2.763 20.901 1.00 96.44 695 TYR A CA 1
ATOM 5464 C C . TYR A 1 695 ? 1.548 3.165 19.425 1.00 96.44 695 TYR A C 1
ATOM 5466 O O . TYR A 1 695 ? 0.589 3.051 18.664 1.00 96.44 695 TYR A O 1
ATOM 5474 N N . ILE A 1 696 ? 2.754 3.561 19.000 1.00 96.12 696 ILE A N 1
ATOM 5475 C CA . ILE A 1 696 ? 3.065 3.900 17.598 1.00 96.12 696 ILE A CA 1
ATOM 5476 C C . ILE A 1 696 ? 2.849 2.690 16.682 1.00 96.12 696 ILE A C 1
ATOM 5478 O O . ILE A 1 696 ? 2.205 2.803 15.639 1.00 96.12 696 ILE A O 1
ATOM 5482 N N . LEU A 1 697 ? 3.326 1.507 17.089 1.00 97.38 697 LEU A N 1
ATOM 5483 C CA . LEU A 1 697 ? 3.133 0.266 16.336 1.00 97.38 697 LEU A CA 1
ATOM 5484 C C . LEU A 1 697 ? 1.639 -0.060 16.154 1.00 97.38 697 LEU A C 1
ATOM 5486 O O . LEU A 1 697 ? 1.220 -0.464 15.066 1.00 97.38 697 LEU A O 1
ATOM 5490 N N . ALA A 1 698 ? 0.833 0.146 17.201 1.00 96.31 698 ALA A N 1
ATOM 5491 C CA . ALA A 1 698 ? -0.612 -0.054 17.178 1.00 96.31 698 ALA A CA 1
ATOM 5492 C C . ALA A 1 698 ? -1.346 0.961 16.289 1.00 96.31 698 ALA A C 1
ATOM 5494 O O . ALA A 1 698 ? -2.234 0.575 15.525 1.00 96.31 698 ALA A O 1
ATOM 5495 N N . GLU A 1 699 ? -0.955 2.237 16.352 1.00 93.88 699 GLU A N 1
ATOM 5496 C CA . GLU A 1 699 ? -1.485 3.310 15.504 1.00 93.88 699 GLU A CA 1
ATOM 5497 C C . GLU A 1 699 ? -1.165 3.068 14.015 1.00 93.88 699 GLU A C 1
ATOM 5499 O O . GLU A 1 699 ? -2.017 3.279 13.150 1.00 93.88 699 GLU A O 1
ATOM 5504 N N . GLY A 1 700 ? 0.042 2.571 13.720 1.00 94.44 700 GLY A N 1
ATOM 5505 C CA . GLY A 1 700 ? 0.540 2.275 12.373 1.00 94.44 700 GLY A CA 1
ATOM 5506 C C . GLY A 1 700 ? 0.148 0.907 11.795 1.00 94.44 700 GLY A C 1
ATOM 5507 O O . GLY A 1 700 ? 0.585 0.573 10.693 1.00 94.44 700 GLY A O 1
ATOM 5508 N N . ASN A 1 701 ? -0.660 0.103 12.500 1.00 95.62 701 ASN A N 1
ATOM 5509 C CA . ASN A 1 701 ? -1.070 -1.251 12.088 1.00 95.62 701 ASN A CA 1
ATOM 5510 C C . ASN A 1 701 ? 0.103 -2.246 11.891 1.00 95.62 701 ASN A C 1
ATOM 5512 O O . ASN A 1 701 ? 0.027 -3.157 11.058 1.00 95.62 701 ASN A O 1
ATOM 5516 N N . LEU A 1 702 ? 1.197 -2.079 12.642 1.00 97.81 702 LEU A N 1
ATOM 5517 C CA . LEU A 1 702 ? 2.463 -2.810 12.488 1.00 97.81 702 LEU A CA 1
ATOM 5518 C C . LEU A 1 702 ? 2.456 -4.147 13.254 1.00 97.81 702 LEU A C 1
ATOM 5520 O O . LEU A 1 702 ? 3.232 -4.381 14.180 1.00 97.81 702 LEU A O 1
ATOM 5524 N N . SER A 1 703 ? 1.543 -5.034 12.852 1.00 96.94 703 SER A N 1
ATOM 5525 C CA . SER A 1 703 ? 1.236 -6.310 13.518 1.00 96.94 703 SER A CA 1
ATOM 5526 C C . SER A 1 703 ? 2.433 -7.223 13.789 1.00 96.94 703 SER A C 1
ATOM 5528 O O . SER A 1 703 ? 2.430 -7.948 14.779 1.00 96.94 703 SER A O 1
ATOM 5530 N N . ASN A 1 704 ? 3.453 -7.220 12.931 1.00 98.00 704 ASN A N 1
ATOM 5531 C CA . ASN A 1 704 ? 4.569 -8.154 13.069 1.00 98.00 704 ASN A CA 1
ATOM 5532 C C . ASN A 1 704 ? 5.508 -7.703 14.195 1.00 98.00 704 ASN A C 1
ATOM 5534 O O . ASN A 1 704 ? 5.925 -8.534 14.993 1.00 98.00 704 ASN A O 1
ATOM 5538 N N . LEU A 1 705 ? 5.741 -6.391 14.330 1.00 97.94 705 LEU A N 1
ATOM 5539 C CA . LEU A 1 705 ? 6.498 -5.832 15.456 1.00 97.94 705 LEU A CA 1
ATOM 5540 C C . LEU A 1 705 ? 5.713 -5.903 16.765 1.00 97.94 705 LEU A C 1
ATOM 5542 O O . LEU A 1 705 ? 6.293 -6.231 17.791 1.00 97.94 705 LEU A O 1
ATOM 5546 N N . ILE A 1 706 ? 4.393 -5.677 16.739 1.00 97.81 706 ILE A N 1
ATOM 5547 C CA . ILE A 1 706 ? 3.538 -5.849 17.930 1.00 97.81 706 ILE A CA 1
ATOM 5548 C C . ILE A 1 706 ? 3.659 -7.274 18.483 1.00 97.81 706 ILE A C 1
ATOM 5550 O O . ILE A 1 706 ? 3.762 -7.447 19.693 1.00 97.81 706 ILE A O 1
ATOM 5554 N N . ARG A 1 707 ? 3.680 -8.288 17.607 1.00 96.25 707 ARG A N 1
ATOM 5555 C CA . ARG A 1 707 ? 3.782 -9.708 17.981 1.00 96.25 707 ARG A CA 1
ATOM 5556 C C . ARG A 1 707 ? 5.061 -10.037 18.759 1.00 96.25 707 ARG A C 1
ATOM 5558 O O . ARG A 1 707 ? 5.006 -10.896 19.630 1.00 96.25 707 ARG A O 1
ATOM 5565 N N . VAL A 1 708 ? 6.181 -9.385 18.438 1.00 95.62 708 VAL A N 1
ATOM 5566 C CA . VAL A 1 708 ? 7.491 -9.617 19.081 1.00 95.62 708 VAL A CA 1
ATOM 5567 C C . VAL A 1 708 ? 7.870 -8.538 20.104 1.00 95.62 708 VAL A C 1
ATOM 5569 O O . VAL A 1 708 ? 8.941 -8.600 20.700 1.00 95.62 708 VAL A O 1
ATOM 5572 N N . HIS A 1 709 ? 6.999 -7.554 20.346 1.00 96.25 709 HIS A N 1
ATOM 5573 C CA . HIS A 1 709 ? 7.249 -6.493 21.317 1.00 96.25 709 HIS A CA 1
ATOM 5574 C C . HIS A 1 709 ? 7.122 -7.033 22.760 1.00 96.25 709 HIS A C 1
ATOM 5576 O O . HIS A 1 709 ? 6.045 -7.522 23.116 1.00 96.25 709 HIS A O 1
ATOM 5582 N N . PRO A 1 710 ? 8.134 -6.873 23.642 1.00 93.88 710 PRO A N 1
ATOM 5583 C CA . PRO A 1 710 ? 8.146 -7.492 24.976 1.00 93.88 710 PRO A CA 1
ATOM 5584 C C . PRO A 1 710 ? 6.897 -7.216 25.829 1.00 93.88 710 PRO A C 1
ATOM 5586 O O . PRO A 1 710 ? 6.384 -8.098 26.508 1.00 93.88 710 PRO A O 1
ATOM 5589 N N . SER A 1 711 ? 6.361 -5.994 25.761 1.00 93.75 711 SER A N 1
ATOM 5590 C CA . SER A 1 711 ? 5.175 -5.568 26.526 1.00 93.75 711 SER A CA 1
ATOM 5591 C C . SER A 1 711 ? 3.832 -5.742 25.793 1.00 93.75 711 SER A C 1
ATOM 5593 O O . SER A 1 711 ? 2.896 -5.002 26.082 1.00 93.75 711 SER A O 1
ATOM 5595 N N . VAL A 1 712 ? 3.701 -6.660 24.823 1.00 95.12 712 VAL A N 1
ATOM 5596 C CA . VAL A 1 712 ? 2.477 -6.802 23.995 1.00 95.12 712 VAL A CA 1
ATOM 5597 C C . VAL A 1 712 ? 1.183 -6.963 24.814 1.00 95.12 712 VAL A C 1
ATOM 5599 O O . VAL A 1 712 ? 0.153 -6.392 24.454 1.00 95.12 712 VAL A O 1
ATOM 5602 N N . LEU A 1 713 ? 1.237 -7.661 25.955 1.00 94.38 713 LEU A N 1
ATOM 5603 C CA . LEU A 1 713 ? 0.090 -7.845 26.857 1.00 94.38 713 LEU A CA 1
ATOM 5604 C C . LEU A 1 713 ? -0.298 -6.572 27.631 1.00 94.38 713 LEU A C 1
ATOM 5606 O O . LEU A 1 713 ? -1.418 -6.480 28.130 1.00 94.38 713 LEU A O 1
ATOM 5610 N N . SER A 1 714 ? 0.570 -5.562 27.704 1.00 93.75 714 SER A N 1
ATOM 5611 C CA . SER A 1 714 ? 0.298 -4.285 28.381 1.00 93.75 714 SER A CA 1
ATOM 5612 C C . SER A 1 714 ? -0.531 -3.311 27.531 1.00 93.75 714 SER A C 1
ATOM 5614 O O . SER A 1 714 ? -0.724 -2.168 27.930 1.00 93.75 714 SER A O 1
ATOM 5616 N N . CYS A 1 715 ? -1.042 -3.723 26.365 1.00 93.88 715 CYS A N 1
ATOM 5617 C CA . CYS A 1 715 ? -1.744 -2.855 25.409 1.00 93.88 715 CYS A CA 1
ATOM 5618 C C . CYS A 1 715 ? -3.042 -2.192 25.917 1.00 93.88 715 CYS A C 1
ATOM 5620 O O . CYS A 1 715 ? -3.566 -1.306 25.238 1.00 93.88 715 CYS A O 1
ATOM 5622 N N . LEU A 1 716 ? -3.542 -2.617 27.080 1.00 92.06 716 LEU A N 1
ATOM 5623 C CA . LEU A 1 716 ? -4.730 -2.096 27.768 1.00 92.06 716 LEU A CA 1
ATOM 5624 C C . LEU A 1 716 ? -4.406 -1.355 29.078 1.00 92.06 716 LEU A C 1
ATOM 5626 O O . LEU A 1 716 ? -5.284 -0.692 29.616 1.00 92.06 716 LEU A O 1
ATOM 5630 N N . ASP A 1 717 ? -3.165 -1.453 29.566 1.00 88.38 717 ASP A N 1
ATOM 5631 C CA . ASP A 1 717 ? -2.734 -0.911 30.866 1.00 88.38 717 ASP A CA 1
ATOM 5632 C C . ASP A 1 717 ? -1.667 0.189 30.705 1.00 88.38 717 ASP A C 1
ATOM 5634 O O . ASP A 1 717 ? -1.540 1.084 31.537 1.00 88.38 717 ASP A O 1
ATOM 5638 N N . MET A 1 718 ? -0.892 0.132 29.617 1.00 82.81 718 MET A N 1
ATOM 5639 C CA . MET A 1 718 ? 0.135 1.107 29.264 1.00 82.81 718 MET A CA 1
ATOM 5640 C C . MET A 1 718 ? -0.520 2.388 28.746 1.00 82.81 718 MET A C 1
ATOM 5642 O O . MET A 1 718 ? -0.988 2.427 27.605 1.00 82.81 718 MET A O 1
ATOM 5646 N N . GLU A 1 719 ? -0.522 3.437 29.568 1.00 82.12 719 GLU A N 1
ATOM 5647 C CA . GLU A 1 719 ? -0.893 4.774 29.110 1.00 82.12 719 GLU A CA 1
ATOM 5648 C C . GLU A 1 719 ? 0.061 5.254 27.998 1.00 82.12 719 GLU A C 1
ATOM 5650 O O . GLU A 1 719 ? 1.271 5.011 28.017 1.00 82.12 719 GLU A O 1
ATOM 5655 N N . GLY A 1 720 ? -0.523 5.910 27.001 1.00 79.56 720 GLY A N 1
ATOM 5656 C CA . GLY A 1 720 ? 0.131 6.507 25.846 1.00 79.56 720 GLY A CA 1
ATOM 5657 C C . GLY A 1 720 ? -0.521 7.848 25.515 1.00 79.56 720 GLY A C 1
ATOM 5658 O O . GLY A 1 720 ? -0.699 8.685 26.389 1.00 79.56 720 GLY A O 1
ATOM 5659 N N . GLU A 1 721 ? -0.874 8.056 24.248 1.00 86.25 721 GLU A N 1
ATOM 5660 C CA . GLU A 1 721 ? -1.237 9.382 23.724 1.00 86.25 721 GLU A CA 1
ATOM 5661 C C . GLU A 1 721 ? -2.760 9.601 23.627 1.00 86.25 721 GLU A C 1
ATOM 5663 O O . GLU A 1 721 ? -3.530 9.079 24.425 1.00 86.25 721 GLU A O 1
ATOM 5668 N N . ARG A 1 722 ? -3.230 10.374 22.639 1.00 87.19 722 ARG A N 1
ATOM 5669 C CA . ARG A 1 722 ? -4.631 10.803 22.430 1.00 87.19 722 ARG A CA 1
ATOM 5670 C C . ARG A 1 722 ? -5.734 9.731 22.562 1.00 87.19 722 ARG A C 1
ATOM 5672 O O . ARG A 1 722 ? -6.869 10.077 22.888 1.00 87.19 722 ARG A O 1
ATOM 5679 N N . TYR A 1 723 ? -5.433 8.452 22.323 1.00 89.56 723 TYR A N 1
ATOM 5680 C CA . TYR A 1 723 ? -6.372 7.324 22.485 1.00 89.56 723 TYR A CA 1
ATOM 5681 C C . TYR A 1 723 ? -6.215 6.563 23.815 1.00 89.56 723 TYR A C 1
ATOM 5683 O O . TYR A 1 723 ? -6.844 5.526 24.018 1.00 89.56 723 TYR A O 1
ATOM 5691 N N . LYS A 1 724 ? -5.378 7.084 24.712 1.00 90.44 724 LYS A N 1
ATOM 5692 C CA . LYS A 1 724 ? -4.925 6.569 26.006 1.00 90.44 724 LYS A CA 1
ATOM 5693 C C . LYS A 1 724 ? -4.176 5.239 25.999 1.00 90.44 724 LYS A C 1
ATOM 5695 O O . LYS A 1 724 ? -3.158 5.158 26.666 1.00 90.44 724 LYS A O 1
ATOM 5700 N N . PHE A 1 725 ? -4.608 4.227 25.254 1.00 93.06 725 PHE A N 1
ATOM 5701 C CA . PHE A 1 725 ? -3.986 2.895 25.277 1.00 93.06 725 PHE A CA 1
ATOM 5702 C C . PHE A 1 725 ? -3.647 2.401 23.861 1.00 93.06 725 PHE A C 1
ATOM 5704 O O . PHE A 1 725 ? -4.420 2.679 22.939 1.00 93.06 725 PHE A O 1
ATOM 5711 N N . PRO A 1 726 ? -2.562 1.622 23.656 1.00 95.75 726 PRO A N 1
ATOM 5712 C CA . PRO A 1 726 ? -2.230 1.028 22.358 1.00 95.75 726 PRO A CA 1
ATOM 5713 C C . PRO A 1 726 ? -3.395 0.262 21.713 1.00 95.75 726 PRO A C 1
ATOM 5715 O O . PRO A 1 726 ? -3.644 0.405 20.517 1.00 95.75 726 PRO A O 1
ATOM 5718 N N . PHE A 1 727 ? -4.174 -0.492 22.495 1.00 93.56 727 PHE A N 1
ATOM 5719 C CA . PHE A 1 727 ? -5.345 -1.201 21.977 1.00 93.56 727 PHE A CA 1
ATOM 5720 C C . PHE A 1 727 ? -6.384 -0.228 21.395 1.00 93.56 727 PHE A C 1
ATOM 5722 O O . PHE A 1 727 ? -6.752 -0.346 20.226 1.00 93.56 727 PHE A O 1
ATOM 5729 N N . PHE A 1 728 ? -6.773 0.810 22.144 1.00 92.44 728 PHE A N 1
ATOM 5730 C CA . PHE A 1 728 ? -7.685 1.856 21.657 1.00 92.44 728 PHE A CA 1
ATOM 5731 C C . PHE A 1 728 ? -7.109 2.650 20.477 1.00 92.44 728 PHE A C 1
ATOM 5733 O O . PHE A 1 728 ? -7.867 3.038 19.587 1.00 92.44 728 PHE A O 1
ATOM 5740 N N . ALA A 1 729 ? -5.787 2.836 20.412 1.00 93.56 729 ALA A N 1
ATOM 5741 C CA . ALA A 1 729 ? -5.133 3.446 19.261 1.00 93.56 729 ALA A CA 1
ATOM 5742 C C . ALA A 1 729 ? -5.305 2.613 17.990 1.00 93.56 729 ALA A C 1
ATOM 5744 O O . ALA A 1 729 ? -5.622 3.167 16.933 1.00 93.56 729 ALA A O 1
ATOM 5745 N N . SER A 1 730 ? -5.183 1.286 18.094 1.00 93.19 730 SER A N 1
ATOM 5746 C CA . SER A 1 730 ? -5.442 0.400 16.959 1.00 93.19 730 SER A CA 1
ATOM 5747 C C . SER A 1 730 ? -6.913 0.409 16.521 1.00 93.19 730 SER A C 1
ATOM 5749 O O . SER A 1 730 ? -7.187 0.387 15.322 1.00 93.19 730 SER A O 1
ATOM 5751 N N . LEU A 1 731 ? -7.862 0.547 17.454 1.00 90.94 731 LEU A N 1
ATOM 5752 C CA . LEU A 1 731 ? -9.286 0.676 17.124 1.00 90.94 731 LEU A CA 1
ATOM 5753 C C . LEU A 1 731 ? -9.599 2.003 16.417 1.00 90.94 731 LEU A C 1
ATOM 5755 O O . LEU A 1 731 ? -10.121 1.995 15.305 1.00 90.94 731 LEU A O 1
ATOM 5759 N N . ALA A 1 732 ? -9.220 3.139 17.011 1.00 89.88 732 ALA A N 1
ATOM 5760 C CA . ALA A 1 732 ? -9.534 4.476 16.492 1.00 89.88 732 ALA A CA 1
ATOM 5761 C C . ALA A 1 732 ? -8.850 4.812 15.151 1.00 89.88 732 ALA A C 1
ATOM 5763 O O . ALA A 1 732 ? -9.243 5.756 14.459 1.00 89.88 732 ALA A O 1
ATOM 5764 N N . THR A 1 733 ? -7.823 4.048 14.764 1.00 89.25 733 THR A N 1
ATOM 5765 C CA . THR A 1 733 ? -7.160 4.165 13.456 1.00 89.25 733 THR A CA 1
ATOM 5766 C C . THR A 1 733 ? -7.646 3.175 12.400 1.00 89.25 733 THR A C 1
ATOM 5768 O O . THR A 1 733 ? -7.290 3.351 11.233 1.00 89.25 733 THR A O 1
ATOM 5771 N N . GLY A 1 734 ? -8.476 2.187 12.760 1.00 89.06 734 GLY A N 1
ATOM 5772 C CA . GLY A 1 734 ? -8.875 1.090 11.869 1.00 89.06 734 GLY A CA 1
ATOM 5773 C C . GLY A 1 734 ? -7.770 0.051 11.638 1.00 89.06 734 GLY A C 1
ATOM 5774 O O . GLY A 1 734 ? -7.767 -0.656 10.628 1.00 89.06 734 GLY A O 1
ATOM 5775 N N . SER A 1 735 ? -6.812 -0.050 12.559 1.00 91.94 735 SER A N 1
ATOM 5776 C CA . SER A 1 735 ? -5.639 -0.924 12.484 1.00 91.94 735 SER A CA 1
ATOM 5777 C C . SER A 1 735 ? -5.974 -2.368 12.877 1.00 91.94 735 SER A C 1
ATOM 5779 O O . SER A 1 735 ? -5.445 -2.931 13.834 1.00 91.94 735 SER A O 1
ATOM 5781 N N . GLY A 1 736 ? -6.869 -2.998 12.113 1.00 90.69 736 GLY A N 1
ATOM 5782 C CA . GLY A 1 736 ? -7.424 -4.321 12.425 1.00 90.69 736 GLY A CA 1
ATOM 5783 C C . GLY A 1 736 ? -6.417 -5.483 12.456 1.00 90.69 736 GLY A C 1
ATOM 5784 O O . GLY A 1 736 ? -6.733 -6.528 13.024 1.00 90.69 736 GLY A O 1
ATOM 5785 N N . LYS A 1 737 ? -5.202 -5.336 11.897 1.00 92.56 737 LYS A N 1
ATOM 5786 C CA . LYS A 1 737 ? -4.137 -6.339 12.094 1.00 92.56 737 LYS A CA 1
ATOM 5787 C C . LYS A 1 737 ? -3.526 -6.198 13.487 1.00 92.56 737 LYS A C 1
ATOM 5789 O O . LYS A 1 737 ? -3.352 -7.209 14.152 1.00 92.56 737 LYS A O 1
ATOM 5794 N N . ALA A 1 738 ? -3.271 -4.971 13.946 1.00 95.38 738 ALA A N 1
ATOM 5795 C CA . ALA A 1 738 ? -2.806 -4.706 15.308 1.00 95.38 738 ALA A CA 1
ATOM 5796 C C . ALA A 1 738 ? -3.813 -5.188 16.368 1.00 95.38 738 ALA A C 1
ATOM 5798 O O . ALA A 1 738 ? -3.416 -5.914 17.277 1.00 95.38 738 ALA A O 1
ATOM 5799 N N . VAL A 1 739 ? -5.112 -4.891 16.201 1.00 94.00 739 VAL A N 1
ATOM 5800 C CA . VAL A 1 739 ? -6.185 -5.398 17.087 1.00 94.00 739 VAL A CA 1
ATOM 5801 C C . VAL A 1 739 ? -6.130 -6.925 17.179 1.00 94.00 739 VAL A C 1
ATOM 5803 O O . VAL A 1 739 ? -6.048 -7.484 18.271 1.00 94.00 739 VAL A O 1
ATOM 5806 N N . ARG A 1 740 ? -6.093 -7.603 16.023 1.00 92.94 740 ARG A N 1
ATOM 5807 C CA . ARG A 1 740 ? -5.997 -9.065 15.938 1.00 92.94 740 ARG A CA 1
ATOM 5808 C C . ARG A 1 740 ? -4.746 -9.602 16.633 1.00 92.94 740 ARG A C 1
ATOM 5810 O O . ARG A 1 740 ? -4.855 -10.576 17.367 1.00 92.94 740 ARG A O 1
ATOM 5817 N N . THR A 1 741 ? -3.583 -8.980 16.439 1.00 95.94 741 THR A N 1
ATOM 5818 C CA . THR A 1 741 ? -2.336 -9.404 17.093 1.00 95.94 741 THR A CA 1
ATOM 5819 C C . THR A 1 741 ? -2.408 -9.256 18.610 1.00 95.94 741 THR A C 1
ATOM 5821 O O . THR A 1 741 ? -1.979 -10.169 19.311 1.00 95.94 741 THR A O 1
ATOM 5824 N N . PHE A 1 742 ? -2.994 -8.174 19.133 1.00 95.75 742 PHE A N 1
ATOM 5825 C CA . PHE A 1 742 ? -3.228 -8.049 20.573 1.00 95.75 742 PHE A CA 1
ATOM 5826 C C . PHE A 1 742 ? -4.150 -9.156 21.091 1.00 95.75 742 PHE A C 1
ATOM 5828 O O . PHE A 1 742 ? -3.803 -9.825 22.063 1.00 95.75 742 PHE A O 1
ATOM 5835 N N . MET A 1 743 ? -5.277 -9.414 20.420 1.00 94.19 743 MET A N 1
ATOM 5836 C CA . MET A 1 743 ? -6.196 -10.483 20.826 1.00 94.19 743 MET A CA 1
ATOM 5837 C C . MET A 1 743 ? -5.526 -11.866 20.792 1.00 94.19 743 MET A C 1
ATOM 5839 O O . MET A 1 743 ? -5.661 -12.643 21.736 1.00 94.19 743 MET A O 1
ATOM 5843 N N . GLN A 1 744 ? -4.738 -12.148 19.750 1.00 93.44 744 GLN A N 1
ATOM 5844 C CA . GLN A 1 744 ? -3.968 -13.387 19.610 1.00 93.44 744 GLN A CA 1
ATOM 5845 C C . GLN A 1 744 ? -2.894 -13.536 20.695 1.00 93.44 744 GLN A C 1
ATOM 5847 O O . GLN A 1 744 ? -2.718 -14.636 21.211 1.00 93.44 744 GLN A O 1
ATOM 5852 N N . ALA A 1 745 ? -2.212 -12.454 21.086 1.00 94.50 745 ALA A N 1
ATOM 5853 C CA . ALA A 1 745 ? -1.237 -12.483 22.175 1.00 94.50 745 ALA A CA 1
ATOM 5854 C C . ALA A 1 745 ? -1.894 -12.859 23.515 1.00 94.50 745 ALA A C 1
ATOM 5856 O O . ALA A 1 745 ? -1.362 -13.697 24.242 1.00 94.50 745 ALA A O 1
ATOM 5857 N N . TYR A 1 746 ? -3.081 -12.319 23.814 1.00 93.50 746 TYR A N 1
ATOM 5858 C CA . TYR A 1 746 ? -3.870 -12.738 24.980 1.00 93.50 746 TYR A CA 1
ATOM 5859 C C . TYR A 1 746 ? -4.320 -14.204 24.873 1.00 93.50 746 TYR A C 1
ATOM 5861 O O . TYR A 1 746 ? -4.115 -14.977 25.805 1.00 93.50 746 TYR A O 1
ATOM 5869 N N . ALA A 1 747 ? -4.860 -14.623 23.724 1.00 92.25 747 ALA A N 1
ATOM 5870 C CA . ALA A 1 747 ? -5.332 -15.994 23.495 1.00 92.25 747 ALA A CA 1
ATOM 5871 C C . ALA A 1 747 ? -4.214 -17.064 23.520 1.00 92.25 747 ALA A C 1
ATOM 5873 O O . ALA A 1 747 ? -4.494 -18.246 23.738 1.00 92.25 747 ALA A O 1
ATOM 5874 N N . ALA A 1 748 ? -2.960 -16.662 23.291 1.00 91.88 748 ALA A N 1
ATOM 5875 C CA . ALA A 1 748 ? -1.774 -17.512 23.407 1.00 91.88 748 ALA A CA 1
ATOM 5876 C C . ALA A 1 748 ? -1.274 -17.668 24.856 1.00 91.88 748 ALA A C 1
ATOM 5878 O O . ALA A 1 748 ? -0.627 -18.664 25.162 1.00 91.88 748 ALA A O 1
ATOM 5879 N N . ASN A 1 749 ? -1.590 -16.717 25.744 1.00 88.94 749 ASN A N 1
ATOM 5880 C CA . ASN A 1 749 ? -1.203 -16.732 27.162 1.00 88.94 749 ASN A CA 1
ATOM 5881 C C . ASN A 1 749 ? -2.307 -17.282 28.090 1.00 88.94 749 ASN A C 1
ATOM 5883 O O . ASN A 1 749 ? -2.155 -17.256 29.308 1.00 88.94 749 ASN A O 1
ATOM 5887 N N . MET A 1 750 ? -3.413 -17.772 27.524 1.00 86.19 750 MET A N 1
ATOM 5888 C CA . MET A 1 750 ? -4.564 -18.311 28.255 1.00 86.19 750 MET A CA 1
ATOM 5889 C C . MET A 1 750 ? -4.765 -19.813 27.977 1.00 86.19 750 MET A C 1
ATOM 5891 O O . MET A 1 750 ? -4.313 -20.304 26.933 1.00 86.19 750 MET A O 1
ATOM 5895 N N . PRO A 1 751 ? -5.445 -20.555 28.879 1.00 85.38 751 PRO A N 1
ATOM 5896 C CA . PRO A 1 751 ? -5.697 -21.987 28.714 1.00 85.38 751 PRO A CA 1
ATOM 5897 C C . PRO A 1 751 ? -6.392 -22.335 27.384 1.00 85.38 751 PRO A C 1
ATOM 5899 O O . PRO A 1 751 ? -7.164 -21.516 26.871 1.00 85.38 751 PRO A O 1
ATOM 5902 N N . PRO A 1 752 ? -6.158 -23.533 26.807 1.00 80.81 752 PRO A N 1
ATOM 5903 C CA . PRO A 1 752 ? -6.761 -23.947 25.538 1.00 80.81 752 PRO A CA 1
ATOM 5904 C C . PRO A 1 752 ? -8.289 -23.877 25.471 1.00 80.81 752 PRO A C 1
ATOM 5906 O O . PRO A 1 752 ? -8.835 -23.686 24.386 1.00 80.81 752 PRO A O 1
ATOM 5909 N N . GLU A 1 753 ? -8.952 -24.005 26.616 1.00 81.12 753 GLU A N 1
ATOM 5910 C CA . GLU A 1 753 ? -10.401 -23.971 26.809 1.00 81.12 753 GLU A CA 1
ATOM 5911 C C . GLU A 1 753 ? -10.980 -22.543 26.736 1.00 81.12 753 GLU A C 1
ATOM 5913 O O . GLU A 1 753 ? -12.196 -22.372 26.660 1.00 81.12 753 GLU A O 1
ATOM 5918 N N . SER A 1 754 ? -10.129 -21.509 26.753 1.00 84.44 754 SER A N 1
ATOM 5919 C CA . SER A 1 754 ? -10.554 -20.107 26.711 1.00 84.44 754 SER A CA 1
ATOM 5920 C C . SER A 1 754 ? -11.254 -19.749 25.396 1.00 84.44 754 SER A C 1
ATOM 5922 O O . SER A 1 754 ? -10.743 -19.981 24.293 1.00 84.44 754 SER A O 1
ATOM 5924 N N . ARG A 1 755 ? -12.396 -19.057 25.508 1.00 88.81 755 ARG A N 1
ATOM 5925 C CA . ARG A 1 755 ? -13.188 -18.587 24.360 1.00 88.81 755 ARG A CA 1
ATOM 5926 C C . ARG A 1 755 ? -12.474 -17.496 23.549 1.00 88.81 755 ARG A C 1
ATOM 5928 O O . ARG A 1 755 ? -12.872 -17.234 22.414 1.00 88.81 755 ARG A O 1
ATOM 5935 N N . LEU A 1 756 ? -11.375 -16.923 24.057 1.00 88.19 756 LEU A N 1
ATOM 5936 C CA . LEU A 1 756 ? -10.560 -15.907 23.372 1.00 88.19 756 LEU A CA 1
ATOM 5937 C C . LEU A 1 756 ? -10.117 -16.318 21.960 1.00 88.19 756 LEU A C 1
ATOM 5939 O O . LEU A 1 756 ? -10.074 -15.469 21.070 1.00 88.19 756 LEU A O 1
ATOM 5943 N N . ARG A 1 757 ? -9.822 -17.604 21.720 1.00 88.69 757 ARG A N 1
ATOM 5944 C CA . ARG A 1 757 ? -9.446 -18.098 20.380 1.00 88.69 757 ARG A CA 1
ATOM 5945 C C . ARG A 1 757 ? -10.613 -17.987 19.396 1.00 88.69 757 ARG A C 1
ATOM 5947 O O . ARG A 1 757 ? -10.465 -17.377 18.341 1.00 88.69 757 ARG A O 1
ATOM 5954 N N . ALA A 1 758 ? -11.798 -18.449 19.796 1.00 89.56 758 ALA A N 1
ATOM 5955 C CA . ALA A 1 758 ? -13.017 -18.312 18.999 1.00 89.56 758 ALA A CA 1
ATOM 5956 C C . ALA A 1 758 ? -13.409 -16.838 18.773 1.00 89.56 758 ALA A C 1
ATOM 5958 O O . ALA A 1 758 ? -13.908 -16.488 17.705 1.00 89.56 758 ALA A O 1
ATOM 5959 N N . LEU A 1 759 ? -13.139 -15.950 19.738 1.00 90.38 759 LEU A N 1
ATOM 5960 C CA . LEU A 1 759 ? -13.347 -14.504 19.586 1.00 90.38 759 LEU A CA 1
ATOM 5961 C C . LEU A 1 759 ? -12.363 -13.865 18.594 1.00 90.38 759 LEU A C 1
ATOM 5963 O O . LEU A 1 759 ? -12.769 -13.003 17.814 1.00 90.38 759 LEU A O 1
ATOM 5967 N N . CYS A 1 760 ? -11.104 -14.318 18.552 1.00 88.31 760 CYS A N 1
ATOM 5968 C CA . CYS A 1 760 ? -10.159 -13.920 17.503 1.00 88.31 760 CYS A CA 1
ATOM 5969 C C . CYS A 1 760 ? -10.684 -14.306 16.112 1.00 88.31 760 CYS A C 1
ATOM 5971 O O . CYS A 1 760 ? -10.645 -13.485 15.193 1.00 88.31 760 CYS A O 1
ATOM 5973 N N . ASP A 1 761 ? -11.222 -15.517 15.958 1.00 86.69 761 ASP A N 1
ATOM 5974 C CA . ASP A 1 761 ? -11.777 -15.990 14.685 1.00 86.69 761 ASP A CA 1
ATOM 5975 C C . ASP A 1 761 ? -13.062 -15.238 14.302 1.00 86.69 761 ASP A C 1
ATOM 5977 O O . ASP A 1 761 ? -13.189 -14.789 13.161 1.00 86.69 761 ASP A O 1
ATOM 5981 N N . LYS A 1 762 ? -13.969 -14.990 15.259 1.00 88.06 762 LYS A N 1
ATOM 5982 C CA . LYS A 1 762 ? -15.176 -14.152 15.094 1.00 88.06 762 LYS A CA 1
ATOM 5983 C C . LYS A 1 762 ? -14.808 -12.734 14.631 1.00 88.06 762 LYS A C 1
ATOM 5985 O O . LYS A 1 762 ? -15.413 -12.216 13.691 1.00 88.06 762 LYS A O 1
ATOM 5990 N N . TYR A 1 763 ? -13.759 -12.134 15.204 1.00 85.44 763 TYR A N 1
ATOM 5991 C CA . TYR A 1 763 ? -13.222 -10.839 14.762 1.00 85.44 763 TYR A CA 1
ATOM 5992 C C . TYR A 1 763 ? -12.665 -10.893 13.328 1.00 85.44 763 TYR A C 1
ATOM 5994 O O . TYR A 1 763 ? -12.857 -9.961 12.545 1.00 85.44 763 TYR A O 1
ATOM 6002 N N . CYS A 1 764 ? -12.011 -11.994 12.942 1.00 79.44 764 CYS A N 1
ATOM 6003 C CA . CYS A 1 764 ? -11.516 -12.189 11.577 1.00 79.44 764 CYS A CA 1
ATOM 6004 C C . CYS A 1 764 ? -12.648 -12.347 10.548 1.00 79.44 764 CYS A C 1
ATOM 6006 O O . CYS A 1 764 ? -12.542 -11.802 9.449 1.00 79.44 764 CYS A O 1
ATOM 6008 N N . GLN A 1 765 ? -13.709 -13.077 10.900 1.00 78.19 765 GLN A N 1
ATOM 6009 C CA . GLN A 1 765 ? -14.850 -13.376 10.028 1.00 78.19 765 GLN A CA 1
ATOM 6010 C C . GLN A 1 765 ? -15.773 -12.165 9.823 1.00 78.19 765 GLN A C 1
ATOM 6012 O O . GLN A 1 765 ? -16.285 -11.970 8.723 1.00 78.19 765 GLN A O 1
ATOM 6017 N N . ASN A 1 766 ? -15.918 -11.296 10.831 1.00 68.50 766 ASN A N 1
ATOM 6018 C CA . ASN A 1 766 ? -16.776 -10.100 10.785 1.00 68.50 766 ASN A CA 1
ATOM 6019 C C . ASN A 1 766 ? -16.287 -8.966 9.851 1.00 68.50 766 ASN A C 1
ATOM 6021 O O . ASN A 1 766 ? -16.868 -7.878 9.842 1.00 68.50 766 ASN A O 1
ATOM 6025 N N . GLY A 1 767 ? -15.248 -9.209 9.043 1.00 49.28 767 GLY A N 1
ATOM 6026 C CA . GLY A 1 767 ? -15.044 -8.530 7.760 1.00 49.28 767 GLY A CA 1
ATOM 6027 C C . GLY A 1 767 ? -15.027 -7.001 7.803 1.00 49.28 767 GLY A C 1
ATOM 6028 O O . GLY A 1 767 ? -15.732 -6.365 7.028 1.00 49.28 767 GLY A O 1
ATOM 6029 N N . SER A 1 768 ? -14.233 -6.399 8.694 1.00 47.62 768 SER A N 1
ATOM 6030 C CA . SER A 1 768 ? -14.078 -4.935 8.776 1.00 47.62 768 SER A CA 1
ATOM 6031 C C . SER A 1 768 ? -15.406 -4.166 8.924 1.00 47.62 768 SER A C 1
ATOM 6033 O O . SER A 1 768 ? -15.551 -3.044 8.436 1.00 47.62 768 SER A O 1
ATOM 6035 N N . ARG A 1 769 ? -16.355 -4.697 9.712 1.00 49.53 769 ARG A N 1
ATOM 6036 C CA . ARG A 1 769 ? -17.250 -3.824 10.491 1.00 49.53 769 ARG A CA 1
ATOM 6037 C C . ARG A 1 769 ? -16.399 -3.067 11.508 1.00 49.53 769 ARG A C 1
ATOM 6039 O O . ARG A 1 769 ? -16.257 -3.479 12.651 1.00 49.53 769 ARG A O 1
ATOM 6046 N N . ASN A 1 770 ? -15.742 -2.019 11.019 1.00 51.06 770 ASN A N 1
ATOM 6047 C CA . ASN A 1 770 ? -14.803 -1.210 11.774 1.00 51.06 770 ASN A CA 1
ATOM 6048 C C . ASN A 1 770 ? -15.551 -0.635 12.990 1.00 51.06 770 ASN A C 1
ATOM 6050 O O . ASN A 1 770 ? -16.591 0.000 12.772 1.00 51.06 770 ASN A O 1
ATOM 6054 N N . PRO A 1 771 ? -15.094 -0.869 14.236 1.00 52.19 771 PRO A N 1
ATOM 6055 C CA . PRO A 1 771 ? -15.773 -0.338 15.408 1.00 52.19 771 PRO A CA 1
ATOM 6056 C C . PRO A 1 771 ? -15.919 1.178 15.294 1.00 52.19 771 PRO A C 1
ATOM 6058 O O . PRO A 1 771 ? -15.107 1.862 14.671 1.00 52.19 771 PRO A O 1
ATOM 6061 N N . SER A 1 772 ? -16.966 1.708 15.917 1.00 57.59 772 SER A N 1
ATOM 6062 C CA . SER A 1 772 ? -17.450 3.093 15.815 1.00 57.59 772 SER A CA 1
ATOM 6063 C C . SER A 1 772 ? -16.465 4.178 16.303 1.00 57.59 772 SER A C 1
ATOM 6065 O O . SER A 1 772 ? -16.791 5.366 16.287 1.00 57.59 772 SER A O 1
ATOM 6067 N N . LEU A 1 773 ? -15.237 3.795 16.665 1.00 72.94 773 LEU A N 1
ATOM 6068 C CA . LEU A 1 773 ? -14.120 4.673 16.993 1.00 72.94 773 LEU A CA 1
ATOM 6069 C C . LEU A 1 773 ? -13.498 5.270 15.727 1.00 72.94 773 LEU A C 1
ATOM 6071 O O . LEU A 1 773 ? -12.745 4.634 14.993 1.00 72.94 773 LEU A O 1
ATOM 6075 N N . ARG A 1 774 ? -13.792 6.546 15.502 1.00 78.31 774 ARG A N 1
ATOM 6076 C CA . ARG A 1 774 ? -13.118 7.382 14.508 1.00 78.31 774 ARG A CA 1
ATOM 6077 C C . ARG A 1 774 ? -11.858 8.024 15.102 1.00 78.31 774 ARG A C 1
ATOM 6079 O O . ARG A 1 774 ? -11.650 8.031 16.314 1.00 78.31 774 ARG A O 1
ATOM 6086 N N . ARG A 1 775 ? -11.015 8.613 14.243 1.00 81.44 775 ARG A N 1
ATOM 6087 C CA . ARG A 1 775 ? -9.731 9.223 14.646 1.00 81.44 775 ARG A CA 1
ATOM 6088 C C . ARG A 1 775 ? -9.858 10.423 15.596 1.00 81.44 775 ARG A C 1
ATOM 6090 O O . ARG A 1 775 ? -8.854 10.798 16.195 1.00 81.44 775 ARG A O 1
ATOM 6097 N N . ASP A 1 776 ? -11.041 11.016 15.718 1.00 79.06 776 ASP A N 1
ATOM 6098 C CA . ASP A 1 776 ? -11.412 12.077 16.662 1.00 79.06 776 ASP A CA 1
ATOM 6099 C C . ASP A 1 776 ? -11.801 11.561 18.059 1.00 79.06 776 ASP A C 1
ATOM 6101 O O . ASP A 1 776 ? -11.981 12.375 18.967 1.00 79.06 776 ASP A O 1
ATOM 6105 N N . PHE A 1 777 ? -11.879 10.239 18.264 1.00 84.31 777 PHE A N 1
ATOM 6106 C CA . PHE A 1 777 ? -12.060 9.653 19.590 1.00 84.31 777 PHE A CA 1
ATOM 6107 C C . PHE A 1 777 ? -11.016 10.173 20.582 1.00 84.31 777 PHE A C 1
ATOM 6109 O O . PHE A 1 777 ? -9.820 10.224 20.294 1.00 84.31 777 PHE A O 1
ATOM 6116 N N . ARG A 1 778 ? -11.485 10.498 21.786 1.00 82.00 778 ARG A N 1
ATOM 6117 C CA . ARG A 1 778 ? -10.655 10.788 22.952 1.00 82.00 778 ARG A CA 1
ATOM 6118 C C . ARG A 1 778 ? -11.129 9.902 24.086 1.00 82.00 778 ARG A C 1
ATOM 6120 O O . ARG A 1 778 ? -12.315 9.916 24.422 1.00 82.00 778 ARG A O 1
ATOM 6127 N N . PHE A 1 779 ? -10.210 9.153 24.681 1.00 85.88 779 PHE A N 1
ATOM 6128 C CA . PHE A 1 779 ? -10.527 8.413 25.894 1.00 85.88 779 PHE A CA 1
ATOM 6129 C C . PHE A 1 779 ? -10.785 9.411 27.032 1.00 85.88 779 PHE A C 1
ATOM 6131 O O . PHE A 1 779 ? -10.072 10.405 27.163 1.00 85.88 779 PHE A O 1
ATOM 6138 N N . SER A 1 780 ? -11.811 9.169 27.847 1.00 86.19 780 SER A N 1
ATOM 6139 C CA . SER A 1 780 ? -12.116 10.011 29.004 1.00 86.19 780 SER A CA 1
ATOM 6140 C C . SER A 1 780 ? -11.730 9.290 30.284 1.00 86.19 780 SER A C 1
ATOM 6142 O O . SER A 1 780 ? -12.287 8.237 30.578 1.00 86.19 780 SER A O 1
ATOM 6144 N N . ASP A 1 781 ? -10.882 9.905 31.110 1.00 83.44 781 ASP A N 1
ATOM 6145 C CA . ASP A 1 781 ? -10.524 9.387 32.440 1.00 83.44 781 ASP A CA 1
ATOM 6146 C C . ASP A 1 781 ? -11.699 9.339 33.426 1.00 83.44 781 ASP A C 1
ATOM 6148 O O . ASP A 1 781 ? -11.513 8.974 34.589 1.00 83.44 781 ASP A O 1
ATOM 6152 N N . ARG A 1 782 ? -12.904 9.747 33.010 1.00 85.69 782 ARG A N 1
ATOM 6153 C CA . ARG A 1 782 ? -14.135 9.494 33.760 1.00 85.69 782 ARG A CA 1
ATOM 6154 C C . ARG A 1 782 ? -14.712 8.105 33.527 1.00 85.69 782 ARG A C 1
ATOM 6156 O O . ARG A 1 782 ? -15.451 7.658 34.391 1.00 85.69 782 ARG A O 1
ATOM 6163 N N . ARG A 1 783 ? -14.385 7.432 32.422 1.00 87.94 783 ARG A N 1
ATOM 6164 C CA . ARG A 1 783 ? -14.968 6.148 32.006 1.00 87.94 783 ARG A CA 1
ATOM 6165 C C . ARG A 1 783 ? -14.022 4.975 32.261 1.00 87.94 783 ARG A C 1
ATOM 6167 O O . ARG A 1 783 ? -12.806 5.120 32.162 1.00 87.94 783 ARG A O 1
ATOM 6174 N N . THR A 1 784 ? -14.584 3.798 32.530 1.00 91.56 784 THR A N 1
ATOM 6175 C CA . THR A 1 784 ? -13.835 2.531 32.493 1.00 91.56 784 THR A CA 1
ATOM 6176 C C . THR A 1 784 ? -13.658 2.055 31.045 1.00 91.56 784 THR A C 1
ATOM 6178 O O . THR A 1 784 ? -14.399 2.464 30.147 1.00 91.56 784 THR A O 1
ATOM 6181 N N . ILE A 1 785 ? -12.688 1.165 30.804 1.00 91.75 785 ILE A N 1
ATOM 6182 C CA . ILE A 1 785 ? -12.462 0.557 29.479 1.00 91.75 785 ILE A CA 1
ATOM 6183 C C . ILE A 1 785 ? -13.722 -0.172 28.981 1.00 91.75 785 ILE A C 1
ATOM 6185 O O . ILE A 1 785 ? -14.129 0.038 27.837 1.00 91.75 785 ILE A O 1
ATOM 6189 N N . LEU A 1 786 ? -14.382 -0.956 29.845 1.00 92.88 786 LEU A N 1
ATOM 6190 C CA . LEU A 1 786 ? -15.633 -1.635 29.498 1.00 92.88 786 LEU A CA 1
ATOM 6191 C C . LEU A 1 786 ? -16.762 -0.644 29.200 1.00 92.88 786 LEU A C 1
ATOM 6193 O O . LEU A 1 786 ? -17.437 -0.817 28.193 1.00 92.88 786 LEU A O 1
ATOM 6197 N N . SER A 1 787 ? -16.939 0.421 29.988 1.00 92.31 787 SER A N 1
ATOM 6198 C CA . SER A 1 787 ? -17.953 1.451 29.707 1.00 92.31 787 SER A CA 1
ATOM 6199 C C . SER A 1 787 ? -17.744 2.127 28.346 1.00 92.31 787 SER A C 1
ATOM 6201 O O . SER A 1 787 ? -18.712 2.385 27.633 1.00 92.31 787 SER A O 1
ATOM 6203 N N . CYS A 1 788 ? -16.490 2.354 27.935 1.00 90.12 788 CYS A N 1
ATOM 6204 C CA . CYS A 1 788 ? -16.178 2.846 26.592 1.00 90.12 788 CYS A CA 1
ATOM 6205 C C . CYS A 1 788 ? -16.589 1.852 25.491 1.00 90.12 788 CYS A C 1
ATOM 6207 O O . CYS A 1 788 ? -17.218 2.269 24.524 1.00 90.12 788 CYS A O 1
ATOM 6209 N N . ILE A 1 789 ? -16.288 0.553 25.615 1.00 90.31 789 ILE A N 1
ATOM 6210 C CA . ILE A 1 789 ? -16.677 -0.438 24.589 1.00 90.31 789 ILE A CA 1
ATOM 6211 C C . ILE A 1 789 ? -18.189 -0.727 24.601 1.00 90.31 789 ILE A C 1
ATOM 6213 O O . ILE A 1 789 ? -18.794 -0.872 23.538 1.00 90.31 789 ILE A O 1
ATOM 6217 N N . ALA A 1 790 ? -18.826 -0.712 25.774 1.00 91.56 790 ALA A N 1
ATOM 6218 C CA . ALA A 1 790 ? -20.275 -0.836 25.926 1.00 91.56 790 ALA A CA 1
ATOM 6219 C C . ALA A 1 790 ? -21.045 0.285 25.217 1.00 91.56 790 ALA A C 1
ATOM 6221 O O . ALA A 1 790 ? -22.128 0.036 24.691 1.00 91.56 790 ALA A O 1
ATOM 6222 N N . GLU A 1 791 ? -20.491 1.502 25.163 1.00 87.62 791 GLU A N 1
ATOM 6223 C CA . GLU A 1 791 ? -21.058 2.614 24.392 1.00 87.62 791 GLU A CA 1
ATOM 6224 C C . GLU A 1 791 ? -20.966 2.373 22.871 1.00 87.62 791 GLU A C 1
ATOM 6226 O O . GLU A 1 791 ? -21.888 2.716 22.132 1.00 87.62 791 GLU A O 1
ATOM 6231 N N . LEU A 1 792 ? -19.874 1.763 22.399 1.00 84.38 792 LEU A N 1
ATOM 6232 C CA . LEU A 1 792 ? -19.617 1.521 20.972 1.00 84.38 792 LEU A CA 1
ATOM 6233 C C . LEU A 1 792 ? -20.464 0.392 20.377 1.00 84.38 792 LEU A C 1
ATOM 6235 O O . LEU A 1 792 ? -20.747 0.429 19.179 1.00 84.38 792 LEU A O 1
ATOM 6239 N N . GLY A 1 793 ? -20.828 -0.600 21.194 1.00 86.50 793 GLY A N 1
ATOM 6240 C CA . GLY A 1 793 ? -21.631 -1.755 20.782 1.00 86.50 793 GLY A CA 1
ATOM 6241 C C . GLY A 1 793 ? -20.847 -2.883 20.098 1.00 86.50 793 GLY A C 1
ATOM 6242 O O . GLY A 1 793 ? -21.463 -3.759 19.493 1.00 86.50 793 GLY A O 1
ATOM 6243 N N . ASP A 1 794 ? -19.510 -2.891 20.175 1.00 87.50 794 ASP A N 1
ATOM 6244 C CA . ASP A 1 794 ? -18.698 -3.986 19.623 1.00 87.50 794 ASP A CA 1
ATOM 6245 C C . ASP A 1 794 ? -18.709 -5.201 20.563 1.00 87.50 794 ASP A C 1
ATOM 6247 O O . ASP A 1 794 ? -17.921 -5.307 21.503 1.00 87.50 794 ASP A O 1
ATOM 6251 N N . GLU A 1 795 ? -19.633 -6.120 20.286 1.00 90.25 795 GLU A N 1
ATOM 6252 C CA . GLU A 1 795 ? -19.821 -7.390 20.994 1.00 90.25 795 GLU A CA 1
ATOM 6253 C C . GLU A 1 795 ? -18.537 -8.225 21.084 1.00 90.25 795 GLU A C 1
ATOM 6255 O O . GLU A 1 795 ? -18.241 -8.776 22.141 1.00 90.25 795 GLU A O 1
ATOM 6260 N N . VAL A 1 796 ? -17.744 -8.294 20.009 1.00 90.94 796 VAL A N 1
ATOM 6261 C CA . VAL A 1 796 ? -16.566 -9.173 19.954 1.00 90.94 796 VAL A CA 1
ATOM 6262 C C . VAL A 1 796 ? -15.443 -8.622 20.823 1.00 90.94 796 VAL A C 1
ATOM 6264 O O . VAL A 1 796 ? -14.791 -9.379 21.540 1.00 90.94 796 VAL A O 1
ATOM 6267 N N . ILE A 1 797 ? -15.235 -7.304 20.792 1.00 91.75 797 ILE A N 1
ATOM 6268 C CA . ILE A 1 797 ? -14.261 -6.636 21.662 1.00 91.75 797 ILE A CA 1
ATOM 6269 C C . ILE A 1 797 ? -14.735 -6.661 23.119 1.00 91.75 797 ILE A C 1
ATOM 6271 O O . ILE A 1 797 ? -13.914 -6.827 24.019 1.00 91.75 797 ILE A O 1
ATOM 6275 N N . PHE A 1 798 ? -16.039 -6.530 23.373 1.00 92.44 798 PHE A N 1
ATOM 6276 C CA . PHE A 1 798 ? -16.575 -6.569 24.731 1.00 92.44 798 PHE A CA 1
ATOM 6277 C C . PHE A 1 798 ? -16.441 -7.960 25.368 1.00 92.44 798 PHE A C 1
ATOM 6279 O O . PHE A 1 798 ? -15.901 -8.064 26.469 1.00 92.44 798 PHE A O 1
ATOM 6286 N N . GLU A 1 799 ? -16.843 -9.027 24.662 1.00 92.31 799 GLU A N 1
ATOM 6287 C CA . GLU A 1 799 ? -16.588 -10.415 25.083 1.00 92.31 799 GLU A CA 1
ATOM 6288 C C . GLU A 1 799 ? -15.087 -10.648 25.310 1.00 92.31 799 GLU A C 1
ATOM 6290 O O . GLU A 1 799 ? -14.699 -11.187 26.344 1.00 92.31 799 GLU A O 1
ATOM 6295 N N . PHE A 1 800 ? -14.232 -10.191 24.384 1.00 92.31 800 PHE A N 1
ATOM 6296 C CA . PHE A 1 800 ? -12.778 -10.334 24.495 1.00 92.31 800 PHE A CA 1
ATOM 6297 C C . PHE A 1 800 ? -12.231 -9.717 25.785 1.00 92.31 800 PHE A C 1
ATOM 6299 O O . PHE A 1 800 ? -11.457 -10.367 26.483 1.00 92.31 800 PHE A O 1
ATOM 6306 N N . LEU A 1 801 ? -12.644 -8.492 26.124 1.00 92.69 801 LEU A N 1
ATOM 6307 C CA . LEU A 1 801 ? -12.175 -7.806 27.328 1.00 92.69 801 LEU A CA 1
ATOM 6308 C C . LEU A 1 801 ? -12.606 -8.526 28.609 1.00 92.69 801 LEU A C 1
ATOM 6310 O O . LEU A 1 801 ? -11.780 -8.662 29.512 1.00 92.69 801 LEU A O 1
ATOM 6314 N N . LEU A 1 802 ? -13.841 -9.029 28.685 1.00 91.25 802 LEU A N 1
ATOM 6315 C CA . LEU A 1 802 ? -14.299 -9.824 29.832 1.00 91.25 802 LEU A CA 1
ATOM 6316 C C . LEU A 1 802 ? -13.498 -11.127 29.979 1.00 91.25 802 LEU A C 1
ATOM 6318 O O . LEU A 1 802 ? -13.006 -11.431 31.063 1.00 91.25 802 LEU A O 1
ATOM 6322 N N . GLU A 1 803 ? -13.287 -11.852 28.879 1.00 90.25 803 GLU A N 1
ATOM 6323 C CA . GLU A 1 803 ? -12.535 -13.116 28.850 1.00 90.25 803 GLU A CA 1
ATOM 6324 C C . GLU A 1 803 ? -11.028 -12.937 29.152 1.00 90.25 803 GLU A C 1
ATOM 6326 O O . GLU A 1 803 ? -10.339 -13.917 29.428 1.00 90.25 803 GLU A O 1
ATOM 6331 N N . THR A 1 804 ? -10.492 -11.705 29.175 1.00 88.56 804 THR A N 1
ATOM 6332 C CA . THR A 1 804 ? -9.136 -11.454 29.714 1.00 88.56 804 THR A CA 1
ATOM 6333 C C . THR A 1 804 ? -9.043 -11.597 31.237 1.00 88.56 804 THR A C 1
ATOM 6335 O O . THR A 1 804 ? -7.934 -11.646 31.768 1.00 88.56 804 THR A O 1
ATOM 6338 N N . GLY A 1 805 ? -10.172 -11.582 31.956 1.00 86.44 805 GLY A N 1
ATOM 6339 C CA . GLY A 1 805 ? -10.228 -11.588 33.422 1.00 86.44 805 GLY A CA 1
ATOM 6340 C C . GLY A 1 805 ? -9.754 -10.294 34.103 1.00 86.44 805 GLY A C 1
ATOM 6341 O O . GLY A 1 805 ? -9.863 -10.180 35.320 1.00 86.44 805 GLY A O 1
ATOM 6342 N N . LYS A 1 806 ? -9.256 -9.299 33.350 1.00 87.50 806 LYS A N 1
ATOM 6343 C CA . LYS A 1 806 ? -8.740 -8.030 33.899 1.00 87.50 806 LYS A CA 1
ATOM 6344 C C . LYS A 1 806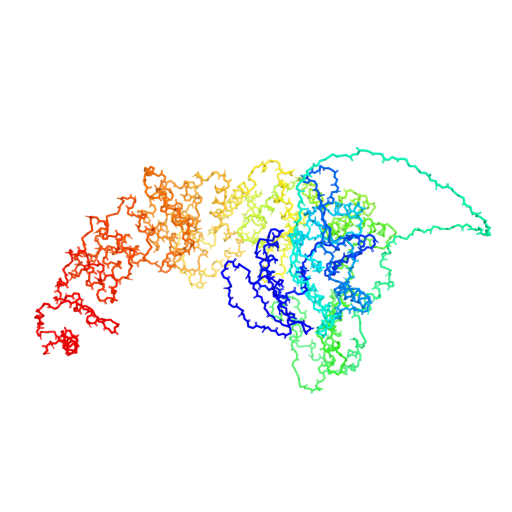 ? -9.823 -7.034 34.321 1.00 87.50 806 LYS A C 1
ATOM 6346 O O . LYS A 1 806 ? -9.527 -6.113 35.078 1.00 87.50 806 LYS A O 1
ATOM 6351 N N . PHE A 1 807 ? -11.051 -7.173 33.817 1.00 90.75 807 PHE A N 1
ATOM 6352 C CA . PHE A 1 807 ? -12.096 -6.156 33.964 1.00 90.75 807 PHE A CA 1
ATOM 6353 C C . PHE A 1 807 ? -13.390 -6.735 34.537 1.00 90.75 807 PHE A C 1
ATOM 6355 O O . PHE A 1 807 ? -13.993 -7.632 33.954 1.00 90.75 807 PHE A O 1
ATOM 6362 N N . THR A 1 808 ? -13.854 -6.169 35.652 1.00 90.94 808 THR A N 1
ATOM 6363 C CA . THR A 1 808 ? -15.133 -6.533 36.276 1.00 90.94 808 THR A CA 1
ATOM 6364 C C . THR A 1 808 ? -16.311 -5.973 35.461 1.00 90.94 808 THR A C 1
ATOM 6366 O O . THR A 1 808 ? -16.333 -4.760 35.209 1.00 90.94 808 THR A O 1
ATOM 6369 N N . PRO A 1 809 ? -17.316 -6.793 35.087 1.00 92.12 809 PRO A N 1
ATOM 6370 C CA . PRO A 1 809 ? -18.419 -6.371 34.217 1.00 92.12 809 PRO A CA 1
ATOM 6371 C C . PRO A 1 809 ? -19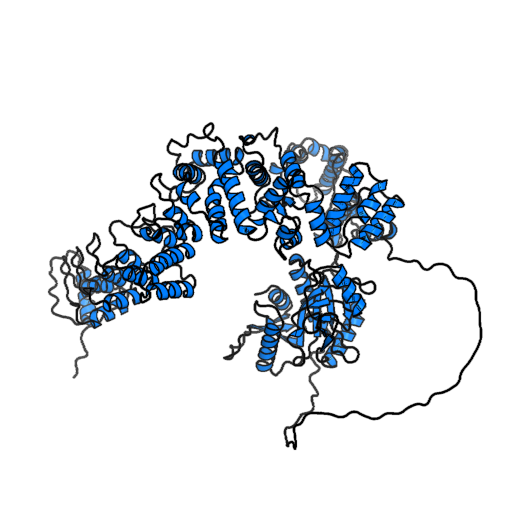.304 -5.270 34.822 1.00 92.12 809 PRO A C 1
ATOM 6373 O O . PRO A 1 809 ? -19.858 -4.479 34.065 1.00 92.12 809 PRO A O 1
ATOM 6376 N N . ASP A 1 810 ? -19.379 -5.164 36.154 1.00 92.12 810 ASP A N 1
ATOM 6377 C CA . ASP A 1 810 ? -20.128 -4.115 36.872 1.00 92.12 810 ASP A CA 1
ATOM 6378 C C . ASP A 1 810 ? -19.241 -2.958 37.391 1.00 92.12 810 ASP A C 1
ATOM 6380 O O . ASP A 1 810 ? -19.601 -2.219 38.306 1.00 92.12 810 ASP A O 1
ATOM 6384 N N . SER A 1 811 ? -18.036 -2.783 36.832 1.00 93.25 811 SER A N 1
ATOM 6385 C CA . SER A 1 811 ? -17.114 -1.719 37.262 1.00 93.25 811 SER A CA 1
ATOM 6386 C C . SER A 1 811 ? -17.696 -0.313 37.047 1.00 93.25 811 SER A C 1
ATOM 6388 O O . SER A 1 811 ? -17.870 0.146 35.915 1.00 93.25 811 SER A O 1
ATOM 6390 N N . LYS A 1 812 ? -17.962 0.400 38.149 1.00 94.56 812 LYS A N 1
ATOM 6391 C CA . LYS A 1 812 ? -18.489 1.772 38.121 1.00 94.56 812 LYS A CA 1
ATOM 6392 C C . LYS A 1 812 ? -17.436 2.785 37.692 1.00 94.56 812 LYS A C 1
ATOM 6394 O O . LYS A 1 812 ? -16.286 2.747 38.127 1.00 94.56 812 LYS A O 1
ATOM 6399 N N . ASP A 1 813 ? -17.859 3.718 36.851 1.00 94.50 813 ASP A N 1
ATOM 6400 C CA . ASP A 1 813 ? -17.041 4.824 36.375 1.00 94.50 813 ASP A CA 1
ATOM 6401 C C . ASP A 1 813 ? -17.043 6.031 37.346 1.00 94.50 813 ASP A C 1
ATOM 6403 O O . ASP A 1 813 ? -17.633 5.980 38.430 1.00 94.50 813 ASP A O 1
ATOM 6407 N N . LYS A 1 814 ? -16.360 7.138 37.010 1.00 94.06 814 LYS A N 1
ATOM 6408 C CA . LYS A 1 814 ? -16.275 8.314 37.903 1.00 94.06 814 LYS A CA 1
ATOM 6409 C C . LYS A 1 814 ? -17.609 9.032 38.101 1.00 94.06 814 LYS A C 1
ATOM 6411 O O . LYS A 1 814 ? -17.722 9.768 39.083 1.00 94.06 814 LYS A O 1
ATOM 6416 N N . ASP A 1 815 ? -18.601 8.810 37.246 1.00 93.69 815 ASP A N 1
ATOM 6417 C CA . ASP A 1 815 ? -19.967 9.313 37.408 1.00 93.69 815 ASP A CA 1
ATOM 6418 C C . ASP A 1 815 ? -20.890 8.230 38.034 1.00 93.69 815 ASP A C 1
ATOM 6420 O O . ASP A 1 815 ? -22.076 8.455 38.260 1.00 93.69 815 ASP A O 1
ATOM 6424 N N . GLY A 1 816 ? -20.327 7.074 38.415 1.00 95.12 816 GLY A N 1
ATOM 6425 C CA . GLY A 1 816 ? -21.002 5.956 39.080 1.00 95.12 816 GLY A CA 1
ATOM 6426 C C . GLY A 1 816 ? -21.687 4.972 38.132 1.00 95.12 816 GLY A C 1
ATOM 6427 O O . GLY A 1 816 ? -22.332 4.042 38.608 1.00 95.12 816 GLY A O 1
ATOM 6428 N N . ARG A 1 817 ? -21.573 5.160 36.813 1.00 95.81 817 ARG A N 1
ATOM 6429 C CA . ARG A 1 817 ? -22.279 4.350 35.811 1.00 95.81 817 ARG A CA 1
ATOM 6430 C C . ARG A 1 817 ? -21.540 3.055 35.527 1.00 95.81 817 ARG A C 1
ATOM 6432 O O . ARG A 1 817 ? -20.309 3.038 35.471 1.00 95.81 817 ARG A O 1
ATOM 6439 N N . THR A 1 818 ? -22.293 1.987 35.304 1.00 96.19 818 THR A N 1
ATOM 6440 C CA . THR A 1 818 ? -21.759 0.674 34.928 1.00 96.19 818 THR A CA 1
ATOM 6441 C C . THR A 1 818 ? -21.735 0.539 33.399 1.00 96.19 818 THR A C 1
ATOM 6443 O O . THR A 1 818 ? -22.400 1.312 32.694 1.00 96.19 818 THR A O 1
ATOM 6446 N N . PRO A 1 819 ? -21.011 -0.445 32.834 1.00 96.38 819 PRO A N 1
ATOM 6447 C CA . PRO A 1 819 ? -21.085 -0.753 31.407 1.00 96.38 819 PRO A CA 1
ATOM 6448 C C . PRO A 1 819 ? -22.521 -1.035 30.938 1.00 96.38 819 PRO A C 1
ATOM 6450 O O . PRO A 1 819 ? -22.885 -0.654 29.824 1.00 96.38 819 PRO A O 1
ATOM 6453 N N . LEU A 1 820 ? -23.369 -1.607 31.805 1.00 96.94 820 LEU A N 1
ATOM 6454 C CA . LEU A 1 820 ? -24.788 -1.819 31.521 1.00 96.94 820 LEU A CA 1
ATOM 6455 C C . LEU A 1 820 ? -25.542 -0.490 31.362 1.00 96.94 820 LEU A C 1
ATOM 6457 O O . LEU A 1 820 ? -26.309 -0.356 30.412 1.00 96.94 820 LEU A O 1
ATOM 6461 N N . SER A 1 821 ? -25.282 0.518 32.207 1.00 96.06 821 SER A N 1
ATOM 6462 C CA . SER A 1 821 ? -25.864 1.863 32.049 1.00 96.06 821 SER A CA 1
ATOM 6463 C C . SER A 1 821 ? -25.513 2.483 30.687 1.00 96.06 821 SER A C 1
ATOM 6465 O O . SER A 1 821 ? -26.375 3.066 30.029 1.00 96.06 821 SER A O 1
ATOM 6467 N N . TRP A 1 822 ? -24.260 2.337 30.235 1.00 95.38 822 TRP A N 1
ATOM 6468 C CA . TRP A 1 822 ? -23.797 2.872 28.946 1.00 95.38 822 TRP A CA 1
ATOM 6469 C C . TRP A 1 822 ? -24.387 2.123 27.744 1.00 95.38 822 TRP A C 1
ATOM 6471 O O . TRP A 1 822 ? -24.877 2.766 26.812 1.00 95.38 822 TRP A O 1
ATOM 6481 N N . ALA A 1 823 ? -24.409 0.787 27.774 1.00 95.81 823 ALA A N 1
ATOM 6482 C CA . ALA A 1 823 ? -25.051 -0.021 26.736 1.00 95.81 823 ALA A CA 1
ATOM 6483 C C . ALA A 1 823 ? -26.560 0.268 26.645 1.00 95.81 823 ALA A C 1
ATOM 6485 O O . ALA A 1 823 ? -27.106 0.401 25.547 1.00 95.81 823 ALA A O 1
ATOM 6486 N N . ALA A 1 824 ? -27.218 0.437 27.796 1.00 95.31 824 ALA A N 1
ATOM 6487 C CA . ALA A 1 824 ? -28.638 0.742 27.886 1.00 95.31 824 ALA A CA 1
ATOM 6488 C C . ALA A 1 824 ? -28.986 2.137 27.343 1.00 95.31 824 ALA A C 1
ATOM 6490 O O . ALA A 1 824 ? -29.959 2.282 26.600 1.00 95.31 824 ALA A O 1
ATOM 6491 N N . ALA A 1 825 ? -28.156 3.148 27.627 1.00 93.12 825 ALA A N 1
ATOM 6492 C CA . ALA A 1 825 ? -28.295 4.493 27.069 1.00 93.12 825 ALA A CA 1
ATOM 6493 C C . ALA A 1 825 ? -28.120 4.532 25.537 1.00 93.12 825 ALA A C 1
ATOM 6495 O O . ALA A 1 825 ? -28.745 5.350 24.866 1.00 93.12 825 ALA A O 1
ATOM 6496 N N . LYS A 1 826 ? -27.285 3.659 24.959 1.00 92.12 826 LYS A N 1
ATOM 6497 C CA . LYS A 1 826 ? -27.036 3.619 23.503 1.00 92.12 826 LYS A CA 1
ATOM 6498 C C . LYS A 1 826 ? -27.917 2.656 22.713 1.00 92.12 826 LYS A C 1
ATOM 6500 O O . LYS A 1 826 ? -27.871 2.690 21.489 1.00 92.12 826 LYS A O 1
ATOM 6505 N N . GLY A 1 827 ? -28.714 1.823 23.380 1.00 90.94 827 GLY A N 1
ATOM 6506 C CA . GLY A 1 827 ? -29.558 0.834 22.706 1.00 90.94 827 GLY A CA 1
ATOM 6507 C C . GLY A 1 827 ? -28.794 -0.409 22.236 1.00 90.94 827 GLY A C 1
ATOM 6508 O O . GLY A 1 827 ? -29.276 -1.124 21.360 1.00 90.94 827 GLY A O 1
ATOM 6509 N N . ASN A 1 828 ? -27.613 -0.684 22.802 1.00 92.56 828 ASN A N 1
ATOM 6510 C CA . ASN A 1 828 ? -26.725 -1.768 22.372 1.00 92.56 828 ASN A CA 1
ATOM 6511 C C . ASN A 1 828 ? -27.220 -3.133 22.887 1.00 92.56 828 ASN A C 1
ATOM 6513 O O . ASN A 1 828 ? -26.702 -3.688 23.855 1.00 92.56 828 ASN A O 1
ATOM 6517 N N . GLU A 1 829 ? -28.249 -3.661 22.222 1.00 94.25 829 GLU A N 1
ATOM 6518 C CA . GLU A 1 829 ? -29.006 -4.862 22.603 1.00 94.25 829 GLU A CA 1
ATOM 6519 C C . GLU A 1 829 ? -28.133 -6.096 22.874 1.00 94.25 829 GLU A C 1
ATOM 6521 O O . GLU A 1 829 ? -28.374 -6.824 23.837 1.00 94.25 829 GLU A O 1
ATOM 6526 N N . THR A 1 830 ? -27.102 -6.319 22.057 1.00 92.69 830 THR A N 1
ATOM 6527 C CA . THR A 1 830 ? -26.170 -7.449 22.192 1.00 92.69 830 THR A CA 1
ATOM 6528 C C . THR A 1 830 ? -25.353 -7.362 23.481 1.00 92.69 830 THR A C 1
ATOM 6530 O O . THR A 1 830 ? -25.288 -8.335 24.231 1.00 92.69 830 THR A O 1
ATOM 6533 N N . ILE A 1 831 ? -24.808 -6.181 23.793 1.00 94.50 831 ILE A N 1
ATOM 6534 C CA . ILE A 1 831 ? -24.052 -5.924 25.028 1.00 94.50 831 ILE A CA 1
ATOM 6535 C C . ILE A 1 831 ? -24.954 -6.034 26.260 1.00 94.50 831 ILE A C 1
ATOM 6537 O O . ILE A 1 831 ? -24.556 -6.634 27.256 1.00 94.50 831 ILE A O 1
ATOM 6541 N N . VAL A 1 832 ? -26.183 -5.506 26.194 1.00 96.06 832 VAL A N 1
ATOM 6542 C CA . VAL A 1 832 ? -27.160 -5.629 27.290 1.00 96.06 832 VAL A CA 1
ATOM 6543 C C . VAL A 1 832 ? -27.485 -7.100 27.560 1.00 96.06 832 VAL A C 1
ATOM 6545 O O . VAL A 1 832 ? -27.399 -7.533 28.704 1.00 96.06 832 VAL A O 1
ATOM 6548 N N . LYS A 1 833 ? -27.781 -7.898 26.526 1.00 94.88 833 LYS A N 1
ATOM 6549 C CA . LYS A 1 833 ? -28.029 -9.344 26.672 1.00 94.88 833 LYS A CA 1
ATOM 6550 C C . LYS A 1 833 ? -26.835 -10.091 27.273 1.00 94.88 833 LYS A C 1
ATOM 6552 O O . LYS A 1 833 ? -27.029 -10.927 28.149 1.00 94.88 833 LYS A O 1
ATOM 6557 N N . LEU A 1 834 ? -25.618 -9.777 26.831 1.00 93.81 834 LEU A N 1
ATOM 6558 C CA . LEU A 1 834 ? -24.381 -10.386 27.323 1.00 93.81 834 LEU A CA 1
ATOM 6559 C C . LEU A 1 834 ? -24.117 -10.062 28.805 1.00 93.81 834 LEU A C 1
ATOM 6561 O O . LEU A 1 834 ? -23.786 -10.954 29.586 1.00 93.81 834 LEU A O 1
ATOM 6565 N N . LEU A 1 835 ? -24.307 -8.802 29.208 1.00 94.75 835 LEU A N 1
ATOM 6566 C CA . LEU A 1 835 ? -24.155 -8.376 30.601 1.00 94.75 835 LEU A CA 1
ATOM 6567 C C . LEU A 1 835 ? -25.224 -8.993 31.508 1.00 94.75 835 LEU A C 1
ATOM 6569 O O . LEU A 1 835 ? -24.881 -9.511 32.564 1.00 94.75 835 LEU A O 1
ATOM 6573 N N . LEU A 1 836 ? -26.491 -9.021 31.084 1.00 93.25 836 LEU A N 1
ATOM 6574 C CA . LEU A 1 836 ? -27.579 -9.638 31.856 1.00 93.25 836 LEU A CA 1
ATOM 6575 C C . LEU A 1 836 ? -27.456 -11.167 31.975 1.00 93.25 836 LEU A C 1
ATOM 6577 O O . LEU A 1 836 ? -27.969 -11.747 32.926 1.00 93.25 836 LEU A O 1
ATOM 6581 N N . ALA A 1 837 ? -26.759 -11.826 31.045 1.00 90.88 837 ALA A N 1
ATOM 6582 C CA . ALA A 1 837 ? -26.405 -13.244 31.154 1.00 90.88 837 ALA A CA 1
ATOM 6583 C C . ALA A 1 837 ? -25.227 -13.509 32.118 1.00 90.88 837 ALA A C 1
ATOM 6585 O O . ALA A 1 837 ? -24.889 -14.664 32.376 1.00 90.88 837 ALA A O 1
ATOM 6586 N N . THR A 1 838 ? -24.584 -12.460 32.644 1.00 86.12 838 THR A N 1
ATOM 6587 C CA . THR A 1 838 ? -23.445 -12.565 33.559 1.00 86.12 838 THR A CA 1
ATOM 6588 C C . THR A 1 838 ? -23.916 -12.385 35.003 1.00 86.12 838 THR A C 1
ATOM 6590 O O . THR A 1 838 ? -24.225 -11.273 35.419 1.00 86.12 838 THR A O 1
ATOM 6593 N N . ASN A 1 839 ? -23.883 -13.456 35.806 1.00 76.75 839 ASN A N 1
ATOM 6594 C CA . ASN A 1 839 ? -24.362 -13.504 37.207 1.00 76.75 839 ASN A CA 1
ATOM 6595 C C . ASN A 1 839 ? -23.696 -12.512 38.201 1.00 76.75 839 ASN A C 1
ATOM 6597 O O . ASN A 1 839 ? -23.962 -12.582 39.397 1.00 76.75 839 ASN A O 1
ATOM 6601 N N . GLN A 1 840 ? -22.790 -11.645 37.744 1.00 80.44 840 GLN A N 1
ATOM 6602 C CA . GLN A 1 840 ? -22.056 -10.657 38.549 1.00 80.44 840 GLN A CA 1
ATOM 6603 C C . GLN A 1 840 ? -22.485 -9.205 38.261 1.00 80.44 840 GLN A C 1
ATOM 6605 O O . GLN A 1 840 ? -21.839 -8.280 38.748 1.00 80.44 840 GLN A O 1
ATOM 6610 N N . VAL A 1 841 ? -23.514 -8.992 37.435 1.00 91.81 841 VAL A N 1
ATOM 6611 C CA . VAL A 1 841 ? -24.006 -7.662 37.048 1.00 91.81 841 VAL A CA 1
ATOM 6612 C C . VAL A 1 841 ? -25.306 -7.359 37.782 1.00 91.81 841 VAL A C 1
ATOM 6614 O O . VAL A 1 841 ? -26.265 -8.116 37.661 1.00 91.81 841 VAL A O 1
ATOM 6617 N N . ASP A 1 842 ? -25.349 -6.240 38.505 1.00 94.19 842 ASP A N 1
ATOM 6618 C CA . ASP A 1 842 ? -26.577 -5.711 39.101 1.00 94.19 842 ASP A CA 1
ATOM 6619 C C . ASP A 1 842 ? -27.372 -4.925 38.034 1.00 94.19 842 ASP A C 1
ATOM 6621 O O . ASP A 1 842 ? -26.901 -3.888 37.546 1.00 94.19 842 ASP A O 1
ATOM 6625 N N . PRO A 1 843 ? -28.571 -5.386 37.630 1.00 94.62 843 PRO A N 1
ATOM 6626 C CA . PRO A 1 843 ? -29.336 -4.733 36.578 1.00 94.62 843 PRO A CA 1
ATOM 6627 C C . PRO A 1 843 ? -30.031 -3.434 37.029 1.00 94.62 843 PRO A C 1
ATOM 6629 O O . PRO A 1 843 ? -30.422 -2.655 36.156 1.00 94.62 843 PRO A O 1
ATOM 6632 N N . ASP A 1 844 ? -30.146 -3.159 38.338 1.00 93.88 844 ASP A N 1
ATOM 6633 C CA . ASP A 1 844 ? -30.683 -1.898 38.895 1.00 93.88 844 ASP A CA 1
ATOM 6634 C C . ASP A 1 844 ? -29.585 -0.973 39.467 1.00 93.88 844 ASP A C 1
ATOM 6636 O O . ASP A 1 844 ? -29.865 0.032 40.122 1.00 93.88 844 ASP A O 1
ATOM 6640 N N . SER A 1 845 ? -28.313 -1.272 39.181 1.00 96.00 845 SER A N 1
ATOM 6641 C CA . SER A 1 845 ? -27.149 -0.585 39.749 1.00 96.00 845 SER A CA 1
ATOM 6642 C C . SER A 1 845 ? -27.179 0.935 39.522 1.00 96.00 845 SER A C 1
ATOM 6644 O O . SER A 1 845 ? -27.030 1.430 38.400 1.00 96.00 845 SER A O 1
ATOM 6646 N N . LYS A 1 846 ? -27.347 1.698 40.612 1.00 96.19 846 LYS A N 1
ATOM 6647 C CA . LYS A 1 846 ? -27.490 3.167 40.578 1.00 96.19 846 LYS A CA 1
ATOM 6648 C C . LYS A 1 846 ? -26.173 3.906 40.351 1.00 96.19 846 LYS A C 1
ATOM 6650 O O . LYS A 1 846 ? -25.150 3.567 40.960 1.00 96.19 846 LYS A O 1
ATOM 6655 N N . ASP A 1 847 ? -26.225 4.955 39.530 1.00 96.25 847 ASP A N 1
ATOM 6656 C CA . ASP A 1 847 ? -25.136 5.918 39.342 1.00 96.25 847 ASP A CA 1
ATOM 6657 C C . ASP A 1 847 ? -25.124 7.031 40.412 1.00 96.25 847 ASP A C 1
ATOM 6659 O O . ASP A 1 847 ? -25.893 7.000 41.379 1.00 96.25 847 ASP A O 1
ATOM 6663 N N . LYS A 1 848 ? -24.226 8.022 40.289 1.00 96.75 848 LYS A N 1
ATOM 6664 C CA . LYS A 1 848 ? -24.122 9.111 41.279 1.00 96.75 848 LYS A CA 1
ATOM 6665 C C . LYS A 1 848 ? -25.332 10.038 41.323 1.00 96.75 848 LYS A C 1
ATOM 6667 O O . LYS A 1 848 ? -25.510 10.683 42.358 1.00 96.75 848 LYS A O 1
ATOM 6672 N N . ASP A 1 849 ? -26.154 10.086 40.281 1.00 95.25 849 ASP A N 1
ATOM 6673 C CA . ASP A 1 849 ? -27.414 10.833 40.276 1.00 95.25 849 ASP A CA 1
ATOM 6674 C C . ASP A 1 849 ? -28.565 9.975 40.835 1.00 95.25 849 ASP A C 1
ATOM 6676 O O . ASP A 1 849 ? -29.653 10.482 41.082 1.00 95.25 849 ASP A O 1
ATOM 6680 N N . GLY A 1 850 ? -28.324 8.686 41.100 1.00 95.31 850 GLY A N 1
ATOM 6681 C CA . GLY A 1 850 ? -29.325 7.716 41.544 1.00 95.31 850 GLY A CA 1
ATOM 6682 C C . GLY A 1 850 ? -30.060 7.023 40.393 1.00 95.31 850 GLY A C 1
ATOM 6683 O O . GLY A 1 850 ? -31.015 6.292 40.652 1.00 95.31 850 GLY A O 1
ATOM 6684 N N . ARG A 1 851 ? -29.639 7.238 39.140 1.00 95.50 851 ARG A N 1
ATOM 6685 C CA . ARG A 1 851 ? -30.290 6.681 37.946 1.00 95.50 851 ARG A CA 1
ATOM 6686 C C . ARG A 1 851 ? -29.839 5.248 37.701 1.00 95.50 851 ARG A C 1
ATOM 6688 O O . ARG A 1 851 ? -28.656 4.935 37.842 1.00 95.50 851 ARG A O 1
ATOM 6695 N N . THR A 1 852 ? -30.773 4.396 37.296 1.00 96.31 852 THR A N 1
ATOM 6696 C CA . THR A 1 852 ? -30.534 2.979 36.981 1.00 96.31 852 THR A CA 1
ATOM 6697 C C . THR A 1 852 ? -30.340 2.803 35.467 1.00 96.31 852 THR A C 1
ATOM 6699 O O . THR A 1 852 ? -30.662 3.716 34.692 1.00 96.31 852 THR A O 1
ATOM 6702 N N . PRO A 1 853 ? -29.844 1.650 34.976 1.00 96.81 853 PRO A N 1
ATOM 6703 C CA . PRO A 1 853 ? -29.798 1.368 33.539 1.00 96.81 853 PRO A CA 1
ATOM 6704 C C . PRO A 1 853 ? -31.168 1.503 32.855 1.00 96.81 853 PRO A C 1
ATOM 6706 O O . PRO A 1 853 ? -31.236 1.912 31.695 1.00 96.81 853 PRO A O 1
ATOM 6709 N N . LEU A 1 854 ? -32.262 1.242 33.583 1.00 94.56 854 LEU A N 1
ATOM 6710 C CA . LEU A 1 854 ? -33.625 1.436 33.093 1.00 94.56 854 LEU A CA 1
ATOM 6711 C C . LEU A 1 854 ? -33.974 2.922 32.933 1.00 94.56 854 LEU A C 1
ATOM 6713 O O . LEU A 1 854 ? -34.540 3.287 31.903 1.00 94.56 854 LEU A O 1
ATOM 6717 N N . SER A 1 855 ? -33.586 3.792 33.876 1.00 91.69 855 SER A N 1
ATOM 6718 C CA . SER A 1 855 ? -33.731 5.251 33.729 1.00 91.69 855 SER A CA 1
ATOM 6719 C C . SER A 1 855 ? -33.023 5.754 32.463 1.00 91.69 855 SER A C 1
ATOM 6721 O O . SER A 1 855 ? -33.588 6.537 31.698 1.00 91.69 855 SER A O 1
ATOM 6723 N N . TRP A 1 856 ? -31.808 5.254 32.207 1.00 94.62 856 TRP A N 1
ATOM 6724 C CA . TRP A 1 856 ? -31.012 5.594 31.024 1.00 94.62 856 TRP A CA 1
ATOM 6725 C C . TRP A 1 856 ? -31.624 5.073 29.715 1.00 94.62 856 TRP A C 1
ATOM 6727 O O . TRP A 1 856 ? -31.679 5.818 28.738 1.00 94.62 856 TRP A O 1
ATOM 6737 N N . ALA A 1 857 ? -32.131 3.836 29.683 1.00 93.00 857 ALA A N 1
ATOM 6738 C CA . ALA A 1 857 ? -32.828 3.290 28.516 1.00 93.00 857 ALA A CA 1
ATOM 6739 C C . ALA A 1 857 ? -34.126 4.053 28.205 1.00 93.00 857 ALA A C 1
ATOM 6741 O O . ALA A 1 857 ? -34.392 4.387 27.048 1.00 93.00 857 ALA A O 1
ATOM 6742 N N . ALA A 1 858 ? -34.915 4.354 29.239 1.00 87.88 858 ALA A N 1
ATOM 6743 C CA . ALA A 1 858 ? -36.198 5.036 29.129 1.00 87.88 858 ALA A CA 1
ATOM 6744 C C . ALA A 1 858 ? -36.034 6.492 28.655 1.00 87.88 858 ALA A C 1
ATOM 6746 O O . ALA A 1 858 ? -36.690 6.897 27.697 1.00 87.88 858 ALA A O 1
ATOM 6747 N N . GLY A 1 859 ? -35.096 7.247 29.241 1.00 86.06 859 GLY A N 1
ATOM 6748 C CA . GLY A 1 859 ? -34.787 8.626 28.837 1.00 86.06 859 GLY A CA 1
ATOM 6749 C C . GLY A 1 859 ? -34.157 8.768 27.444 1.00 86.06 859 GLY A C 1
ATOM 6750 O O . GLY A 1 859 ? -34.145 9.865 26.895 1.00 86.06 859 GLY A O 1
ATOM 6751 N N . GLN A 1 860 ? -33.649 7.682 26.853 1.00 88.00 860 GLN A N 1
ATOM 6752 C CA . GLN A 1 860 ? -33.149 7.651 25.469 1.00 88.00 860 GLN A CA 1
ATOM 6753 C C . GLN A 1 860 ? -34.147 7.010 24.483 1.00 88.00 860 GLN A C 1
ATOM 6755 O O . GLN A 1 860 ? -33.876 6.956 23.286 1.00 88.00 860 GLN A O 1
ATOM 6760 N N . GLY A 1 861 ? -35.311 6.541 24.953 1.00 84.00 861 GLY A N 1
ATOM 6761 C CA . GLY A 1 861 ? -36.345 5.927 24.111 1.00 84.00 861 GLY A CA 1
ATOM 6762 C C . GLY A 1 861 ? -36.028 4.503 23.628 1.00 84.00 861 GLY A C 1
ATOM 6763 O O . GLY A 1 861 ? -36.654 4.026 22.681 1.00 84.00 861 GLY A O 1
ATOM 6764 N N . ASN A 1 862 ? -35.081 3.802 24.259 1.00 87.12 862 ASN A N 1
ATOM 6765 C CA . ASN A 1 862 ? -34.585 2.495 23.814 1.00 87.12 862 ASN A CA 1
ATOM 6766 C C . ASN A 1 862 ? -35.532 1.345 24.215 1.00 87.12 862 ASN A C 1
ATOM 6768 O O . ASN A 1 862 ? -35.231 0.553 25.110 1.00 87.12 862 ASN A O 1
ATOM 6772 N N . GLU A 1 863 ? -36.680 1.234 23.539 1.00 86.44 863 GLU A N 1
ATOM 6773 C CA . GLU A 1 863 ? -37.764 0.290 23.868 1.00 86.44 863 GLU A CA 1
ATOM 6774 C C . GLU A 1 863 ? -37.312 -1.167 24.039 1.00 86.44 863 GLU A C 1
ATOM 6776 O O . GLU A 1 863 ? -37.715 -1.833 24.995 1.00 86.44 863 GLU A O 1
ATOM 6781 N N . THR A 1 864 ? -36.456 -1.670 23.147 1.00 90.56 864 THR A N 1
ATOM 6782 C CA . THR A 1 864 ? -35.954 -3.049 23.227 1.00 90.56 864 THR A CA 1
ATOM 6783 C C . THR A 1 864 ? -35.158 -3.287 24.509 1.00 90.56 864 THR A C 1
ATOM 6785 O O . THR A 1 864 ? -35.293 -4.338 25.130 1.00 90.56 864 THR A O 1
ATOM 6788 N N . ILE A 1 865 ? -34.381 -2.295 24.956 1.00 93.44 865 ILE A N 1
ATOM 6789 C CA . ILE A 1 865 ? -33.610 -2.373 26.201 1.00 93.44 865 ILE A CA 1
ATOM 6790 C C . ILE A 1 865 ? -34.529 -2.296 27.420 1.00 93.44 865 ILE A C 1
ATOM 6792 O O . ILE A 1 865 ? -34.370 -3.094 28.339 1.00 93.44 865 ILE A O 1
ATOM 6796 N N . VAL A 1 866 ? -35.514 -1.390 27.416 1.00 89.75 866 VAL A N 1
ATOM 6797 C CA . VAL A 1 866 ? -36.531 -1.291 28.481 1.00 89.75 866 VAL A CA 1
ATOM 6798 C C . VAL A 1 866 ? -37.214 -2.647 28.687 1.00 89.75 866 VAL A C 1
ATOM 6800 O O . VAL A 1 866 ? -37.302 -3.132 29.813 1.00 89.75 866 VAL A O 1
ATOM 6803 N N . LYS A 1 867 ? -37.620 -3.311 27.597 1.00 89.06 867 LYS A N 1
ATOM 6804 C CA . LYS A 1 867 ? -38.211 -4.659 27.638 1.00 89.06 867 LYS A CA 1
ATOM 6805 C C . LYS A 1 867 ? -37.243 -5.718 28.175 1.00 89.06 867 LYS A C 1
ATOM 6807 O O . LYS A 1 867 ? -37.657 -6.534 28.992 1.00 89.06 867 LYS A O 1
ATOM 6812 N N . LEU A 1 868 ? -35.978 -5.707 27.746 1.00 93.62 868 LEU A N 1
ATOM 6813 C CA . LEU A 1 868 ? -34.962 -6.664 28.211 1.00 93.62 868 LEU A CA 1
ATOM 6814 C C . LEU A 1 868 ? -34.653 -6.520 29.706 1.00 93.62 868 LEU A C 1
ATOM 6816 O O . LEU A 1 868 ? -34.579 -7.529 30.399 1.00 93.62 868 LEU A O 1
ATOM 6820 N N . LEU A 1 869 ? -34.509 -5.289 30.205 1.00 91.75 869 LEU 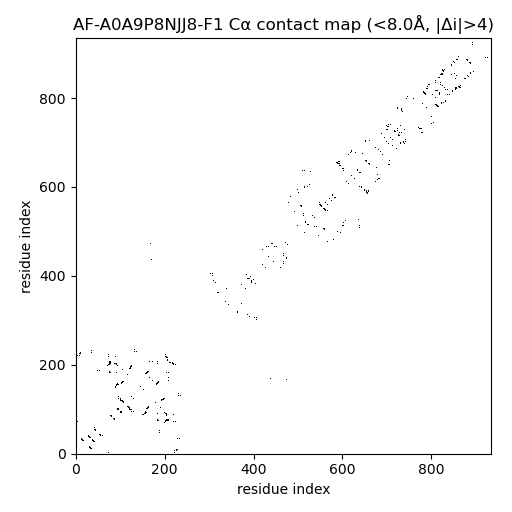A N 1
ATOM 6821 C CA . LEU A 1 869 ? -34.235 -5.018 31.619 1.00 91.75 869 LEU A CA 1
ATOM 6822 C C . LEU A 1 869 ? -35.403 -5.457 32.511 1.00 91.75 869 LEU A C 1
ATOM 6824 O O . LEU A 1 869 ? -35.189 -6.167 33.490 1.00 91.75 869 LEU A O 1
ATOM 6828 N N . LEU A 1 870 ? -36.642 -5.116 32.144 1.00 88.94 870 LEU A N 1
ATOM 6829 C CA . LEU A 1 870 ? -37.834 -5.510 32.907 1.00 88.94 870 LEU A CA 1
ATOM 6830 C C . LEU A 1 870 ? -38.079 -7.026 32.887 1.00 88.94 870 LEU A C 1
ATOM 6832 O O . LEU A 1 870 ? -38.517 -7.590 33.887 1.00 88.94 870 LEU A O 1
ATOM 6836 N N . ALA A 1 871 ? -37.748 -7.707 31.785 1.00 90.50 871 ALA A N 1
ATOM 6837 C CA . ALA A 1 871 ? -37.879 -9.161 31.671 1.00 90.50 871 ALA A CA 1
ATOM 6838 C C . ALA A 1 871 ? -36.964 -9.952 32.631 1.00 90.50 871 ALA A C 1
ATOM 6840 O O . ALA A 1 871 ? -37.182 -11.147 32.814 1.00 90.50 871 ALA A O 1
ATOM 6841 N N . THR A 1 872 ? -35.972 -9.312 33.265 1.00 88.62 872 THR A N 1
ATOM 6842 C CA . THR A 1 872 ? -35.135 -9.950 34.299 1.00 88.62 872 THR A CA 1
ATOM 6843 C C . THR A 1 872 ? -35.885 -10.220 35.607 1.00 88.62 872 THR A C 1
ATOM 6845 O O . THR A 1 872 ? -35.457 -11.074 36.380 1.00 88.62 872 THR A O 1
ATOM 6848 N N . GLY A 1 873 ? -36.956 -9.465 35.890 1.00 84.06 873 GLY A N 1
ATOM 6849 C CA . GLY A 1 873 ? -37.650 -9.468 37.184 1.00 84.06 873 GLY A CA 1
ATOM 6850 C C . GLY A 1 873 ? -36.841 -8.902 38.364 1.00 84.06 873 GLY A C 1
ATOM 6851 O O . GLY A 1 873 ? -37.331 -8.933 39.488 1.00 84.06 873 GLY A O 1
ATOM 6852 N N . GLN A 1 874 ? -35.624 -8.397 38.128 1.00 88.06 874 GLN A N 1
ATOM 6853 C CA . GLN A 1 874 ? -34.694 -7.899 39.157 1.00 88.06 874 GLN A CA 1
ATOM 6854 C C . GLN A 1 874 ? -34.584 -6.364 39.188 1.00 88.06 874 GLN A C 1
ATOM 6856 O O . GLN A 1 874 ? -33.926 -5.814 40.063 1.00 88.06 874 GLN A O 1
ATOM 6861 N N . VAL A 1 875 ? -35.210 -5.679 38.228 1.00 90.06 875 VAL A N 1
ATOM 6862 C CA . VAL A 1 875 ? -35.165 -4.220 38.061 1.00 90.06 875 VAL A CA 1
ATOM 6863 C C . VAL A 1 875 ? -36.445 -3.597 38.607 1.00 90.06 875 VAL A C 1
ATOM 6865 O O . VAL A 1 875 ? -37.538 -4.029 38.236 1.00 90.06 875 VAL A O 1
ATOM 6868 N N . ASP A 1 876 ? -36.317 -2.561 39.435 1.00 89.19 876 ASP A N 1
ATOM 6869 C CA . ASP A 1 876 ? -37.453 -1.788 39.940 1.00 89.19 876 ASP A CA 1
ATOM 6870 C C . ASP A 1 876 ? -37.903 -0.752 38.878 1.00 89.19 876 ASP A C 1
ATOM 6872 O O . ASP A 1 876 ? -37.160 0.189 38.572 1.00 89.19 876 ASP A O 1
ATOM 6876 N N . PRO A 1 877 ? -39.108 -0.888 38.282 1.00 85.31 877 PRO A N 1
ATOM 6877 C CA . PRO A 1 877 ? -39.607 0.048 37.272 1.00 85.31 877 PRO A CA 1
ATOM 6878 C C . PRO A 1 877 ? -39.860 1.461 37.816 1.00 85.31 877 PRO A C 1
ATOM 6880 O O . PRO A 1 877 ? -39.887 2.412 37.030 1.00 85.31 877 PRO A O 1
ATOM 6883 N N . ASP A 1 878 ? -40.019 1.606 39.132 1.00 84.56 878 ASP A N 1
ATOM 6884 C CA . ASP A 1 878 ? -40.341 2.851 39.831 1.00 84.56 878 ASP A CA 1
ATOM 6885 C C . ASP A 1 878 ? -39.151 3.397 40.640 1.00 84.56 878 ASP A C 1
ATOM 6887 O O . ASP A 1 878 ? -39.291 4.367 41.393 1.00 84.56 878 ASP A O 1
ATOM 6891 N N . SER A 1 879 ? -37.960 2.823 40.430 1.00 89.06 879 SER A N 1
ATOM 6892 C CA . SER A 1 879 ? -36.710 3.189 41.095 1.00 89.06 879 SER A CA 1
ATOM 6893 C C . SER A 1 879 ? -36.398 4.675 40.888 1.00 89.06 879 SER A C 1
ATOM 6895 O O . SER A 1 879 ? -36.095 5.124 39.780 1.00 89.06 879 SER A O 1
ATOM 6897 N N . LYS A 1 880 ? -36.491 5.462 41.965 1.00 89.50 880 LYS A N 1
ATOM 6898 C CA . LYS A 1 880 ? -36.274 6.917 41.924 1.00 89.50 880 LYS A CA 1
ATOM 6899 C C . LYS A 1 880 ? -34.792 7.279 41.946 1.00 89.50 880 LYS A C 1
ATOM 6901 O O . LYS A 1 880 ? -34.011 6.675 42.693 1.00 89.50 880 LYS A O 1
ATOM 6906 N N . ASP A 1 881 ? -34.442 8.294 41.162 1.00 91.56 881 ASP A N 1
ATOM 6907 C CA . ASP A 1 881 ? -33.169 9.007 41.256 1.00 91.56 881 ASP A CA 1
ATOM 6908 C C . ASP A 1 881 ? -33.203 10.098 42.350 1.00 91.56 881 ASP A C 1
ATOM 6910 O O . ASP A 1 881 ? -34.184 10.230 43.091 1.00 91.56 881 ASP A O 1
ATOM 6914 N N . LYS A 1 882 ? -32.113 10.859 42.508 1.00 94.31 882 LYS A N 1
ATOM 6915 C CA . LYS A 1 882 ? -31.984 11.890 43.556 1.00 94.31 882 LYS A CA 1
ATOM 6916 C C . LYS A 1 882 ? -32.926 13.080 43.389 1.00 94.31 882 LYS A C 1
ATOM 6918 O O . LYS A 1 882 ? -33.236 13.723 44.388 1.00 94.31 882 LYS A O 1
ATOM 6923 N N . ASP A 1 883 ? -33.391 13.342 42.171 1.00 90.31 883 ASP A N 1
ATOM 6924 C CA . ASP A 1 883 ? -34.382 14.379 41.878 1.00 90.31 883 ASP A CA 1
ATOM 6925 C C . ASP A 1 883 ? -35.821 13.844 42.057 1.00 90.31 883 ASP A C 1
ATOM 6927 O O . ASP A 1 883 ? -36.799 14.565 41.856 1.00 90.31 883 ASP A O 1
ATOM 6931 N N . GLY A 1 884 ? -35.966 12.569 42.445 1.00 88.69 884 GLY A N 1
ATOM 6932 C CA . GLY A 1 884 ? -37.239 11.875 42.632 1.00 88.69 884 GLY A CA 1
ATOM 6933 C C . GLY A 1 884 ? -37.838 11.313 41.340 1.00 88.69 884 GLY A C 1
ATOM 6934 O O . GLY A 1 884 ? -38.985 10.856 41.358 1.00 88.69 884 GLY A O 1
ATOM 6935 N N . TRP A 1 885 ? -37.104 11.344 40.223 1.00 87.25 885 TRP A N 1
ATOM 6936 C CA . TRP A 1 885 ? -37.603 10.933 38.913 1.00 87.25 885 TRP A CA 1
ATOM 6937 C C . TRP A 1 885 ? -37.517 9.416 38.752 1.00 87.25 885 TRP A C 1
ATOM 6939 O O . TRP A 1 885 ? -36.495 8.800 39.050 1.00 87.25 885 TRP A O 1
ATOM 6949 N N . THR A 1 886 ? -38.589 8.813 38.236 1.00 87.75 886 THR A N 1
ATOM 6950 C CA . THR A 1 886 ? -38.611 7.400 37.830 1.00 87.75 886 THR A CA 1
ATOM 6951 C C . THR A 1 886 ? -38.177 7.266 36.362 1.00 87.75 886 THR A C 1
ATOM 6953 O O . THR A 1 886 ? -38.168 8.261 35.625 1.00 87.75 886 THR A O 1
ATOM 6956 N N . PRO A 1 887 ? -37.868 6.053 35.867 1.00 86.62 887 PRO A N 1
ATOM 6957 C CA . PRO A 1 887 ? -37.686 5.805 34.437 1.00 86.62 887 PRO A CA 1
ATOM 6958 C C . PRO A 1 887 ? -38.839 6.330 33.565 1.00 86.62 887 PRO A C 1
ATOM 6960 O O . PRO A 1 887 ? -38.595 6.852 32.477 1.00 86.62 887 PRO A O 1
ATOM 6963 N N . LEU A 1 888 ? -40.085 6.274 34.057 1.00 83.75 888 LEU A N 1
ATOM 6964 C CA . LEU A 1 888 ? -41.240 6.856 33.367 1.00 83.75 888 LEU A CA 1
ATOM 6965 C C . LEU A 1 888 ? -41.146 8.389 33.275 1.00 83.75 888 LEU A C 1
ATOM 6967 O O . LEU A 1 888 ? -41.405 8.931 32.203 1.00 83.75 888 LEU A O 1
ATOM 6971 N N . SER A 1 889 ? -40.725 9.091 34.335 1.00 82.56 889 SER A N 1
ATOM 6972 C CA . SER A 1 889 ? -40.476 10.544 34.281 1.00 82.56 889 SER A CA 1
ATOM 6973 C C . SER A 1 889 ? -39.438 10.901 33.211 1.00 82.56 889 SER A C 1
ATOM 6975 O O . SER A 1 889 ? -39.658 11.811 32.410 1.00 82.56 889 SER A O 1
ATOM 6977 N N . TRP A 1 890 ? -38.337 10.143 33.144 1.00 84.69 890 TRP A N 1
ATOM 6978 C CA . TRP A 1 890 ? -37.290 10.329 32.135 1.00 84.69 890 TRP A CA 1
ATOM 6979 C C . TRP A 1 890 ? -37.809 10.120 30.708 1.00 84.69 890 TRP A C 1
ATOM 6981 O O . TRP A 1 890 ? -37.558 10.968 29.846 1.00 84.69 890 TRP A O 1
ATOM 6991 N N . ALA A 1 891 ? -38.587 9.057 30.475 1.00 82.00 891 ALA A N 1
ATOM 6992 C CA . ALA A 1 891 ? -39.237 8.804 29.190 1.00 82.00 891 ALA A CA 1
ATOM 6993 C C . ALA A 1 891 ? -40.256 9.885 28.804 1.00 82.00 891 ALA A C 1
ATOM 6995 O O . ALA A 1 891 ? -40.307 10.270 27.644 1.00 82.00 891 ALA A O 1
ATOM 6996 N N . VAL A 1 892 ? -41.048 10.405 29.748 1.00 76.12 892 VAL A N 1
ATOM 6997 C CA . VAL A 1 892 ? -42.045 11.458 29.483 1.00 76.12 892 VAL A CA 1
ATOM 6998 C C . VAL A 1 892 ? -41.386 12.776 29.071 1.00 76.12 892 VAL A C 1
ATOM 7000 O O . VAL A 1 892 ? -41.862 13.440 28.154 1.00 76.12 892 VAL A O 1
ATOM 7003 N N . VAL A 1 893 ? -40.284 13.161 29.720 1.00 72.06 893 VAL A N 1
ATOM 7004 C CA . VAL A 1 893 ? -39.614 14.447 29.456 1.00 72.06 893 VAL A CA 1
ATOM 7005 C C . VAL A 1 893 ? -38.816 14.440 28.147 1.00 72.06 893 VAL A C 1
ATOM 7007 O O . VAL A 1 893 ? -38.735 15.470 27.483 1.00 72.06 893 VAL A O 1
ATOM 7010 N N . HIS A 1 894 ? -38.275 13.287 27.743 1.00 68.00 894 HIS A N 1
ATOM 7011 C CA . HIS A 1 894 ? -37.494 13.132 26.505 1.00 68.00 894 HIS A CA 1
ATOM 7012 C C . HIS A 1 894 ? -38.314 12.519 25.346 1.00 68.00 894 HIS A C 1
ATOM 7014 O O . HIS A 1 894 ? -37.806 12.331 24.238 1.00 68.00 894 HIS A O 1
ATOM 7020 N N . GLY A 1 895 ? -39.586 12.191 25.593 1.00 56.09 895 GLY A N 1
ATOM 7021 C CA . GLY A 1 895 ? -40.415 11.314 24.768 1.00 56.09 895 GLY A CA 1
ATOM 7022 C C . GLY A 1 895 ? -41.292 11.996 23.725 1.00 56.09 895 GLY A C 1
ATOM 7023 O O . GLY A 1 895 ? -42.497 11.771 23.716 1.00 56.09 895 GLY A O 1
ATOM 7024 N N . ASP A 1 896 ? -40.698 12.708 22.767 1.00 47.78 896 ASP A N 1
ATOM 7025 C CA . ASP A 1 896 ? -41.398 13.106 21.528 1.00 47.78 896 ASP A CA 1
ATOM 7026 C C . ASP A 1 896 ? -41.480 11.956 20.487 1.00 47.78 896 ASP A C 1
ATOM 7028 O O . ASP A 1 896 ? -41.835 12.191 19.330 1.00 47.78 896 ASP A O 1
ATOM 7032 N N . LYS A 1 897 ? -41.102 10.706 20.837 1.00 48.34 897 LYS A N 1
ATOM 7033 C CA . LYS A 1 897 ? -40.950 9.607 19.851 1.00 48.34 897 LYS A CA 1
ATOM 7034 C C . LYS A 1 897 ? -41.557 8.231 20.160 1.00 48.34 897 LYS A C 1
ATOM 7036 O O . LYS A 1 897 ? -41.906 7.559 19.194 1.00 48.34 897 LYS A O 1
ATOM 7041 N N . VAL A 1 898 ? -41.712 7.786 21.414 1.00 42.62 898 VAL A N 1
ATOM 7042 C CA . VAL A 1 898 ? -42.382 6.500 21.742 1.00 42.62 898 VAL A CA 1
ATOM 7043 C C . VAL A 1 898 ? -43.087 6.596 23.100 1.00 42.62 898 VAL A C 1
ATOM 7045 O O . VAL A 1 898 ? -42.494 7.072 24.064 1.00 42.62 898 VAL A O 1
ATOM 7048 N N . VAL A 1 899 ? -44.334 6.116 23.193 1.00 46.78 899 VAL A N 1
ATOM 7049 C CA . VAL A 1 899 ? -45.095 6.030 24.455 1.00 46.78 899 VAL A CA 1
ATOM 7050 C C . VAL A 1 899 ? -45.003 4.613 25.021 1.00 46.78 899 VAL A C 1
ATOM 7052 O O . VAL A 1 899 ? -45.496 3.663 24.414 1.00 46.78 899 VAL A O 1
ATOM 7055 N N . PHE A 1 900 ? -44.408 4.464 26.206 1.00 50.34 900 PHE A N 1
ATOM 7056 C CA . PHE A 1 900 ? -44.311 3.176 26.896 1.00 50.34 900 PHE A CA 1
ATOM 7057 C C . PHE A 1 900 ? -45.576 2.844 27.697 1.00 50.34 900 PHE A C 1
ATOM 7059 O O . PHE A 1 900 ? -46.115 3.690 28.408 1.00 50.34 900 PHE A O 1
ATOM 7066 N N . LYS A 1 901 ? -45.986 1.570 27.676 1.00 45.75 901 LYS A N 1
ATOM 7067 C CA . LYS A 1 901 ? -46.860 0.990 28.709 1.00 45.75 901 LYS A CA 1
ATOM 7068 C C . LYS A 1 901 ? -46.007 0.470 29.868 1.00 45.75 901 LYS A C 1
ATOM 7070 O O . LYS A 1 901 ? -45.757 -0.728 29.962 1.00 45.75 901 LYS A O 1
ATOM 7075 N N . LEU A 1 902 ? -45.563 1.376 30.733 1.00 45.78 902 LEU A N 1
ATOM 7076 C CA . LEU A 1 902 ? -45.164 1.020 32.096 1.00 45.78 902 LEU A CA 1
ATOM 7077 C C . LEU A 1 902 ? -46.427 1.064 32.969 1.00 45.78 902 LEU A C 1
ATOM 7079 O O . LEU A 1 902 ? -47.243 1.976 32.818 1.00 45.78 902 LEU A O 1
ATOM 7083 N N . SER A 1 903 ? -46.628 0.060 33.825 1.00 40.31 903 SER A N 1
ATOM 7084 C CA . SER A 1 903 ? -47.755 0.057 34.768 1.00 40.31 903 SER A CA 1
ATOM 7085 C C . SER A 1 903 ? -47.654 1.266 35.703 1.00 40.31 903 SER A C 1
ATOM 7087 O O . SER A 1 903 ? -46.549 1.564 36.142 1.00 40.31 903 SER A O 1
ATOM 7089 N N . PRO A 1 904 ? -48.759 1.956 36.035 1.00 36.31 904 PRO A N 1
ATOM 7090 C CA . PRO A 1 904 ? -48.714 3.087 36.952 1.00 36.31 904 PRO A CA 1
ATOM 7091 C C . PRO A 1 904 ? -48.941 2.654 38.411 1.00 36.31 904 PRO A C 1
ATOM 7093 O O . PRO A 1 904 ? -50.032 2.174 38.732 1.00 36.31 904 PRO A O 1
ATOM 7096 N N . PRO A 1 905 ? -48.004 2.940 39.330 1.00 34.69 905 PRO A N 1
ATOM 7097 C CA . PRO A 1 905 ? -48.322 3.085 40.743 1.00 34.69 905 PRO A CA 1
ATOM 7098 C C . PRO A 1 905 ? -48.175 4.545 41.198 1.00 34.69 905 PRO A C 1
ATOM 7100 O O . PRO A 1 905 ? -47.103 5.139 41.158 1.00 34.69 905 PRO A O 1
ATOM 7103 N N . THR A 1 906 ? -49.289 5.116 41.665 1.00 39.09 906 THR A N 1
ATOM 7104 C CA . THR A 1 906 ? -49.353 6.265 42.598 1.00 39.09 906 THR A CA 1
ATOM 7105 C C . THR A 1 906 ? -48.257 7.333 42.451 1.00 39.09 906 THR A C 1
ATOM 7107 O O . THR A 1 906 ? -47.422 7.533 43.337 1.00 39.09 906 THR A O 1
ATOM 7110 N N . CYS A 1 907 ? -48.297 8.085 41.351 1.00 34.12 907 CYS A N 1
ATOM 7111 C CA . CYS A 1 907 ? -47.455 9.260 41.159 1.00 34.12 907 CYS A CA 1
ATOM 7112 C C . CYS A 1 907 ? -47.864 10.414 42.100 1.00 34.12 907 CYS A C 1
ATOM 7114 O O . CYS A 1 907 ? -48.671 11.274 41.745 1.00 34.12 907 CYS A O 1
ATOM 7116 N N . HIS A 1 908 ? -47.263 10.478 43.292 1.00 36.25 908 HIS A N 1
ATOM 7117 C CA . HIS A 1 908 ? -47.163 11.741 44.026 1.00 36.25 908 HIS A CA 1
ATOM 7118 C C . HIS A 1 908 ? -46.151 12.644 43.312 1.00 36.25 908 HIS A C 1
ATOM 7120 O O . HIS A 1 908 ? -44.943 12.530 43.514 1.00 36.25 908 HIS A O 1
ATOM 7126 N N . VAL A 1 909 ? -46.666 13.518 42.446 1.00 36.66 909 VAL A N 1
ATOM 7127 C CA . VAL A 1 909 ? -45.917 14.648 41.890 1.00 36.66 909 VAL A CA 1
ATOM 7128 C C . VAL A 1 909 ? -45.836 15.717 42.977 1.00 36.66 909 VAL A C 1
ATOM 7130 O O . VAL A 1 909 ? -46.872 16.209 43.425 1.00 36.66 909 VAL A O 1
ATOM 7133 N N . ASP A 1 910 ? -44.627 16.058 43.418 1.00 35.66 910 ASP A N 1
ATOM 7134 C CA . ASP A 1 910 ? -44.417 17.155 44.365 1.00 35.66 910 ASP A CA 1
ATOM 7135 C C . ASP A 1 910 ? -44.666 18.504 43.647 1.00 35.66 910 ASP A C 1
ATOM 7137 O O . ASP A 1 910 ? -43.996 18.778 42.644 1.00 35.66 910 ASP A O 1
ATOM 7141 N N . PRO A 1 911 ? -45.618 19.357 44.085 1.00 35.38 911 PRO A N 1
ATOM 7142 C CA . PRO A 1 911 ? -46.001 20.577 43.359 1.00 35.38 911 PRO A CA 1
ATOM 7143 C C . PRO A 1 911 ? -44.925 21.678 43.254 1.00 35.38 911 PRO A C 1
ATOM 7145 O O . PRO A 1 911 ? -45.214 22.759 42.740 1.00 35.38 911 PRO A O 1
ATOM 7148 N N . GLY A 1 912 ? -43.708 21.455 43.763 1.00 37.53 912 GLY A N 1
ATOM 7149 C CA . GLY A 1 912 ? -42.649 22.465 43.871 1.00 37.53 912 GLY A CA 1
ATOM 7150 C C . GLY A 1 912 ? -41.841 22.778 42.599 1.00 37.53 912 GLY A C 1
ATOM 7151 O O . GLY A 1 912 ? -41.112 23.775 42.585 1.00 37.53 912 GLY A O 1
ATOM 7152 N N . SER A 1 913 ? -41.922 21.977 41.529 1.00 38.28 913 SER A N 1
ATOM 7153 C CA . SER A 1 913 ? -41.082 22.186 40.334 1.00 38.28 913 SER A CA 1
ATOM 7154 C C . SER A 1 913 ? -41.522 23.404 39.508 1.00 38.28 913 SER A C 1
ATOM 7156 O O . SER A 1 913 ? -42.675 23.498 39.094 1.00 38.28 913 SER A O 1
ATOM 7158 N N . LYS A 1 914 ? -40.591 24.318 39.200 1.00 38.88 914 LYS A N 1
ATOM 7159 C CA . LYS A 1 914 ? -40.875 25.613 38.540 1.00 38.88 914 LYS A CA 1
ATOM 7160 C C . LYS A 1 914 ? -41.253 25.552 37.048 1.00 38.88 914 LYS A C 1
ATOM 7162 O O . LYS A 1 914 ? -41.449 26.609 36.451 1.00 38.88 914 LYS A O 1
ATOM 7167 N N . ASP A 1 915 ? -41.374 24.369 36.450 1.00 42.09 915 ASP A N 1
ATOM 7168 C CA . ASP A 1 915 ? -41.727 24.211 35.035 1.00 42.09 915 ASP A CA 1
ATOM 7169 C C . ASP A 1 915 ? -43.221 23.882 34.859 1.00 42.09 915 ASP A C 1
ATOM 7171 O O . ASP A 1 915 ? -43.686 22.777 35.146 1.00 42.09 915 ASP A O 1
ATOM 7175 N N . LYS A 1 916 ? -43.991 24.872 34.392 1.00 37.84 916 LYS A N 1
ATOM 7176 C CA . LYS A 1 916 ? -45.450 24.762 34.232 1.00 37.84 916 LYS A CA 1
ATOM 7177 C C . LYS A 1 916 ? -45.881 23.931 33.017 1.00 37.84 916 LYS A C 1
ATOM 7179 O O . LYS A 1 916 ? -47.055 23.562 32.954 1.00 37.84 916 LYS A O 1
ATOM 7184 N N . ASP A 1 917 ? -44.981 23.615 32.086 1.00 36.97 917 ASP A N 1
ATOM 7185 C CA . ASP A 1 917 ? -45.316 22.812 30.904 1.00 36.97 917 ASP A CA 1
ATOM 7186 C C . ASP A 1 917 ? -45.116 21.305 31.133 1.00 36.97 917 ASP A C 1
ATOM 7188 O O . ASP A 1 917 ? -45.832 20.495 30.536 1.00 36.97 917 ASP A O 1
ATOM 7192 N N . ALA A 1 918 ? -44.246 20.908 32.070 1.00 36.53 918 ALA A N 1
ATOM 7193 C CA . ALA A 1 918 ? -44.073 19.506 32.463 1.00 36.53 918 ALA A CA 1
ATOM 7194 C C . ALA A 1 918 ? -45.368 18.892 33.039 1.00 36.53 918 ALA A C 1
ATOM 7196 O O . ALA A 1 918 ? -45.745 17.779 32.668 1.00 36.53 918 ALA A O 1
ATOM 7197 N N . ALA A 1 919 ? -46.098 19.647 33.870 1.00 38.16 919 ALA A N 1
ATOM 7198 C CA . ALA A 1 919 ? -47.364 19.213 34.473 1.00 38.16 919 ALA A CA 1
ATOM 7199 C C . ALA A 1 919 ? -48.490 18.986 33.442 1.00 38.16 919 ALA A C 1
ATOM 7201 O O . ALA A 1 919 ? -49.293 18.066 33.585 1.00 38.16 919 ALA A O 1
ATOM 7202 N N . LYS A 1 920 ? -48.537 19.781 32.363 1.00 36.75 920 LYS A N 1
ATOM 7203 C CA . LYS A 1 920 ? -49.520 19.591 31.279 1.00 36.75 920 LYS A CA 1
ATOM 7204 C C . LYS A 1 920 ? -49.216 18.370 30.409 1.00 36.75 920 LYS A C 1
ATOM 7206 O O . LYS A 1 920 ? -50.142 17.736 29.905 1.00 36.75 920 LYS A O 1
ATOM 7211 N N . ARG A 1 921 ? -47.936 18.033 30.217 1.00 38.69 921 ARG A N 1
ATOM 7212 C CA . ARG A 1 921 ? -47.522 16.864 29.418 1.00 38.69 921 ARG A CA 1
ATOM 7213 C C . ARG A 1 921 ? -47.780 15.549 30.153 1.00 38.69 921 ARG A C 1
ATOM 7215 O O . ARG A 1 921 ? -48.282 14.608 29.539 1.00 38.69 921 ARG A O 1
ATOM 7222 N N . SER A 1 922 ? -47.532 15.492 31.462 1.00 38.75 922 SER A N 1
ATOM 7223 C CA . SER A 1 922 ? -47.855 14.312 32.276 1.00 38.75 922 SER A CA 1
ATOM 7224 C C . SER A 1 922 ? -49.365 14.042 32.341 1.00 38.75 922 SER A C 1
ATOM 7226 O O . SER A 1 922 ? -49.785 12.897 32.171 1.00 38.75 922 SER A O 1
ATOM 7228 N N . GLU A 1 923 ? -50.202 15.076 32.468 1.00 38.12 923 GLU A N 1
ATOM 7229 C CA . GLU A 1 923 ? -51.668 14.935 32.476 1.00 38.12 923 GLU A CA 1
ATOM 7230 C C . GLU A 1 923 ? -52.237 14.416 31.134 1.00 38.12 923 GLU A C 1
ATOM 7232 O O . GLU A 1 923 ? -53.191 13.631 31.112 1.00 38.12 923 GLU A O 1
ATOM 7237 N N . ALA A 1 924 ? -51.615 14.778 30.005 1.00 36.88 924 ALA A N 1
ATOM 7238 C CA . ALA A 1 924 ? -51.966 14.255 28.682 1.00 36.88 924 ALA A CA 1
ATOM 7239 C C . ALA A 1 924 ? -51.590 12.769 28.501 1.00 36.88 924 ALA A C 1
ATOM 7241 O O . ALA A 1 924 ? -52.349 12.010 27.897 1.00 36.88 924 ALA A O 1
ATOM 7242 N N . ILE A 1 925 ? -50.454 12.334 29.056 1.00 37.94 925 ILE A N 1
ATOM 7243 C CA . ILE A 1 925 ? -49.965 10.950 28.939 1.00 37.94 925 ILE A CA 1
ATOM 7244 C C . ILE A 1 925 ? -50.717 10.005 29.890 1.00 37.94 925 ILE A C 1
ATOM 7246 O O . ILE A 1 925 ? -51.066 8.893 29.496 1.00 37.94 925 ILE A O 1
ATOM 7250 N N . ILE A 1 926 ? -51.095 10.461 31.089 1.00 41.16 926 ILE A N 1
ATOM 7251 C CA . ILE A 1 926 ? -51.965 9.699 32.008 1.00 41.16 926 ILE A CA 1
ATOM 7252 C C . ILE A 1 926 ? -53.336 9.402 31.366 1.00 41.16 926 ILE A C 1
ATOM 7254 O O . ILE A 1 926 ? -53.908 8.330 31.582 1.00 41.16 926 ILE A O 1
ATOM 7258 N N . LYS A 1 927 ? -53.853 10.296 30.510 1.00 39.69 927 LYS A N 1
ATOM 7259 C CA . LYS A 1 927 ? -55.091 10.067 29.738 1.00 39.69 927 LYS A CA 1
ATOM 7260 C C . LYS A 1 927 ? -54.992 8.942 28.699 1.00 39.69 927 LYS A C 1
ATOM 7262 O O . LYS A 1 927 ? -56.026 8.373 28.359 1.00 39.69 927 LYS A O 1
ATOM 7267 N N . LEU A 1 928 ? -53.793 8.591 28.229 1.00 36.53 928 LEU A N 1
ATOM 7268 C CA . LEU A 1 928 ? -53.557 7.522 27.245 1.00 36.53 928 LEU A CA 1
ATOM 7269 C C . LEU A 1 928 ? -53.406 6.118 27.868 1.00 36.53 928 LEU A C 1
ATOM 7271 O O . LEU A 1 928 ? -53.287 5.139 27.134 1.00 36.53 928 LEU A O 1
ATOM 7275 N N . LEU A 1 929 ? -53.423 6.002 29.203 1.00 37.09 929 LEU A N 1
ATOM 7276 C CA . LEU A 1 929 ? -53.107 4.761 29.928 1.00 37.09 929 LEU A CA 1
ATOM 7277 C C . LEU A 1 929 ? -54.305 4.068 30.607 1.00 37.09 929 LEU A C 1
ATOM 7279 O O . LEU A 1 929 ? -54.116 3.034 31.249 1.00 37.09 929 LEU A O 1
ATOM 7283 N N . LYS A 1 930 ? -55.540 4.572 30.471 1.00 29.81 930 LYS A N 1
ATOM 7284 C CA . LYS A 1 930 ? -56.720 3.872 31.018 1.00 29.81 930 LYS A CA 1
ATOM 7285 C C . LYS A 1 930 ? -57.119 2.672 30.138 1.00 29.81 930 LYS A C 1
ATOM 7287 O O . LYS A 1 930 ? -57.248 2.844 28.926 1.00 29.81 930 LYS A O 1
ATOM 7292 N N . PRO A 1 931 ? -57.351 1.473 30.711 1.00 30.30 931 PRO A N 1
ATOM 7293 C CA . PRO A 1 931 ? -57.914 0.351 29.964 1.00 30.30 931 PRO A CA 1
ATOM 7294 C C . PRO A 1 931 ? -59.371 0.647 29.564 1.00 30.30 931 PRO A C 1
ATOM 7296 O O . PRO A 1 931 ? -60.033 1.436 30.244 1.00 30.30 931 PRO A O 1
ATOM 7299 N N . PRO A 1 932 ? -59.895 0.025 28.491 1.00 31.42 932 PRO A N 1
ATOM 7300 C CA . PRO A 1 932 ? -61.298 0.168 28.130 1.00 31.42 932 PRO A CA 1
ATOM 7301 C C . PRO A 1 932 ? -62.171 -0.420 29.242 1.00 31.42 932 PRO A C 1
ATOM 7303 O O . PRO A 1 932 ? -62.083 -1.608 29.554 1.00 31.42 932 PRO A O 1
ATOM 7306 N N . THR A 1 933 ? -63.004 0.421 29.848 1.00 31.52 933 THR A N 1
ATOM 7307 C CA . THR A 1 933 ? -64.007 -0.020 30.815 1.00 31.52 933 THR A CA 1
ATOM 7308 C C . THR A 1 933 ? -65.040 -0.869 30.083 1.00 31.52 933 THR A C 1
ATOM 7310 O O . THR A 1 933 ? -65.674 -0.386 29.146 1.00 31.52 933 THR A O 1
ATOM 7313 N N . VAL A 1 934 ? -65.207 -2.123 30.501 1.00 34.78 934 VAL A N 1
ATOM 7314 C CA . VAL A 1 934 ? -66.318 -2.960 30.038 1.00 34.78 934 VAL A CA 1
ATOM 7315 C C . VAL A 1 934 ? -67.614 -2.409 30.637 1.00 34.78 934 VAL A C 1
ATOM 7317 O O . VAL A 1 934 ? -67.689 -2.201 31.850 1.00 34.78 934 VAL A O 1
ATOM 7320 N N . LEU A 1 935 ? -68.600 -2.184 29.770 1.00 33.22 935 LEU A N 1
ATOM 7321 C CA . LEU A 1 935 ? -70.026 -2.087 30.081 1.00 33.22 935 LEU A CA 1
ATOM 7322 C C . LEU A 1 935 ? -70.716 -3.284 29.419 1.00 33.22 935 LEU A C 1
ATOM 7324 O O . LEU A 1 935 ? -70.333 -3.579 28.263 1.00 33.22 935 LEU A O 1
#

Foldseek 3Di:
DDLLVVLLVVQFPFWDDDDDDDPPAPWDWTWGHFLNDTDIDTDQPPPDFQQSLLNRVVSCCVVCVPDQAAEAFFAFAFQDDPVDHDDAQAKEKFADDDPAQREWEWDDCPPDNDDTDTPAHADHADPLLNVLVVVVVVCLVVPQPDDPDDRRHYDYDSYQYEDDQAAWLVVSHVVCVVVDDHTTYDGHVNNCGPPDRHMYMHGYQHHSHPPHDPVRRSSGSNSRSVSVSVSCNSHDSPPPDDDDDPDDDDDDDDDDDDDDDDDDDDDDDDDDDDDDDDDDDDDDDDDDDDPDDQDPVRVVVVLCVLDDPCQCVLVVPQDADDPPDQVVLVVDPLLVLLLPPVCCVPCVNDSDDDDDPPPCPSNNVSVSQVVSCVPPVVDQDFDGDQDPPDDPLSHDPSVVVSRRVSSCCVPCVPPDDLPLDDDPLRVVLVVLLVVLLSPVVVSSVLLSVVLSVCVVVVNSVCSSVVSVPQHSTVLSNLLCLLQVDDPLNLLLLQLVLCQQQQPDFAALLQSQLLSCLLPPLVPDAFDDCVVCPPVVSQVSSCVSNVNQWDWDPDPGTGIHGPDVVSVCCVPPPVNVCVNPVVCVPQVFLVSLVSSLSSLVSLLPHDPCVLDDLVDDDDQLQDPVLVVSLVVCCNGRVNNQSSLVCSLVSLLRNLVRPNDCLVVLVPPPVLSSLSSNLSNDNHNLPRFDSLADPLLVCLLVLSLSCLLSRPCNQCQQPDAHGQLGGSLSSNLQNLSLSSVLSSLVVLCVVDDPPQCSVVLSVVSVVVPPPRFPRHNPDGDDQQDDPLLVVLLRLPLSVNSSVVSSVPDDQQDAGNQGDGSLLNNLLNLSLSSVVVSLVDPRHQQQRAGNQQHGSLLSNLLNVNVSSVVVSVVSVRHDQCRAGPVRDGSQLSNQVNPPDDQDPDPDDDDPDDPPDPDPVSVVSVVVSVVVHDDDDDD

Mean predicted aligned error: 20.16 Å

Secondary structure (DSSP, 8-state):
--HHHHHHHTT-SEEPPPPPPPTT----EEEEEETTEEEEEEPPPSS-SHHHHHHHHHHHHHH-TT----EEEEEEEE---SS----TT-EEEE---TT--SEEEEEESSSSSS-EEEEEEPPPP-HHHHHHHHHHHHHHTT---S-TT----EEEESEEEE------HHHHHHHHHHH-SEEEEESSGGGSTTT---EEEEEEEEESSS---GGGHHHHHHHHHHHHHHHHHTS-TT---------------------------------------------------PPPP--HHHHHHHHHHH--TTTTHHHHHSPPPPTTTTGGGGG-HHHHHHH-GGGHHHHTT-------TTSSHHHHHHHHHHHHHHH-TTS--------TTS-HHHHSHHHHHHHHHHHHHHH-GGGG--SSTT-HHHHHHHHHHHHHHTT-HHHHHHHHHHHHHHHHTT-GGGHHHHHHHS-SSHHHHHHHHHHS--TTHHHHHHHHHHHHH-SSPPPHHHHHHHHHHHH-GGG--S--TTTS-HHHHHHHHHHHTTT-EEE--SSS--EEES-HHHHHHHHGGGHHHHH-GGGTT-HHHHHHHHHHHHHHHHHTS--TTT--TTSPPPPTTSHHHHHHHHHHHHHSTTHHHHHHHHHHHHHHHHHTT---HHHHHH--HHHHHHHHHHH---GGGPPPTT--HHHHHHHTT-HHHHHH-TTGGGTTTS--STTSSHHHHHHHHT-HHHHHHHHHHHHHSS-TT-THHHHHHHHHHTTT---S--TT----TTS-HHHHHHHHT-HHHHHHHHHTSSS-TT---TTS--HHHHHHHHT-HHHHHHHHTSTT--TT---TTS--HHHHHHHTT-HHHHHHHHTTS-S-TT---TTS--HHHHHHHH-SS----PPP------TT-S-HHHHHHHHHHHTT-PPPPP-

Organism: Aspergillus fumigatus (NCBI:txid746128)

Nearest PDB structures (foldseek):
  3b95-assembly2_B  TM=7.823E-01  e=1.301E-05  Homo sapiens
  5et1-assembly2_B  TM=5.394E-01  e=8.113E-07  Mus musculus
  5d68-assembly3_C  TM=9.260E-01  e=1.672E-03  Homo sapiens
  5et0-assembly1_A  TM=4.388E-01  e=2.199E-06  Mus musculus
  2dzn-assembly2_C  TM=5.620E-01  e=1.295E-04  Saccharomyces cerevisiae